Protein AF-A0A9E7KX05-F1 (afdb_monomer)

Solvent-accessible surface area (backbone atoms only — not comparable to full-atom values): 59685 Å² total; per-residue (Å²): 138,79,88,79,85,89,80,90,83,86,93,85,90,84,91,84,88,89,88,86,88,89,87,90,80,92,85,88,91,88,86,90,85,89,86,87,84,86,89,86,94,82,86,85,86,88,85,89,78,91,86,83,88,84,88,83,87,82,90,87,87,88,83,85,88,83,86,89,87,94,83,90,88,82,91,86,93,87,88,82,91,88,79,90,80,89,82,87,86,85,90,84,89,89,91,84,84,87,86,87,86,87,92,84,86,89,82,87,87,89,89,83,88,89,91,84,92,86,87,86,88,81,90,86,89,86,90,84,86,85,89,89,84,87,88,88,89,88,88,87,86,89,81,85,91,86,83,90,91,84,90,90,87,88,84,88,80,87,89,89,85,90,80,84,91,79,85,77,75,88,70,76,74,77,83,72,75,83,74,71,77,70,57,62,69,68,48,51,59,46,48,76,34,42,41,80,28,56,40,53,69,56,25,43,54,47,31,48,38,46,61,53,86,44,28,88,43,59,31,11,38,42,70,42,70,30,84,58,57,82,83,61,39,25,44,59,78,40,50,44,68,36,32,39,18,41,18,42,51,92,90,32,64,79,57,96,73,10,26,28,37,34,36,35,30,66,85,30,27,71,67,23,53,56,46,39,45,71,47,40,48,32,58,80,31,35,34,30,23,69,56,46,58,50,51,46,27,41,37,41,67,69,78,38,70,69,37,18,82,64,48,36,41,45,57,49,48,41,58,76,41,28,56,32,73,86,60,67,39,68,46,68,38,36,43,45,63,30,73,90,55,38,75,88,88,49,91,71,87,64,44,46,74,60,67,64,74,75,64,42,43,59,40,61,43,99,84,70,47,81,35,94,52,68,45,72,75,59,61,75,51,38,56,62,78,44,35,70,62,36,53,25,52,50,42,36,48,6,48,42,38,41,55,47,37,55,40,45,47,60,48,26,61,69,37,78,25,36,43,91,90,40,80,77,52,22,45,40,53,51,35,63,75,45,54,48,59,47,53,54,50,50,44,51,16,34,71,61,23,46,39,51,45,54,69,60,41,52,55,51,48,53,50,49,54,49,54,36,49,54,27,49,49,51,28,18,61,57,45,25,77,71,37,72,45,40,59,67,55,60,87,89,33,66,72,54,54,38,22,30,46,66,12,69,84,81,84,89,74,86,92,78,78,90,84,68,89,90,74,77,75,55,55,73,45,79,46,79,36,76,32,86,84,52,61,58,56,92,92,55,96,55,51,46,75,53,41,81,40,57,42,42,46,66,37,92,67,54,77,78,97,46,59,42,99,86,72,41,78,45,77,46,57,70,46,32,36,51,32,9,36,69,61,73,88,86,71,89,80,78,80,97,81,87,85,79,87,87,80,82,88,86,82,89,81,89,83,89,87,89,90,76,94,86,84,85,88,86,86,86,90,86,71,85,78,81,63,88,41,54,17,60,32,19,62,43,47,74,31,72,71,52,2,51,49,47,13,56,28,36,36,24,51,31,47,34,53,52,46,52,51,46,40,66,72,46,52,55,58,75,62,40,68,57,28,34,36,100,82,55,21,37,25,36,52,72,37,70,80,40,59,44,46,36,75,43,40,35,38,54,54,70,52,73,63,69,56,79,99,66,33,88,79,46,65,47,52,31,36,34,39,60,95,70,33,22,27,37,32,37,32,47,70,58,52,48,60,52,45,42,22,44,78,29,63,21,61,60,50,39,50,47,59,75,70,49,56,48,64,34,42,58,44,21,36,72,75,31,70,69,54,32,50,32,44,78,70,62,60,27,29,72,63,84,78,77,55,100,88,46,95,67,72,98,45,51,41,37,62,72,77,42,39,68,52,23,50,53,27,42,50,49,56,55,32,58,56,47,60,58,49,38,70,58,48,10,61,79,70,73,51,53,53,62,60,33,39,54,52,53,51,55,58,39,71,66,34,54,41,46,55,54,41,47,54,47,34,36,51,38,32,71,73,73,30,28,44,50,23,63,86,35,56,51,32,59,55,79,73,66,89,84,42,50,76,68,53,47,62,44,49,49,26,48,29,43,25,33,36,27,54,16,28,43,28,49,49,51,53,32,16,54,50,40,49,69,68,32,61,65,40,56,75,59,57,43,40,69,34,50,70,39,92,71,28,41,34,31,41,26,43,46,96,47,46,72,63,47,46,55,50,49,42,49,24,52,36,12,26,61,89,79,32,66,90,61,82,55,86,53,50,59,55,69,33,72,25,60,23,52,48,75,28,102

InterPro domains:
  IPR001098 DNA-directed DNA polymerase, family A, palm domain [PF00476] (648-778)
  IPR001098 DNA-directed DNA polymerase, family A, palm domain [PF00476] (804-981)
  IPR001098 DNA-directed DNA polymerase, family A, palm domain [SM00482] (714-944)
  IPR002298 DNA polymerase A [PR00868] (681-703)
  IPR002298 DNA polymerase A [PR00868] (704-719)
  IPR002298 DNA polymerase A [PR00868] (726-749)
  IPR002298 DNA polymerase A [PR00868] (756-769)
  IPR002298 DNA polymerase A [PR00868] (897-913)
  IPR002298 DNA polymerase A [PR00868] (927-940)
  IPR002298 DNA polymerase A [PTHR10133] (184-984)
  IPR002562 3'-5' exonuclease domain [PF01612] (205-413)
  IPR012337 Ribonuclease H-like superfamily [SSF53098] (192-413)
  IPR036397 Ribonuclease H superfamily [G3DSA:3.30.420.10] (198-446)
  IPR043502 DNA/RNA polymerase superfamily [SSF56672] (427-984)

Secondary structure (DSSP, 8-state):
---------------------------------------------------------------------------------------------------------------------------------------------------------------------------------------HHHHHHHHHTEEEE-SHHHHHHHHHHHHTTTTTSEEEEEEEEES--TTT--STT--EEEEEEEE--TT--SSTT--EEEEESTTT-HHHHHTTHHHHS-TTSEEEESSHHHHHHHHHTTT-----EEEEHHHHHHHH-TTGGGTTTTSHHHHHT-TTTS-S--SS------HHHHH-EEEEPTTSSEEEEEE---HHHHHHHTHHHHHHHHHHHHHHHHHHHHHHHHHHTTSEEEETTEEEEEHHHHIIIIIHHHHHHHHHHHHH-EEB-HHHHHHHHHHHHHHHHHHHHHHHHHHHHH-GGGGG--TT-HHHHHHHHH------SSS--SS-TT------EEEEEE-TT----TT-SS--SEEEEEE--S-SS---S-B-TTSPBP-SHHHHHHHHBS-------------S---------------SSSSSSSS-------GGGB-THHHHTTSHHHHHHHHHHHHHHHHHHHHHHHIIIIIHHHH-GGGB-TTSEE-PEEE--STT---EEESS-GGGPPPGGG-TT-GGGGBBPPTTEEEEEEEETTHHHHHHHHHTT-HHHHHHHHT-S-HHHHHHHHH-HHHHHHHHTTSSBS-----TT-SS-SS-BHHHHTHHHHHHHHHHHHHHHTT--HHHHHHHHTS-HHHHHHHHHHHHHT-HHHHHHHHHHHHHHHHTSEEE-TT--EEE---SSS--HHHHHHHHHHHHHHHHHHHHHHHHHHHHHHHHH-HHHHHTT-EEEEEETTEEEEEEEGGGHHHHHHHHHHHHHSTBTTB--SSS---EEEEEESBHHHH-

Radius of gyration: 39.86 Å; Cα contacts (8 Å, |Δi|>4): 1310; chains: 1; bounding box: 136×118×109 Å

Mean predicted aligned error: 16.14 Å

Structure (mmCIF, N/CA/C/O backbone):
data_AF-A0A9E7KX05-F1
#
_entry.id   AF-A0A9E7KX05-F1
#
loop_
_atom_site.group_PDB
_atom_site.id
_atom_site.type_symbol
_atom_site.label_atom_id
_atom_site.label_alt_id
_atom_site.label_comp_id
_atom_site.label_asym_id
_atom_site.label_entity_id
_atom_site.label_seq_id
_atom_site.pdbx_PDB_ins_code
_atom_site.Cartn_x
_atom_site.Cartn_y
_atom_site.Cartn_z
_atom_site.occupancy
_atom_site.B_iso_or_equiv
_atom_site.auth_seq_id
_atom_site.auth_comp_id
_atom_site.auth_asym_id
_atom_site.auth_atom_id
_atom_site.pdbx_PDB_model_num
ATOM 1 N N . MET A 1 1 ? -81.447 0.104 -17.550 1.00 29.28 1 MET A N 1
ATOM 2 C CA . MET 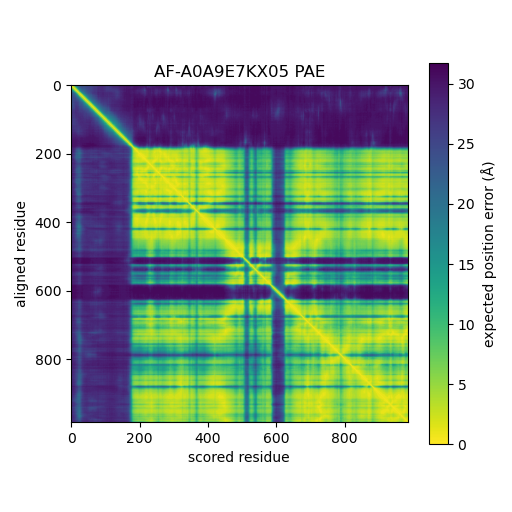A 1 1 ? -80.682 -1.154 -17.715 1.00 29.28 1 MET A CA 1
ATOM 3 C C . MET A 1 1 ? -79.249 -0.788 -18.092 1.00 29.28 1 MET A C 1
ATOM 5 O O . MET A 1 1 ? -79.108 0.150 -18.858 1.00 29.28 1 MET A O 1
ATOM 9 N N . ALA A 1 2 ? -78.186 -1.429 -17.602 1.00 26.98 2 ALA A N 1
ATOM 10 C CA . ALA A 1 2 ? -78.056 -2.218 -16.373 1.00 26.98 2 ALA A CA 1
ATOM 11 C C . ALA A 1 2 ? -76.567 -2.277 -15.945 1.00 26.98 2 ALA A C 1
ATOM 13 O O . ALA A 1 2 ? -75.737 -2.615 -16.772 1.00 26.98 2 ALA A O 1
ATOM 14 N N . MET A 1 3 ? -76.296 -1.950 -14.670 1.00 24.88 3 MET A N 1
ATOM 15 C CA . MET A 1 3 ? -75.289 -2.517 -13.734 1.00 24.88 3 MET A CA 1
ATOM 16 C C . MET A 1 3 ? -73.832 -2.781 -14.212 1.00 24.88 3 MET A C 1
ATOM 18 O O . MET A 1 3 ? -73.610 -3.465 -15.198 1.00 24.88 3 MET A O 1
ATOM 22 N N . GLY A 1 4 ? -72.778 -2.383 -13.483 1.00 23.91 4 GLY A N 1
ATOM 23 C CA . GLY A 1 4 ? -72.696 -1.632 -12.216 1.00 23.91 4 GLY A CA 1
ATOM 24 C C . GLY A 1 4 ? -71.236 -1.245 -11.867 1.00 23.91 4 GLY A C 1
ATOM 25 O O . GLY A 1 4 ? -70.311 -1.907 -12.312 1.00 23.91 4 GLY A O 1
ATOM 26 N N . VAL A 1 5 ? -70.992 -0.078 -11.247 1.00 25.27 5 VAL A N 1
ATOM 27 C CA . VAL A 1 5 ? -70.832 0.129 -9.776 1.00 25.27 5 VAL A CA 1
ATOM 28 C C . VAL A 1 5 ? -69.384 -0.186 -9.300 1.00 25.27 5 VAL A C 1
ATOM 30 O O . VAL A 1 5 ? -69.008 -1.344 -9.277 1.00 25.27 5 VAL A O 1
ATOM 33 N N . SER A 1 6 ? -68.486 0.804 -9.090 1.00 22.95 6 SER A N 1
ATOM 34 C CA . SER A 1 6 ? -68.297 1.694 -7.895 1.00 22.95 6 SER A CA 1
ATOM 35 C C . SER A 1 6 ? -67.345 1.103 -6.808 1.00 22.95 6 SER A C 1
ATOM 37 O O . SER A 1 6 ? -67.279 -0.111 -6.714 1.00 22.95 6 SER A O 1
ATOM 39 N N . VAL A 1 7 ? -66.591 1.825 -5.941 1.00 25.69 7 VAL A N 1
ATOM 40 C CA . VAL A 1 7 ? -66.332 3.281 -5.725 1.00 25.69 7 VAL A CA 1
ATOM 41 C C . VAL A 1 7 ? -65.124 3.534 -4.757 1.00 25.69 7 VAL A C 1
ATOM 43 O O . VAL A 1 7 ? -64.875 2.681 -3.916 1.00 25.69 7 VAL A O 1
ATOM 46 N N . ARG A 1 8 ? -64.503 4.745 -4.762 1.00 24.03 8 ARG A N 1
ATOM 47 C CA . ARG A 1 8 ? -63.605 5.372 -3.714 1.00 24.03 8 ARG A CA 1
ATOM 48 C C . ARG A 1 8 ? -62.278 4.639 -3.348 1.00 24.03 8 ARG A C 1
ATOM 50 O O . ARG A 1 8 ? -62.105 3.480 -3.678 1.00 24.03 8 ARG A O 1
ATOM 57 N N . GLY A 1 9 ? -61.284 5.251 -2.671 1.00 23.52 9 GLY A N 1
ATOM 58 C CA . GLY A 1 9 ? -61.013 6.686 -2.408 1.00 23.52 9 GLY A CA 1
ATOM 59 C C . GLY A 1 9 ? -60.148 7.014 -1.154 1.00 23.52 9 GLY A C 1
ATOM 60 O O . GLY A 1 9 ? -60.296 6.367 -0.128 1.00 23.52 9 GLY A O 1
ATOM 61 N N . SER A 1 10 ? -59.349 8.096 -1.236 1.00 22.39 10 SER A N 1
ATOM 62 C CA . SER A 1 10 ? -58.893 9.011 -0.144 1.00 22.39 10 SER A CA 1
ATOM 63 C C . SER A 1 10 ? -57.783 8.656 0.893 1.00 22.39 10 SER A C 1
ATOM 65 O O . SER A 1 10 ? -58.057 8.063 1.925 1.00 22.39 10 SER A O 1
ATOM 67 N N . VAL A 1 11 ? -56.572 9.210 0.666 1.00 24.62 11 VAL A N 1
ATOM 68 C CA . VAL A 1 11 ? -55.764 10.174 1.496 1.00 24.62 11 VAL A CA 1
ATOM 69 C C . VAL A 1 11 ? -55.617 10.036 3.041 1.00 24.62 11 VAL A C 1
ATOM 71 O O . VAL A 1 11 ? -56.620 9.959 3.734 1.00 24.62 11 VAL A O 1
ATOM 74 N N . VAL A 1 12 ? -54.365 10.220 3.547 1.00 24.02 12 VAL A N 1
ATOM 75 C CA . VAL A 1 12 ? -53.846 10.822 4.838 1.00 24.02 12 VAL A CA 1
ATOM 76 C C . VAL A 1 12 ? -52.526 10.090 5.231 1.00 24.02 12 VAL A C 1
ATOM 78 O O . VAL A 1 12 ? -52.554 8.880 5.389 1.00 24.02 12 VAL A O 1
ATOM 81 N N . ARG A 1 13 ? -51.302 10.667 5.129 1.00 24.47 13 ARG A N 1
ATOM 82 C CA . ARG A 1 13 ? -50.558 11.609 6.036 1.00 24.47 13 ARG A CA 1
ATOM 83 C C . ARG A 1 13 ? -50.281 11.028 7.447 1.00 24.47 13 ARG A C 1
ATOM 85 O O . ARG A 1 13 ? -51.185 10.429 8.000 1.00 24.47 13 ARG A O 1
ATOM 92 N N . HIS A 1 14 ? -49.146 11.195 8.150 1.00 28.02 14 HIS A N 1
ATOM 93 C CA . HIS A 1 14 ? -47.829 11.891 8.029 1.00 28.02 14 HIS A CA 1
ATOM 94 C C . HIS A 1 14 ? -46.934 11.394 9.229 1.00 28.02 14 HIS A C 1
ATOM 96 O O . HIS A 1 14 ? -47.404 10.474 9.901 1.00 28.02 14 HIS A O 1
ATOM 102 N N . PRO A 1 15 ? -45.750 11.953 9.625 1.00 40.38 15 PRO A N 1
ATOM 103 C CA . PRO A 1 15 ? -44.837 12.948 9.017 1.00 40.38 15 PRO A CA 1
ATOM 104 C C . PRO A 1 15 ? -43.336 12.519 8.948 1.00 40.38 15 PRO A C 1
ATOM 106 O O . PRO A 1 15 ? -42.913 11.582 9.613 1.00 40.38 15 PRO A O 1
ATOM 109 N N . PHE A 1 16 ? -42.503 13.320 8.269 1.00 25.69 16 PHE A N 1
ATOM 110 C CA . PHE A 1 16 ? -41.091 13.568 8.634 1.00 25.69 16 PHE A CA 1
ATOM 111 C C . PHE A 1 16 ? -40.749 15.050 8.327 1.00 25.69 16 PHE A C 1
ATOM 113 O O . PHE A 1 16 ? -41.169 15.533 7.272 1.00 25.69 16 PHE A O 1
ATOM 120 N N . PRO A 1 17 ? -40.061 15.795 9.220 1.00 39.72 17 PRO A N 1
ATOM 121 C CA . PRO A 1 17 ? -39.646 17.189 8.996 1.00 39.72 17 PRO A CA 1
ATOM 122 C C . PRO A 1 17 ? -38.216 17.316 8.399 1.00 39.72 17 PRO A C 1
ATOM 124 O O . PRO A 1 17 ? -37.504 16.313 8.348 1.00 39.72 17 PRO A O 1
ATOM 127 N N . PRO A 1 18 ? -37.789 18.509 7.915 1.00 46.53 18 PRO A N 1
ATOM 128 C CA . PRO A 1 18 ? -36.869 18.585 6.768 1.00 46.53 18 PRO A CA 1
ATOM 129 C C . PRO A 1 18 ? -35.602 19.453 6.947 1.00 46.53 18 PRO A C 1
ATOM 131 O O . PRO A 1 18 ? -35.503 20.260 7.870 1.00 46.53 18 PRO A O 1
ATOM 134 N N . SER A 1 19 ? -34.713 19.414 5.946 1.00 28.25 19 SER A N 1
ATOM 135 C CA . SER A 1 19 ? -33.946 20.584 5.476 1.00 28.25 19 SER A CA 1
ATOM 136 C C . SER A 1 19 ? -33.564 20.434 3.989 1.00 28.25 19 SER A C 1
ATOM 138 O O . SER A 1 19 ? -33.697 19.352 3.416 1.00 28.25 19 SER A O 1
ATOM 140 N N . THR A 1 20 ? -33.174 21.534 3.331 1.00 31.39 20 THR A N 1
ATOM 141 C CA . THR A 1 20 ? -32.990 21.625 1.866 1.00 31.39 20 THR A CA 1
ATOM 142 C C . THR A 1 20 ? -31.974 22.699 1.469 1.00 31.39 20 THR A C 1
ATOM 144 O O . THR A 1 20 ? -32.047 23.801 2.012 1.00 31.39 20 THR A O 1
ATOM 147 N N . SER A 1 21 ? -31.196 22.479 0.403 1.00 28.91 21 SER A N 1
ATOM 148 C CA . SER A 1 21 ? -30.941 23.512 -0.623 1.00 28.91 21 SER A CA 1
ATOM 149 C C . SER A 1 21 ? -30.487 22.880 -1.962 1.00 28.91 21 SER A C 1
ATOM 151 O O . SER A 1 21 ? -29.833 21.838 -1.941 1.00 28.91 21 SER A O 1
ATOM 153 N N . PRO A 1 22 ? -30.854 23.454 -3.130 1.00 37.50 22 PRO A N 1
ATOM 154 C CA . PRO A 1 22 ? -30.351 23.008 -4.436 1.00 37.50 22 PRO A CA 1
ATOM 155 C C . PRO A 1 22 ? -29.730 24.144 -5.276 1.00 37.50 22 PRO A C 1
ATOM 157 O O . PRO A 1 22 ? -30.343 25.198 -5.433 1.00 37.50 22 PRO A O 1
ATOM 160 N N . TRP A 1 23 ? -28.574 23.911 -5.910 1.00 25.67 23 TRP A N 1
ATOM 161 C CA . TRP A 1 23 ? -27.985 24.851 -6.881 1.00 25.67 23 TRP A CA 1
ATOM 162 C C . TRP A 1 23 ? -27.232 24.145 -8.015 1.00 25.67 23 TRP A C 1
ATOM 164 O O . TRP A 1 23 ? -26.120 23.676 -7.812 1.00 25.67 23 TRP A O 1
ATOM 174 N N . PHE A 1 24 ? -27.814 24.127 -9.221 1.00 28.33 24 PHE A N 1
ATOM 175 C CA . PHE A 1 24 ? -27.081 23.948 -10.486 1.00 28.33 24 PHE A CA 1
ATOM 176 C C . PHE A 1 24 ? -27.908 24.473 -11.678 1.00 28.33 24 PHE A C 1
ATOM 178 O O . PHE A 1 24 ? -28.626 23.729 -12.341 1.00 28.33 24 PHE A O 1
ATOM 185 N N . SER A 1 25 ? -27.844 25.785 -11.938 1.00 25.72 25 SER A N 1
ATOM 186 C CA . SER A 1 25 ? -28.306 26.407 -13.192 1.00 25.72 25 SER A CA 1
ATOM 187 C C . SER A 1 25 ? -27.783 27.846 -13.329 1.00 25.72 25 SER A C 1
ATOM 189 O O . SER A 1 25 ? -27.517 28.500 -12.327 1.00 25.72 25 SER A O 1
ATOM 191 N N . SER A 1 26 ? -27.724 28.348 -14.569 1.00 26.53 26 SER A N 1
ATOM 192 C CA . SER A 1 26 ? -27.497 29.755 -14.955 1.00 26.53 26 SER A CA 1
ATOM 193 C C . SER A 1 26 ? -26.118 30.394 -14.679 1.00 26.53 26 SER A C 1
ATOM 195 O O . SER A 1 26 ? -25.960 31.144 -13.721 1.00 26.53 26 SER A O 1
ATOM 197 N N . CYS A 1 27 ? -25.192 30.257 -15.641 1.00 26.36 27 CYS A N 1
ATOM 198 C CA . CYS A 1 27 ? -24.329 31.340 -16.167 1.00 26.36 27 CYS A CA 1
ATOM 199 C C . CYS A 1 27 ? -23.523 30.814 -17.382 1.00 26.36 27 CYS A C 1
ATOM 201 O O . CYS A 1 27 ? -23.097 29.667 -17.353 1.00 26.36 27 CYS A O 1
ATOM 203 N N . LEU A 1 28 ? -23.277 31.526 -18.493 1.00 24.98 28 LEU A N 1
ATOM 204 C CA . LEU A 1 28 ? -23.706 32.859 -18.954 1.00 24.98 28 LEU A CA 1
ATOM 205 C C . LEU A 1 28 ? -24.435 32.749 -20.313 1.00 24.98 28 LEU A C 1
ATOM 207 O O . LEU A 1 28 ? -24.081 31.897 -21.127 1.00 24.98 28 LEU A O 1
ATOM 211 N N . ARG A 1 29 ? -25.326 33.704 -20.643 1.00 26.27 29 ARG A N 1
ATOM 212 C CA . ARG A 1 29 ? -25.560 34.104 -22.052 1.00 26.27 29 ARG A CA 1
ATOM 213 C C . ARG A 1 29 ? -26.206 35.495 -22.215 1.00 26.27 29 ARG A C 1
ATOM 215 O O . ARG A 1 29 ? -27.423 35.571 -22.352 1.00 26.27 29 ARG A O 1
ATOM 222 N N . ARG A 1 30 ? -25.401 36.569 -22.312 1.00 28.44 30 ARG A N 1
ATOM 223 C CA . ARG A 1 30 ? -25.606 37.708 -23.253 1.00 28.44 30 ARG A CA 1
ATOM 224 C C . ARG A 1 30 ? -24.580 38.840 -23.084 1.00 28.44 30 ARG A C 1
ATOM 226 O O . ARG A 1 30 ? -24.508 39.464 -22.036 1.00 28.44 30 ARG A O 1
ATOM 233 N N . ALA A 1 31 ? -23.942 39.194 -24.195 1.00 26.09 31 ALA A N 1
ATOM 234 C CA . ALA A 1 31 ? -23.648 40.569 -24.596 1.00 26.09 31 ALA A CA 1
ATOM 235 C C . ALA A 1 31 ? -24.028 40.670 -26.088 1.00 26.09 31 ALA A C 1
ATOM 237 O O . ALA A 1 31 ? -23.932 39.662 -26.793 1.00 26.09 31 ALA A O 1
ATOM 238 N N . VAL A 1 32 ? -24.540 41.812 -26.564 1.00 29.09 32 VAL A N 1
ATOM 239 C CA . VAL A 1 32 ? -25.042 41.948 -27.948 1.00 29.09 32 VAL A CA 1
ATOM 240 C C . VAL A 1 32 ? -24.675 43.302 -28.555 1.00 29.09 32 VAL A C 1
ATOM 242 O O . VAL A 1 32 ? -25.281 44.319 -28.233 1.00 29.09 32 VAL A O 1
ATOM 245 N N . SER A 1 33 ? -23.746 43.263 -29.505 1.00 27.66 33 SER A N 1
ATOM 246 C CA . SER A 1 33 ? -23.554 44.220 -30.601 1.00 27.66 33 SER A CA 1
ATOM 247 C C . SER A 1 33 ? -22.640 43.550 -31.650 1.00 27.66 33 SER A C 1
ATOM 249 O O . SER A 1 33 ? -21.802 42.729 -31.293 1.00 27.66 33 SER A O 1
ATOM 251 N N . GLY A 1 34 ? -22.763 43.780 -32.959 1.00 26.27 34 GLY A N 1
ATOM 252 C CA . GLY A 1 34 ? -23.825 44.485 -33.683 1.00 26.27 34 GLY A CA 1
ATOM 253 C C . GLY A 1 34 ? -23.323 45.072 -35.008 1.00 26.27 34 GLY A C 1
ATOM 254 O O . GLY A 1 34 ? -22.783 46.167 -34.988 1.00 26.27 34 GLY A O 1
ATOM 255 N N . ILE A 1 35 ? -23.505 44.358 -36.129 1.00 25.83 35 ILE A N 1
ATOM 256 C CA . ILE A 1 35 ? -23.336 44.796 -37.539 1.00 25.83 35 ILE A CA 1
ATOM 257 C C . ILE A 1 35 ? -24.014 43.737 -38.449 1.00 25.83 35 ILE A C 1
ATOM 259 O O . ILE A 1 35 ? -24.310 42.640 -37.974 1.00 25.83 35 ILE A O 1
ATOM 263 N N . ALA A 1 36 ? -24.346 44.061 -39.707 1.00 26.94 36 ALA A N 1
ATOM 264 C CA . ALA A 1 36 ? -25.329 43.314 -40.514 1.00 26.94 36 ALA A CA 1
ATOM 265 C C . ALA A 1 36 ? -24.910 42.991 -41.973 1.00 26.94 36 ALA A C 1
ATOM 267 O O . ALA A 1 36 ? -23.946 43.555 -42.483 1.00 26.94 36 ALA A O 1
ATOM 268 N N . SER A 1 37 ? -25.769 42.199 -42.652 1.00 28.08 37 SER A N 1
ATOM 269 C CA . SER A 1 37 ? -26.122 42.203 -44.104 1.00 28.08 37 SER A CA 1
ATOM 270 C C . SER A 1 37 ? -25.641 41.071 -45.057 1.00 28.08 37 SER A C 1
ATOM 272 O O . SER A 1 37 ? -24.493 40.651 -45.023 1.00 28.08 37 SER A O 1
ATOM 274 N N . SER A 1 38 ? -26.551 40.668 -45.980 1.00 27.41 38 SER A N 1
ATOM 275 C CA . SER A 1 38 ? -26.419 39.779 -47.183 1.00 27.41 38 SER A CA 1
ATOM 276 C C . SER A 1 38 ? -26.047 38.285 -46.952 1.00 27.41 38 SER A C 1
ATOM 278 O O . SER A 1 38 ? -25.147 38.012 -46.176 1.00 27.41 38 SER A O 1
ATOM 280 N N . SER A 1 39 ? -26.730 37.219 -47.442 1.00 28.47 39 SER A N 1
ATOM 281 C CA . SER A 1 39 ? -27.391 36.812 -48.729 1.00 28.47 39 SER A CA 1
ATOM 282 C C . SER A 1 39 ? -26.405 36.248 -49.776 1.00 28.47 39 SER A C 1
ATOM 284 O O . SER A 1 39 ? -25.390 36.895 -49.993 1.00 28.47 39 SER A O 1
ATOM 286 N N . ARG A 1 40 ? -26.609 35.128 -50.504 1.00 26.55 40 ARG A N 1
ATOM 287 C CA . ARG A 1 40 ? -27.804 34.404 -51.060 1.00 26.55 40 ARG A CA 1
ATOM 288 C C . ARG A 1 40 ? -27.778 32.893 -50.667 1.00 26.55 40 ARG A C 1
ATOM 290 O O . ARG A 1 40 ? -26.828 32.511 -50.003 1.00 26.55 40 ARG A O 1
ATOM 297 N N . VAL A 1 41 ? -28.753 31.977 -50.851 1.00 28.92 41 VAL A N 1
ATOM 298 C CA . VAL A 1 41 ? -29.791 31.588 -51.862 1.00 28.92 41 VAL A CA 1
ATOM 299 C C . VAL A 1 41 ? -29.300 30.795 -53.099 1.00 28.92 41 VAL A C 1
ATOM 301 O O . VAL A 1 41 ? -28.806 31.380 -54.058 1.00 28.92 41 VAL A O 1
ATOM 304 N N . SER A 1 42 ? -29.531 29.470 -53.088 1.00 26.09 42 SER A N 1
ATOM 305 C CA . SER A 1 42 ? -29.809 28.508 -54.201 1.00 26.09 42 SER A CA 1
ATOM 306 C C . SER A 1 42 ? -30.144 27.156 -53.520 1.00 26.09 42 SER A C 1
ATOM 308 O O . SER A 1 42 ? -29.478 26.814 -52.550 1.00 26.09 42 SER A O 1
ATOM 310 N N . GLN A 1 43 ? -31.271 26.459 -53.726 1.00 28.80 43 GLN A N 1
ATOM 311 C CA . GLN A 1 43 ? -31.863 25.824 -54.924 1.00 28.80 43 GLN A CA 1
ATOM 312 C C . GLN A 1 43 ? -31.036 24.659 -55.508 1.00 28.80 43 GLN A C 1
ATOM 314 O O . GLN A 1 43 ? -29.856 24.821 -55.794 1.00 28.80 43 GLN A O 1
ATOM 319 N N . GLY A 1 44 ? -31.684 23.491 -55.651 1.00 27.64 44 GLY A N 1
ATOM 320 C CA . GLY A 1 44 ? -31.131 22.264 -56.250 1.00 27.64 44 GLY A CA 1
ATOM 321 C C . GLY A 1 44 ? -31.319 22.194 -57.773 1.00 27.64 44 GLY A C 1
ATOM 322 O O . GLY A 1 44 ? -31.598 23.217 -58.401 1.00 27.64 44 GLY A O 1
ATOM 323 N N . PRO A 1 45 ? -31.217 20.990 -58.366 1.00 41.53 45 PRO A N 1
ATOM 324 C CA . PRO A 1 45 ? -32.473 20.279 -58.651 1.00 41.53 45 PRO A CA 1
ATOM 325 C C . PRO A 1 45 ? -32.449 18.749 -58.422 1.00 41.53 45 PRO A C 1
ATOM 327 O O . PRO A 1 45 ? -31.418 18.147 -58.141 1.00 41.53 45 PRO A O 1
ATOM 330 N N . ASP A 1 46 ? -33.635 18.153 -58.557 1.00 30.09 46 ASP A N 1
ATOM 331 C CA . ASP A 1 46 ? -33.943 16.714 -58.663 1.00 30.09 46 ASP A CA 1
ATOM 332 C C . ASP A 1 46 ? -33.885 16.239 -60.141 1.00 30.09 46 ASP A C 1
ATOM 334 O O . ASP A 1 46 ? -33.890 17.099 -61.024 1.00 30.09 46 ASP A O 1
ATOM 338 N N . VAL A 1 47 ? -33.857 14.911 -60.395 1.00 31.28 47 VAL A N 1
ATOM 339 C CA . VAL A 1 47 ? -34.529 14.162 -61.502 1.00 31.28 47 VAL A CA 1
ATOM 340 C C . VAL A 1 47 ? -33.893 12.775 -61.789 1.00 31.28 47 VAL A C 1
ATOM 342 O O . VAL A 1 47 ? -32.798 12.710 -62.329 1.00 31.28 47 VAL A O 1
ATOM 345 N N . ARG A 1 48 ? -34.679 11.708 -61.516 1.00 27.30 48 ARG A N 1
ATOM 346 C CA . ARG A 1 48 ? -34.875 10.391 -62.217 1.00 27.30 48 ARG A CA 1
ATOM 347 C C . ARG A 1 48 ? -33.668 9.503 -62.632 1.00 27.30 48 ARG A C 1
ATOM 349 O O . ARG A 1 48 ? -32.625 9.991 -63.031 1.00 27.30 48 ARG A O 1
ATOM 356 N N . GLY A 1 49 ? -33.803 8.167 -62.660 1.00 25.89 49 GLY A N 1
ATOM 357 C CA . GLY A 1 49 ? -34.949 7.301 -62.305 1.00 25.89 49 GLY A CA 1
ATOM 358 C C . GLY A 1 49 ? -34.783 5.841 -62.787 1.00 25.89 49 GLY A C 1
ATOM 359 O O . GLY A 1 49 ? -33.735 5.524 -63.336 1.00 25.89 49 GLY A O 1
ATOM 360 N N . GLU A 1 50 ? -35.840 5.021 -62.614 1.00 27.97 50 GLU A N 1
ATOM 361 C CA . GLU A 1 50 ? -36.069 3.671 -63.212 1.00 27.97 50 GLU A CA 1
ATOM 362 C C . GLU A 1 50 ? -35.101 2.518 -62.810 1.00 27.97 50 GLU A C 1
ATOM 364 O O . GLU A 1 50 ? -33.924 2.737 -62.556 1.00 27.97 50 GLU A O 1
ATOM 369 N N . GLU A 1 51 ? -35.491 1.232 -62.736 1.00 28.88 51 GLU A N 1
ATOM 370 C CA . GLU A 1 51 ? -36.778 0.567 -62.415 1.00 28.88 51 GLU A CA 1
ATOM 371 C C . GLU A 1 51 ? -36.509 -0.934 -62.069 1.00 28.88 51 GLU A C 1
ATOM 373 O O . GLU A 1 51 ? -35.414 -1.422 -62.349 1.00 28.88 51 GLU A O 1
ATOM 378 N N . GLY A 1 52 ? -37.467 -1.693 -61.494 1.00 26.59 52 GLY A N 1
ATOM 379 C CA . GLY A 1 52 ? -37.365 -3.176 -61.425 1.00 26.59 52 GLY A CA 1
ATOM 380 C C . GLY A 1 52 ? -38.005 -3.920 -60.231 1.00 26.59 52 GLY A C 1
ATOM 381 O O . GLY A 1 52 ? -37.388 -4.030 -59.178 1.00 26.59 52 GLY A O 1
ATOM 382 N N . SER A 1 53 ? -39.205 -4.491 -60.444 1.00 27.86 53 SER A N 1
ATOM 383 C CA . SER A 1 53 ? -39.873 -5.634 -59.748 1.00 27.86 53 SER A CA 1
ATOM 384 C C . SER A 1 53 ? -39.575 -5.909 -58.250 1.00 27.86 53 SER A C 1
ATOM 386 O O . SER A 1 53 ? -38.485 -6.347 -57.898 1.00 27.86 53 SER A O 1
ATOM 388 N N . GLU A 1 54 ? -40.483 -5.687 -57.289 1.00 30.67 54 GLU A N 1
ATOM 389 C CA . GLU A 1 54 ? -41.787 -6.353 -57.014 1.00 30.67 54 GLU A CA 1
ATOM 390 C C . GLU A 1 54 ? -41.761 -7.667 -56.179 1.00 30.67 54 GLU A C 1
ATOM 392 O O . GLU A 1 54 ? -41.364 -8.716 -56.665 1.00 30.67 54 GLU A O 1
ATOM 397 N N . HIS A 1 55 ? -42.420 -7.606 -55.000 1.00 32.59 55 HIS A N 1
ATOM 398 C CA . HIS A 1 55 ? -43.398 -8.596 -54.466 1.00 32.59 55 HIS A CA 1
ATOM 399 C C . HIS A 1 55 ? -42.928 -9.997 -53.953 1.00 32.59 55 HIS A C 1
ATOM 401 O O . HIS A 1 55 ? -41.940 -10.541 -54.415 1.00 32.59 55 HIS A O 1
ATOM 407 N N . LYS A 1 56 ? -43.597 -10.686 -52.993 1.00 29.12 56 LYS A N 1
ATOM 408 C CA . LYS A 1 56 ? -44.720 -10.358 -52.062 1.00 29.12 56 LYS A CA 1
ATOM 409 C C . LYS A 1 56 ? -44.820 -11.356 -50.868 1.00 29.12 56 LYS A C 1
ATOM 411 O O . LYS A 1 56 ? -44.551 -12.534 -51.035 1.00 29.12 56 LYS A O 1
ATOM 416 N N . TRP A 1 57 ? -45.386 -10.875 -49.748 1.00 25.81 57 TRP A N 1
ATOM 417 C CA . TRP A 1 57 ? -46.289 -11.559 -48.779 1.00 25.81 57 TRP A CA 1
ATOM 418 C C . TRP A 1 57 ? -45.898 -12.754 -47.847 1.00 25.81 57 TRP A C 1
ATOM 420 O O . TRP A 1 57 ? -45.583 -13.850 -48.281 1.00 25.81 57 TRP A O 1
ATOM 430 N N . LEU A 1 58 ? -46.244 -12.541 -46.559 1.00 26.84 58 LEU A N 1
ATOM 431 C CA . LEU A 1 58 ? -47.019 -13.385 -45.604 1.00 26.84 58 LEU A CA 1
ATOM 432 C C . LEU A 1 58 ? -46.463 -14.650 -44.894 1.00 26.84 58 LEU A C 1
ATOM 434 O O . LEU A 1 58 ? -46.285 -15.715 -45.465 1.00 26.84 58 LEU A O 1
ATOM 438 N N . LEU A 1 59 ? -46.433 -14.522 -43.555 1.00 27.53 59 LEU A N 1
ATOM 439 C CA . LEU A 1 59 ? -46.984 -15.411 -42.506 1.00 27.53 59 LEU A CA 1
ATOM 440 C C . LEU A 1 59 ? -47.217 -16.915 -42.783 1.00 27.53 59 LEU A C 1
ATOM 442 O O . LEU A 1 59 ? -48.149 -17.283 -43.492 1.00 27.53 59 LEU A O 1
ATOM 446 N N . ALA A 1 60 ? -46.612 -17.757 -41.932 1.00 25.52 60 ALA A N 1
ATOM 447 C CA . ALA A 1 60 ? -47.314 -18.871 -41.274 1.00 25.52 60 ALA A CA 1
ATOM 448 C C . ALA A 1 60 ? -46.643 -19.265 -39.939 1.00 25.52 60 ALA A C 1
ATOM 450 O O . ALA A 1 60 ? -45.420 -19.277 -39.827 1.00 25.52 60 ALA A O 1
ATOM 451 N N . SER A 1 61 ? -47.443 -19.635 -38.935 1.00 28.69 61 SER A N 1
ATOM 452 C CA . SER A 1 61 ? -46.971 -20.170 -37.645 1.00 28.69 61 SER A CA 1
ATOM 453 C C . SER A 1 61 ? -47.044 -21.698 -37.618 1.00 28.69 61 SER A C 1
ATOM 455 O O . SER A 1 61 ? -47.992 -22.267 -38.161 1.00 28.69 61 SER A O 1
ATOM 457 N N . ARG A 1 62 ? -46.176 -22.373 -36.847 1.00 24.94 62 ARG A N 1
ATOM 458 C CA . ARG A 1 62 ? -46.538 -23.677 -36.257 1.00 24.94 62 ARG A CA 1
ATOM 459 C C . ARG A 1 62 ? -45.820 -23.983 -34.941 1.00 24.94 62 ARG A C 1
ATOM 461 O O . ARG A 1 62 ? -44.660 -23.643 -34.748 1.00 24.94 62 ARG A O 1
ATOM 468 N N . ARG A 1 63 ? -46.553 -24.645 -34.045 1.00 29.09 63 ARG A N 1
ATOM 469 C CA . ARG A 1 63 ? -46.105 -25.197 -32.759 1.00 29.09 63 ARG A CA 1
ATOM 470 C C . ARG A 1 63 ? -46.178 -26.733 -32.793 1.00 29.09 63 ARG A C 1
ATOM 472 O O . ARG A 1 63 ? -46.968 -27.291 -33.546 1.00 29.09 63 ARG A O 1
ATOM 479 N N . GLU A 1 64 ? -45.491 -27.324 -31.812 1.00 30.28 64 GLU A N 1
ATOM 480 C CA . GLU A 1 64 ? -45.908 -28.488 -31.002 1.00 30.28 64 GLU A CA 1
ATOM 481 C C . GLU A 1 64 ? -45.605 -29.951 -31.412 1.00 30.28 64 GLU A C 1
ATOM 483 O O . GLU A 1 64 ? -45.994 -30.422 -32.471 1.00 30.28 64 GLU A O 1
ATOM 488 N N . ARG A 1 65 ? -45.111 -30.685 -30.386 1.00 28.48 65 ARG A N 1
ATOM 489 C CA . ARG A 1 65 ? -45.234 -32.141 -30.094 1.00 28.48 65 ARG A CA 1
ATOM 490 C C . ARG A 1 65 ? -44.440 -33.147 -30.965 1.00 28.48 65 ARG A C 1
ATOM 492 O O . ARG A 1 65 ? -44.188 -32.890 -32.126 1.00 28.48 65 ARG A O 1
ATOM 499 N N . SER A 1 66 ? -44.097 -34.363 -30.490 1.00 25.97 66 SER A N 1
ATOM 500 C CA . SER A 1 66 ? -43.650 -34.830 -29.145 1.00 25.97 66 SER A CA 1
ATOM 501 C C . SER A 1 66 ? -43.293 -36.343 -29.128 1.00 25.97 66 SER A C 1
ATOM 503 O O . SER A 1 66 ? -44.076 -37.130 -29.644 1.00 25.97 66 SER A O 1
ATOM 505 N N . LYS A 1 67 ? -42.266 -36.736 -28.341 1.00 27.05 67 LYS A N 1
ATOM 506 C CA . LYS A 1 67 ? -42.051 -38.054 -27.658 1.00 27.05 67 LYS A CA 1
ATOM 507 C C . LYS A 1 67 ? -41.711 -39.352 -28.452 1.00 27.05 67 LYS A C 1
ATOM 509 O O . LYS A 1 67 ? -42.232 -39.586 -29.530 1.00 27.05 67 LYS A O 1
ATOM 514 N N . LYS A 1 68 ? -41.013 -40.267 -27.725 1.00 27.19 68 LYS A N 1
ATOM 515 C CA . LYS A 1 68 ? -40.766 -41.733 -27.942 1.00 27.19 68 LYS A CA 1
ATOM 516 C C . LYS A 1 68 ? -39.773 -42.097 -29.075 1.00 27.19 68 LYS A C 1
ATOM 518 O O . LYS A 1 68 ? -39.679 -41.337 -30.024 1.00 27.19 68 LYS A O 1
ATOM 523 N N . ILE A 1 69 ? -38.995 -43.199 -29.060 1.00 24.66 69 ILE A N 1
ATOM 524 C CA . ILE A 1 69 ? -38.735 -44.369 -28.153 1.00 24.66 69 ILE A CA 1
ATOM 525 C C . ILE A 1 69 ? -37.248 -44.807 -28.419 1.00 24.66 69 ILE A C 1
ATOM 527 O O . ILE A 1 69 ? -36.805 -44.591 -29.540 1.00 24.66 69 ILE A O 1
ATOM 531 N N . LEU A 1 70 ? -36.330 -45.228 -27.520 1.00 23.95 70 LEU A N 1
ATOM 532 C CA . LEU A 1 70 ? -36.236 -46.219 -26.409 1.00 23.95 70 LEU A CA 1
ATOM 533 C C . LEU A 1 70 ? -35.657 -47.606 -26.837 1.00 23.95 70 LEU A C 1
ATOM 535 O O . LEU A 1 70 ? -36.404 -48.395 -27.393 1.00 23.95 70 LEU A O 1
ATOM 539 N N . HIS A 1 71 ? -34.367 -47.886 -26.543 1.00 23.80 71 HIS A N 1
ATOM 540 C CA . HIS A 1 71 ? -33.642 -49.182 -26.296 1.00 23.80 71 HIS A CA 1
ATOM 541 C C . HIS A 1 71 ? -32.113 -48.851 -26.194 1.00 23.80 71 HIS A C 1
ATOM 543 O O . HIS A 1 71 ? -31.704 -47.905 -26.859 1.00 23.80 71 HIS A O 1
ATOM 549 N N . SER A 1 72 ? -31.198 -49.371 -25.342 1.00 24.56 72 SER A N 1
ATOM 550 C CA . SER A 1 72 ? -30.916 -50.675 -24.662 1.00 24.56 72 SER A CA 1
ATOM 551 C C . SER A 1 72 ? -30.285 -51.741 -25.595 1.00 24.56 72 SER A C 1
ATOM 553 O O . SER A 1 72 ? -30.719 -51.833 -26.734 1.00 24.56 72 SER A O 1
ATOM 555 N N . THR A 1 73 ? -29.271 -52.571 -25.256 1.00 26.73 73 THR A N 1
ATOM 556 C CA . THR A 1 73 ? -28.593 -53.012 -23.987 1.00 26.73 73 THR A CA 1
ATOM 557 C C . THR A 1 73 ? -27.206 -53.654 -24.326 1.00 26.73 73 THR A C 1
ATOM 559 O O . THR A 1 73 ? -27.004 -53.958 -25.496 1.00 26.73 73 THR A O 1
ATOM 562 N N . TRP A 1 74 ? -26.191 -53.791 -23.442 1.00 23.11 74 TRP A N 1
ATOM 563 C CA . TRP A 1 74 ? -25.737 -54.980 -22.631 1.00 23.11 74 TRP A CA 1
ATOM 564 C C . TRP A 1 74 ? -24.322 -54.633 -22.033 1.00 23.11 74 TRP A C 1
ATOM 566 O O . TRP A 1 74 ? -23.627 -53.847 -22.666 1.00 23.11 74 TRP A O 1
ATOM 576 N N . PHE A 1 75 ? -23.878 -54.940 -20.788 1.00 23.83 75 PHE A N 1
ATOM 577 C CA . PHE A 1 75 ? -23.462 -56.217 -20.118 1.00 23.83 75 PHE A CA 1
ATOM 578 C C . PHE A 1 75 ? -22.270 -56.963 -20.788 1.00 23.83 75 PHE A C 1
ATOM 580 O O . PHE A 1 75 ? -22.245 -57.011 -22.007 1.00 23.83 75 PHE A O 1
ATOM 587 N N . GLN A 1 76 ? -21.258 -57.582 -20.131 1.00 22.44 76 GLN A N 1
ATOM 588 C CA . GLN A 1 76 ? -20.920 -57.986 -18.725 1.00 22.44 76 GLN A CA 1
ATOM 589 C C . GLN A 1 76 ? -19.460 -57.545 -18.350 1.00 22.44 76 GLN A C 1
ATOM 591 O O . GLN A 1 76 ? -18.754 -57.113 -19.249 1.00 22.44 76 GLN A O 1
ATOM 596 N N . VAL A 1 77 ? -18.860 -57.557 -17.132 1.00 26.03 77 VAL A N 1
ATOM 597 C CA . VAL A 1 77 ? -19.099 -58.069 -15.741 1.00 26.03 77 VAL A CA 1
ATOM 598 C C . VAL A 1 77 ? -18.381 -59.394 -15.317 1.00 26.03 77 VAL A C 1
ATOM 600 O O . VAL A 1 77 ? -18.972 -60.463 -15.449 1.00 26.03 77 VAL A O 1
ATOM 603 N N . LYS A 1 78 ? -17.145 -59.303 -14.745 1.00 24.27 78 LYS A N 1
ATOM 604 C CA . LYS A 1 78 ? -16.379 -60.220 -13.811 1.00 24.27 78 LYS A CA 1
ATOM 605 C C . LYS A 1 78 ? -14.938 -59.656 -13.601 1.00 24.27 78 LYS A C 1
ATOM 607 O O . LYS A 1 78 ? -14.441 -59.057 -14.543 1.00 24.27 78 LYS A O 1
ATOM 612 N N . GLY A 1 79 ? -14.176 -59.767 -12.493 1.00 24.61 79 GLY A N 1
ATOM 613 C CA . GLY A 1 79 ? -14.318 -60.357 -11.135 1.00 24.61 79 GLY A CA 1
ATOM 614 C C . GLY A 1 79 ? -13.050 -61.171 -10.745 1.00 24.61 79 GLY A C 1
ATOM 615 O O . GLY A 1 79 ? -12.570 -61.897 -11.603 1.00 24.61 79 GLY A O 1
ATOM 616 N N . GLY A 1 80 ? -12.448 -61.165 -9.537 1.00 24.53 80 GLY A N 1
ATOM 617 C CA . GLY A 1 80 ? -12.658 -60.465 -8.245 1.00 24.53 80 GLY A CA 1
ATOM 618 C C . GLY A 1 80 ? -11.808 -61.116 -7.104 1.00 24.53 80 GLY A C 1
ATOM 619 O O . GLY A 1 80 ? -11.072 -62.050 -7.403 1.00 24.53 80 GLY A O 1
ATOM 620 N N . LYS A 1 81 ? -11.998 -60.718 -5.818 1.00 26.41 81 LYS A N 1
ATOM 621 C CA . LYS A 1 81 ? -11.401 -61.290 -4.554 1.00 26.41 81 LYS A CA 1
ATOM 622 C C . LYS A 1 81 ? -9.889 -61.001 -4.312 1.00 26.41 81 LYS A C 1
ATOM 624 O O . LYS A 1 81 ? -9.191 -60.792 -5.291 1.00 26.41 81 LYS A O 1
ATOM 629 N N . THR A 1 82 ? -9.261 -60.977 -3.112 1.00 27.42 82 THR A N 1
ATOM 630 C CA . THR A 1 82 ? -9.555 -60.958 -1.626 1.00 27.42 82 THR A CA 1
ATOM 631 C C . THR A 1 82 ? -8.194 -60.682 -0.886 1.00 27.42 82 THR A C 1
ATOM 633 O O . THR A 1 82 ? -7.188 -60.689 -1.583 1.00 27.42 82 THR A O 1
ATOM 636 N N . ASN A 1 83 ? -7.971 -60.473 0.435 1.00 26.48 83 ASN A N 1
ATOM 637 C CA . ASN A 1 83 ? -8.744 -60.486 1.705 1.00 26.48 83 ASN A CA 1
ATOM 638 C C . ASN A 1 83 ? -7.969 -59.755 2.855 1.00 26.48 83 ASN A C 1
ATOM 640 O O . ASN A 1 83 ? -6.752 -59.682 2.752 1.00 26.48 83 ASN A O 1
ATOM 644 N N . LEU A 1 84 ? -8.639 -59.446 3.993 1.00 27.36 84 LEU A N 1
ATOM 645 C CA . LEU A 1 84 ? -8.096 -59.311 5.390 1.00 27.36 84 LEU A CA 1
ATOM 646 C C . LEU A 1 84 ? -7.062 -58.177 5.699 1.00 27.36 84 LEU A C 1
ATOM 648 O O . LEU A 1 84 ? -6.355 -57.737 4.807 1.00 27.36 84 LEU A O 1
ATOM 652 N N . SER A 1 85 ? -6.905 -57.628 6.925 1.00 25.31 85 SER A N 1
ATOM 653 C CA . SER A 1 85 ? -7.578 -57.792 8.248 1.00 25.31 85 SER A CA 1
ATOM 654 C C . SER A 1 85 ? -7.329 -56.590 9.201 1.00 25.31 85 SER A C 1
ATOM 656 O O . SER A 1 85 ? -6.213 -56.094 9.177 1.00 25.31 85 SER A O 1
ATOM 658 N N . HIS A 1 86 ? -8.311 -56.254 10.070 1.00 28.95 86 HIS A N 1
ATOM 659 C CA . HIS A 1 86 ? -8.287 -55.638 11.442 1.00 28.95 86 HIS A CA 1
ATOM 660 C C . HIS A 1 86 ? -7.275 -54.505 11.833 1.00 28.95 86 HIS A C 1
ATOM 662 O O . HIS A 1 86 ? -6.215 -54.369 11.248 1.00 28.95 86 HIS A O 1
ATOM 668 N N . SER A 1 87 ? -7.515 -53.635 12.833 1.00 25.98 87 SER A N 1
ATOM 669 C CA . SER A 1 87 ? -8.434 -53.690 13.994 1.00 25.98 87 SER A CA 1
ATOM 670 C C . SER A 1 87 ? -9.005 -52.327 14.462 1.00 25.98 87 SER A C 1
ATOM 672 O O . SER A 1 87 ? -8.540 -51.264 14.070 1.00 25.98 87 SER A O 1
ATOM 674 N N . ASP A 1 88 ? -9.981 -52.445 15.365 1.00 29.81 88 ASP A N 1
ATOM 675 C CA . ASP A 1 88 ? -10.763 -51.511 16.210 1.00 29.81 88 ASP A CA 1
ATOM 676 C C . ASP A 1 88 ? -10.002 -50.323 16.886 1.00 29.81 88 ASP A C 1
ATOM 678 O O . ASP A 1 88 ? -8.777 -50.285 16.888 1.00 29.81 88 ASP A O 1
ATOM 682 N N . SER A 1 89 ? -10.638 -49.312 17.517 1.00 25.14 89 SER A N 1
ATOM 683 C CA . SER A 1 89 ? -11.916 -49.339 18.266 1.00 25.14 89 SER A CA 1
ATOM 684 C C . SER A 1 89 ? -12.652 -47.991 18.454 1.00 25.14 89 SER A C 1
ATOM 686 O O . SER A 1 89 ? -12.057 -46.917 18.455 1.00 25.14 89 SER A O 1
ATOM 688 N N . HIS A 1 90 ? -13.970 -48.082 18.684 1.00 29.44 90 HIS A N 1
ATOM 689 C CA . HIS A 1 90 ? -14.841 -47.036 19.256 1.00 29.44 90 HIS A CA 1
ATOM 690 C C . HIS A 1 90 ? -15.059 -47.267 20.770 1.00 29.44 90 HIS A C 1
ATOM 692 O O . HIS A 1 90 ? -14.778 -48.355 21.274 1.00 29.44 90 HIS A O 1
ATOM 698 N N . PRO A 1 91 ? -15.675 -46.303 21.485 1.00 39.22 91 PRO A N 1
ATOM 699 C CA . PRO A 1 91 ? -17.013 -46.619 22.019 1.00 39.22 91 PRO A CA 1
ATOM 700 C C . PRO A 1 91 ? -18.099 -45.551 21.735 1.00 39.22 91 PRO A C 1
ATOM 702 O O . PRO A 1 91 ? -17.837 -44.488 21.176 1.00 39.22 91 PRO A O 1
ATOM 705 N N . LYS A 1 92 ? -19.348 -45.880 22.099 1.00 30.52 92 LYS A N 1
ATOM 706 C CA . LYS A 1 92 ? -20.601 -45.100 21.950 1.00 30.52 92 LYS A CA 1
ATOM 707 C C . LYS A 1 92 ? -21.456 -45.230 23.234 1.00 30.52 92 LYS A C 1
ATOM 709 O O . LYS A 1 92 ? -21.050 -45.954 24.136 1.00 30.52 92 LYS A O 1
ATOM 714 N N . ILE A 1 93 ? -22.678 -44.664 23.200 1.00 31.30 93 ILE A N 1
ATOM 715 C CA . ILE A 1 93 ? -23.847 -44.822 24.115 1.00 31.30 93 ILE A CA 1
ATOM 716 C C . ILE A 1 93 ? -23.981 -43.638 25.107 1.00 31.30 93 ILE A C 1
ATOM 718 O O . ILE A 1 93 ? -22.975 -43.149 25.601 1.00 31.30 93 ILE A O 1
ATOM 722 N N . GLY A 1 94 ? -25.176 -43.087 25.394 1.00 24.52 94 GLY A N 1
ATOM 723 C CA . GLY A 1 94 ? -26.545 -43.552 25.078 1.00 24.52 94 GLY A CA 1
ATOM 724 C C . GLY A 1 94 ? -27.601 -42.447 24.869 1.00 24.52 94 GLY A C 1
ATOM 725 O O . GLY A 1 94 ? -27.260 -41.316 24.540 1.00 24.52 94 GLY A O 1
ATOM 726 N N . SER A 1 95 ? -28.890 -42.804 24.992 1.00 27.64 95 SER A N 1
ATOM 727 C CA . SER A 1 95 ? -30.026 -42.047 24.420 1.00 27.64 95 SER A CA 1
ATOM 728 C C . SER A 1 95 ? -31.366 -42.210 25.166 1.00 27.64 95 SER A C 1
ATOM 730 O O . SER A 1 95 ? -31.741 -43.332 25.496 1.00 27.64 95 SER A O 1
ATOM 732 N N . SER A 1 96 ? -32.125 -41.117 25.328 1.00 24.14 96 SER A N 1
ATOM 733 C CA . SER A 1 96 ? -33.582 -41.036 25.624 1.00 24.14 96 SER A CA 1
ATOM 734 C C . SER A 1 96 ? -34.028 -39.574 25.359 1.00 24.14 96 SER A C 1
ATOM 736 O O . SER A 1 96 ? -33.240 -38.683 25.657 1.00 24.14 96 SER A O 1
ATOM 738 N N . VAL A 1 97 ? -35.118 -39.174 24.678 1.00 29.19 97 VAL A N 1
ATOM 739 C CA . VAL A 1 97 ? -36.475 -39.699 24.359 1.00 29.19 97 VAL A CA 1
ATOM 740 C C . VAL A 1 97 ? -37.572 -39.256 25.352 1.00 29.19 97 VAL A C 1
ATOM 742 O O . VAL A 1 97 ? -37.863 -39.990 26.284 1.00 29.19 97 VAL A O 1
ATOM 745 N N . GLU A 1 98 ? -38.181 -38.090 25.045 1.00 30.80 98 GLU A N 1
ATOM 746 C CA . GLU A 1 98 ? -39.624 -37.715 25.151 1.00 30.80 98 GLU A CA 1
ATOM 747 C C . GLU A 1 98 ? -40.388 -37.815 26.513 1.00 30.80 98 GLU A C 1
ATOM 749 O O . GLU A 1 98 ? -39.826 -38.345 27.468 1.00 30.80 98 GLU A O 1
ATOM 754 N N . PRO A 1 99 ? -41.634 -37.271 26.685 1.00 42.84 99 PRO A N 1
ATOM 755 C CA . PRO A 1 99 ? -42.608 -36.805 25.678 1.00 42.84 99 PRO A CA 1
ATOM 756 C C . PRO A 1 99 ? -43.293 -35.424 25.898 1.00 42.84 99 PRO A C 1
ATOM 758 O O . PRO A 1 99 ? -42.988 -34.648 26.799 1.00 42.84 99 PRO A O 1
ATOM 761 N N . ILE A 1 100 ? -44.249 -35.169 24.998 1.00 27.83 100 ILE A N 1
ATOM 762 C CA . ILE A 1 100 ? -45.162 -34.025 24.804 1.00 27.83 100 ILE A CA 1
ATOM 763 C C . ILE A 1 100 ? -46.198 -33.834 25.935 1.00 27.83 100 ILE A C 1
ATOM 765 O O . ILE A 1 100 ? -46.723 -34.811 26.467 1.00 27.83 100 ILE A O 1
ATOM 769 N N . SER A 1 101 ? -46.650 -32.590 26.150 1.00 24.75 101 SER A N 1
ATOM 770 C CA . SER A 1 101 ? -48.053 -32.291 26.499 1.00 24.75 101 SER A CA 1
ATOM 771 C C . SER A 1 101 ? -48.523 -30.951 25.896 1.00 24.75 101 SER A C 1
ATOM 773 O O . SER A 1 101 ? -47.723 -30.050 25.643 1.00 24.75 101 SER A O 1
ATOM 775 N N . GLN A 1 102 ? -49.823 -30.841 25.605 1.00 27.05 102 GLN A N 1
ATOM 776 C CA . GLN A 1 102 ? -50.502 -29.627 25.120 1.00 27.05 102 GLN A CA 1
ATOM 777 C C . GLN A 1 102 ? -51.349 -29.033 26.258 1.00 27.05 102 GLN A C 1
ATOM 779 O O . GLN A 1 102 ? -51.801 -29.810 27.091 1.00 27.05 102 GLN A O 1
ATOM 784 N N . GLU A 1 103 ? -51.650 -27.723 26.243 1.00 25.03 103 GLU A N 1
ATOM 785 C CA . GLU A 1 103 ? -53.041 -27.215 26.327 1.00 25.03 103 GLU A CA 1
ATOM 786 C C . GLU A 1 103 ? -53.181 -25.676 26.254 1.00 25.03 103 GLU A C 1
ATOM 788 O O . GLU A 1 103 ? -52.223 -24.915 26.384 1.00 25.03 103 GLU A O 1
ATOM 793 N N . SER A 1 104 ? -54.417 -25.240 25.985 1.00 25.98 104 SER A N 1
ATOM 794 C CA . SER A 1 104 ? -54.985 -23.875 26.037 1.00 25.98 104 SER A CA 1
ATOM 795 C C . SER A 1 104 ? -56.530 -24.024 25.962 1.00 25.98 104 SER A C 1
ATOM 797 O O . SER A 1 104 ? -56.956 -25.141 25.654 1.00 25.98 104 SER A O 1
ATOM 799 N N . PRO A 1 105 ? -57.402 -22.997 26.142 1.00 51.03 105 PRO A N 1
ATOM 800 C CA . PRO A 1 105 ? -57.167 -21.555 26.318 1.00 51.03 105 PRO A CA 1
ATOM 801 C C . PRO A 1 105 ? -57.978 -20.953 27.516 1.00 51.03 105 PRO A C 1
ATOM 803 O O . PRO A 1 105 ? -58.058 -21.579 28.563 1.00 51.03 105 PRO A O 1
ATOM 806 N N . HIS A 1 106 ? -58.612 -19.775 27.326 1.00 26.77 106 HIS A N 1
ATOM 807 C CA . HIS A 1 106 ? -59.538 -19.010 28.207 1.00 26.77 106 HIS A CA 1
ATOM 808 C C . HIS A 1 106 ? -58.946 -17.986 29.205 1.00 26.77 106 HIS A C 1
ATOM 810 O O . HIS A 1 106 ? -57.827 -18.135 29.672 1.00 26.77 106 HIS A O 1
ATOM 816 N N . SER A 1 107 ? -59.683 -16.949 29.654 1.00 25.08 107 SER A N 1
ATOM 817 C CA . SER A 1 107 ? -60.381 -15.874 28.898 1.00 25.08 107 SER A CA 1
ATOM 818 C C . SER A 1 107 ? -60.943 -14.772 29.828 1.00 25.08 107 SER A C 1
ATOM 820 O O . SER A 1 107 ? -61.712 -15.069 30.731 1.00 25.08 107 SER A O 1
ATOM 822 N N . SER A 1 108 ? -60.706 -13.499 29.473 1.00 24.72 108 SER A N 1
ATOM 823 C CA . SER A 1 108 ? -61.606 -12.329 29.647 1.00 24.72 108 SER A CA 1
ATOM 824 C C . SER A 1 108 ? -61.997 -11.735 31.036 1.00 24.72 108 SER A C 1
ATOM 826 O O . SER A 1 108 ? -62.709 -12.362 31.807 1.00 24.72 108 SER A O 1
ATOM 828 N N . ARG A 1 109 ? -61.791 -10.399 31.138 1.00 25.81 109 ARG A N 1
ATOM 829 C CA . ARG A 1 109 ? -62.781 -9.314 31.454 1.00 25.81 109 ARG A CA 1
ATOM 830 C C . ARG A 1 109 ? -63.035 -8.766 32.896 1.00 25.81 109 ARG A C 1
ATOM 832 O O . ARG A 1 109 ? -63.518 -9.473 33.762 1.00 25.81 109 ARG A O 1
ATOM 839 N N . TYR A 1 110 ? -62.964 -7.413 32.983 1.00 24.39 110 TYR A N 1
ATOM 840 C CA . TYR A 1 110 ? -63.541 -6.456 33.981 1.00 24.39 110 TYR A CA 1
ATOM 841 C C . TYR A 1 110 ? -62.882 -6.494 35.396 1.00 24.39 110 TYR A C 1
ATOM 843 O O . TYR A 1 110 ? -62.157 -7.436 35.677 1.00 24.39 110 TYR A O 1
ATOM 851 N N . VAL A 1 111 ? -62.944 -5.496 36.310 1.00 25.25 111 VAL A N 1
ATOM 852 C CA . VAL A 1 111 ? -63.862 -4.348 36.602 1.00 25.25 111 VAL A CA 1
ATOM 853 C C . VAL A 1 111 ? -63.076 -3.052 37.011 1.00 25.25 111 VAL A C 1
ATOM 855 O O . VAL A 1 111 ? -61.866 -3.093 37.215 1.00 25.25 111 VAL A O 1
ATOM 858 N N . SER A 1 112 ? -63.736 -1.884 37.133 1.00 25.53 112 SER A N 1
ATOM 859 C CA . SER A 1 112 ? -63.261 -0.588 37.721 1.00 25.53 112 SER A CA 1
ATOM 860 C C . SER A 1 112 ? -64.480 0.232 38.242 1.00 25.53 112 SER A C 1
ATOM 862 O O . SER A 1 112 ? -65.592 -0.230 37.968 1.00 25.53 112 SER A O 1
ATOM 864 N N . PRO A 1 113 ? -64.397 1.448 38.866 1.00 51.44 113 PRO A N 1
ATOM 865 C CA . PRO A 1 113 ? -63.286 2.234 39.453 1.00 51.44 113 PRO A CA 1
ATOM 866 C C . PRO A 1 113 ? -63.372 2.181 41.018 1.00 51.44 113 PRO A C 1
ATOM 868 O O . PRO A 1 113 ? -63.383 1.025 41.441 1.00 51.44 113 PRO A O 1
ATOM 871 N N . PRO A 1 114 ? -63.452 3.225 41.919 1.00 46.28 114 PRO A N 1
ATOM 872 C CA . PRO A 1 114 ? -63.394 4.724 41.894 1.00 46.28 114 PRO A CA 1
ATOM 873 C C . PRO A 1 114 ? -62.030 5.296 42.398 1.00 46.28 114 PRO A C 1
ATOM 875 O O . PRO A 1 114 ? -61.129 4.510 42.655 1.00 46.28 114 PRO A O 1
ATOM 878 N N . ARG A 1 115 ? -61.693 6.603 42.527 1.00 27.84 115 ARG A N 1
ATOM 879 C CA . ARG A 1 115 ? -62.307 7.957 42.337 1.00 27.84 115 ARG A CA 1
ATOM 880 C C . ARG A 1 115 ? -62.763 8.767 43.588 1.00 27.84 115 ARG A C 1
ATOM 882 O O . ARG A 1 115 ? -63.921 8.677 43.969 1.00 27.84 115 ARG A O 1
ATOM 889 N N . GLN A 1 116 ? -61.894 9.667 44.080 1.00 27.69 116 GLN A N 1
ATOM 890 C CA . GLN A 1 116 ? -62.120 11.036 44.640 1.00 27.69 116 GLN A CA 1
ATOM 891 C C . GLN A 1 116 ? -60.715 11.693 44.755 1.00 27.69 116 GLN A C 1
ATOM 893 O O . GLN A 1 116 ? -59.774 10.975 45.073 1.00 27.69 116 GLN A O 1
ATOM 898 N N . GLU A 1 117 ? -60.372 12.919 44.332 1.00 30.28 117 GLU A N 1
ATOM 899 C CA . GLU A 1 117 ? -60.933 14.296 44.343 1.00 30.28 117 GLU A CA 1
ATOM 900 C C . GLU A 1 117 ? -60.504 15.185 45.534 1.00 30.28 117 GLU A C 1
ATOM 902 O O . GLU A 1 117 ? -60.774 14.888 46.691 1.00 30.28 117 GLU A O 1
ATOM 907 N N . GLY A 1 118 ? -59.873 16.324 45.205 1.00 26.05 118 GLY A N 1
ATOM 908 C CA . GLY A 1 118 ? -59.468 17.418 46.098 1.00 26.05 118 GLY A CA 1
ATOM 909 C C . GLY A 1 118 ? -59.021 18.637 45.268 1.00 26.05 118 GLY A C 1
ATOM 910 O O . GLY A 1 118 ? -58.342 18.469 44.257 1.00 26.05 118 GLY A O 1
ATOM 911 N N . ARG A 1 119 ? -59.459 19.853 45.631 1.00 29.22 119 ARG A N 1
ATOM 912 C CA . ARG A 1 119 ? -59.214 21.128 44.901 1.00 29.22 119 ARG A CA 1
ATOM 913 C C . ARG A 1 119 ? -58.197 21.997 45.680 1.00 29.22 119 ARG A C 1
ATOM 915 O O . ARG A 1 119 ? -57.936 21.680 46.833 1.00 29.22 119 ARG A O 1
ATOM 922 N N . THR A 1 120 ? -57.559 23.035 45.123 1.00 28.25 120 THR A N 1
ATOM 923 C CA . THR A 1 120 ? -58.125 24.391 44.873 1.00 28.25 120 THR A CA 1
ATOM 924 C C . THR A 1 120 ? -57.370 25.208 43.790 1.00 28.25 120 THR A C 1
ATOM 926 O O . THR A 1 120 ? -56.377 24.759 43.230 1.00 28.25 120 THR A O 1
ATOM 929 N N . ALA A 1 121 ? -57.891 26.403 43.457 1.00 29.05 121 ALA A N 1
ATOM 930 C CA . ALA A 1 121 ? -57.352 27.395 42.499 1.00 29.05 121 ALA A CA 1
ATOM 931 C C . ALA A 1 121 ? -56.449 28.457 43.219 1.00 29.05 121 ALA A C 1
ATOM 933 O O . ALA A 1 121 ? -56.218 28.294 44.412 1.00 29.05 121 ALA A O 1
ATOM 934 N N . SER A 1 122 ? -55.892 29.541 42.633 1.00 26.81 122 SER A N 1
ATOM 935 C CA . SER A 1 122 ? -56.341 30.387 41.498 1.00 26.81 122 SER A CA 1
ATOM 936 C C . SER A 1 122 ? -55.275 31.324 40.863 1.00 26.81 122 SER A C 1
ATOM 938 O O . SER A 1 122 ? -54.281 31.642 41.497 1.00 26.81 122 SER A O 1
ATOM 940 N N . HIS A 1 123 ? -55.577 31.782 39.630 1.00 29.39 123 HIS A N 1
ATOM 941 C CA . HIS A 1 123 ? -55.107 32.934 38.798 1.00 29.39 123 HIS A CA 1
ATOM 942 C C . HIS A 1 123 ? -53.980 33.894 39.287 1.00 29.39 123 HIS A C 1
ATOM 944 O O . HIS A 1 123 ? -53.964 34.287 40.445 1.00 29.39 123 HIS A O 1
ATOM 950 N N . CYS A 1 124 ? -53.085 34.411 38.412 1.00 24.31 124 CYS A N 1
ATOM 951 C CA . CYS A 1 124 ? -53.398 35.557 37.516 1.00 24.31 124 CYS 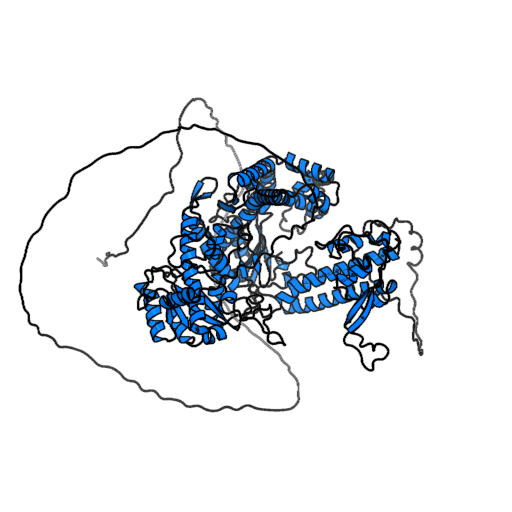A CA 1
ATOM 952 C C . CYS A 1 124 ? -52.392 35.886 36.359 1.00 24.31 124 CYS A C 1
ATOM 954 O O . CYS A 1 124 ? -51.183 35.819 36.537 1.00 24.31 124 CYS A O 1
ATOM 956 N N . THR A 1 125 ? -52.952 36.365 35.227 1.00 27.27 125 THR A N 1
ATOM 957 C CA . THR A 1 125 ? -52.489 37.420 34.259 1.00 27.27 125 THR A CA 1
ATOM 958 C C . THR A 1 125 ? -51.191 37.361 33.396 1.00 27.27 125 THR A C 1
ATOM 960 O O . THR A 1 125 ? -50.094 37.095 33.865 1.00 27.27 125 THR A O 1
ATOM 963 N N . LYS A 1 126 ? -51.357 37.772 32.117 1.00 31.98 126 LYS A N 1
ATOM 964 C CA . LYS A 1 126 ? -50.397 38.319 31.098 1.00 31.98 126 LYS A CA 1
ATOM 965 C C . LYS A 1 126 ? -50.707 39.841 30.879 1.00 31.98 126 LYS A C 1
ATOM 967 O O . LYS A 1 126 ? -51.692 40.240 31.508 1.00 31.98 126 LYS A O 1
ATOM 972 N N . PRO A 1 127 ? -50.061 40.686 30.008 1.00 43.22 127 PRO A N 1
ATOM 973 C CA . PRO A 1 127 ? -49.116 40.494 28.863 1.00 43.22 127 PRO A CA 1
ATOM 974 C C . PRO A 1 127 ? -47.854 41.438 28.949 1.00 43.22 127 PRO A C 1
ATOM 976 O O . PRO A 1 127 ? -47.429 41.654 30.075 1.00 43.22 127 PRO A O 1
ATOM 979 N N . ASP A 1 128 ? -47.138 41.999 27.939 1.00 27.70 128 ASP A N 1
ATOM 980 C CA . ASP A 1 128 ? -47.220 42.064 26.450 1.00 27.70 128 ASP A CA 1
ATOM 981 C C . ASP A 1 128 ? -45.858 42.409 25.735 1.00 27.70 128 ASP A C 1
ATOM 983 O O . ASP A 1 128 ? -44.819 42.552 26.372 1.00 27.70 128 ASP A O 1
ATOM 987 N N . LYS A 1 129 ? -45.910 42.528 24.395 1.00 30.42 129 LYS A N 1
ATOM 988 C CA . LYS A 1 129 ? -45.005 43.080 23.335 1.00 30.42 129 LYS A CA 1
ATOM 989 C C . LYS A 1 129 ? -43.787 44.008 23.633 1.00 30.42 129 LYS A C 1
ATOM 991 O O . LYS A 1 129 ? -43.949 45.139 24.067 1.00 30.42 129 LYS A O 1
ATOM 996 N N . SER A 1 130 ? -42.604 43.558 23.175 1.00 26.05 130 SER A N 1
ATOM 997 C CA . SER A 1 130 ? -41.725 44.053 22.060 1.00 26.05 130 SER A CA 1
ATOM 998 C C . SER A 1 130 ? -41.460 45.549 21.702 1.00 26.05 130 SER A C 1
ATOM 1000 O O . SER A 1 130 ? -42.408 46.321 21.610 1.00 26.05 130 SER A O 1
ATOM 1002 N N . LEU A 1 131 ? -40.231 45.802 21.169 1.00 28.28 131 LEU A N 1
ATOM 1003 C CA . LEU A 1 131 ? -39.735 46.931 20.306 1.00 28.28 131 LEU A CA 1
ATOM 1004 C C . LEU A 1 131 ? -39.444 48.288 21.008 1.00 28.28 131 LEU A C 1
ATOM 1006 O O . LEU A 1 131 ? -40.045 48.548 22.041 1.00 28.28 131 LEU A O 1
ATOM 1010 N N . THR A 1 132 ? -38.547 49.201 20.567 1.00 27.97 132 THR A N 1
ATOM 1011 C CA . THR A 1 132 ? -37.513 49.317 19.479 1.00 27.97 132 THR A CA 1
ATOM 1012 C C . THR A 1 132 ? -36.199 49.896 20.077 1.00 27.97 132 THR A C 1
ATOM 1014 O O . THR A 1 132 ? -36.259 50.556 21.109 1.00 27.97 132 THR A O 1
ATOM 1017 N N . HIS A 1 133 ? -34.982 49.629 19.568 1.00 26.44 133 HIS A N 1
ATOM 1018 C CA . HIS A 1 133 ? -34.218 50.337 18.494 1.00 26.44 133 HIS A CA 1
ATOM 1019 C C . HIS A 1 133 ? -32.808 49.660 18.354 1.00 26.44 133 HIS A C 1
ATOM 1021 O O . HIS A 1 133 ? -32.433 48.960 19.291 1.00 26.44 133 HIS A O 1
ATOM 1027 N N . VAL A 1 134 ? -31.974 49.682 17.287 1.00 27.22 134 VAL A N 1
ATOM 1028 C CA . VAL A 1 134 ? -31.770 50.486 16.039 1.00 27.22 134 VAL A CA 1
ATOM 1029 C C . VAL A 1 134 ? -30.906 51.760 16.230 1.00 27.22 134 VAL A C 1
ATOM 1031 O O . VAL A 1 134 ? -31.315 52.623 16.995 1.00 27.22 134 VAL A O 1
ATOM 1034 N N . GLN A 1 135 ? -29.755 52.005 15.568 1.00 26.47 135 GLN A N 1
ATOM 1035 C CA . GLN A 1 135 ? -29.004 51.289 14.497 1.00 26.47 135 GLN A CA 1
ATOM 1036 C C . GLN A 1 135 ? -27.542 50.966 14.968 1.00 26.47 135 GLN A C 1
ATOM 1038 O O . GLN A 1 135 ? -27.456 50.486 16.093 1.00 26.47 135 GLN A O 1
ATOM 1043 N N . GLU A 1 136 ? -26.359 51.090 14.323 1.00 26.88 136 GLU A N 1
ATOM 1044 C CA . GLU A 1 136 ? -25.813 51.609 13.035 1.00 26.88 136 GLU A CA 1
ATOM 1045 C C . GLU A 1 136 ? -24.453 50.882 12.705 1.00 26.88 136 GLU A C 1
ATOM 1047 O O . GLU A 1 136 ? -24.158 49.862 13.329 1.00 26.88 136 GLU A O 1
ATOM 1052 N N . THR A 1 137 ? -23.605 51.354 11.765 1.00 26.27 137 THR A N 1
ATOM 1053 C CA . THR A 1 137 ? -22.372 50.674 11.251 1.00 26.27 137 THR A CA 1
ATOM 1054 C C . THR A 1 137 ? -21.124 51.578 11.106 1.00 26.27 137 THR A C 1
ATOM 1056 O O . THR A 1 137 ? -21.310 52.778 10.931 1.00 26.27 137 THR A O 1
ATOM 1059 N N . CYS A 1 138 ? -19.889 51.016 11.061 1.00 25.39 138 CYS A N 1
ATOM 1060 C CA . CYS A 1 138 ? -18.840 51.237 10.013 1.00 25.39 138 CYS A CA 1
ATOM 1061 C C . CYS A 1 138 ? -17.377 50.854 10.396 1.00 25.39 138 CYS A C 1
ATOM 1063 O O . CYS A 1 138 ? -16.986 50.882 11.557 1.00 25.39 138 CYS A O 1
ATOM 1065 N N . ASP A 1 139 ? -16.590 50.553 9.354 1.00 25.50 139 ASP A N 1
ATOM 1066 C CA . ASP A 1 139 ? -15.119 50.342 9.243 1.00 25.50 139 ASP A CA 1
ATOM 1067 C C . ASP A 1 139 ? -14.439 51.646 8.693 1.00 25.50 139 ASP A C 1
ATOM 1069 O O . ASP A 1 139 ? -15.194 52.578 8.391 1.00 25.50 139 ASP A O 1
ATOM 1073 N N . PRO A 1 140 ? -13.116 51.766 8.367 1.00 49.75 140 PRO A N 1
ATOM 1074 C CA . PRO A 1 140 ? -11.875 51.059 8.782 1.00 49.75 140 PRO A CA 1
ATOM 1075 C C . PRO A 1 140 ? -10.629 52.018 8.984 1.00 49.75 140 PRO A C 1
ATOM 1077 O O . PRO A 1 140 ? -10.782 53.233 9.053 1.00 49.75 140 PRO A O 1
ATOM 1080 N N . LEU A 1 141 ? -9.389 51.466 8.930 1.00 25.78 141 LEU A N 1
ATOM 1081 C CA . LEU A 1 141 ? -8.104 52.036 8.392 1.00 25.78 141 LEU A CA 1
ATOM 1082 C C . LEU A 1 141 ? -7.058 52.839 9.244 1.00 25.78 141 LEU A C 1
ATOM 1084 O O . LEU A 1 141 ? -7.387 53.791 9.935 1.00 25.78 141 LEU A O 1
ATOM 1088 N N . LEU A 1 142 ? -5.761 52.533 8.961 1.00 26.50 142 LEU A N 1
ATOM 1089 C CA . LEU A 1 142 ? -4.505 53.352 9.056 1.00 26.50 142 LEU A CA 1
ATOM 1090 C C . LEU A 1 142 ? -3.977 53.792 10.462 1.00 26.50 142 LEU A C 1
ATOM 1092 O O . LEU A 1 142 ? -4.743 53.880 11.408 1.00 26.50 142 LEU A O 1
ATOM 1096 N N . SER A 1 143 ? -2.685 54.119 10.707 1.00 25.70 143 SER A N 1
ATOM 1097 C CA . SER A 1 143 ? -1.388 53.769 10.059 1.00 25.70 143 SER A CA 1
ATOM 1098 C C . SER A 1 143 ? -0.144 54.247 10.858 1.00 25.70 143 SER A C 1
ATOM 1100 O O . SER A 1 143 ? -0.187 55.319 11.442 1.00 25.70 143 SER A O 1
ATOM 1102 N N . GLU A 1 144 ? 0.983 53.527 10.728 1.00 28.03 144 GLU A N 1
ATOM 1103 C CA . GLU A 1 144 ? 2.403 53.986 10.767 1.00 28.03 144 GLU A CA 1
ATOM 1104 C C . GLU A 1 144 ? 3.050 54.766 11.961 1.00 28.03 144 GLU A C 1
ATOM 1106 O O . GLU A 1 144 ? 2.650 55.860 12.328 1.00 28.03 144 GLU A O 1
ATOM 1111 N N . ARG A 1 145 ? 4.233 54.250 12.370 1.00 27.66 145 ARG A N 1
ATOM 1112 C CA . ARG A 1 145 ? 5.504 54.926 12.779 1.00 27.66 145 ARG A CA 1
ATOM 1113 C C . ARG A 1 145 ? 5.588 55.882 13.992 1.00 27.66 145 ARG A C 1
ATOM 1115 O O . ARG A 1 145 ? 4.998 56.952 14.016 1.00 27.66 145 ARG A O 1
ATOM 1122 N N . ASN A 1 146 ? 6.594 55.621 14.843 1.00 26.94 146 ASN A N 1
ATOM 1123 C CA . ASN A 1 146 ? 7.714 56.553 15.117 1.00 26.94 146 ASN A CA 1
ATOM 1124 C C . ASN A 1 146 ? 8.938 55.814 15.728 1.00 26.94 146 ASN A C 1
ATOM 1126 O O . ASN A 1 146 ? 8.834 54.623 16.018 1.00 26.94 146 ASN A O 1
ATOM 1130 N N . ALA A 1 147 ? 10.111 56.465 15.839 1.00 25.94 147 ALA A N 1
ATOM 1131 C CA . ALA A 1 147 ? 11.414 55.825 16.143 1.00 25.94 147 ALA A CA 1
ATOM 1132 C C . ALA A 1 147 ? 12.419 56.746 16.904 1.00 25.94 147 ALA A C 1
ATOM 1134 O O . ALA A 1 147 ? 12.041 57.856 17.269 1.00 25.94 147 ALA A O 1
ATOM 1135 N N . VAL A 1 148 ? 13.706 56.321 17.005 1.00 28.67 148 VAL A N 1
ATOM 1136 C CA . VAL A 1 148 ? 14.937 57.080 17.431 1.00 28.67 148 VAL A CA 1
ATOM 1137 C C . VAL A 1 148 ? 15.153 57.196 18.970 1.00 28.67 148 VAL A C 1
ATOM 1139 O O . VAL A 1 148 ? 14.137 57.272 19.657 1.00 28.67 148 VAL A O 1
ATOM 1142 N N . PRO A 1 149 ? 16.383 57.279 19.579 1.00 40.03 149 PRO A N 1
ATOM 1143 C CA . PRO A 1 149 ? 17.799 56.942 19.220 1.00 40.03 149 PRO A CA 1
ATOM 1144 C C . PRO A 1 149 ? 18.337 55.721 20.059 1.00 40.03 149 PRO A C 1
ATOM 1146 O O . PRO A 1 149 ? 17.512 54.962 20.550 1.00 40.03 149 PRO A O 1
ATOM 1149 N N . GLY A 1 150 ? 19.631 55.398 20.321 1.00 25.56 150 GLY A N 1
ATOM 1150 C CA . GLY A 1 150 ? 20.975 55.746 19.776 1.00 25.56 150 GLY A CA 1
ATOM 1151 C C . GLY A 1 150 ? 22.133 55.819 20.830 1.00 25.56 150 GLY A C 1
ATOM 1152 O O . GLY A 1 150 ? 21.872 56.200 21.961 1.00 25.56 150 GLY A O 1
ATOM 1153 N N . GLN A 1 151 ? 23.398 55.537 20.421 1.00 25.38 151 GLN A N 1
ATOM 1154 C CA . GLN A 1 151 ? 24.717 55.711 21.134 1.00 25.38 151 GLN A CA 1
ATOM 1155 C C . GLN A 1 151 ? 25.044 54.745 22.324 1.00 25.38 151 GLN A C 1
ATOM 1157 O O . GLN A 1 151 ? 24.137 54.400 23.066 1.00 25.38 151 GLN A O 1
ATOM 1162 N N . SER A 1 152 ? 26.233 54.132 22.573 1.00 25.88 152 SER A N 1
ATOM 1163 C CA . SER A 1 152 ? 27.701 54.299 22.284 1.00 25.88 152 SER A CA 1
ATOM 1164 C C . SER A 1 152 ? 28.498 55.051 23.382 1.00 25.88 152 SER A C 1
ATOM 1166 O O . SER A 1 152 ? 28.007 56.083 23.814 1.00 25.88 152 SER A O 1
ATOM 1168 N N . ALA A 1 153 ? 29.725 54.710 23.836 1.00 26.97 153 ALA A N 1
ATOM 1169 C CA . ALA A 1 153 ? 30.686 53.598 23.604 1.00 26.97 153 ALA A CA 1
ATOM 1170 C C . ALA A 1 153 ? 31.783 53.571 24.726 1.00 26.97 153 ALA A C 1
ATOM 1172 O O . ALA A 1 153 ? 31.768 54.435 25.598 1.00 26.97 153 ALA A O 1
ATOM 1173 N N . GLY A 1 154 ? 32.761 52.642 24.700 1.00 23.38 154 GLY A N 1
ATOM 1174 C CA . GLY A 1 154 ? 33.959 52.662 25.577 1.00 23.38 154 GLY A CA 1
ATOM 1175 C C . GLY A 1 154 ? 34.956 51.505 25.333 1.00 23.38 154 GLY A C 1
ATOM 1176 O O . GLY A 1 154 ? 34.526 50.405 24.994 1.00 23.38 154 GLY A O 1
ATOM 1177 N N . SER A 1 155 ? 36.275 51.735 25.468 1.00 24.05 155 SER A N 1
ATOM 1178 C CA . SER A 1 155 ? 37.342 50.767 25.112 1.00 24.05 155 SER A CA 1
ATOM 1179 C C . SER A 1 155 ? 38.646 50.909 25.933 1.00 24.05 155 SER A C 1
ATOM 1181 O O . SER A 1 155 ? 38.780 51.849 26.713 1.00 24.05 155 SER A O 1
ATOM 1183 N N . ASN A 1 156 ? 39.623 50.021 25.653 1.00 24.88 156 ASN A N 1
ATOM 1184 C CA . ASN A 1 156 ? 41.025 49.939 26.144 1.00 24.88 156 ASN A CA 1
ATOM 1185 C C . ASN A 1 156 ? 41.223 49.077 27.423 1.00 24.88 156 ASN A C 1
ATOM 1187 O O . ASN A 1 156 ? 40.471 49.226 28.375 1.00 24.88 156 ASN A O 1
ATOM 1191 N N . GLY A 1 157 ? 42.229 48.189 27.540 1.00 23.33 157 GLY A N 1
ATOM 1192 C CA . GLY A 1 157 ? 43.122 47.622 26.509 1.00 23.33 157 GLY A CA 1
ATOM 1193 C C . GLY A 1 157 ? 44.384 46.902 27.049 1.00 23.33 157 GLY A C 1
ATOM 1194 O O . GLY A 1 157 ? 45.169 47.541 27.735 1.00 23.33 157 GLY A O 1
ATOM 1195 N N . MET A 1 158 ? 44.611 45.638 26.630 1.00 21.62 158 MET A N 1
ATOM 1196 C CA . MET A 1 158 ? 45.859 44.820 26.726 1.00 21.62 158 MET A CA 1
ATOM 1197 C C . MET A 1 158 ? 46.443 44.514 28.141 1.00 21.62 158 MET A C 1
ATOM 1199 O O . MET A 1 158 ? 46.100 45.220 29.084 1.00 21.62 158 MET A O 1
ATOM 1203 N N . PRO A 1 159 ? 47.238 43.425 28.358 1.00 25.36 159 PRO A N 1
ATOM 1204 C CA . PRO A 1 159 ? 48.370 42.952 27.536 1.00 25.36 159 PRO A CA 1
ATOM 1205 C C . PRO A 1 159 ? 48.340 41.451 27.142 1.00 25.36 159 PRO A C 1
ATOM 1207 O O . PRO A 1 159 ? 47.284 40.829 27.097 1.00 25.36 159 PRO A O 1
ATOM 1210 N N . ILE A 1 160 ? 49.506 40.904 26.766 1.00 27.11 160 ILE A N 1
ATOM 1211 C CA . ILE A 1 160 ? 49.704 39.653 26.012 1.00 27.11 160 ILE A CA 1
ATOM 1212 C C . ILE A 1 160 ? 50.454 38.609 26.861 1.00 27.11 160 ILE A C 1
ATOM 1214 O O . ILE A 1 160 ? 51.477 38.949 27.446 1.00 27.11 160 ILE A O 1
ATOM 1218 N N . ASN A 1 161 ? 49.957 37.365 26.884 1.00 24.03 161 ASN A N 1
ATOM 1219 C CA . ASN A 1 161 ? 50.645 36.067 27.079 1.00 24.03 161 ASN A CA 1
ATOM 1220 C C . ASN A 1 161 ? 49.544 34.972 27.149 1.00 24.03 161 ASN A C 1
ATOM 1222 O O . ASN A 1 161 ? 48.466 35.246 27.663 1.00 24.03 161 ASN A O 1
ATOM 1226 N N . GLY A 1 162 ? 49.693 33.729 26.681 1.00 22.73 162 GLY A N 1
ATOM 1227 C CA . GLY A 1 162 ? 50.811 33.134 25.950 1.00 22.73 162 GLY A CA 1
ATOM 1228 C C . GLY A 1 162 ? 51.143 31.708 26.404 1.00 22.73 162 GLY A C 1
ATOM 1229 O O . GLY A 1 162 ? 52.194 31.551 27.004 1.00 22.73 162 GLY A O 1
ATOM 1230 N N . HIS A 1 163 ? 50.285 30.704 26.142 1.00 24.42 163 HIS A N 1
ATOM 1231 C CA . HIS A 1 163 ? 50.672 29.285 25.957 1.00 24.42 163 HIS A CA 1
ATOM 1232 C C . HIS A 1 163 ? 49.499 28.384 25.488 1.00 24.42 163 HIS A C 1
ATOM 1234 O O . HIS A 1 163 ? 48.334 28.719 25.677 1.00 24.42 163 HIS A O 1
ATOM 1240 N N . ASP A 1 164 ? 49.869 27.250 24.883 1.00 23.67 164 ASP A N 1
ATOM 1241 C CA . ASP A 1 164 ? 49.161 25.967 24.692 1.00 23.67 164 ASP A CA 1
ATOM 1242 C C . ASP A 1 164 ? 47.756 25.917 24.048 1.00 23.67 164 ASP A C 1
ATOM 1244 O O . ASP A 1 164 ? 46.713 26.022 24.691 1.00 23.67 164 ASP A O 1
ATOM 1248 N N . ILE A 1 165 ? 47.740 25.569 22.753 1.00 25.36 165 ILE A N 1
ATOM 1249 C CA . ILE A 1 165 ? 46.542 25.152 22.007 1.00 25.36 165 ILE A CA 1
ATOM 1250 C C . ILE A 1 165 ? 46.305 23.646 22.219 1.00 25.36 165 ILE A C 1
ATOM 1252 O O . ILE A 1 165 ? 46.863 22.805 21.511 1.00 25.36 165 ILE A O 1
ATOM 1256 N N . GLY A 1 166 ? 45.446 23.301 23.179 1.00 24.05 166 GLY A N 1
ATOM 1257 C CA . GLY A 1 166 ? 44.910 21.945 23.325 1.00 24.05 166 GLY A CA 1
ATOM 1258 C C . GLY A 1 166 ? 43.835 21.653 22.272 1.00 24.05 166 GLY A C 1
ATOM 1259 O O . GLY A 1 166 ? 42.815 22.336 22.218 1.00 24.05 166 GLY A O 1
ATOM 1260 N N . THR A 1 167 ? 44.036 20.633 21.436 1.00 25.34 167 THR A N 1
ATOM 1261 C CA . THR A 1 167 ? 43.087 20.245 20.379 1.00 25.34 167 THR A CA 1
ATOM 1262 C C . THR A 1 167 ? 41.927 19.414 20.935 1.00 25.34 167 THR A C 1
ATOM 1264 O O . THR A 1 167 ? 41.972 18.185 20.972 1.00 25.34 167 THR A O 1
ATOM 1267 N N . SER A 1 168 ? 40.847 20.079 21.350 1.00 24.47 168 SER A N 1
ATOM 1268 C CA . SER A 1 168 ? 39.581 19.408 21.662 1.00 24.47 168 SER A CA 1
ATOM 1269 C C . SER A 1 168 ? 38.889 18.940 20.380 1.00 24.47 168 SER A C 1
ATOM 1271 O O . SER A 1 168 ? 38.517 19.754 19.537 1.00 24.47 168 SER A O 1
ATOM 1273 N N . SER A 1 169 ? 38.677 17.633 20.243 1.00 26.39 169 SER A N 1
ATOM 1274 C CA . SER A 1 169 ? 37.793 17.076 19.217 1.00 26.39 169 SER A CA 1
ATOM 1275 C C . SER A 1 169 ? 36.337 17.447 19.504 1.00 26.39 169 SER A C 1
ATOM 1277 O O . SER A 1 169 ? 35.869 17.176 20.612 1.00 26.39 169 SER A O 1
ATOM 1279 N N . ASP A 1 170 ? 35.607 17.955 18.508 1.00 25.64 170 ASP A N 1
ATOM 1280 C CA . ASP A 1 170 ? 34.153 18.157 18.585 1.00 25.64 170 ASP A CA 1
ATOM 1281 C C . ASP A 1 170 ? 33.412 16.812 18.665 1.00 25.64 170 ASP A C 1
ATOM 1283 O O . ASP A 1 170 ? 32.891 16.274 17.682 1.00 25.64 170 ASP A O 1
ATOM 1287 N N . THR A 1 171 ? 33.353 16.243 19.868 1.00 25.97 171 THR A N 1
ATOM 1288 C CA . THR A 1 171 ? 32.420 15.166 20.177 1.00 25.97 171 THR A CA 1
ATOM 1289 C C . THR A 1 171 ? 31.011 15.735 20.122 1.00 25.97 171 THR A C 1
ATOM 1291 O O . THR A 1 171 ? 30.583 16.421 21.052 1.00 25.97 171 THR A O 1
ATOM 1294 N N . ILE A 1 172 ? 30.286 15.415 19.045 1.00 30.20 172 ILE A N 1
ATOM 1295 C CA . ILE A 1 172 ? 28.829 15.564 18.979 1.00 30.20 172 ILE A CA 1
ATOM 1296 C C . ILE A 1 172 ? 28.265 15.015 20.301 1.00 30.20 172 ILE A C 1
ATOM 1298 O O . ILE A 1 172 ? 28.541 13.850 20.616 1.00 30.20 172 ILE A O 1
ATOM 1302 N N . PRO A 1 173 ? 27.534 15.818 21.098 1.00 25.14 173 PRO A N 1
ATOM 1303 C CA . PRO A 1 173 ? 27.041 15.355 22.384 1.00 25.14 173 PRO A CA 1
ATOM 1304 C C . PRO A 1 173 ? 26.148 14.129 22.160 1.00 25.14 173 PRO A C 1
ATOM 1306 O O . PRO A 1 173 ? 25.376 14.112 21.192 1.00 25.14 173 PRO A O 1
ATOM 1309 N N . PRO A 1 174 ? 26.230 13.094 23.017 1.00 26.08 174 PRO A N 1
ATOM 1310 C CA . PRO A 1 174 ? 25.313 11.972 22.931 1.00 26.08 174 PRO A CA 1
ATOM 1311 C C . PRO A 1 174 ? 23.878 12.492 22.929 1.00 26.08 174 PRO A C 1
ATOM 1313 O O . PRO A 1 174 ? 23.524 13.341 23.746 1.00 26.08 174 PRO A O 1
ATOM 1316 N N . VAL A 1 175 ? 23.040 11.969 22.033 1.00 29.59 175 VAL A N 1
ATOM 1317 C CA . VAL A 1 175 ? 21.594 12.180 22.136 1.00 29.59 175 VAL A CA 1
ATOM 1318 C C . VAL A 1 175 ? 21.130 11.388 23.353 1.00 29.59 175 VAL A C 1
ATOM 1320 O O . VAL A 1 175 ? 20.781 10.210 23.247 1.00 29.59 175 VAL A O 1
ATOM 1323 N N . GLU A 1 176 ? 21.201 12.018 24.526 1.00 28.00 176 GLU A N 1
ATOM 1324 C CA . GLU A 1 176 ? 20.663 11.465 25.758 1.00 28.00 176 GLU A CA 1
ATOM 1325 C C . GLU A 1 176 ? 19.177 11.205 25.536 1.00 28.00 176 GLU A C 1
ATOM 1327 O O . GLU A 1 176 ? 18.377 12.117 25.316 1.00 28.00 176 GLU A O 1
ATOM 1332 N N . GLY A 1 177 ? 18.821 9.920 25.510 1.00 29.67 177 GLY A N 1
ATOM 1333 C CA . GLY A 1 177 ? 17.453 9.501 25.270 1.00 29.67 177 GLY A CA 1
ATOM 1334 C C . GLY A 1 177 ? 16.569 10.083 26.358 1.00 29.67 177 GLY A C 1
ATOM 1335 O O . GLY A 1 177 ? 16.711 9.700 27.520 1.00 29.67 177 GLY A O 1
ATOM 1336 N N . LEU A 1 178 ? 15.667 10.989 25.971 1.00 32.00 178 LEU A N 1
ATOM 1337 C CA . LEU A 1 178 ? 14.742 11.667 26.871 1.00 32.00 178 LEU A CA 1
ATOM 1338 C C . LEU A 1 178 ? 13.710 10.663 27.410 1.00 32.00 178 LEU A C 1
ATOM 1340 O O . LEU A 1 178 ? 12.553 10.623 26.989 1.00 32.00 178 LEU A O 1
ATOM 1344 N N . HIS A 1 179 ? 14.149 9.823 28.348 1.00 36.59 179 HIS A N 1
ATOM 1345 C CA . HIS A 1 179 ? 13.293 9.003 29.184 1.00 36.59 179 HIS A CA 1
ATOM 1346 C C . HIS A 1 179 ? 12.426 9.955 30.007 1.00 36.59 179 HIS A C 1
ATOM 1348 O O . HIS A 1 179 ? 12.789 10.352 31.115 1.00 36.59 179 HIS A O 1
ATOM 1354 N N . LYS A 1 180 ? 11.260 10.316 29.457 1.00 42.88 180 LYS A N 1
ATOM 1355 C CA . LYS A 1 180 ? 10.147 10.826 30.253 1.00 42.88 180 LYS A CA 1
ATOM 1356 C C . LYS A 1 180 ? 9.939 9.829 31.387 1.00 42.88 180 LYS A C 1
ATOM 1358 O O . LYS A 1 180 ? 9.497 8.706 31.142 1.00 42.88 180 LYS A O 1
ATOM 1363 N N . VAL A 1 181 ? 10.272 10.233 32.609 1.00 46.19 181 VAL A N 1
ATOM 1364 C CA . VAL A 1 181 ? 9.816 9.531 33.805 1.00 46.19 181 VAL A CA 1
ATOM 1365 C C . VAL A 1 181 ? 8.296 9.560 33.725 1.00 46.19 181 VAL A C 1
ATOM 1367 O O . VAL A 1 181 ? 7.701 10.637 33.731 1.00 46.19 181 VAL A O 1
ATOM 1370 N N . VAL A 1 182 ? 7.677 8.393 33.541 1.00 58.88 182 VAL A N 1
ATOM 1371 C CA . VAL A 1 182 ? 6.219 8.293 33.471 1.00 58.88 182 VAL A CA 1
ATOM 1372 C C . VAL A 1 182 ? 5.688 8.713 34.832 1.00 58.88 182 VAL A C 1
ATOM 1374 O O . VAL A 1 182 ? 5.946 8.034 35.827 1.00 58.88 182 VAL A O 1
ATOM 1377 N N . ASP A 1 183 ? 4.962 9.831 34.891 1.00 65.56 183 ASP A N 1
ATOM 1378 C CA . ASP A 1 183 ? 4.259 10.203 36.112 1.00 65.56 183 ASP A CA 1
ATOM 1379 C C . ASP A 1 183 ? 3.107 9.215 36.320 1.00 65.56 183 ASP A C 1
ATOM 1381 O O . ASP A 1 183 ? 2.002 9.366 35.795 1.00 65.56 183 ASP A O 1
ATOM 1385 N N . GLN A 1 184 ? 3.388 8.175 37.103 1.00 70.69 184 GLN A N 1
ATOM 1386 C CA . GLN A 1 184 ? 2.421 7.150 37.478 1.00 70.69 184 GLN A CA 1
ATOM 1387 C C . GLN A 1 184 ? 1.196 7.753 38.186 1.00 70.69 184 GLN A C 1
ATOM 1389 O O . GLN A 1 184 ? 0.113 7.183 38.090 1.00 70.69 184 GLN A O 1
ATOM 1394 N N . LYS A 1 185 ? 1.313 8.931 38.824 1.00 71.94 185 LYS A N 1
ATOM 1395 C CA . LYS A 1 185 ? 0.167 9.647 39.411 1.00 71.94 185 LYS A CA 1
ATOM 1396 C C . LYS A 1 185 ? -0.690 10.311 38.332 1.00 71.94 185 LYS A C 1
ATOM 1398 O O . LYS A 1 185 ? -1.911 10.340 38.468 1.00 71.94 185 LYS A O 1
ATOM 1403 N N . GLN A 1 186 ? -0.085 10.812 37.253 1.00 75.38 186 GLN A N 1
ATOM 1404 C CA . GLN A 1 186 ? -0.823 11.339 36.101 1.00 75.38 186 GLN A CA 1
ATOM 1405 C C . GLN A 1 186 ? -1.505 10.217 35.302 1.00 75.38 186 GLN A C 1
ATOM 1407 O O . GLN A 1 186 ? -2.645 10.395 34.877 1.00 75.38 186 GLN A O 1
ATOM 1412 N N . LEU A 1 187 ? -0.861 9.050 35.166 1.00 81.19 187 LEU A N 1
ATOM 1413 C CA . LEU A 1 187 ? -1.477 7.867 34.555 1.00 81.19 187 LEU A CA 1
ATOM 1414 C C . LEU A 1 187 ? -2.615 7.299 35.422 1.00 81.19 187 LEU A C 1
ATOM 1416 O O . LEU A 1 187 ? -3.670 6.962 34.890 1.00 81.19 187 LEU A O 1
ATOM 1420 N N . ALA A 1 188 ? -2.457 7.252 36.750 1.00 81.75 188 ALA A N 1
ATOM 1421 C CA . ALA A 1 188 ? -3.503 6.784 37.667 1.00 81.75 188 ALA A CA 1
ATOM 1422 C C . ALA A 1 188 ? -4.805 7.602 37.558 1.00 81.75 188 ALA A C 1
ATOM 1424 O O . ALA A 1 188 ? -5.885 7.019 37.579 1.00 81.75 188 ALA A O 1
ATOM 1425 N N . ARG A 1 189 ? -4.719 8.922 37.326 1.00 86.38 189 ARG A N 1
ATOM 1426 C CA . ARG A 1 189 ? -5.889 9.805 37.105 1.00 86.38 189 ARG A CA 1
ATOM 1427 C C . ARG A 1 189 ? -6.744 9.446 35.883 1.00 86.38 189 ARG A C 1
ATOM 1429 O O . ARG A 1 189 ? -7.858 9.950 35.756 1.00 86.38 189 ARG A O 1
ATOM 1436 N N . VAL A 1 190 ? -6.255 8.602 34.969 1.00 90.06 190 VAL A N 1
ATOM 1437 C CA . VAL A 1 190 ? -7.085 8.061 33.878 1.00 90.06 190 VAL A CA 1
ATOM 1438 C C . VAL A 1 190 ? -8.138 7.100 34.446 1.00 90.06 190 VAL A C 1
ATOM 1440 O O . VAL A 1 190 ? -9.294 7.165 34.034 1.00 90.06 190 VAL A O 1
ATOM 1443 N N . TYR A 1 191 ? -7.785 6.286 35.449 1.00 92.69 191 TYR A N 1
ATOM 1444 C CA . TYR A 1 191 ? -8.672 5.301 36.085 1.00 92.69 191 TYR A CA 1
ATOM 1445 C C . TYR A 1 191 ? -9.925 5.941 36.698 1.00 92.69 191 TYR A C 1
ATOM 1447 O O . TYR A 1 191 ? -11.037 5.414 36.590 1.00 92.69 191 TYR A O 1
ATOM 1455 N N . ASP A 1 192 ? -9.770 7.132 37.279 1.00 90.50 192 ASP A N 1
ATOM 1456 C CA . ASP A 1 192 ? -10.871 7.900 37.865 1.00 90.50 192 ASP A CA 1
ATOM 1457 C C . ASP A 1 192 ? -11.977 8.184 36.834 1.00 90.50 192 ASP A C 1
ATOM 1459 O O . ASP A 1 192 ? -13.160 8.125 37.174 1.00 90.50 192 ASP A O 1
ATOM 1463 N N . LYS A 1 193 ? -11.619 8.355 35.551 1.00 91.25 193 LYS A N 1
ATOM 1464 C CA . LYS A 1 193 ? -12.548 8.627 34.438 1.00 91.25 193 LYS A CA 1
ATOM 1465 C C . LYS A 1 193 ? -13.113 7.376 33.744 1.00 91.25 193 LYS A C 1
ATOM 1467 O O . LYS A 1 193 ? -13.971 7.520 32.870 1.00 91.25 193 LYS A O 1
ATOM 1472 N N . VAL A 1 194 ? -12.663 6.174 34.122 1.00 96.25 194 VAL A N 1
ATOM 1473 C CA . VAL A 1 194 ? -13.007 4.895 33.468 1.00 96.25 194 VAL A CA 1
ATOM 1474 C C . VAL A 1 194 ? -14.041 4.097 34.264 1.00 96.25 194 VAL A C 1
ATOM 1476 O O . VAL A 1 194 ? -13.831 3.819 35.447 1.00 96.25 194 VAL A O 1
ATOM 1479 N N . ILE A 1 195 ? -15.140 3.678 33.629 1.00 96.69 195 ILE A N 1
ATOM 1480 C CA . ILE A 1 195 ? -15.992 2.591 34.132 1.00 96.69 195 ILE A CA 1
ATOM 1481 C C . ILE A 1 195 ? -15.445 1.247 33.635 1.00 96.69 195 ILE A C 1
ATOM 1483 O O . ILE A 1 195 ? -15.258 1.048 32.436 1.00 96.69 195 ILE A O 1
ATOM 1487 N N . VAL A 1 196 ? -15.169 0.338 34.571 1.00 97.00 196 VAL A N 1
ATOM 1488 C CA . VAL A 1 196 ? -14.729 -1.033 34.282 1.00 97.00 196 VAL A CA 1
ATOM 1489 C C . VAL A 1 196 ? -15.961 -1.911 34.077 1.00 97.00 196 VAL A C 1
ATOM 1491 O O . VAL A 1 196 ? -16.907 -1.856 34.865 1.00 97.00 196 VAL A O 1
ATOM 1494 N N . VAL A 1 197 ? -15.951 -2.704 33.009 1.00 97.50 197 VAL A N 1
ATOM 1495 C CA . VAL A 1 197 ? -17.045 -3.596 32.621 1.00 97.50 197 VAL A CA 1
ATOM 1496 C C . VAL A 1 197 ? -16.509 -5.021 32.521 1.00 97.50 197 VAL A C 1
ATOM 1498 O O . VAL A 1 197 ? -15.931 -5.410 31.513 1.00 97.50 197 VAL A O 1
ATOM 1501 N N . ASP A 1 198 ? -16.699 -5.790 33.586 1.00 95.31 198 ASP A N 1
ATOM 1502 C CA . ASP A 1 198 ? -16.211 -7.166 33.763 1.00 95.31 198 ASP A CA 1
ATOM 1503 C C . ASP A 1 198 ? -17.338 -8.217 33.781 1.00 95.31 198 ASP A C 1
ATOM 1505 O O . ASP A 1 198 ? -17.081 -9.418 33.801 1.00 95.31 198 ASP A O 1
ATOM 1509 N N . ASN A 1 199 ? -18.600 -7.778 33.766 1.00 96.56 199 ASN A N 1
ATOM 1510 C CA . ASN A 1 199 ? -19.768 -8.638 33.914 1.00 96.56 199 ASN A CA 1
ATOM 1511 C C . ASN A 1 199 ? -20.944 -8.190 33.027 1.00 96.56 199 ASN A C 1
ATOM 1513 O O . ASN A 1 199 ? -21.087 -7.017 32.668 1.00 96.56 199 ASN A O 1
ATOM 1517 N N . VAL A 1 200 ? -21.825 -9.143 32.711 1.00 97.12 200 VAL A N 1
ATOM 1518 C CA . VAL A 1 200 ? -22.950 -8.967 31.773 1.00 97.12 200 VAL A CA 1
ATOM 1519 C C . VAL A 1 200 ? -23.956 -7.903 32.239 1.00 97.12 200 VAL A C 1
ATOM 1521 O O . VAL A 1 200 ? -24.539 -7.215 31.403 1.00 97.12 200 VAL A O 1
ATOM 1524 N N . SER A 1 201 ? -24.147 -7.710 33.550 1.00 96.56 201 SER A N 1
ATOM 1525 C CA . SER A 1 201 ? -25.096 -6.711 34.068 1.00 96.56 201 SER A CA 1
ATOM 1526 C C . SER A 1 201 ? -24.607 -5.285 33.802 1.00 96.56 201 SER A C 1
ATOM 1528 O O . SER A 1 201 ? -25.352 -4.469 33.251 1.00 96.56 201 SER A O 1
ATOM 1530 N N . THR A 1 202 ? -23.341 -4.991 34.123 1.00 96.19 202 THR A N 1
ATOM 1531 C CA . THR A 1 202 ? -22.728 -3.692 33.801 1.00 96.19 202 THR A CA 1
ATOM 1532 C C . THR A 1 202 ? -22.642 -3.494 32.285 1.00 96.19 202 THR A C 1
ATOM 1534 O O . THR A 1 202 ? -22.984 -2.419 31.792 1.00 96.19 202 THR A O 1
ATOM 1537 N N . ALA A 1 203 ? -22.271 -4.535 31.527 1.00 97.69 203 ALA A N 1
ATOM 1538 C CA . ALA A 1 203 ? -22.185 -4.483 30.066 1.00 97.69 203 ALA A CA 1
ATOM 1539 C C . ALA A 1 203 ? -23.518 -4.074 29.427 1.00 97.69 203 ALA A C 1
ATOM 1541 O O . ALA A 1 203 ? -23.573 -3.110 28.664 1.00 97.69 203 ALA A O 1
ATOM 1542 N N . LYS A 1 204 ? -24.612 -4.730 29.826 1.00 97.69 204 LYS A N 1
ATOM 1543 C CA . LYS A 1 204 ? -25.973 -4.442 29.360 1.00 97.69 204 LYS A CA 1
ATOM 1544 C C . LYS A 1 204 ? -26.426 -3.015 29.687 1.00 97.69 204 LYS A C 1
ATOM 1546 O O . LYS A 1 204 ? -27.072 -2.369 28.861 1.00 97.69 204 LYS A O 1
ATOM 1551 N N . GLN A 1 205 ? -26.078 -2.494 30.868 1.00 97.06 205 GLN A N 1
ATOM 1552 C CA . GLN A 1 205 ? -26.366 -1.104 31.242 1.00 97.06 205 GLN A CA 1
ATOM 1553 C C . GLN A 1 205 ? -25.597 -0.107 30.361 1.00 97.06 205 GLN A C 1
ATOM 1555 O O . GLN A 1 205 ? -26.193 0.833 29.829 1.00 97.06 205 GLN A O 1
ATOM 1560 N N . VAL A 1 206 ? -24.291 -0.316 30.183 1.00 97.31 206 VAL A N 1
ATOM 1561 C CA . VAL A 1 206 ? -23.413 0.588 29.426 1.00 97.31 206 VAL A CA 1
ATOM 1562 C C . VAL A 1 206 ? -23.732 0.557 27.928 1.00 97.31 206 VAL A C 1
ATOM 1564 O O . VAL A 1 206 ? -23.924 1.614 27.323 1.00 97.31 206 VAL A O 1
ATOM 1567 N N . ALA A 1 207 ? -23.898 -0.628 27.336 1.00 97.56 207 ALA A N 1
ATOM 1568 C CA . ALA A 1 207 ? -24.286 -0.782 25.935 1.00 97.56 207 ALA A CA 1
ATOM 1569 C C . ALA A 1 207 ? -25.672 -0.180 25.642 1.00 97.56 207 ALA A C 1
ATOM 1571 O O . ALA A 1 207 ? -25.866 0.455 24.601 1.00 97.56 207 ALA A O 1
ATOM 1572 N N . ARG A 1 208 ? -26.625 -0.272 26.586 1.00 97.69 208 ARG A N 1
ATOM 1573 C CA . ARG A 1 208 ? -27.913 0.436 26.486 1.00 97.69 208 ARG A CA 1
ATOM 1574 C C . ARG A 1 208 ? -27.739 1.956 26.497 1.00 97.69 208 ARG A C 1
ATOM 1576 O O . ARG A 1 208 ? -28.438 2.638 25.750 1.00 97.69 208 ARG A O 1
ATOM 1583 N N . LEU A 1 209 ? -26.840 2.510 27.314 1.00 97.94 209 LEU A N 1
ATOM 1584 C CA . LEU A 1 209 ? -26.574 3.956 27.326 1.00 97.94 209 LEU A CA 1
ATOM 1585 C C . LEU A 1 209 ? -25.933 4.431 26.014 1.00 97.94 209 LEU A C 1
ATOM 1587 O O . LEU A 1 209 ? -26.383 5.441 25.469 1.00 97.94 209 LEU A O 1
ATOM 1591 N N . LEU A 1 210 ? -24.963 3.680 25.479 1.00 98.06 210 LEU A N 1
ATOM 1592 C CA . LEU A 1 210 ? -24.359 3.931 24.163 1.00 98.06 210 LEU A CA 1
ATOM 1593 C C . LEU A 1 210 ? -25.408 3.928 23.040 1.00 98.06 210 LEU A C 1
ATOM 1595 O O . LEU A 1 210 ? -25.462 4.857 22.245 1.00 98.06 210 LEU A O 1
ATOM 1599 N N . THR A 1 211 ? -26.287 2.924 23.005 1.00 97.69 211 THR A N 1
ATOM 1600 C CA . THR A 1 211 ? -27.295 2.752 21.938 1.00 97.69 211 THR A CA 1
ATOM 1601 C C . THR A 1 211 ? -28.552 3.616 22.091 1.00 97.69 211 THR A C 1
ATOM 1603 O O . THR A 1 211 ? -29.382 3.646 21.182 1.00 97.69 211 THR A O 1
ATOM 1606 N N . THR A 1 212 ? -28.713 4.346 23.206 1.00 96.75 212 THR A N 1
ATOM 1607 C CA . THR A 1 212 ? -29.882 5.217 23.447 1.00 96.75 212 THR A CA 1
ATOM 1608 C C . THR A 1 212 ? -29.487 6.651 23.808 1.00 96.75 212 THR A C 1
ATOM 1610 O O . THR A 1 212 ? -29.483 7.513 22.933 1.00 96.75 212 THR A O 1
ATOM 1613 N N . LYS A 1 213 ? -29.135 6.923 25.074 1.00 97.12 213 LYS A N 1
ATOM 1614 C CA . LYS A 1 213 ? -28.817 8.268 25.597 1.00 97.12 213 LYS A CA 1
ATOM 1615 C C . LYS A 1 213 ? -27.683 8.947 24.822 1.00 97.12 213 LYS A C 1
ATOM 1617 O O . LYS A 1 213 ? -27.748 10.151 24.590 1.00 97.12 213 LYS A O 1
ATOM 1622 N N . TYR A 1 214 ? -26.674 8.175 24.424 1.00 97.38 214 TYR A N 1
ATOM 1623 C CA . TYR A 1 214 ? -25.466 8.672 23.767 1.00 97.38 214 TYR A CA 1
ATOM 1624 C C . TYR A 1 214 ? -25.364 8.301 22.283 1.00 97.38 214 TYR A C 1
ATOM 1626 O O . TYR A 1 214 ? -24.351 8.601 21.671 1.00 97.38 214 TYR A O 1
ATOM 1634 N N . LYS A 1 215 ? -26.419 7.741 21.671 1.00 96.75 215 LYS A N 1
ATOM 1635 C CA . LYS A 1 215 ? -26.413 7.225 20.285 1.00 96.75 215 LYS A CA 1
ATOM 1636 C C . LYS A 1 215 ? -25.905 8.231 19.236 1.00 96.75 215 LYS A C 1
ATOM 1638 O O . LYS A 1 215 ? -25.299 7.844 18.243 1.00 96.75 215 LYS A O 1
ATOM 1643 N N . ASN A 1 216 ? -26.166 9.520 19.461 1.00 97.19 216 ASN A N 1
ATOM 1644 C CA . ASN A 1 216 ? -25.810 10.614 18.551 1.00 97.19 216 ASN A CA 1
ATOM 1645 C C . ASN A 1 216 ? -24.415 11.215 18.819 1.00 97.19 216 ASN A C 1
ATOM 1647 O O . ASN A 1 216 ? -24.042 12.189 18.163 1.00 97.19 216 ASN A O 1
ATOM 1651 N N . PHE A 1 217 ? -23.675 10.704 19.807 1.00 97.75 217 PHE A N 1
ATOM 1652 C CA . PHE A 1 217 ? -22.326 11.173 20.120 1.00 97.75 217 PHE A CA 1
ATOM 1653 C C . PHE A 1 217 ? -21.314 10.574 19.127 1.00 97.75 217 PHE A C 1
ATOM 1655 O O . PHE A 1 217 ? -21.631 9.724 18.292 1.00 97.75 217 PHE A O 1
ATOM 1662 N N . ILE A 1 218 ? -20.077 11.056 19.206 1.00 98.00 218 ILE A N 1
ATOM 1663 C CA . ILE A 1 218 ? -18.927 10.407 18.582 1.00 98.00 218 ILE A CA 1
ATOM 1664 C C . ILE A 1 218 ? -18.269 9.537 19.653 1.00 98.00 218 ILE A C 1
ATOM 1666 O O . ILE A 1 218 ? -18.105 9.969 20.794 1.00 98.00 218 ILE A O 1
ATOM 1670 N N . HIS A 1 219 ? -17.908 8.312 19.289 1.00 98.56 219 HIS A N 1
ATOM 1671 C CA . HIS A 1 219 ? -17.287 7.350 20.190 1.00 98.56 219 HIS A CA 1
ATOM 1672 C C . HIS A 1 219 ? -15.910 6.987 19.642 1.00 98.56 219 HIS A C 1
ATOM 1674 O O . HIS A 1 219 ? -15.810 6.360 18.590 1.00 98.56 219 HIS A O 1
ATOM 1680 N N . ALA A 1 220 ? -14.845 7.395 20.324 1.00 98.62 220 ALA A N 1
ATOM 1681 C CA . ALA A 1 220 ? -13.522 6.879 20.014 1.00 98.62 220 ALA A CA 1
ATOM 1682 C C . ALA A 1 220 ? -13.389 5.470 20.596 1.00 98.62 220 ALA A C 1
ATOM 1684 O O . ALA A 1 220 ? -13.743 5.250 21.757 1.00 98.62 220 ALA A O 1
ATOM 1685 N N . CYS A 1 221 ? -12.906 4.531 19.793 1.00 98.62 221 CYS A N 1
ATOM 1686 C CA . CYS A 1 221 ? -12.814 3.117 20.131 1.00 98.62 221 CYS A CA 1
ATOM 1687 C C . CYS A 1 221 ? -11.404 2.586 19.845 1.00 98.62 221 CYS A C 1
ATOM 1689 O O . CYS A 1 221 ? -10.692 3.139 19.007 1.00 98.62 221 CYS A O 1
ATOM 1691 N N . ASP A 1 222 ? -11.020 1.541 20.575 1.00 98.56 222 ASP A N 1
ATOM 1692 C CA . ASP A 1 222 ? -9.687 0.931 20.552 1.00 98.56 222 ASP A CA 1
ATOM 1693 C C . ASP A 1 222 ? -9.763 -0.521 21.067 1.00 98.56 222 ASP A C 1
ATOM 1695 O O . ASP A 1 222 ? -10.543 -0.799 21.990 1.00 98.56 222 ASP A O 1
ATOM 1699 N N . THR A 1 223 ? -8.993 -1.441 20.469 1.00 98.25 223 THR A N 1
ATOM 1700 C CA . THR A 1 223 ? -8.954 -2.871 20.831 1.00 98.25 223 THR A CA 1
ATOM 1701 C C . THR A 1 223 ? -7.555 -3.366 21.212 1.00 98.25 223 THR A C 1
ATOM 1703 O O . THR A 1 223 ? -6.573 -3.158 20.504 1.00 98.25 223 THR A O 1
ATOM 1706 N N . GLU A 1 224 ? -7.476 -4.116 22.314 1.00 97.56 224 GLU A N 1
ATOM 1707 C CA . GLU A 1 224 ? -6.246 -4.757 22.793 1.00 97.56 224 GLU A CA 1
ATOM 1708 C C . GLU A 1 224 ? -6.283 -6.257 22.478 1.00 97.56 224 GLU A C 1
ATOM 1710 O O . GLU A 1 224 ? -7.287 -6.939 22.731 1.00 97.56 224 GLU A O 1
ATOM 1715 N N . VAL A 1 225 ? -5.186 -6.786 21.926 1.00 97.00 225 VAL A N 1
ATOM 1716 C CA . VAL A 1 225 ? -5.185 -8.088 21.237 1.00 97.00 225 VAL A CA 1
ATOM 1717 C C . VAL A 1 225 ? -3.987 -8.945 21.639 1.00 97.00 225 VAL A C 1
ATOM 1719 O O . VAL A 1 225 ? -2.833 -8.556 21.457 1.00 97.00 225 VAL A O 1
ATOM 1722 N N . ALA A 1 226 ? -4.264 -10.141 22.155 1.00 96.06 226 ALA A N 1
ATOM 1723 C CA . ALA A 1 226 ? -3.264 -11.155 22.480 1.00 96.06 226 ALA A CA 1
ATOM 1724 C C . ALA A 1 226 ? -3.034 -12.133 21.315 1.00 96.06 226 ALA A C 1
ATOM 1726 O O . ALA A 1 226 ? -3.816 -12.192 20.369 1.00 96.06 226 ALA A O 1
ATOM 1727 N N . LYS A 1 227 ? -1.980 -12.957 21.425 1.00 93.69 227 LYS A N 1
ATOM 1728 C CA . LYS A 1 227 ? -1.694 -14.092 20.519 1.00 93.69 227 LYS A CA 1
ATOM 1729 C C . LYS A 1 227 ? -1.650 -13.717 19.024 1.00 93.69 227 LYS A C 1
ATOM 1731 O O . LYS A 1 227 ? -2.176 -14.442 18.186 1.00 93.69 227 LYS A O 1
ATOM 1736 N N . ILE A 1 228 ? -1.011 -12.592 18.710 1.00 92.25 228 ILE A N 1
ATOM 1737 C CA . ILE A 1 228 ? -0.680 -12.181 17.341 1.00 92.25 228 ILE A CA 1
ATOM 1738 C C . ILE A 1 228 ? 0.721 -11.553 17.307 1.00 92.25 228 ILE A C 1
ATOM 1740 O O . ILE A 1 228 ? 1.012 -10.630 18.073 1.00 92.25 228 ILE A O 1
ATOM 1744 N N . ASP A 1 229 ? 1.597 -12.024 16.418 1.00 90.56 229 ASP A N 1
ATOM 1745 C CA . ASP A 1 229 ? 2.811 -11.292 16.049 1.00 90.56 229 ASP A CA 1
ATOM 1746 C C . ASP A 1 229 ? 2.474 -10.256 14.977 1.00 90.56 229 ASP A C 1
ATOM 1748 O O . ASP A 1 229 ? 2.599 -10.495 13.777 1.00 90.56 229 ASP A O 1
ATOM 1752 N N . VAL A 1 230 ? 2.122 -9.048 15.416 1.00 86.88 230 VAL A N 1
ATOM 1753 C CA . VAL A 1 230 ? 1.816 -7.911 14.533 1.00 86.88 230 VAL A CA 1
ATOM 1754 C C . VAL A 1 230 ? 2.974 -7.482 13.610 1.00 86.88 230 VAL A C 1
ATOM 1756 O O . VAL A 1 230 ? 2.818 -6.520 12.854 1.00 86.88 230 VAL A O 1
ATOM 1759 N N . MET A 1 231 ? 4.144 -8.130 13.633 1.00 85.88 231 MET A N 1
ATOM 1760 C CA . MET A 1 231 ? 5.195 -7.929 12.628 1.00 85.88 231 MET A CA 1
ATOM 1761 C C . MET A 1 231 ? 5.068 -8.880 11.432 1.00 85.88 231 MET A C 1
ATOM 1763 O O . MET A 1 231 ? 5.226 -8.408 10.303 1.00 85.88 231 MET A O 1
ATOM 1767 N N . SER A 1 232 ? 4.746 -10.160 11.647 1.00 84.81 232 SER A N 1
ATOM 1768 C CA . SER A 1 232 ? 4.593 -11.160 10.576 1.00 84.81 232 SER A CA 1
ATOM 1769 C C . SER A 1 232 ? 3.138 -11.465 10.202 1.00 84.81 232 SER A C 1
ATOM 1771 O O . SER A 1 232 ? 2.856 -11.643 9.016 1.00 84.81 232 SER A O 1
ATOM 1773 N N . GLU A 1 233 ? 2.220 -11.461 11.167 1.00 89.06 233 GLU A N 1
ATOM 1774 C CA . GLU A 1 233 ? 0.826 -11.882 11.001 1.00 89.06 233 GLU A CA 1
ATOM 1775 C C . GLU A 1 233 ? -0.110 -10.766 10.518 1.00 89.06 233 GLU A C 1
ATOM 1777 O O . GLU A 1 233 ? 0.117 -9.568 10.724 1.00 89.06 233 GLU A O 1
ATOM 1782 N N . THR A 1 234 ? -1.193 -11.181 9.861 1.00 89.19 234 THR A N 1
ATOM 1783 C CA . THR A 1 234 ? -2.295 -10.312 9.429 1.00 89.19 234 THR A CA 1
ATOM 1784 C C . THR A 1 234 ? -3.469 -10.422 10.407 1.00 89.19 234 THR A C 1
ATOM 1786 O O . THR A 1 234 ? -3.796 -11.537 10.801 1.00 89.19 234 THR A O 1
ATOM 1789 N N . PRO A 1 235 ? -4.140 -9.325 10.815 1.00 92.25 235 PRO A N 1
ATOM 1790 C CA . PRO A 1 235 ? -5.239 -9.404 11.784 1.00 92.25 235 PRO A CA 1
ATOM 1791 C C . PRO A 1 235 ? -6.473 -10.144 11.244 1.00 92.25 235 PRO A C 1
ATOM 1793 O O . PRO A 1 235 ? -7.340 -10.528 12.023 1.00 92.25 235 PRO A O 1
ATOM 1796 N N . VAL A 1 236 ? -6.563 -10.386 9.931 1.00 92.56 236 VAL A N 1
ATOM 1797 C CA . VAL A 1 236 ? -7.617 -11.224 9.341 1.00 92.56 236 VAL A CA 1
ATOM 1798 C C . VAL A 1 236 ? -7.428 -12.672 9.806 1.00 92.56 236 VAL A C 1
ATOM 1800 O O . VAL A 1 236 ? -6.471 -13.342 9.413 1.00 92.56 236 VAL A O 1
ATOM 1803 N N . GLY A 1 237 ? -8.327 -13.161 10.661 1.00 90.19 237 GLY A N 1
ATOM 1804 C CA . GLY A 1 237 ? -8.305 -14.524 11.199 1.00 90.19 237 GLY A CA 1
ATOM 1805 C C . GLY A 1 237 ? -7.267 -14.806 12.295 1.00 90.19 237 GLY A C 1
ATOM 1806 O O . GLY A 1 237 ? -7.180 -15.954 12.726 1.00 90.19 237 GLY A O 1
ATOM 1807 N N . HIS A 1 238 ? -6.497 -13.809 12.754 1.00 91.25 238 HIS A N 1
ATOM 1808 C CA . HIS A 1 238 ? -5.451 -13.977 13.776 1.00 91.25 238 HIS A CA 1
ATOM 1809 C C . HIS A 1 238 ? -5.620 -12.992 14.945 1.00 91.25 238 HIS A C 1
ATOM 1811 O O . HIS A 1 238 ? -6.119 -11.879 14.777 1.00 91.25 238 HIS A O 1
ATOM 1817 N N . GLY A 1 239 ? -5.145 -13.390 16.128 1.00 93.38 239 GLY A N 1
ATOM 1818 C CA . GLY A 1 239 ? -5.251 -12.619 17.368 1.00 93.38 239 GLY A CA 1
ATOM 1819 C C . GLY A 1 239 ? -6.571 -12.812 18.124 1.00 93.38 239 GLY A C 1
ATOM 1820 O O . GLY A 1 239 ? -7.622 -13.081 17.544 1.00 93.38 239 GLY A O 1
ATOM 1821 N N . GLU A 1 240 ? -6.508 -12.668 19.448 1.00 95.00 240 GLU A N 1
ATOM 1822 C CA . GLU A 1 240 ? -7.652 -12.762 20.361 1.00 95.00 240 GLU A CA 1
ATOM 1823 C C . GLU A 1 240 ? -7.879 -11.427 21.087 1.00 95.00 240 GLU A C 1
ATOM 1825 O O . GLU A 1 240 ? -6.981 -10.921 21.761 1.00 95.00 240 GLU A O 1
ATOM 1830 N N . LEU A 1 241 ? -9.091 -10.875 20.983 1.00 97.19 241 LEU A N 1
ATOM 1831 C CA . LEU A 1 241 ? -9.520 -9.667 21.695 1.00 97.19 241 LEU A CA 1
ATOM 1832 C C . LEU A 1 241 ? -9.559 -9.912 23.217 1.00 97.19 241 LEU A C 1
ATOM 1834 O O . LEU A 1 241 ? -10.348 -10.737 23.683 1.00 97.19 241 LEU A O 1
ATOM 1838 N N . ILE A 1 242 ? -8.749 -9.177 23.989 1.00 97.62 242 ILE A N 1
ATOM 1839 C CA . ILE A 1 242 ? -8.657 -9.326 25.459 1.00 97.62 242 ILE A CA 1
ATOM 1840 C C . ILE A 1 242 ? -9.362 -8.208 26.235 1.00 97.62 242 ILE A C 1
ATOM 1842 O O . ILE A 1 242 ? -9.955 -8.458 27.290 1.00 97.62 242 ILE A O 1
ATOM 1846 N N . CYS A 1 243 ? -9.377 -6.995 25.690 1.00 98.25 243 CYS A N 1
ATOM 1847 C CA . CYS A 1 243 ? -10.232 -5.904 26.141 1.00 98.25 243 CYS A CA 1
ATOM 1848 C C . CYS A 1 243 ? -10.427 -4.873 25.027 1.00 98.25 243 CYS A C 1
ATOM 1850 O O . CYS A 1 243 ? -9.720 -4.880 24.021 1.00 98.25 243 CYS A O 1
ATOM 1852 N N . PHE A 1 244 ? -11.376 -3.964 25.220 1.00 98.56 244 PHE A N 1
ATOM 1853 C CA . PHE A 1 244 ? -11.534 -2.784 24.372 1.00 98.56 244 PHE A CA 1
ATOM 1854 C C . PHE A 1 244 ? -11.931 -1.571 25.211 1.00 98.56 244 PHE A C 1
ATOM 1856 O O . PHE A 1 244 ? -12.516 -1.715 26.293 1.00 98.56 244 PHE A O 1
ATOM 1863 N N . SER A 1 245 ? -11.629 -0.374 24.710 1.00 98.62 245 SER A N 1
ATOM 1864 C CA . SER A 1 245 ? -12.023 0.882 25.349 1.00 98.62 245 SER A CA 1
ATOM 1865 C C . SER A 1 245 ? -12.907 1.738 24.439 1.00 98.62 245 SER A C 1
ATOM 1867 O O . SER A 1 245 ? -12.793 1.708 23.213 1.00 98.62 245 SER A O 1
ATOM 1869 N N . ILE A 1 246 ? -13.843 2.476 25.044 1.00 98.69 246 ILE A N 1
ATOM 1870 C CA . ILE A 1 246 ? -14.763 3.384 24.349 1.00 98.69 246 ILE A CA 1
ATOM 1871 C C . ILE A 1 246 ? -14.826 4.704 25.118 1.00 98.69 246 ILE A C 1
ATOM 1873 O O . ILE A 1 246 ? -15.364 4.761 26.226 1.00 98.69 246 ILE A O 1
ATOM 1877 N N . TYR A 1 247 ? -14.351 5.788 24.509 1.00 98.12 247 TYR A N 1
ATOM 1878 C CA . TYR A 1 247 ? -14.465 7.139 25.053 1.00 98.12 247 TYR A CA 1
ATOM 1879 C C . TYR A 1 247 ? -15.474 7.963 24.253 1.00 98.12 247 TYR A C 1
ATOM 1881 O O . TYR A 1 247 ? -15.377 8.078 23.033 1.00 98.12 247 TYR A O 1
ATOM 1889 N N . SER A 1 248 ? -16.454 8.546 24.948 1.00 96.31 248 SER A N 1
ATOM 1890 C CA . SER A 1 248 ? -17.602 9.229 24.324 1.00 96.31 248 SER A CA 1
ATOM 1891 C C . SER A 1 248 ? -17.586 10.750 24.542 1.00 96.31 248 SER A C 1
ATOM 1893 O O . SER A 1 248 ? -18.634 11.390 24.583 1.00 96.31 248 SER A O 1
ATOM 1895 N N . GLY A 1 249 ? -16.398 11.332 24.734 1.00 93.25 249 GLY A N 1
ATOM 1896 C CA . GLY A 1 249 ? -16.227 12.752 25.046 1.00 93.25 249 GLY A CA 1
ATOM 1897 C C . GLY A 1 249 ? -16.596 13.129 26.494 1.00 93.25 249 GLY A C 1
ATOM 1898 O O . GLY A 1 249 ? -17.174 12.331 27.237 1.00 93.25 249 GLY A O 1
ATOM 1899 N N . PRO A 1 250 ? -16.278 14.362 26.930 1.00 91.44 250 PRO A N 1
ATOM 1900 C CA . PRO A 1 250 ? -16.402 14.784 28.331 1.00 91.44 250 PRO A CA 1
ATOM 1901 C C . PRO A 1 250 ? -17.847 14.988 28.818 1.00 91.44 250 PRO A C 1
ATOM 1903 O O . PRO A 1 250 ? -18.062 15.133 30.015 1.00 91.44 250 PRO A O 1
ATOM 1906 N N . LEU A 1 251 ? -18.836 14.999 27.914 1.00 93.19 251 LEU A N 1
ATOM 1907 C CA . LEU A 1 251 ? -20.263 15.148 28.243 1.00 93.19 251 LEU A CA 1
ATOM 1908 C C . LEU A 1 251 ? -20.983 13.801 28.464 1.00 93.19 251 LEU A C 1
ATOM 1910 O O . LEU A 1 251 ? -22.182 13.773 28.757 1.00 93.19 251 LEU A O 1
ATOM 1914 N N . ALA A 1 252 ? -20.280 12.679 28.295 1.00 94.88 252 ALA A N 1
ATOM 1915 C CA . ALA A 1 252 ? -20.812 11.354 28.579 1.00 94.88 252 ALA A CA 1
ATOM 1916 C C . ALA A 1 252 ? -20.628 10.976 30.057 1.00 94.88 252 ALA A C 1
ATOM 1918 O O . ALA A 1 252 ? -19.603 11.261 30.666 1.00 94.88 252 ALA A O 1
ATOM 1919 N N . ASP A 1 253 ? -21.619 10.292 30.621 1.00 95.38 253 ASP A N 1
ATOM 1920 C CA . ASP A 1 253 ? -21.592 9.739 31.972 1.00 95.38 253 ASP A CA 1
ATOM 1921 C C . ASP A 1 253 ? -22.280 8.371 31.955 1.00 95.38 253 ASP A C 1
ATOM 1923 O O . ASP A 1 253 ? -23.499 8.258 31.763 1.00 95.38 253 ASP A O 1
ATOM 1927 N N . PHE A 1 254 ? -21.469 7.332 32.133 1.00 94.25 254 PHE A N 1
ATOM 1928 C CA . PHE A 1 254 ? -21.896 5.939 32.246 1.00 94.25 254 PHE A CA 1
ATOM 1929 C C . PHE A 1 254 ? -22.078 5.499 33.711 1.00 94.25 254 PHE A C 1
ATOM 1931 O O . PHE A 1 254 ? -22.529 4.381 33.965 1.00 94.25 254 PHE A O 1
ATOM 1938 N N . GLY A 1 255 ? -21.771 6.385 34.665 1.00 88.50 255 GLY A N 1
ATOM 1939 C CA . GLY A 1 255 ? -21.896 6.190 36.104 1.00 88.50 255 GLY A CA 1
ATOM 1940 C C . GLY A 1 255 ? -20.830 6.988 36.860 1.00 88.50 255 GLY A C 1
ATOM 1941 O O . GLY A 1 255 ? -19.642 6.882 36.561 1.00 88.50 255 GLY A O 1
ATOM 1942 N N . ASN A 1 256 ? -21.238 7.746 37.881 1.00 86.75 256 ASN A N 1
ATOM 1943 C CA . ASN A 1 256 ? -20.351 8.522 38.762 1.00 86.75 256 ASN A CA 1
ATOM 1944 C C . ASN A 1 256 ? -19.437 9.537 38.031 1.00 86.75 256 ASN A C 1
ATOM 1946 O O . ASN A 1 256 ? -18.326 9.800 38.488 1.00 86.75 256 ASN A O 1
ATOM 1950 N N . GLY A 1 257 ? -19.881 10.099 36.900 1.00 87.06 257 GLY A N 1
ATOM 1951 C CA . GLY A 1 257 ? -19.113 11.065 36.101 1.00 87.06 257 GLY A CA 1
ATOM 1952 C C . GLY A 1 257 ? -18.069 10.434 35.169 1.00 87.06 257 GLY A C 1
ATOM 1953 O O . GLY A 1 257 ? -17.201 11.139 34.648 1.00 87.06 257 GLY A O 1
ATOM 1954 N N . LYS A 1 258 ? -18.113 9.111 34.962 1.00 92.31 258 LYS A N 1
ATOM 1955 C CA . LYS A 1 258 ? -17.141 8.379 34.135 1.00 92.31 258 LYS A CA 1
ATOM 1956 C C . LYS A 1 258 ? -17.557 8.400 32.662 1.00 92.31 258 LYS A C 1
ATOM 1958 O O . LYS A 1 258 ? -18.615 7.893 32.292 1.00 92.31 258 LYS A O 1
ATOM 1963 N N . SER A 1 259 ? -16.695 8.984 31.829 1.00 92.56 259 SER A N 1
ATOM 1964 C CA . SER A 1 259 ? -16.899 9.233 30.388 1.00 92.56 259 SER A CA 1
ATOM 1965 C C . SER A 1 259 ? -16.173 8.235 29.476 1.00 92.56 259 SER A C 1
ATOM 1967 O O . SER A 1 259 ? -16.477 8.159 28.282 1.00 92.56 259 SER A O 1
ATOM 1969 N N . CYS A 1 260 ? -15.225 7.466 30.022 1.00 97.06 260 CYS A N 1
ATOM 1970 C CA . CYS A 1 260 ? -14.552 6.368 29.331 1.00 97.06 260 CYS A CA 1
ATOM 1971 C C . CYS A 1 260 ? -15.055 5.019 29.855 1.00 97.06 260 CYS A C 1
ATOM 1973 O O . CYS A 1 260 ? -15.281 4.859 31.053 1.00 97.06 260 CYS A O 1
ATOM 1975 N N . ILE A 1 261 ? -15.210 4.053 28.959 1.00 98.38 261 ILE A N 1
ATOM 1976 C CA . ILE A 1 261 ? -15.563 2.663 29.243 1.00 98.38 261 ILE A CA 1
ATOM 1977 C C . ILE A 1 261 ? -14.337 1.811 28.929 1.00 98.38 261 ILE A C 1
ATOM 1979 O O . ILE A 1 261 ? -13.722 1.994 27.880 1.00 98.38 261 ILE A O 1
ATOM 1983 N N . TRP A 1 262 ? -14.020 0.850 29.790 1.00 98.50 262 TRP A N 1
ATOM 1984 C CA . TRP A 1 262 ? -13.061 -0.212 29.495 1.00 98.50 262 TRP A CA 1
ATOM 1985 C C . TRP A 1 262 ? -13.705 -1.567 29.805 1.00 98.50 262 TRP A C 1
ATOM 1987 O O . TRP A 1 262 ? -14.298 -1.743 30.874 1.00 98.50 262 TRP A O 1
ATOM 1997 N N . VAL A 1 263 ? -13.640 -2.502 28.856 1.00 98.50 263 VAL A N 1
ATOM 1998 C CA . VAL A 1 263 ? -14.408 -3.755 28.877 1.00 98.50 263 VAL A CA 1
ATOM 1999 C C . VAL A 1 263 ? -13.482 -4.962 28.876 1.00 98.50 263 VAL A C 1
ATOM 2001 O O . VAL A 1 263 ? -12.686 -5.124 27.954 1.00 98.50 263 VAL A O 1
ATOM 2004 N N . ASP A 1 264 ? -13.623 -5.833 29.874 1.00 98.00 264 ASP A N 1
ATOM 2005 C CA . ASP A 1 264 ? -12.863 -7.077 29.961 1.00 98.00 264 ASP A CA 1
ATOM 2006 C C . ASP A 1 264 ? -13.531 -8.194 29.144 1.00 98.00 264 ASP A C 1
ATOM 2008 O O . ASP A 1 264 ? -14.660 -8.605 29.425 1.00 98.00 264 ASP A O 1
ATOM 2012 N N . VAL A 1 265 ? -12.818 -8.700 28.137 1.00 96.94 265 VAL A N 1
ATOM 2013 C CA . VAL A 1 265 ? -13.232 -9.855 27.322 1.00 96.94 265 VAL A CA 1
ATOM 2014 C C . VAL A 1 265 ? -12.465 -11.122 27.729 1.00 96.94 265 VAL A C 1
ATOM 2016 O O . VAL A 1 265 ? -12.996 -12.226 27.604 1.00 96.94 265 VAL A O 1
ATOM 2019 N N . LEU A 1 266 ? -11.251 -10.963 28.262 1.00 95.56 266 LEU A N 1
ATOM 2020 C CA . LEU A 1 266 ? -10.322 -12.014 28.683 1.00 95.56 266 LEU A CA 1
ATOM 2021 C C . LEU A 1 266 ? -10.823 -12.816 29.893 1.00 95.56 266 LEU A C 1
ATOM 2023 O O . LEU A 1 266 ? -10.816 -14.046 29.857 1.00 95.56 266 LEU A O 1
ATOM 2027 N N . ASP A 1 267 ? -11.261 -12.118 30.941 1.00 92.88 267 ASP A N 1
ATOM 2028 C CA . ASP A 1 267 ? -11.775 -12.691 32.190 1.00 92.88 267 ASP A CA 1
ATOM 2029 C C . ASP A 1 267 ? -13.303 -12.505 32.317 1.00 92.88 267 ASP A C 1
ATOM 2031 O O . ASP A 1 267 ? -13.978 -13.350 32.904 1.00 92.88 267 ASP A O 1
ATOM 2035 N N . GLY A 1 268 ? -13.878 -11.460 31.697 1.00 86.06 268 GLY A N 1
ATOM 2036 C CA . GLY A 1 268 ? -15.339 -11.276 31.587 1.00 86.06 268 GLY A CA 1
ATOM 2037 C C . GLY A 1 268 ? -16.013 -12.186 30.541 1.00 86.06 268 GLY A C 1
ATOM 2038 O O . GLY A 1 268 ? -17.210 -12.484 30.621 1.00 86.06 268 GLY A O 1
ATOM 2039 N N . GLY A 1 269 ? -15.238 -12.680 29.570 1.00 89.12 269 GLY A N 1
ATOM 2040 C CA . GLY A 1 269 ? -15.650 -13.665 28.570 1.00 89.12 269 GLY A CA 1
ATOM 2041 C C . GLY A 1 269 ? -16.557 -13.136 27.449 1.00 89.12 269 GLY A C 1
ATOM 2042 O O . GLY A 1 269 ? -17.139 -12.051 27.507 1.00 89.12 269 GLY A O 1
ATOM 2043 N N . ARG A 1 270 ? -16.759 -13.961 26.406 1.00 90.31 270 ARG A N 1
ATOM 2044 C CA . ARG A 1 270 ? -17.546 -13.598 25.201 1.00 90.31 270 ARG A CA 1
ATOM 2045 C C . ARG A 1 270 ? -18.990 -13.140 25.483 1.00 90.31 270 ARG A C 1
ATOM 2047 O O . ARG A 1 270 ? -19.592 -12.507 24.622 1.00 90.31 270 ARG A O 1
ATOM 2054 N N . ASN A 1 271 ? -19.571 -13.438 26.648 1.00 94.31 271 ASN A N 1
ATOM 2055 C CA . ASN A 1 271 ? -20.920 -12.969 26.991 1.00 94.31 271 ASN A CA 1
ATOM 2056 C C . ASN A 1 271 ? -20.959 -11.480 27.380 1.00 94.31 271 ASN A C 1
ATOM 2058 O O . ASN A 1 271 ? -21.970 -10.836 27.121 1.00 94.31 271 ASN A O 1
ATOM 2062 N N . VAL A 1 272 ? -19.869 -10.919 27.919 1.00 96.50 272 VAL A N 1
ATOM 2063 C CA . VAL A 1 272 ? -19.725 -9.465 28.112 1.00 96.50 272 VAL A CA 1
ATOM 2064 C C . VAL A 1 272 ? -19.647 -8.762 26.756 1.00 96.50 272 VAL A C 1
ATOM 2066 O O . VAL A 1 272 ? -20.395 -7.819 26.509 1.00 96.50 272 VAL A O 1
ATOM 2069 N N . LEU A 1 273 ? -18.821 -9.283 25.840 1.00 96.44 273 LEU A N 1
ATOM 2070 C CA . LEU A 1 273 ? -18.667 -8.759 24.477 1.00 96.44 273 LEU A CA 1
ATOM 2071 C C . LEU A 1 273 ? -19.994 -8.736 23.689 1.00 96.44 273 LEU A C 1
ATOM 2073 O O . LEU A 1 273 ? -20.290 -7.751 23.015 1.00 96.44 273 LEU A O 1
ATOM 2077 N N . LYS A 1 274 ? -20.826 -9.783 23.808 1.00 96.88 274 LYS A N 1
ATOM 2078 C CA . LYS A 1 274 ? -22.114 -9.892 23.093 1.00 96.88 274 LYS A CA 1
ATOM 2079 C C . LYS A 1 274 ? -23.088 -8.743 23.364 1.00 96.88 274 LYS A C 1
ATOM 2081 O O . LYS A 1 274 ? -23.797 -8.338 22.447 1.00 96.88 274 LYS A O 1
ATOM 2086 N N . GLU A 1 275 ? -23.124 -8.193 24.580 1.00 98.19 275 GLU A N 1
ATOM 2087 C CA . GLU A 1 275 ? -24.021 -7.068 24.898 1.00 98.19 275 GLU A CA 1
ATOM 2088 C C . GLU A 1 275 ? -23.644 -5.785 24.120 1.00 98.19 275 GLU A C 1
ATOM 2090 O O . GLU A 1 275 ? -24.492 -4.911 23.955 1.00 98.19 275 GLU A O 1
ATOM 2095 N N . PHE A 1 276 ? -22.420 -5.686 23.578 1.00 98.25 276 PHE A N 1
ATOM 2096 C CA . PHE A 1 276 ? -21.958 -4.561 22.753 1.00 98.25 276 PHE A CA 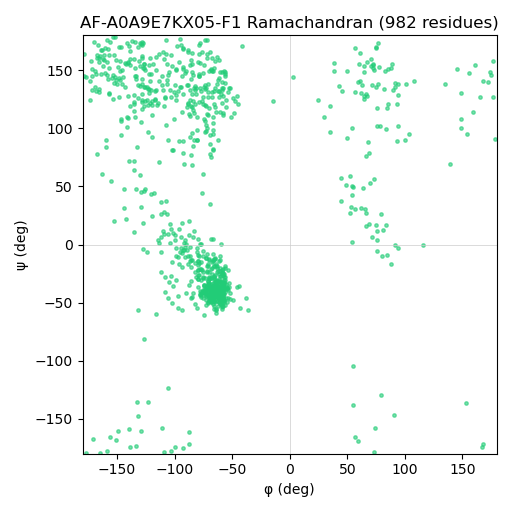1
ATOM 2097 C C . PHE A 1 276 ? -22.163 -4.750 21.238 1.00 98.25 276 PHE A C 1
ATOM 2099 O O . PHE A 1 276 ? -21.946 -3.797 20.486 1.00 98.25 276 PHE A O 1
ATOM 2106 N N . ILE A 1 277 ? -22.638 -5.910 20.762 1.00 97.81 277 ILE A N 1
ATOM 2107 C CA . ILE A 1 277 ? -22.950 -6.124 19.331 1.00 97.81 277 ILE A CA 1
ATOM 2108 C C . ILE A 1 277 ? -23.909 -5.038 18.790 1.00 97.81 277 ILE A C 1
ATOM 2110 O O . ILE A 1 277 ? -23.572 -4.414 17.782 1.00 97.81 277 ILE A O 1
ATOM 2114 N N . PRO A 1 278 ? -25.017 -4.672 19.478 1.00 98.12 278 PRO A N 1
ATOM 2115 C CA . PRO A 1 278 ? -25.906 -3.598 19.022 1.00 98.12 278 PRO A CA 1
ATOM 2116 C C . PRO A 1 278 ? -25.266 -2.201 18.990 1.00 98.12 278 PRO A C 1
ATOM 2118 O O . PRO A 1 278 ? -25.814 -1.304 18.359 1.00 98.12 278 PRO A O 1
ATOM 2121 N N . PHE A 1 279 ? -24.129 -1.988 19.663 1.00 98.50 279 PHE A N 1
ATOM 2122 C CA . PHE A 1 279 ? -23.344 -0.761 19.517 1.00 98.50 279 PHE A CA 1
ATOM 2123 C C . PHE A 1 279 ? -22.450 -0.831 18.277 1.00 98.50 279 PHE A C 1
ATOM 2125 O O . PHE A 1 279 ? -22.482 0.086 17.456 1.00 98.50 279 PHE A O 1
ATOM 2132 N N . PHE A 1 280 ? -21.670 -1.904 18.110 1.00 98.44 280 PHE A N 1
ATOM 2133 C CA . PHE A 1 280 ? -20.714 -2.023 17.005 1.00 98.44 280 PHE A CA 1
ATOM 2134 C C . PHE A 1 280 ?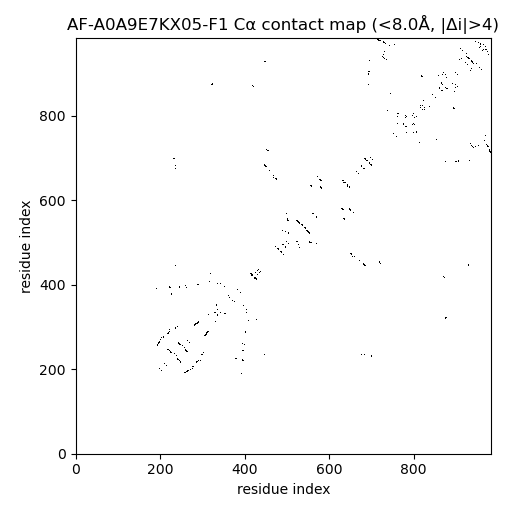 -21.395 -2.120 15.632 1.00 98.44 280 PHE A C 1
ATOM 2136 O O . PHE A 1 280 ? -20.940 -1.460 14.695 1.00 98.44 280 PHE A O 1
ATOM 2143 N N . GLU A 1 281 ? -22.502 -2.854 15.514 1.00 98.12 281 GLU A N 1
ATOM 2144 C CA . GLU A 1 281 ? -23.189 -3.089 14.231 1.00 98.12 281 GLU A CA 1
ATOM 2145 C C . GLU A 1 281 ? -24.173 -1.972 13.827 1.00 98.12 281 GLU A C 1
ATOM 2147 O O . GLU A 1 281 ? -24.576 -1.889 12.668 1.00 98.12 281 GLU A O 1
ATOM 2152 N N . ASP A 1 282 ? -24.533 -1.057 14.735 1.00 98.06 282 ASP A N 1
ATOM 2153 C CA . ASP A 1 282 ? -25.400 0.077 14.399 1.00 98.06 282 ASP A CA 1
ATOM 2154 C C . ASP A 1 282 ? -24.645 1.125 13.561 1.00 98.06 282 ASP A C 1
ATOM 2156 O O . ASP A 1 282 ? -23.812 1.889 14.062 1.00 98.06 282 ASP A O 1
ATOM 2160 N N . SER A 1 283 ? -24.967 1.183 12.267 1.00 97.50 283 SER A N 1
ATOM 2161 C CA . SER A 1 283 ? -24.350 2.093 11.298 1.00 97.50 283 SER A CA 1
ATOM 2162 C C . SER A 1 283 ? -24.641 3.579 11.537 1.00 97.50 283 SER A C 1
ATOM 2164 O O . SER A 1 283 ? -23.970 4.419 10.942 1.00 97.50 283 SER A O 1
ATOM 2166 N N . SER A 1 284 ? -25.624 3.919 12.379 1.00 97.75 284 SER A N 1
ATOM 2167 C CA . SER A 1 284 ? -25.955 5.310 12.726 1.00 97.75 284 SER A CA 1
ATOM 2168 C C . SER A 1 284 ? -25.159 5.851 13.921 1.00 97.75 284 SER A C 1
ATOM 2170 O O . SER A 1 284 ? -25.076 7.068 14.088 1.00 97.75 284 SER A O 1
ATOM 2172 N N . ILE A 1 285 ? -24.534 4.974 14.716 1.00 98.38 285 ILE A N 1
ATOM 2173 C CA . ILE A 1 285 ? -23.630 5.359 15.808 1.00 98.38 285 ILE A CA 1
ATOM 2174 C C . ILE A 1 285 ? -22.230 5.594 15.234 1.00 98.38 285 ILE A C 1
ATOM 2176 O O . ILE A 1 285 ? -21.650 4.690 14.631 1.00 98.38 285 ILE A O 1
ATOM 2180 N N . LYS A 1 286 ? -21.675 6.793 15.445 1.00 98.50 286 LYS A N 1
ATOM 2181 C CA . LYS A 1 286 ? -20.391 7.233 14.874 1.00 98.50 286 LYS A CA 1
ATOM 2182 C C . LYS A 1 286 ? -19.199 6.739 15.699 1.00 98.50 286 LYS A C 1
ATOM 2184 O O . LYS A 1 286 ? -18.993 7.227 16.811 1.00 98.50 286 LYS A O 1
ATOM 2189 N N . LYS A 1 287 ? -18.374 5.845 15.141 1.00 98.62 287 LYS A N 1
ATOM 2190 C CA . LYS A 1 287 ? -17.120 5.385 15.773 1.00 98.62 287 LYS A CA 1
ATOM 2191 C C . LYS A 1 287 ? -15.873 5.955 15.100 1.00 98.62 287 LYS A C 1
ATOM 2193 O O . LYS A 1 287 ? -15.792 6.003 13.870 1.00 98.62 287 LYS A O 1
ATOM 2198 N N . VAL A 1 288 ? -14.901 6.365 15.905 1.00 98.75 288 VAL A N 1
ATOM 2199 C CA . VAL A 1 288 ? -13.617 6.936 15.478 1.00 98.75 288 VAL A CA 1
ATOM 2200 C C . VAL A 1 288 ? -12.473 6.092 16.030 1.00 98.75 288 VAL A C 1
ATOM 2202 O O . VAL A 1 288 ? -12.540 5.624 17.161 1.00 98.75 288 VAL A O 1
ATOM 2205 N N . TRP A 1 289 ? -11.432 5.903 15.226 1.00 98.62 289 TRP A N 1
ATOM 2206 C CA . TRP A 1 289 ? -10.372 4.929 15.486 1.00 98.62 289 TRP A CA 1
ATOM 2207 C C . TRP A 1 289 ? -8.985 5.513 15.190 1.00 98.62 289 TRP A C 1
ATOM 2209 O O . TRP A 1 289 ? -8.844 6.625 14.661 1.00 98.62 289 TRP A O 1
ATOM 2219 N N . HIS A 1 290 ? -7.947 4.741 15.493 1.00 98.00 290 HIS A N 1
ATOM 2220 C CA . HIS A 1 290 ? -6.583 4.991 15.047 1.00 98.00 290 HIS A CA 1
ATOM 2221 C C . HIS A 1 290 ? -6.037 3.707 14.414 1.00 98.00 290 HIS A C 1
ATOM 2223 O O . HIS A 1 290 ? -5.708 2.780 15.140 1.00 98.00 290 HIS A O 1
ATOM 2229 N N . ASN A 1 291 ? -5.932 3.658 13.078 1.00 95.88 291 ASN A N 1
ATOM 2230 C CA . ASN A 1 291 ? -5.674 2.432 12.301 1.00 95.88 291 ASN A CA 1
ATOM 2231 C C . ASN A 1 291 ? -6.857 1.425 12.298 1.00 95.88 291 ASN A C 1
ATOM 2233 O O . ASN A 1 291 ? -6.679 0.230 12.524 1.00 95.88 291 ASN A O 1
ATOM 2237 N N . TYR A 1 292 ? -8.047 1.925 11.932 1.00 97.19 292 TYR A N 1
ATOM 2238 C CA . TYR A 1 292 ? -9.358 1.242 11.901 1.00 97.19 292 TYR A CA 1
ATOM 2239 C C . TYR A 1 292 ? -9.359 -0.179 11.315 1.00 97.19 292 TYR A C 1
ATOM 2241 O O . TYR A 1 292 ? -10.113 -1.035 11.771 1.00 97.19 292 TYR A O 1
ATOM 2249 N N . SER A 1 293 ? -8.526 -0.427 10.298 1.00 95.94 293 SER A N 1
ATOM 2250 C CA . SER A 1 293 ? -8.350 -1.749 9.680 1.00 95.94 293 SER A CA 1
ATOM 2251 C C . SER A 1 293 ? -8.121 -2.843 10.726 1.00 95.94 293 SER A C 1
ATOM 2253 O O . SER A 1 293 ? -8.805 -3.865 10.709 1.00 95.94 293 SER A O 1
ATOM 2255 N N . PHE A 1 294 ? -7.217 -2.606 11.679 1.00 96.25 294 PHE A N 1
ATOM 2256 C CA . PHE A 1 294 ? -6.823 -3.617 12.653 1.00 96.25 294 PHE A CA 1
ATOM 2257 C C . PHE A 1 294 ? -7.987 -3.993 13.577 1.00 96.25 294 PHE A C 1
ATOM 2259 O O . PHE A 1 294 ? -8.353 -5.166 13.634 1.00 96.25 294 PHE A O 1
ATOM 2266 N N . ASP A 1 295 ? -8.630 -3.006 14.207 1.00 97.75 295 ASP A N 1
ATOM 2267 C CA . ASP A 1 295 ? -9.788 -3.225 15.082 1.00 97.75 295 ASP A CA 1
ATOM 2268 C C . ASP A 1 295 ? -10.969 -3.873 14.345 1.00 97.75 295 ASP A C 1
ATOM 2270 O O . ASP A 1 295 ? -11.659 -4.733 14.894 1.00 97.75 295 ASP A O 1
ATOM 2274 N N . SER A 1 296 ? -11.197 -3.487 13.083 1.00 97.44 296 SER A N 1
ATOM 2275 C CA . SER A 1 296 ? -12.278 -4.027 12.254 1.00 97.44 296 SER A CA 1
ATOM 2276 C C . SER A 1 296 ? -12.100 -5.522 11.976 1.00 97.44 296 SER A C 1
ATOM 2278 O O . SER A 1 296 ? -13.057 -6.288 12.098 1.00 97.44 296 SER A O 1
ATOM 2280 N N . HIS A 1 297 ? -10.874 -5.960 11.671 1.00 96.50 297 HIS A N 1
ATOM 2281 C CA . HIS A 1 297 ? -10.562 -7.382 11.477 1.00 96.50 297 HIS A CA 1
ATOM 2282 C C . HIS A 1 297 ? -10.604 -8.168 12.794 1.00 96.50 297 HIS A C 1
ATOM 2284 O O . HIS A 1 297 ? -11.171 -9.256 12.842 1.00 96.50 297 HIS A O 1
ATOM 2290 N N . VAL A 1 298 ? -10.096 -7.589 13.886 1.00 96.31 298 VAL A N 1
ATOM 2291 C CA . VAL A 1 298 ? -10.111 -8.183 15.239 1.00 96.31 298 VAL A CA 1
ATOM 2292 C C . VAL A 1 298 ? -11.539 -8.408 15.755 1.00 96.31 298 VAL A C 1
ATOM 2294 O O . VAL A 1 298 ? -11.840 -9.462 16.320 1.00 96.31 298 VAL A O 1
ATOM 2297 N N . LEU A 1 299 ? -12.442 -7.450 15.529 1.00 97.00 299 LEU A N 1
ATOM 2298 C CA . LEU A 1 299 ? -13.868 -7.597 15.839 1.00 97.00 299 LEU A CA 1
ATOM 2299 C C . LEU A 1 299 ? -14.557 -8.582 14.877 1.00 97.00 299 LEU A C 1
ATOM 2301 O O . LEU A 1 299 ? -15.398 -9.369 15.316 1.00 97.00 299 LEU A O 1
ATOM 2305 N N . GLY A 1 300 ? -14.132 -8.633 13.609 1.00 95.62 300 GLY A N 1
ATOM 2306 C CA . GLY A 1 300 ? -14.540 -9.666 12.651 1.00 95.62 300 GLY A CA 1
ATOM 2307 C C . GLY A 1 300 ? -14.210 -11.091 13.118 1.00 95.62 300 GLY A C 1
ATOM 2308 O O . GLY A 1 300 ? -15.070 -11.968 13.049 1.00 95.62 300 GLY A O 1
ATOM 2309 N N . ASN A 1 301 ? -13.029 -11.309 13.710 1.00 93.94 301 ASN A N 1
ATOM 2310 C CA . ASN A 1 301 ? -12.624 -12.591 14.318 1.00 93.94 301 ASN A CA 1
ATOM 2311 C C . ASN A 1 301 ? -13.483 -12.990 15.542 1.00 93.94 301 ASN A C 1
ATOM 2313 O O . ASN A 1 301 ? -13.404 -14.122 16.028 1.00 93.94 301 ASN A O 1
ATOM 2317 N N . CYS A 1 302 ? -14.297 -12.062 16.055 1.00 94.56 302 CYS A N 1
ATOM 2318 C CA . CYS A 1 302 ? -15.247 -12.272 17.147 1.00 94.56 302 CYS A CA 1
ATOM 2319 C C . CYS A 1 302 ? -16.707 -12.407 16.668 1.00 94.56 302 CYS A C 1
ATOM 2321 O O . CYS A 1 302 ? -17.613 -12.340 17.501 1.00 94.56 302 CYS A O 1
ATOM 2323 N N . ASP A 1 303 ? -16.925 -12.587 15.359 1.00 93.50 303 ASP A N 1
ATOM 2324 C CA . ASP A 1 303 ? -18.235 -12.654 14.695 1.00 93.50 303 ASP A CA 1
ATOM 2325 C C . ASP A 1 303 ? -19.038 -11.328 14.739 1.00 93.50 303 ASP A C 1
ATOM 2327 O O . ASP A 1 303 ? -20.268 -11.345 14.695 1.00 93.50 303 ASP A O 1
ATOM 2331 N N . ILE A 1 304 ? -18.362 -10.168 14.824 1.00 95.94 304 ILE A N 1
ATOM 2332 C CA . ILE A 1 304 ? -18.996 -8.834 14.912 1.00 95.94 304 ILE A CA 1
ATOM 2333 C C . ILE A 1 304 ? -18.797 -8.048 13.610 1.00 95.94 304 ILE A C 1
ATOM 2335 O O . ILE A 1 304 ? -17.670 -7.700 13.247 1.00 95.94 304 ILE A O 1
ATOM 2339 N N . LYS A 1 305 ? -19.889 -7.678 12.926 1.00 94.94 305 LYS A N 1
ATOM 2340 C CA . LYS A 1 305 ? -19.832 -6.898 11.680 1.00 94.94 305 LYS A CA 1
ATOM 2341 C C . LYS A 1 305 ? -19.772 -5.390 11.951 1.00 94.94 305 LYS A C 1
ATOM 2343 O O . LYS A 1 305 ? -20.755 -4.655 11.798 1.00 94.94 305 LYS A O 1
ATOM 2348 N N . LEU A 1 306 ? -18.585 -4.925 12.340 1.00 97.19 306 LEU A N 1
ATOM 2349 C CA . LEU A 1 306 ? -18.328 -3.526 12.682 1.00 97.19 306 LEU A CA 1
ATOM 2350 C C . LEU A 1 306 ? -18.856 -2.548 11.614 1.00 97.19 306 LEU A C 1
ATOM 2352 O O . LEU A 1 306 ? -18.526 -2.637 10.434 1.00 97.19 306 LEU A O 1
ATOM 2356 N N . SER A 1 307 ? -19.675 -1.595 12.057 1.00 97.00 307 SER A N 1
ATOM 2357 C CA . SER A 1 307 ? -20.374 -0.618 11.217 1.00 97.00 307 SER A CA 1
ATOM 2358 C C . SER A 1 307 ? -20.350 0.774 11.863 1.00 97.00 307 SER A C 1
ATOM 2360 O O . SER A 1 307 ? -20.031 0.920 13.041 1.00 97.00 307 SER A O 1
ATOM 2362 N N . GLY A 1 308 ? -20.693 1.825 11.111 1.00 97.19 308 GLY A N 1
ATOM 2363 C CA . GLY A 1 308 ? -20.726 3.202 11.639 1.00 97.19 308 GLY A CA 1
ATOM 2364 C C . GLY A 1 308 ? -19.349 3.873 11.746 1.00 97.19 308 GLY A C 1
ATOM 2365 O O . GLY A 1 308 ? -19.146 4.764 12.572 1.00 97.19 308 GLY A O 1
ATOM 2366 N N . PHE A 1 309 ? -18.391 3.445 10.918 1.00 98.25 309 PHE A N 1
ATOM 2367 C CA . PHE A 1 309 ? -17.090 4.096 10.772 1.00 98.25 309 PHE A CA 1
ATOM 2368 C C . PHE A 1 309 ? -17.248 5.582 10.402 1.00 98.25 309 PHE A C 1
ATOM 2370 O O . PHE A 1 309 ? -17.803 5.923 9.357 1.00 98.25 309 PHE A O 1
ATOM 2377 N N . HIS A 1 310 ? -16.753 6.468 11.268 1.00 98.25 310 HIS A N 1
ATOM 2378 C CA . HIS A 1 310 ? -16.836 7.917 11.100 1.00 98.25 310 HIS A CA 1
ATOM 2379 C C . HIS A 1 310 ? -15.480 8.547 10.757 1.00 98.25 310 HIS A C 1
ATOM 2381 O O . HIS A 1 310 ? -15.430 9.420 9.888 1.00 98.25 310 HIS A O 1
ATOM 2387 N N . ALA A 1 311 ? -14.382 8.109 11.380 1.00 98.38 311 ALA A N 1
ATOM 2388 C CA . ALA A 1 311 ? -13.037 8.517 10.974 1.00 98.38 311 ALA A CA 1
ATOM 2389 C C . ALA A 1 311 ? -11.931 7.583 11.482 1.00 98.38 311 ALA A C 1
ATOM 2391 O O . ALA A 1 311 ? -12.074 6.908 12.500 1.00 98.38 311 ALA A O 1
ATOM 2392 N N . ASP A 1 312 ? -10.790 7.644 10.799 1.00 98.38 312 ASP A N 1
ATOM 2393 C CA . ASP A 1 312 ? -9.500 7.147 11.269 1.00 98.38 312 ASP A CA 1
ATOM 2394 C C . ASP A 1 312 ? -8.545 8.337 11.436 1.00 98.38 312 ASP A C 1
ATOM 2396 O O . ASP A 1 312 ? -8.244 9.059 10.477 1.00 98.38 312 ASP A O 1
ATOM 2400 N N . THR A 1 313 ? -8.062 8.546 12.658 1.00 98.31 313 THR A N 1
ATOM 2401 C CA . THR A 1 313 ? -7.137 9.637 12.994 1.00 98.31 313 THR A CA 1
ATOM 2402 C C . THR A 1 313 ? -5.773 9.510 12.322 1.00 98.31 313 THR A C 1
ATOM 2404 O O . THR A 1 313 ? -5.152 10.534 12.032 1.00 98.31 313 THR A O 1
ATOM 2407 N N . MET A 1 314 ? -5.315 8.294 11.998 1.00 96.75 314 MET A N 1
ATOM 2408 C CA . MET A 1 314 ? -4.110 8.108 11.191 1.00 96.75 314 MET A CA 1
ATOM 2409 C C . MET A 1 314 ? -4.330 8.638 9.767 1.00 96.75 314 MET A C 1
ATOM 2411 O O . MET A 1 314 ? -3.424 9.254 9.205 1.00 96.75 314 MET A O 1
ATOM 2415 N N . HIS A 1 315 ? -5.516 8.446 9.181 1.00 96.81 315 HIS A N 1
ATOM 2416 C CA . HIS A 1 315 ? -5.825 8.988 7.855 1.00 96.81 315 HIS A CA 1
ATOM 2417 C C . HIS A 1 315 ? -6.006 10.512 7.883 1.00 96.81 315 HIS A C 1
ATOM 2419 O O . HIS A 1 315 ? -5.412 11.191 7.048 1.00 96.81 315 HIS A O 1
ATOM 2425 N N . LEU A 1 316 ? -6.696 11.074 8.882 1.00 97.56 316 LEU A N 1
ATOM 2426 C CA . LEU A 1 316 ? -6.773 12.534 9.061 1.00 97.56 316 LEU A CA 1
ATOM 2427 C C . LEU A 1 316 ? -5.373 13.170 9.212 1.00 97.56 316 LEU A C 1
ATOM 2429 O O . LEU A 1 316 ? -5.068 14.170 8.564 1.00 97.56 316 LEU A O 1
ATOM 2433 N N . ALA A 1 317 ? -4.475 12.552 9.990 1.00 96.25 317 ALA A N 1
ATOM 2434 C CA . ALA A 1 317 ? -3.109 13.049 10.182 1.00 96.25 317 ALA A CA 1
ATOM 2435 C C . ALA A 1 317 ? -2.261 13.009 8.900 1.00 96.25 317 ALA A C 1
ATOM 2437 O O . ALA A 1 317 ? -1.400 13.866 8.705 1.00 96.25 317 ALA A O 1
ATOM 2438 N N . ARG A 1 318 ? -2.497 12.020 8.028 1.00 95.38 318 ARG A N 1
ATOM 2439 C CA . ARG A 1 318 ? -1.832 11.875 6.721 1.00 95.38 318 ARG A CA 1
ATOM 2440 C C . ARG A 1 318 ? -2.337 12.855 5.672 1.00 95.38 318 ARG A C 1
ATOM 2442 O O . ARG A 1 318 ? -1.575 13.182 4.768 1.00 95.38 318 ARG A O 1
ATOM 2449 N N . LEU A 1 319 ? -3.594 13.282 5.783 1.00 95.81 319 LEU A N 1
ATOM 2450 C CA . LEU A 1 319 ? -4.172 14.290 4.903 1.00 95.81 319 LEU A CA 1
ATOM 2451 C C . LEU A 1 319 ? -3.632 15.684 5.242 1.00 95.81 319 LEU A C 1
ATOM 2453 O O . LEU A 1 319 ? -3.259 16.419 4.339 1.00 95.81 319 LEU A O 1
ATOM 2457 N N . PHE A 1 320 ? -3.523 15.989 6.540 1.00 94.62 320 PHE A N 1
ATOM 2458 C CA . PHE A 1 320 ? -2.966 17.241 7.060 1.00 94.62 320 PHE A CA 1
ATOM 2459 C C . PHE A 1 320 ? -1.448 17.380 6.811 1.00 94.62 320 PHE A C 1
ATOM 2461 O O . PHE A 1 320 ? -0.964 18.435 6.408 1.00 94.62 320 PHE A O 1
ATOM 2468 N N . ASP A 1 321 ? -0.666 16.317 7.036 1.00 93.12 321 ASP A N 1
ATOM 2469 C CA . ASP A 1 321 ? 0.762 16.298 6.701 1.00 93.12 321 ASP A CA 1
ATOM 2470 C C . ASP A 1 321 ? 1.208 14.890 6.277 1.00 93.12 321 ASP A C 1
ATOM 2472 O O . ASP A 1 321 ? 1.358 13.969 7.088 1.00 93.12 321 ASP A O 1
ATOM 2476 N N . SER A 1 322 ? 1.463 14.724 4.981 1.00 92.12 322 SER A N 1
ATOM 2477 C CA . SER A 1 322 ? 1.953 13.488 4.360 1.00 92.12 322 SER A CA 1
ATOM 2478 C C . SER A 1 322 ? 3.469 13.262 4.520 1.00 92.12 322 SER A C 1
ATOM 2480 O O . SER A 1 322 ? 3.946 12.157 4.256 1.00 92.12 322 SER A O 1
ATOM 2482 N N . SER A 1 323 ? 4.224 14.251 5.020 1.00 90.62 323 SER A N 1
ATOM 2483 C CA . SER A 1 323 ? 5.696 14.246 5.121 1.00 90.62 323 SER A CA 1
ATOM 2484 C C . SER A 1 323 ? 6.239 13.925 6.529 1.00 90.62 323 SER A C 1
ATOM 2486 O O . SER A 1 323 ? 7.443 14.038 6.777 1.00 90.62 323 SER A O 1
ATOM 2488 N N . ARG A 1 324 ? 5.403 13.484 7.484 1.00 90.19 324 ARG A N 1
ATOM 2489 C CA . ARG A 1 324 ? 5.763 13.381 8.921 1.00 90.19 324 ARG A CA 1
ATOM 2490 C C . ARG A 1 324 ? 6.833 12.351 9.308 1.00 90.19 324 ARG A C 1
ATOM 2492 O O . ARG A 1 324 ? 7.092 12.192 10.500 1.00 90.19 324 ARG A O 1
ATOM 2499 N N . ARG A 1 325 ? 7.490 11.643 8.381 1.00 80.94 325 ARG A N 1
ATOM 2500 C CA . ARG A 1 325 ? 8.484 10.597 8.727 1.00 80.94 325 ARG A CA 1
ATOM 2501 C C . ARG A 1 325 ? 9.642 11.111 9.595 1.00 80.94 325 ARG A C 1
ATOM 2503 O O . ARG A 1 325 ? 10.103 10.375 10.460 1.00 80.94 325 ARG A O 1
ATOM 2510 N N . ALA A 1 326 ? 10.062 12.365 9.417 1.00 77.56 326 ALA A N 1
ATOM 2511 C CA . ALA A 1 326 ? 11.064 13.016 10.270 1.00 77.56 326 ALA A CA 1
ATOM 2512 C C . ALA A 1 326 ? 10.503 13.516 11.624 1.00 77.56 326 ALA A C 1
ATOM 2514 O O . ALA A 1 326 ? 11.265 13.781 12.549 1.00 77.56 326 ALA A O 1
ATOM 2515 N N . ASN A 1 327 ? 9.176 13.610 11.760 1.00 81.12 327 ASN A N 1
ATOM 2516 C CA . ASN A 1 327 ? 8.460 14.227 12.883 1.00 81.12 327 ASN A CA 1
ATOM 2517 C C . ASN A 1 327 ? 7.796 13.156 13.778 1.00 81.12 327 ASN A C 1
ATOM 2519 O O . ASN A 1 327 ? 6.652 13.308 14.207 1.00 81.12 327 ASN A O 1
ATOM 2523 N N . GLY A 1 328 ? 8.469 12.017 13.983 1.00 82.62 328 GLY A N 1
ATOM 2524 C CA . GLY A 1 328 ? 7.937 10.856 14.717 1.00 82.62 328 GLY A CA 1
ATOM 2525 C C . GLY A 1 328 ? 6.904 10.011 13.951 1.00 82.62 328 GLY A C 1
ATOM 2526 O O . GLY A 1 328 ? 6.514 8.944 14.419 1.00 82.62 328 GLY A O 1
ATOM 2527 N N . GLY A 1 329 ? 6.482 10.433 12.756 1.00 91.56 329 GLY A N 1
ATOM 2528 C CA . GLY A 1 329 ? 5.522 9.706 11.930 1.00 91.56 329 GLY A CA 1
ATOM 2529 C C . GLY A 1 329 ? 4.071 9.886 12.379 1.00 91.56 329 GLY A C 1
ATOM 2530 O O . GLY A 1 329 ? 3.584 11.011 12.510 1.00 91.56 329 GLY A O 1
ATOM 2531 N N . TYR A 1 330 ? 3.374 8.755 12.528 1.00 94.81 330 TYR A N 1
ATOM 2532 C CA . TYR A 1 330 ? 1.908 8.672 12.583 1.00 94.81 330 TYR A CA 1
ATOM 2533 C C . TYR A 1 330 ? 1.361 7.765 13.692 1.00 94.81 330 TYR A C 1
ATOM 2535 O O . TYR A 1 330 ? 0.178 7.453 13.663 1.00 94.81 330 TYR A O 1
ATOM 2543 N N . SER A 1 331 ? 2.186 7.312 14.642 1.00 94.69 331 SER A N 1
ATOM 2544 C CA . SER A 1 331 ? 1.661 6.596 15.811 1.00 94.69 331 SER A CA 1
ATOM 2545 C C . SER A 1 331 ? 0.858 7.546 16.700 1.00 94.69 331 SER A C 1
ATOM 2547 O O . SER A 1 331 ? 1.160 8.741 16.769 1.00 94.69 331 SER A O 1
ATOM 2549 N N . LEU A 1 332 ? -0.128 7.016 17.425 1.00 95.19 332 LEU A N 1
ATOM 2550 C CA . LEU A 1 332 ? -0.945 7.800 18.352 1.00 95.19 332 LEU A CA 1
ATOM 2551 C C . LEU A 1 332 ? -0.090 8.561 19.382 1.00 95.19 332 LEU A C 1
ATOM 2553 O O . LEU A 1 332 ? -0.363 9.727 19.658 1.00 95.19 332 LEU A O 1
ATOM 2557 N N . GLU A 1 333 ? 1.009 7.963 19.864 1.00 93.06 333 GLU A N 1
ATOM 2558 C CA . GLU A 1 333 ? 2.032 8.651 20.670 1.00 93.06 333 GLU A CA 1
ATOM 2559 C C . GLU A 1 333 ? 2.654 9.843 19.926 1.00 93.06 333 GLU A C 1
ATOM 2561 O O . GLU A 1 333 ? 2.616 10.962 20.438 1.00 93.06 333 GLU A O 1
ATOM 2566 N N . ALA A 1 334 ? 3.209 9.642 18.726 1.00 93.31 334 ALA A N 1
ATOM 2567 C CA . ALA A 1 334 ? 3.908 10.701 17.995 1.00 93.31 334 ALA A CA 1
ATOM 2568 C C . ALA A 1 334 ? 2.986 11.872 17.623 1.00 93.31 334 ALA A C 1
ATOM 2570 O O . ALA A 1 334 ? 3.416 13.024 17.640 1.00 93.31 334 ALA A O 1
ATOM 2571 N N . LEU A 1 335 ? 1.719 11.586 17.311 1.00 94.81 335 LEU A N 1
ATOM 2572 C CA . LEU A 1 335 ? 0.723 12.599 16.967 1.00 94.81 335 LEU A CA 1
ATOM 2573 C C . LEU A 1 335 ? 0.228 13.357 18.209 1.00 94.81 335 LEU A C 1
ATOM 2575 O O . LEU A 1 335 ? 0.206 14.585 18.197 1.00 94.81 335 LEU A O 1
ATOM 2579 N N . THR A 1 336 ? -0.096 12.659 19.305 1.00 93.38 336 THR A N 1
ATOM 2580 C CA . THR A 1 336 ? -0.600 13.308 20.537 1.00 93.38 336 THR A CA 1
ATOM 2581 C C . THR A 1 336 ? 0.478 13.954 21.408 1.00 93.38 336 THR A C 1
ATOM 2583 O O . THR A 1 336 ? 0.157 14.705 22.327 1.00 93.38 336 THR A O 1
ATOM 2586 N N . ASN A 1 337 ? 1.759 13.720 21.116 1.00 90.38 337 ASN A N 1
ATOM 2587 C CA . ASN A 1 337 ? 2.868 14.464 21.717 1.00 90.38 337 ASN A CA 1
ATOM 2588 C C . ASN A 1 337 ? 3.347 15.649 20.843 1.00 90.38 337 ASN A C 1
ATOM 2590 O O . ASN A 1 337 ? 4.176 16.435 21.311 1.00 90.38 337 ASN A O 1
ATOM 2594 N N . ASP A 1 338 ? 2.837 15.822 19.615 1.00 90.56 338 ASP A N 1
ATOM 2595 C CA . ASP A 1 338 ? 3.192 16.949 18.740 1.00 90.56 338 ASP A CA 1
ATOM 2596 C C . ASP A 1 338 ? 2.294 18.174 18.991 1.00 90.56 338 ASP A C 1
ATOM 2598 O O . ASP A 1 338 ? 1.112 18.197 18.647 1.00 90.56 338 ASP A O 1
ATOM 2602 N N . ARG A 1 339 ? 2.896 19.244 19.525 1.00 87.94 339 ARG A N 1
ATOM 2603 C CA . ARG A 1 339 ? 2.246 20.543 19.796 1.00 87.94 339 ARG A CA 1
ATOM 2604 C C . ARG A 1 339 ? 1.807 21.312 18.541 1.00 87.94 339 ARG A C 1
ATOM 2606 O O . ARG A 1 339 ? 1.151 22.340 18.663 1.00 87.94 339 ARG A O 1
ATOM 2613 N N . LYS A 1 340 ? 2.180 20.869 17.334 1.00 86.50 340 LYS A N 1
ATOM 2614 C CA . LYS A 1 340 ? 1.615 21.393 16.075 1.00 86.50 340 LYS A CA 1
ATOM 2615 C C . LYS A 1 340 ? 0.236 20.799 15.784 1.00 86.50 340 LYS A C 1
ATOM 2617 O O . LYS A 1 340 ? -0.577 21.431 15.105 1.00 86.50 340 LYS A O 1
ATOM 2622 N N . ILE A 1 341 ? -0.024 19.595 16.295 1.00 89.38 341 ILE A N 1
ATOM 2623 C CA . ILE A 1 341 ? -1.297 18.889 16.154 1.00 89.38 341 ILE A CA 1
ATOM 2624 C C . ILE A 1 341 ? -2.181 19.182 17.370 1.00 89.38 341 ILE A C 1
ATOM 2626 O O . ILE A 1 341 ? -3.267 19.723 17.198 1.00 89.38 341 ILE A O 1
ATOM 2630 N N . MET A 1 342 ? -1.711 18.907 18.584 1.00 89.62 342 MET A N 1
ATOM 2631 C CA . MET A 1 342 ? -2.505 19.105 19.802 1.00 89.62 342 MET A CA 1
ATOM 2632 C C . MET A 1 342 ? -2.486 20.565 20.274 1.00 89.62 342 MET A C 1
ATOM 2634 O O . MET A 1 342 ? -1.421 21.183 20.337 1.00 89.62 342 MET A O 1
ATOM 2638 N N . SER A 1 343 ? -3.654 21.102 20.634 1.00 76.19 343 SER A N 1
ATOM 2639 C CA . SER A 1 343 ? -3.813 22.425 21.251 1.00 76.19 343 SER A CA 1
ATOM 2640 C C . SER A 1 343 ? -3.267 22.497 22.692 1.00 76.19 343 SER A C 1
ATOM 2642 O O . SER A 1 343 ? -2.951 21.487 23.322 1.00 76.19 343 SER A O 1
ATOM 2644 N N . SER A 1 344 ? -3.101 23.718 23.217 1.00 58.34 344 SER A N 1
ATOM 2645 C CA . SER A 1 344 ? -2.459 23.991 24.517 1.00 58.34 344 SER A CA 1
ATOM 2646 C C . SER A 1 344 ? -3.359 23.819 25.742 1.00 58.34 344 SER A C 1
ATOM 2648 O O . SER A 1 344 ? -2.851 23.601 26.848 1.00 58.34 344 SER A O 1
ATOM 2650 N N . ASP A 1 345 ? -4.672 23.934 25.554 1.00 57.84 345 ASP A N 1
ATOM 2651 C CA . ASP A 1 345 ? -5.642 24.178 26.634 1.00 57.84 345 ASP A CA 1
ATOM 2652 C C . ASP A 1 345 ? -6.239 22.875 27.187 1.00 57.84 345 ASP A C 1
ATOM 2654 O O . ASP A 1 345 ? -7.285 22.852 27.832 1.00 57.84 345 ASP A O 1
ATOM 2658 N N . ASP A 1 346 ? -5.555 21.765 26.923 1.00 59.00 346 ASP A N 1
ATOM 2659 C CA . ASP A 1 346 ? -6.023 20.424 27.223 1.00 59.00 346 ASP A CA 1
ATOM 2660 C C . ASP A 1 346 ? -5.838 20.078 28.714 1.00 59.00 346 ASP A C 1
ATOM 2662 O O . ASP A 1 346 ? -4.728 20.119 29.254 1.00 59.00 346 ASP A O 1
ATOM 2666 N N . GLU A 1 347 ? -6.934 19.722 29.392 1.00 55.34 347 GLU A N 1
ATOM 2667 C CA . GLU A 1 347 ? -6.968 19.377 30.822 1.00 55.34 347 GLU A CA 1
ATOM 2668 C C . GLU A 1 347 ? -6.031 18.196 31.142 1.00 55.34 347 GLU A C 1
ATOM 2670 O O . GLU A 1 347 ? -5.307 18.202 32.143 1.00 55.34 347 GLU A O 1
ATOM 2675 N N . LEU A 1 348 ? -5.979 17.205 30.243 1.00 59.31 348 LEU A N 1
ATOM 2676 C CA . LEU A 1 348 ? -4.986 16.134 30.291 1.00 59.31 348 LEU A CA 1
ATOM 2677 C C . LEU A 1 348 ? -3.818 16.497 29.365 1.00 59.31 348 LEU A C 1
ATOM 2679 O O . LEU A 1 348 ? -3.798 16.099 28.201 1.00 59.31 348 LEU A O 1
ATOM 2683 N N . LYS A 1 349 ? -2.812 17.202 29.904 1.00 66.69 349 LYS A N 1
ATOM 2684 C CA . LYS A 1 349 ? -1.550 17.586 29.221 1.00 66.69 349 LYS A CA 1
ATOM 2685 C C . LYS A 1 349 ? -0.603 16.403 28.934 1.00 66.69 349 LYS A C 1
ATOM 2687 O O . LYS A 1 349 ? 0.617 16.529 29.035 1.00 66.69 349 LYS A O 1
ATOM 2692 N N . MET A 1 350 ? -1.166 15.238 28.630 1.00 74.69 350 MET A N 1
ATOM 2693 C CA . MET A 1 350 ? -0.492 13.957 28.454 1.00 74.69 350 MET A CA 1
ATOM 2694 C C . MET A 1 350 ? -1.038 13.295 27.188 1.00 74.69 350 MET A C 1
ATOM 2696 O O . MET A 1 350 ? -2.188 12.862 27.163 1.00 74.69 350 MET A O 1
ATOM 2700 N N . GLY A 1 351 ? -0.209 13.232 26.143 1.00 81.88 351 GLY A N 1
ATOM 2701 C CA . GLY A 1 351 ? -0.454 12.358 24.997 1.00 81.88 351 GLY A CA 1
ATOM 2702 C C . GLY A 1 351 ? -0.225 10.888 25.360 1.00 81.88 351 GLY A C 1
ATOM 2703 O O . GLY A 1 351 ? 0.231 10.574 26.464 1.00 81.88 351 GLY A O 1
ATOM 2704 N N . LYS A 1 352 ? -0.498 9.982 24.418 1.00 89.06 352 LYS A N 1
ATOM 2705 C CA . LYS A 1 352 ? -0.259 8.544 24.592 1.00 89.06 352 LYS A CA 1
ATOM 2706 C C . LYS A 1 352 ? 1.215 8.262 24.931 1.00 89.06 352 LYS A C 1
ATOM 2708 O O . LYS A 1 352 ? 2.116 8.997 24.524 1.00 89.06 352 LYS A O 1
ATOM 2713 N N . ILE A 1 353 ? 1.435 7.193 25.695 1.00 87.69 353 ILE A N 1
ATOM 2714 C CA . ILE A 1 353 ? 2.726 6.713 26.208 1.00 87.69 353 ILE A CA 1
ATOM 2715 C C . ILE A 1 353 ? 2.904 5.260 25.747 1.00 87.69 353 ILE A C 1
ATOM 2717 O O . ILE A 1 353 ? 1.955 4.486 25.871 1.00 87.69 353 ILE A O 1
ATOM 2721 N N . THR A 1 354 ? 4.082 4.851 25.249 1.00 88.81 354 THR A N 1
ATOM 2722 C CA . THR A 1 354 ? 4.273 3.435 24.854 1.00 88.81 354 THR A CA 1
ATOM 2723 C C . THR A 1 354 ? 4.092 2.436 26.005 1.00 88.81 354 THR A C 1
ATOM 2725 O O . THR A 1 354 ? 4.517 2.672 27.139 1.00 88.81 354 THR A O 1
ATOM 2728 N N . MET A 1 355 ? 3.608 1.237 25.663 1.00 89.69 355 MET A N 1
ATOM 2729 C CA . MET A 1 355 ? 3.606 0.055 26.536 1.00 89.69 355 MET A CA 1
ATOM 2730 C C . MET A 1 355 ? 5.011 -0.242 27.105 1.00 89.69 355 MET A C 1
ATOM 2732 O O . MET A 1 355 ? 5.167 -0.574 28.277 1.00 89.69 355 MET A O 1
ATOM 2736 N N . LYS A 1 356 ? 6.070 -0.022 26.312 1.00 89.69 356 LYS A N 1
ATOM 2737 C CA . LYS A 1 356 ? 7.472 -0.192 26.734 1.00 89.69 356 LYS A CA 1
ATOM 2738 C C . LYS A 1 356 ? 7.909 0.801 27.821 1.00 89.69 356 LYS A C 1
ATOM 2740 O O . LYS A 1 356 ? 8.778 0.460 28.617 1.00 89.69 356 LYS A O 1
ATOM 2745 N N . SER A 1 357 ? 7.329 1.999 27.866 1.00 87.94 357 SER A N 1
ATOM 2746 C CA . SER A 1 357 ? 7.632 3.016 28.883 1.00 87.94 357 SER A CA 1
ATOM 2747 C C . SER A 1 357 ? 6.921 2.762 30.216 1.00 87.94 357 SER A C 1
ATOM 2749 O O . SER A 1 357 ? 7.375 3.273 31.234 1.00 87.94 357 SER A O 1
ATOM 2751 N N . ILE A 1 358 ? 5.821 1.997 30.213 1.00 88.19 358 ILE A N 1
ATOM 2752 C CA . ILE A 1 358 ? 5.012 1.700 31.408 1.00 88.19 358 ILE A CA 1
ATOM 2753 C C . ILE A 1 358 ? 5.406 0.344 32.008 1.00 88.19 358 ILE A C 1
ATOM 2755 O O . ILE A 1 358 ? 5.794 0.284 33.169 1.00 88.19 358 ILE A O 1
ATOM 2759 N N . PHE A 1 359 ? 5.369 -0.726 31.207 1.00 91.06 359 PHE A N 1
ATOM 2760 C CA . PHE A 1 359 ? 5.518 -2.118 31.667 1.00 91.06 359 PHE A CA 1
ATOM 2761 C C . PHE A 1 359 ? 6.905 -2.724 31.356 1.00 91.06 359 PHE A C 1
ATOM 2763 O O . PHE A 1 359 ? 7.158 -3.908 31.590 1.00 91.06 359 PHE A O 1
ATOM 2770 N N . GLY A 1 360 ? 7.812 -1.944 30.753 1.00 88.31 360 GLY A N 1
ATOM 2771 C CA . GLY A 1 360 ? 9.095 -2.425 30.235 1.00 88.31 360 GLY A CA 1
ATOM 2772 C C . GLY A 1 360 ? 10.124 -2.740 31.321 1.00 88.31 360 GLY A C 1
ATOM 2773 O O . GLY A 1 360 ? 10.885 -1.868 31.741 1.00 88.31 360 GLY A O 1
ATOM 2774 N N . LYS A 1 361 ? 10.227 -4.013 31.707 1.00 86.12 361 LYS A N 1
ATOM 2775 C CA . LYS A 1 361 ? 11.176 -4.501 32.722 1.00 86.12 361 LYS A CA 1
ATOM 2776 C C . LYS A 1 361 ? 12.555 -4.753 32.095 1.00 86.12 361 LYS A C 1
ATOM 2778 O O . LYS A 1 361 ? 12.663 -5.349 31.021 1.00 86.12 361 LYS A O 1
ATOM 2783 N N . ARG A 1 362 ? 13.637 -4.304 32.743 1.00 84.31 362 ARG A N 1
ATOM 2784 C CA . ARG A 1 362 ? 15.017 -4.554 32.281 1.00 84.31 362 ARG A CA 1
ATOM 2785 C C . ARG A 1 362 ? 15.418 -5.998 32.577 1.00 84.31 362 ARG A C 1
ATOM 2787 O O . ARG A 1 362 ? 15.330 -6.454 33.713 1.00 84.31 362 ARG A O 1
ATOM 2794 N N . LYS A 1 363 ? 15.889 -6.722 31.560 1.00 80.00 363 LYS A N 1
ATOM 2795 C CA . LYS A 1 363 ? 16.333 -8.111 31.714 1.00 80.00 363 LYS A CA 1
ATOM 2796 C C . LYS A 1 363 ? 17.632 -8.153 32.516 1.00 80.00 363 LYS A C 1
ATOM 2798 O O . LYS A 1 363 ? 18.653 -7.640 32.056 1.00 80.00 363 LYS A O 1
ATOM 2803 N N . LEU A 1 364 ? 17.601 -8.788 33.686 1.00 81.00 364 LEU A N 1
ATOM 2804 C CA . LEU A 1 364 ? 18.791 -9.000 34.512 1.00 81.00 364 LEU A CA 1
ATOM 2805 C C . LEU A 1 364 ? 19.832 -9.857 33.771 1.00 81.00 364 LEU A C 1
ATOM 2807 O O . LEU A 1 364 ? 19.495 -10.782 33.022 1.00 81.00 364 LEU A O 1
ATOM 2811 N N . LYS A 1 365 ? 21.111 -9.539 33.976 1.00 78.00 365 LYS A N 1
ATOM 2812 C CA . LYS A 1 365 ? 22.249 -10.350 33.524 1.00 78.00 365 LYS A CA 1
ATOM 2813 C C . LYS A 1 365 ? 22.452 -11.551 34.459 1.00 78.00 365 LYS A C 1
ATOM 2815 O O . LYS A 1 365 ? 21.859 -11.636 35.530 1.00 78.00 365 LYS A O 1
ATOM 2820 N N . LYS A 1 366 ? 23.368 -12.455 34.088 1.00 80.25 366 LYS A N 1
ATOM 2821 C CA . LYS A 1 366 ? 23.790 -13.590 34.938 1.00 80.25 366 LYS A CA 1
ATOM 2822 C C . LYS A 1 366 ? 24.424 -13.172 36.275 1.00 80.25 366 LYS A C 1
ATOM 2824 O O . LYS A 1 366 ? 24.482 -13.989 37.180 1.00 80.25 366 LYS A O 1
ATOM 2829 N N . ASP A 1 367 ? 24.898 -11.933 36.377 1.00 80.44 367 ASP A N 1
ATOM 2830 C CA . ASP A 1 367 ? 25.474 -11.327 37.587 1.00 80.44 367 ASP A CA 1
ATOM 2831 C C . ASP A 1 367 ? 24.431 -10.588 38.461 1.00 80.44 367 ASP A C 1
ATOM 2833 O O . ASP A 1 367 ? 24.790 -9.966 39.456 1.00 80.44 367 ASP A O 1
ATOM 2837 N N . GLY A 1 368 ? 23.143 -10.631 38.093 1.00 73.81 368 GLY A N 1
ATOM 2838 C CA . GLY A 1 368 ? 22.054 -9.952 38.805 1.00 73.81 368 GLY A CA 1
ATOM 2839 C C . GLY A 1 368 ? 21.907 -8.455 38.504 1.00 73.81 368 GLY A C 1
ATOM 2840 O O . GLY A 1 368 ? 20.890 -7.870 38.867 1.00 73.81 368 GLY A O 1
ATOM 2841 N N . SER A 1 369 ? 22.855 -7.823 37.805 1.00 78.50 369 SER A N 1
ATOM 2842 C CA . SER A 1 369 ? 22.746 -6.409 37.421 1.00 78.50 369 SER A CA 1
ATOM 2843 C C . SER A 1 369 ? 21.847 -6.205 36.194 1.00 78.50 369 SER A C 1
ATOM 2845 O O . SER A 1 369 ? 21.661 -7.102 35.367 1.00 78.50 369 SER A O 1
ATOM 2847 N N . GLU A 1 370 ? 21.304 -4.997 36.032 1.00 78.56 370 GLU A N 1
ATOM 2848 C CA . GLU A 1 370 ? 20.433 -4.679 34.898 1.00 78.56 370 GLU A CA 1
ATOM 2849 C C . GLU A 1 370 ? 21.151 -4.794 33.542 1.00 78.56 370 GLU A C 1
ATOM 2851 O O . GLU A 1 370 ? 22.242 -4.251 33.320 1.00 78.56 370 GLU A O 1
ATOM 2856 N N . GLY A 1 371 ? 20.512 -5.480 32.595 1.00 76.56 371 GLY A N 1
ATOM 2857 C CA . GLY A 1 371 ? 20.880 -5.474 31.184 1.00 76.56 371 GLY A CA 1
ATOM 2858 C C . GLY A 1 371 ? 20.250 -4.309 30.417 1.00 76.56 371 GLY A C 1
ATOM 2859 O O . GLY A 1 371 ? 19.210 -3.773 30.789 1.00 76.56 371 GLY A O 1
ATOM 2860 N N . LYS A 1 372 ? 20.855 -3.955 29.274 1.00 77.81 372 LYS A N 1
ATOM 2861 C CA . LYS A 1 372 ? 20.313 -2.944 28.343 1.00 77.81 372 LYS A CA 1
ATOM 2862 C C . LYS A 1 372 ? 19.052 -3.408 27.593 1.00 77.81 372 LYS A C 1
ATOM 2864 O O . LYS A 1 372 ? 18.396 -2.596 26.948 1.00 77.81 372 LYS A O 1
ATOM 2869 N N . LEU A 1 373 ? 18.731 -4.705 27.632 1.00 79.81 373 LEU A N 1
ATOM 2870 C CA . LEU A 1 373 ? 17.551 -5.262 26.974 1.00 79.81 373 LEU A CA 1
ATOM 2871 C C . LEU A 1 373 ? 16.318 -5.054 27.861 1.00 79.81 373 LEU A C 1
ATOM 2873 O O . LEU A 1 373 ? 16.267 -5.562 28.978 1.00 79.81 373 LEU A O 1
ATOM 2877 N N . ILE A 1 374 ? 15.318 -4.346 27.342 1.00 82.94 374 ILE A N 1
ATOM 2878 C CA . ILE A 1 374 ? 13.998 -4.221 27.969 1.00 82.94 374 ILE A CA 1
ATOM 2879 C C . ILE A 1 374 ? 13.092 -5.311 27.395 1.00 82.94 374 ILE A C 1
ATOM 2881 O O . ILE A 1 374 ? 12.996 -5.453 26.176 1.00 82.94 374 ILE A O 1
ATOM 2885 N N . THR A 1 375 ? 12.432 -6.054 28.276 1.00 86.06 375 THR A N 1
ATOM 2886 C CA . THR A 1 375 ? 11.454 -7.101 27.963 1.00 86.06 375 THR A CA 1
ATOM 2887 C C . THR A 1 375 ? 10.065 -6.684 28.434 1.00 86.06 375 THR A C 1
ATOM 2889 O O . THR A 1 375 ? 9.922 -6.114 29.515 1.00 86.06 375 THR A O 1
ATOM 2892 N N . LEU A 1 376 ? 9.049 -7.000 27.633 1.00 89.50 376 LEU A N 1
ATOM 2893 C CA . LEU A 1 376 ? 7.638 -6.921 28.007 1.00 89.50 376 LEU A CA 1
ATOM 2894 C C . LEU A 1 376 ? 7.109 -8.339 28.254 1.00 89.50 376 LEU A C 1
ATOM 2896 O O . LEU A 1 376 ? 7.584 -9.289 27.629 1.00 89.50 376 LEU A O 1
ATOM 2900 N N . ALA A 1 377 ? 6.149 -8.474 29.167 1.00 91.31 377 ALA A N 1
ATOM 2901 C CA . ALA A 1 377 ? 5.345 -9.688 29.294 1.00 91.31 377 ALA A CA 1
ATOM 2902 C C . ALA A 1 377 ? 4.238 -9.710 28.214 1.00 91.31 377 ALA A C 1
ATOM 2904 O O . ALA A 1 377 ? 3.960 -8.663 27.622 1.00 91.31 377 ALA A O 1
ATOM 2905 N N . PRO A 1 378 ? 3.607 -10.868 27.943 1.00 93.94 378 PRO A N 1
ATOM 2906 C CA . PRO A 1 378 ? 2.419 -10.940 27.095 1.00 93.94 378 PRO A CA 1
ATOM 2907 C C . PRO A 1 378 ? 1.294 -10.026 27.601 1.00 93.94 378 PRO A C 1
ATOM 2909 O O . PRO A 1 378 ? 1.133 -9.828 28.805 1.00 93.94 378 PRO A O 1
ATOM 2912 N N . VAL A 1 379 ? 0.505 -9.467 26.685 1.00 94.44 379 VAL A N 1
ATOM 2913 C CA . VAL A 1 379 ? -0.525 -8.464 27.009 1.00 94.44 379 VAL A CA 1
ATOM 2914 C C . VAL A 1 379 ? -1.655 -9.017 27.890 1.00 94.44 379 VAL A C 1
ATOM 2916 O O . VAL A 1 379 ? -2.130 -8.330 28.787 1.00 94.44 379 VAL A O 1
ATOM 2919 N N . ASP A 1 380 ? -1.994 -10.297 27.739 1.00 94.06 380 ASP A N 1
ATOM 2920 C CA . ASP A 1 380 ? -2.948 -11.039 28.575 1.00 94.06 380 ASP A CA 1
ATOM 2921 C C . ASP A 1 380 ? -2.422 -11.352 29.991 1.00 94.06 380 ASP A C 1
ATOM 2923 O O . ASP A 1 380 ? -3.205 -11.629 30.905 1.00 94.06 380 ASP A O 1
ATOM 2927 N N . VAL A 1 381 ? -1.101 -11.274 30.188 1.00 95.12 381 VAL A N 1
ATOM 2928 C CA . VAL A 1 381 ? -0.457 -11.304 31.509 1.00 95.12 381 VAL A CA 1
ATOM 2929 C C . VAL A 1 381 ? -0.446 -9.897 32.110 1.00 95.12 381 VAL A C 1
ATOM 2931 O O . VAL A 1 381 ? -0.843 -9.726 33.260 1.00 95.12 381 VAL A O 1
ATOM 2934 N N . LEU A 1 382 ? -0.092 -8.868 31.328 1.00 94.75 382 LEU A N 1
ATOM 2935 C CA . LEU A 1 382 ? -0.110 -7.467 31.777 1.00 94.75 382 LEU A CA 1
ATOM 2936 C C . LEU A 1 382 ? -1.517 -6.996 32.195 1.00 94.75 382 LEU A C 1
ATOM 2938 O O . LEU A 1 382 ? -1.646 -6.328 33.223 1.00 94.75 382 LEU A O 1
ATOM 2942 N N . GLN A 1 383 ? -2.569 -7.413 31.477 1.00 95.88 383 GLN A N 1
ATOM 2943 C CA . GLN A 1 383 ? -3.977 -7.143 31.815 1.00 95.88 383 GLN A CA 1
ATOM 2944 C C . GLN A 1 383 ? -4.407 -7.706 33.179 1.00 95.88 383 GLN A C 1
ATOM 2946 O O . GLN A 1 383 ? -5.375 -7.208 33.764 1.00 95.88 383 GLN A O 1
ATOM 2951 N N . ARG A 1 384 ? -3.702 -8.718 33.699 1.00 94.81 384 ARG A N 1
ATOM 2952 C CA . ARG A 1 384 ? -3.987 -9.350 34.996 1.00 94.81 384 ARG A CA 1
ATOM 2953 C C . ARG A 1 384 ? -3.027 -8.889 36.093 1.00 94.81 384 ARG A C 1
ATOM 2955 O O . ARG A 1 384 ? -3.484 -8.454 37.145 1.00 94.81 384 ARG A O 1
ATOM 2962 N N . GLU A 1 385 ? -1.717 -8.939 35.848 1.00 93.69 385 GLU A N 1
ATOM 2963 C CA . GLU A 1 385 ? -0.685 -8.605 36.843 1.00 93.69 385 GLU A CA 1
ATOM 2964 C C . GLU A 1 385 ? -0.565 -7.095 37.103 1.00 93.69 385 GLU A C 1
ATOM 2966 O O . GLU A 1 385 ? -0.428 -6.674 38.249 1.00 93.69 385 GLU A O 1
ATOM 2971 N N . GLU A 1 386 ? -0.647 -6.262 36.061 1.00 92.69 386 GLU A N 1
ATOM 2972 C CA . GLU A 1 386 ? -0.486 -4.800 36.154 1.00 92.69 386 GLU A CA 1
ATOM 2973 C C . GLU A 1 386 ? -1.809 -4.070 35.862 1.00 92.69 386 GLU A C 1
ATOM 2975 O O . GLU A 1 386 ? -1.854 -2.985 35.278 1.00 92.69 386 GLU A O 1
ATOM 2980 N N . ARG A 1 387 ? -2.903 -4.692 36.322 1.00 93.44 387 ARG A N 1
ATOM 2981 C CA . ARG A 1 387 ? -4.315 -4.394 36.041 1.00 93.44 387 ARG A CA 1
ATOM 2982 C C . ARG A 1 387 ? -4.675 -2.914 35.889 1.00 93.44 387 ARG A C 1
ATOM 2984 O O . ARG A 1 387 ? -5.246 -2.525 34.875 1.00 93.44 387 ARG A O 1
ATOM 2991 N N . ILE A 1 388 ? -4.383 -2.087 36.895 1.00 94.00 388 ILE A N 1
ATOM 2992 C CA . ILE A 1 388 ? -4.775 -0.665 36.896 1.00 94.00 388 ILE A CA 1
ATOM 2993 C C . ILE A 1 388 ? -3.988 0.106 35.828 1.00 94.00 388 ILE A C 1
ATOM 2995 O O . ILE A 1 388 ? -4.576 0.873 35.069 1.00 94.00 388 ILE A O 1
ATOM 2999 N N . SER A 1 389 ? -2.681 -0.146 35.714 1.00 93.62 389 SER A N 1
ATOM 3000 C CA . SER A 1 389 ? -1.832 0.436 34.668 1.00 93.62 389 SER A CA 1
ATOM 3001 C C . SER A 1 389 ? -2.285 0.010 33.268 1.00 93.62 389 SER A C 1
ATOM 3003 O O . SER A 1 389 ? -2.249 0.831 32.356 1.00 93.62 389 SER A O 1
ATOM 3005 N N . TRP A 1 390 ? -2.751 -1.235 33.101 1.00 95.62 390 TRP A N 1
ATOM 3006 C CA . TRP A 1 390 ? -3.313 -1.742 31.843 1.00 95.62 390 TRP A CA 1
ATOM 3007 C C . TRP A 1 390 ? -4.611 -1.034 31.448 1.00 95.62 390 TRP A C 1
ATOM 3009 O O . TRP A 1 390 ? -4.722 -0.509 30.341 1.00 95.62 390 TRP A O 1
ATOM 3019 N N . ILE A 1 391 ? -5.559 -0.925 32.384 1.00 96.62 391 ILE A N 1
ATOM 3020 C CA . ILE A 1 391 ? -6.818 -0.194 32.175 1.00 96.62 391 ILE A CA 1
ATOM 3021 C C . ILE A 1 391 ? -6.530 1.269 31.808 1.00 96.62 391 ILE A C 1
ATOM 3023 O O . ILE A 1 391 ? -7.110 1.785 30.854 1.00 96.62 391 ILE A O 1
ATOM 3027 N N . CYS A 1 392 ? -5.593 1.930 32.499 1.00 95.44 392 CYS A N 1
ATOM 3028 C CA . CYS A 1 392 ? -5.168 3.287 32.148 1.00 95.44 392 CYS A CA 1
ATOM 3029 C C . CYS A 1 392 ? -4.460 3.376 30.789 1.00 95.44 392 CYS A C 1
ATOM 3031 O O . CYS A 1 392 ? -4.607 4.390 30.112 1.00 95.44 392 CYS A O 1
ATOM 3033 N N . TYR A 1 393 ? -3.686 2.360 30.391 1.00 94.69 393 TYR A N 1
ATOM 3034 C CA . TYR A 1 393 ? -3.000 2.317 29.100 1.00 94.69 393 TYR A CA 1
ATOM 3035 C C . TYR A 1 393 ? -4.005 2.253 27.943 1.00 94.69 393 TYR A C 1
ATOM 3037 O O . TYR A 1 393 ? -3.980 3.155 27.106 1.00 94.69 393 TYR A O 1
ATOM 3045 N N . SER A 1 394 ? -4.910 1.269 27.942 1.00 96.12 394 SER A N 1
ATOM 3046 C CA . SER A 1 394 ? -5.913 1.081 26.881 1.00 96.12 394 SER A CA 1
ATOM 3047 C C . SER A 1 394 ? -6.943 2.218 26.859 1.00 96.12 394 SER A C 1
ATOM 3049 O O . SER A 1 394 ? -7.206 2.815 25.818 1.00 96.12 394 SER A O 1
ATOM 3051 N N . ALA A 1 395 ? -7.465 2.637 28.021 1.00 96.25 395 ALA A N 1
ATOM 3052 C CA . ALA A 1 395 ? -8.382 3.781 28.082 1.00 96.25 395 ALA A CA 1
ATOM 3053 C C . ALA A 1 395 ? -7.743 5.094 27.592 1.00 96.25 395 ALA A C 1
ATOM 3055 O O . ALA A 1 395 ? -8.453 5.992 27.133 1.00 96.25 395 ALA A O 1
ATOM 3056 N N . LEU A 1 396 ? -6.412 5.224 27.666 1.00 94.75 396 LEU A N 1
ATOM 3057 C CA . LEU A 1 396 ? -5.701 6.367 27.103 1.00 94.75 396 LEU A CA 1
ATOM 3058 C C . LEU A 1 396 ? -5.661 6.337 25.567 1.00 94.75 396 LEU A C 1
ATOM 3060 O O . LEU A 1 396 ? -5.539 7.419 24.998 1.00 94.75 396 LEU A O 1
ATOM 3064 N N . ASP A 1 397 ? -5.801 5.194 24.883 1.00 96.12 397 ASP A N 1
ATOM 3065 C CA . ASP A 1 397 ? -5.866 5.156 23.409 1.00 96.12 397 ASP A CA 1
ATOM 3066 C C . ASP A 1 397 ? -7.179 5.730 22.879 1.00 96.12 397 ASP A C 1
ATOM 3068 O O . ASP A 1 397 ? -7.145 6.644 22.054 1.00 96.12 397 ASP A O 1
ATOM 3072 N N . SER A 1 398 ? -8.336 5.301 23.395 1.00 97.19 398 SER A N 1
ATOM 3073 C CA . SER A 1 398 ? -9.625 5.888 22.989 1.00 97.19 398 SER A CA 1
ATOM 3074 C C . SER A 1 398 ? -9.733 7.371 23.380 1.00 97.19 398 SER A C 1
ATOM 3076 O O . SER A 1 398 ? -10.138 8.195 22.556 1.00 97.19 398 SER A O 1
ATOM 3078 N N . ILE A 1 399 ? -9.279 7.764 24.579 1.00 95.69 399 ILE A N 1
ATOM 3079 C CA . ILE A 1 399 ? -9.213 9.183 24.985 1.00 95.69 399 ILE A CA 1
ATOM 3080 C C . ILE A 1 399 ? -8.279 9.990 24.062 1.00 95.69 399 ILE A C 1
ATOM 3082 O O . ILE A 1 399 ? -8.642 11.082 23.617 1.00 95.69 399 ILE A O 1
ATOM 3086 N N . SER A 1 400 ? -7.091 9.464 23.745 1.00 95.50 400 SER A N 1
ATOM 3087 C CA . SER A 1 400 ? -6.126 10.112 22.840 1.00 95.50 400 SER A CA 1
ATOM 3088 C C . SER A 1 400 ? -6.672 10.233 21.420 1.00 95.50 400 SER A C 1
ATOM 3090 O O . SER A 1 400 ? -6.528 11.283 20.797 1.00 95.50 400 SER A O 1
ATOM 3092 N N . THR A 1 401 ? -7.334 9.187 20.928 1.00 97.81 401 THR A N 1
ATOM 3093 C CA . THR A 1 401 ? -7.942 9.115 19.595 1.00 97.81 401 THR A CA 1
ATOM 3094 C C . THR A 1 401 ? -9.061 10.142 19.436 1.00 97.81 401 THR A C 1
ATOM 3096 O O . THR A 1 401 ? -9.089 10.850 18.433 1.00 97.81 401 THR A O 1
ATOM 3099 N N . PHE A 1 402 ? -9.929 10.312 20.439 1.00 96.69 402 PHE A N 1
ATOM 3100 C CA . PHE A 1 402 ? -10.974 11.345 20.419 1.00 96.69 402 PHE A CA 1
ATOM 3101 C C . PHE A 1 402 ? -10.383 12.757 20.323 1.00 96.69 402 PHE A C 1
ATOM 3103 O O . PHE A 1 402 ? -10.721 13.527 19.427 1.00 96.69 402 PHE A O 1
ATOM 3110 N N . LYS A 1 403 ? -9.433 13.080 21.208 1.00 94.50 403 LYS A N 1
ATOM 3111 C CA . LYS A 1 403 ? -8.769 14.392 21.225 1.00 94.50 403 LYS A CA 1
ATOM 3112 C C . LYS A 1 403 ? -8.017 14.676 19.926 1.00 94.50 403 LYS A C 1
ATOM 3114 O O . LYS A 1 403 ? -8.029 15.805 19.434 1.00 94.50 403 LYS A O 1
ATOM 3119 N N . LEU A 1 404 ? -7.340 13.661 19.387 1.00 96.44 404 LEU A N 1
ATOM 3120 C CA . LEU A 1 404 ? -6.607 13.749 18.130 1.00 96.44 404 LEU A CA 1
ATOM 3121 C C . LEU A 1 404 ? -7.561 13.965 16.947 1.00 96.44 404 LEU A C 1
ATOM 3123 O O . LEU A 1 404 ? -7.258 14.772 16.072 1.00 96.44 404 LEU A O 1
ATOM 3127 N N . PHE A 1 405 ? -8.718 13.297 16.943 1.00 97.69 405 PHE A N 1
ATOM 3128 C CA . PHE A 1 405 ? -9.782 13.523 15.966 1.00 97.69 405 PHE A CA 1
ATOM 3129 C C . PHE A 1 405 ? -10.276 14.969 15.993 1.00 97.69 405 PHE A C 1
ATOM 3131 O O . PHE A 1 405 ? -10.225 15.612 14.948 1.00 97.69 405 PHE A O 1
ATOM 3138 N N . ASP A 1 406 ? -10.660 15.503 17.156 1.00 95.31 406 ASP A N 1
ATOM 3139 C CA . ASP A 1 406 ? -11.148 16.886 17.273 1.00 95.31 406 ASP A CA 1
ATOM 3140 C C . ASP A 1 406 ? -10.104 17.899 16.770 1.00 95.31 406 ASP A C 1
ATOM 3142 O O . ASP A 1 406 ? -10.413 18.782 15.969 1.00 95.31 406 ASP A O 1
ATOM 3146 N N . ASN A 1 407 ? -8.839 17.734 17.181 1.00 95.50 407 ASN A N 1
ATOM 3147 C CA . ASN A 1 407 ? -7.743 18.626 16.791 1.00 95.50 407 ASN A CA 1
ATOM 3148 C C . ASN A 1 407 ? -7.399 18.545 15.292 1.00 95.50 407 ASN A C 1
ATOM 3150 O O . ASN A 1 407 ? -7.074 19.568 14.688 1.00 95.50 407 ASN A O 1
ATOM 3154 N N . LEU A 1 408 ? -7.445 17.355 14.682 1.00 97.38 408 LEU A N 1
ATOM 3155 C CA . LEU A 1 408 ? -7.186 17.187 13.246 1.00 97.38 408 LEU A CA 1
ATOM 3156 C C . LEU A 1 408 ? -8.373 17.641 12.396 1.00 97.38 408 LEU A C 1
ATOM 3158 O O . LEU A 1 408 ? -8.165 18.320 11.392 1.00 97.38 408 LEU A O 1
ATOM 3162 N N . LYS A 1 409 ? -9.603 17.318 12.811 1.00 97.50 409 LYS A N 1
ATOM 3163 C CA . LYS A 1 409 ? -10.837 17.771 12.164 1.00 97.50 409 LYS A CA 1
ATOM 3164 C C . LYS A 1 409 ? -10.873 19.298 12.103 1.00 97.50 409 LYS A C 1
ATOM 3166 O O . LYS A 1 409 ? -10.951 19.843 11.008 1.00 97.50 409 LYS A O 1
ATOM 3171 N N . ALA A 1 410 ? -10.675 19.976 13.235 1.00 96.38 410 ALA A N 1
ATOM 3172 C CA . ALA A 1 410 ? -10.672 21.438 13.293 1.00 96.38 410 ALA A CA 1
ATOM 3173 C C . ALA A 1 410 ? -9.580 22.093 12.419 1.00 96.38 410 ALA A C 1
ATOM 3175 O O . ALA A 1 410 ? -9.759 23.216 11.962 1.00 96.38 410 ALA A O 1
ATOM 3176 N N . LYS A 1 411 ? -8.452 21.413 12.157 1.00 95.69 411 LYS A N 1
ATOM 3177 C CA . LYS A 1 411 ? -7.417 21.904 11.223 1.00 95.69 411 LYS A CA 1
ATOM 3178 C C . LYS A 1 411 ? -7.801 21.682 9.765 1.00 95.69 411 LYS A C 1
ATOM 3180 O O . LYS A 1 411 ? -7.615 22.581 8.955 1.00 95.69 411 LYS A O 1
ATOM 3185 N N . LEU A 1 412 ? -8.348 20.513 9.441 1.00 97.12 412 LEU A N 1
ATOM 3186 C CA . LEU A 1 412 ? -8.780 20.167 8.085 1.00 97.12 412 LEU A CA 1
ATOM 3187 C C . LEU A 1 412 ? -10.018 20.967 7.647 1.00 97.12 412 LEU A C 1
ATOM 3189 O O . LEU A 1 412 ? -10.145 21.260 6.465 1.00 97.12 412 LEU A O 1
ATOM 3193 N N . GLU A 1 413 ? -10.872 21.386 8.586 1.00 97.31 413 GLU A N 1
ATOM 3194 C CA . GLU A 1 413 ? -11.963 22.354 8.367 1.00 97.31 413 GLU A CA 1
ATOM 3195 C C . GLU A 1 413 ? -11.465 23.797 8.137 1.00 97.31 413 GLU A C 1
ATOM 3197 O O . GLU A 1 413 ? -12.207 24.630 7.623 1.00 97.31 413 GLU A O 1
ATOM 3202 N N . LEU A 1 414 ? -10.210 24.104 8.489 1.00 95.62 414 LEU A N 1
ATOM 3203 C CA . LEU A 1 414 ? -9.565 25.398 8.229 1.00 95.62 414 LEU A CA 1
ATOM 3204 C C . LEU A 1 414 ? -8.658 25.386 6.983 1.00 95.62 414 LEU A C 1
ATOM 3206 O O . LEU A 1 414 ? -8.208 26.450 6.560 1.00 95.62 414 LEU A O 1
ATOM 3210 N N . GLU A 1 415 ? -8.382 24.221 6.387 1.00 93.81 415 GLU A N 1
ATOM 3211 C CA . GLU A 1 415 ? -7.589 24.088 5.158 1.00 93.81 415 GLU A CA 1
ATOM 3212 C C . GLU A 1 415 ? -8.525 24.069 3.929 1.00 93.81 415 GLU A C 1
ATOM 3214 O O . GLU A 1 415 ? -9.301 23.122 3.778 1.00 93.81 415 GLU A O 1
ATOM 3219 N N . PRO A 1 416 ? -8.497 25.082 3.035 1.00 94.31 416 PRO A N 1
ATOM 3220 C CA . PRO A 1 416 ? -9.414 25.137 1.897 1.00 94.31 416 PRO A CA 1
ATOM 3221 C C . PRO A 1 416 ? -9.094 24.077 0.839 1.00 94.31 416 PRO A C 1
ATOM 3223 O O . PRO A 1 416 ? -7.976 24.030 0.311 1.00 94.31 416 PRO A O 1
ATOM 3226 N N . TRP A 1 417 ? -10.105 23.290 0.471 1.00 95.25 417 TRP A N 1
ATOM 3227 C CA . TRP A 1 417 ? -10.036 22.333 -0.628 1.00 95.25 417 TRP A CA 1
ATOM 3228 C C . TRP A 1 417 ? -10.434 23.011 -1.944 1.00 95.25 417 TRP A C 1
ATOM 3230 O O . TRP A 1 417 ? -11.539 23.544 -2.093 1.00 95.25 417 TRP A O 1
ATOM 3240 N N . THR A 1 418 ? -9.513 22.995 -2.906 1.00 88.19 418 THR A N 1
ATOM 3241 C CA . THR A 1 418 ? -9.651 23.625 -4.226 1.00 88.19 418 THR A CA 1
ATOM 3242 C C . THR A 1 418 ? -9.281 22.641 -5.331 1.00 88.19 418 THR A C 1
ATOM 3244 O O . THR A 1 418 ? -8.245 21.982 -5.227 1.00 88.19 418 THR A O 1
ATOM 3247 N N . LEU A 1 419 ? -10.075 22.612 -6.399 1.00 83.50 419 LEU A N 1
ATOM 3248 C CA . LEU A 1 419 ? -9.842 21.857 -7.634 1.00 83.50 419 LEU A CA 1
ATOM 3249 C C . LEU A 1 419 ? -9.808 22.865 -8.790 1.00 83.50 419 LEU A C 1
ATOM 3251 O O . LEU A 1 419 ? -10.774 23.605 -8.944 1.00 83.50 419 LEU A O 1
ATOM 3255 N N . ASP A 1 420 ? -8.712 22.930 -9.551 1.00 73.44 420 ASP A N 1
ATOM 3256 C CA . ASP A 1 420 ? -8.490 23.914 -10.630 1.00 73.44 420 ASP A CA 1
ATOM 3257 C C . ASP A 1 420 ? -8.897 25.349 -10.224 1.00 73.44 420 ASP A C 1
ATOM 3259 O O . ASP A 1 420 ? -9.805 25.958 -10.792 1.00 73.44 420 ASP A O 1
ATOM 3263 N N . ASP A 1 421 ? -8.281 25.834 -9.136 1.00 73.44 421 ASP A N 1
ATOM 3264 C CA . ASP A 1 421 ? -8.553 27.102 -8.427 1.00 73.44 421 ASP A CA 1
ATOM 3265 C C . ASP A 1 421 ? -10.013 27.341 -7.976 1.00 73.44 421 ASP A C 1
ATOM 3267 O O . ASP A 1 421 ? -10.322 28.351 -7.340 1.00 73.44 421 ASP A O 1
ATOM 3271 N N . THR A 1 422 ? -10.914 26.385 -8.208 1.00 82.75 422 THR A N 1
ATOM 3272 C CA . THR A 1 422 ? -12.322 26.439 -7.807 1.00 82.75 422 THR A CA 1
ATOM 3273 C C . THR A 1 422 ? -12.489 25.866 -6.395 1.00 82.75 422 THR A C 1
ATOM 3275 O O . THR A 1 422 ? -12.150 24.698 -6.167 1.00 82.75 422 THR A O 1
ATOM 3278 N N . PRO A 1 423 ? -13.025 26.629 -5.421 1.00 89.50 423 PRO A N 1
ATOM 3279 C CA . PRO A 1 423 ? -13.320 26.106 -4.089 1.00 89.50 423 PRO A CA 1
ATOM 3280 C C . PRO A 1 423 ? -14.351 24.973 -4.136 1.00 89.50 423 PRO A C 1
ATOM 3282 O O . PRO A 1 423 ? -15.404 25.098 -4.762 1.00 89.50 423 PRO A O 1
ATOM 3285 N N . ARG A 1 424 ? -14.049 23.873 -3.444 1.00 92.12 424 ARG A N 1
ATOM 3286 C CA . ARG A 1 424 ? -14.925 22.699 -3.293 1.00 92.12 424 ARG A CA 1
ATOM 3287 C C . ARG A 1 424 ? -15.439 22.527 -1.863 1.00 92.12 424 ARG A C 1
ATOM 3289 O O . ARG A 1 424 ? -16.492 21.933 -1.674 1.00 92.12 424 ARG A O 1
ATOM 3296 N N . GLY A 1 425 ? -14.715 23.070 -0.885 1.00 95.62 425 GLY A N 1
ATOM 3297 C CA . GLY A 1 425 ? -15.024 22.988 0.538 1.00 95.62 425 GLY A CA 1
ATOM 3298 C C . GLY A 1 425 ? -13.743 23.109 1.357 1.00 95.62 425 GLY A C 1
ATOM 3299 O O . GLY A 1 425 ? -12.862 23.914 1.047 1.00 95.62 425 GLY A O 1
ATOM 3300 N N . THR A 1 426 ? -13.624 22.266 2.370 1.00 97.50 426 THR A N 1
ATOM 3301 C CA . THR A 1 426 ? -12.457 22.104 3.240 1.00 97.50 426 THR A CA 1
ATOM 3302 C C . THR A 1 426 ? -11.769 20.760 2.975 1.00 97.50 426 THR A C 1
ATOM 3304 O O . THR A 1 426 ? -12.345 19.858 2.359 1.00 97.50 426 THR A O 1
ATOM 3307 N N . MET A 1 427 ? -10.544 20.571 3.468 1.00 97.44 427 MET A N 1
ATOM 3308 C CA . MET A 1 427 ? -9.893 19.258 3.411 1.00 97.44 427 MET A CA 1
ATOM 3309 C C . MET A 1 427 ? -10.589 18.217 4.307 1.00 97.44 427 MET A C 1
ATOM 3311 O O . MET A 1 427 ? -10.386 17.018 4.108 1.00 97.44 427 MET A O 1
ATOM 3315 N N . TYR A 1 428 ? -11.455 18.627 5.244 1.00 98.12 428 TYR A N 1
ATOM 3316 C CA . TYR A 1 428 ? -12.343 17.689 5.935 1.00 98.12 428 TYR A CA 1
ATOM 3317 C C . TYR A 1 428 ? -13.470 17.193 5.016 1.00 98.12 428 TYR A C 1
ATOM 3319 O O . TYR A 1 428 ? -13.750 15.997 5.014 1.00 98.12 428 TYR A O 1
ATOM 3327 N N . ASP A 1 429 ? -14.037 18.046 4.157 1.00 97.94 429 ASP A N 1
ATOM 3328 C CA . ASP A 1 429 ? -15.029 17.619 3.155 1.00 97.94 429 ASP A CA 1
ATOM 3329 C C . ASP A 1 429 ? -14.414 16.630 2.149 1.00 97.94 429 ASP A C 1
ATOM 3331 O O . ASP A 1 429 ? -15.004 15.587 1.870 1.00 97.94 429 ASP A O 1
ATOM 3335 N N . PHE A 1 430 ? -13.172 16.870 1.699 1.00 97.38 430 PHE A N 1
ATOM 3336 C CA . PHE A 1 430 ? -12.414 15.887 0.907 1.00 97.38 430 PHE A CA 1
ATOM 3337 C C . PHE A 1 430 ? -12.242 14.548 1.654 1.00 97.38 430 PHE A C 1
ATOM 3339 O O . PHE A 1 430 ? -12.339 13.471 1.053 1.00 97.38 430 PHE A O 1
ATOM 3346 N N . TYR A 1 431 ? -12.002 14.590 2.972 1.00 98.06 431 TYR A N 1
ATOM 3347 C CA . TYR A 1 431 ? -11.936 13.377 3.786 1.00 98.06 431 TYR A CA 1
ATOM 3348 C C . TYR A 1 431 ? -13.280 12.637 3.823 1.00 98.06 431 TYR A C 1
ATOM 3350 O O . TYR A 1 431 ? -13.295 11.412 3.686 1.00 98.06 431 TYR A O 1
ATOM 3358 N N . GLU A 1 432 ? -14.401 13.346 3.980 1.00 97.75 432 GLU A N 1
ATOM 3359 C CA . GLU A 1 432 ? -15.734 12.734 3.991 1.00 97.75 432 GLU A CA 1
ATOM 3360 C C . GLU A 1 432 ? -16.144 12.175 2.611 1.00 97.75 432 GLU A C 1
ATOM 3362 O O . GLU A 1 432 ? -16.717 11.084 2.561 1.00 97.75 432 GLU A O 1
ATOM 3367 N N . GLU A 1 433 ? -15.814 12.868 1.511 1.00 96.25 433 GLU A N 1
ATOM 3368 C CA . GLU A 1 433 ? -16.170 12.500 0.125 1.00 96.25 433 GLU A CA 1
ATOM 3369 C C . GLU A 1 433 ? -15.336 11.320 -0.421 1.00 96.25 433 GLU A C 1
ATOM 3371 O O . GLU A 1 433 ? -15.890 10.422 -1.067 1.00 96.25 433 GLU A O 1
ATOM 3376 N N . TYR A 1 434 ? -14.025 11.286 -0.134 1.00 96.69 434 TYR A N 1
ATOM 3377 C CA . TYR A 1 434 ? -13.092 10.294 -0.695 1.00 96.69 434 TYR A CA 1
ATOM 3378 C C . TYR A 1 434 ? -12.474 9.363 0.351 1.00 96.69 434 TYR A C 1
ATOM 3380 O O . TYR A 1 434 ? -12.626 8.145 0.261 1.00 96.69 434 TYR A O 1
ATOM 3388 N N . TRP A 1 435 ? -11.749 9.896 1.340 1.00 97.38 435 TRP A N 1
ATOM 3389 C CA . TRP A 1 435 ? -10.896 9.056 2.199 1.00 97.38 435 TRP A CA 1
ATOM 3390 C C . TRP A 1 435 ? -11.676 8.212 3.215 1.00 97.38 435 TRP A C 1
ATOM 3392 O O . TRP A 1 435 ? -11.234 7.109 3.537 1.00 97.38 435 TRP A O 1
ATOM 3402 N N . ARG A 1 436 ? -12.855 8.655 3.670 1.00 97.50 436 ARG A N 1
ATOM 3403 C CA . ARG A 1 436 ? -13.758 7.844 4.499 1.00 97.50 436 ARG A CA 1
ATOM 3404 C C . ARG A 1 436 ? -14.276 6.606 3.748 1.00 97.50 436 ARG A C 1
ATOM 3406 O O . ARG A 1 436 ? -14.012 5.508 4.241 1.00 97.50 436 ARG A O 1
ATOM 3413 N N . PRO A 1 437 ? -14.979 6.710 2.598 1.00 97.62 437 PRO A N 1
ATOM 3414 C CA . PRO A 1 437 ? -15.439 5.520 1.880 1.00 97.62 437 PRO A CA 1
ATOM 3415 C C . PRO A 1 437 ? -14.272 4.673 1.357 1.00 97.62 437 PRO A C 1
ATOM 3417 O O . PRO A 1 437 ? -14.348 3.448 1.406 1.00 97.62 437 PRO A O 1
ATOM 3420 N N . PHE A 1 438 ? -13.155 5.291 0.954 1.00 97.94 438 PHE A N 1
ATOM 3421 C CA . PHE A 1 438 ? -11.966 4.551 0.526 1.00 97.94 438 PHE A CA 1
ATOM 3422 C C . PHE A 1 438 ? -11.360 3.724 1.667 1.00 97.94 438 PHE A C 1
ATOM 3424 O O . PHE A 1 438 ? -10.987 2.577 1.451 1.00 97.94 438 PHE A O 1
ATOM 3431 N N . CYS A 1 439 ? -11.337 4.241 2.900 1.00 96.38 439 CYS A N 1
ATOM 3432 C CA . CYS A 1 439 ? -10.901 3.479 4.073 1.00 96.38 439 CYS A CA 1
ATOM 3433 C C . CYS A 1 439 ? -11.763 2.225 4.312 1.00 96.38 439 CYS A C 1
ATOM 3435 O O . CYS A 1 439 ? -11.221 1.181 4.664 1.00 96.38 439 CYS A O 1
ATOM 3437 N N . VAL A 1 440 ? -13.082 2.299 4.091 1.00 96.50 440 VAL A N 1
ATOM 3438 C CA . VAL A 1 440 ? -13.978 1.129 4.193 1.00 96.50 440 VAL A CA 1
ATOM 3439 C C . VAL A 1 440 ? -13.687 0.120 3.076 1.00 96.50 440 VAL A C 1
ATOM 3441 O O . VAL A 1 440 ? -13.582 -1.076 3.345 1.00 96.50 440 VAL A O 1
ATOM 3444 N N . LEU A 1 441 ? -13.480 0.596 1.844 1.00 97.62 441 LEU A N 1
ATOM 3445 C CA . LEU A 1 441 ? -13.128 -0.250 0.700 1.00 97.62 441 LEU A CA 1
ATOM 3446 C C . LEU A 1 441 ? -11.781 -0.966 0.892 1.00 97.62 441 LEU A C 1
ATOM 3448 O O . LEU A 1 441 ? -11.677 -2.149 0.578 1.00 97.62 441 LEU A O 1
ATOM 3452 N N . LEU A 1 442 ? -10.770 -0.295 1.456 1.00 97.25 442 LEU A N 1
ATOM 3453 C CA . LEU A 1 442 ? -9.487 -0.929 1.779 1.00 97.25 442 LEU A CA 1
ATOM 3454 C C . LEU A 1 442 ? -9.665 -2.077 2.780 1.00 97.25 442 LEU A C 1
ATOM 3456 O O . LEU A 1 442 ? -9.152 -3.162 2.531 1.00 97.25 442 LEU A O 1
ATOM 3460 N N . VAL A 1 443 ? -10.441 -1.882 3.852 1.00 96.75 443 VAL A N 1
ATOM 3461 C CA . VAL A 1 443 ? -10.733 -2.954 4.824 1.00 96.75 443 VAL A CA 1
ATOM 3462 C C . VAL A 1 443 ? -11.486 -4.112 4.166 1.00 96.75 443 VAL A C 1
ATOM 3464 O O . VAL A 1 443 ? -11.170 -5.266 4.432 1.00 96.75 443 VAL A O 1
ATOM 3467 N N . GLN A 1 444 ? -12.417 -3.840 3.246 1.00 96.06 444 GLN A N 1
ATOM 3468 C CA . GLN A 1 444 ? -13.076 -4.896 2.472 1.00 96.06 444 GLN A CA 1
ATOM 3469 C C . GLN A 1 444 ? -12.080 -5.681 1.598 1.00 96.06 444 GLN A C 1
ATOM 3471 O O . GLN A 1 444 ? -12.112 -6.909 1.607 1.00 96.06 444 GLN A O 1
ATOM 3476 N N . MET A 1 445 ? -11.174 -5.006 0.884 1.00 96.81 445 MET A N 1
ATOM 3477 C CA . MET A 1 445 ? -10.133 -5.661 0.075 1.00 96.81 445 MET A CA 1
ATOM 3478 C C . MET A 1 445 ? -9.201 -6.535 0.927 1.00 96.81 445 MET A C 1
ATOM 3480 O O . MET A 1 445 ? -8.871 -7.653 0.531 1.00 96.81 445 MET A O 1
ATOM 3484 N N . GLU A 1 446 ? -8.813 -6.058 2.115 1.00 95.44 446 GLU A N 1
ATOM 3485 C CA . GLU A 1 446 ? -8.045 -6.843 3.090 1.00 95.44 446 GLU A CA 1
ATOM 3486 C C . GLU A 1 446 ? -8.810 -8.102 3.530 1.00 95.44 446 GLU A C 1
ATOM 3488 O O . GLU A 1 446 ? -8.231 -9.189 3.530 1.00 95.44 446 GLU A O 1
ATOM 3493 N N . SER A 1 447 ? -10.108 -7.983 3.841 1.00 93.19 447 SER A N 1
ATOM 3494 C CA . SER A 1 447 ? -10.964 -9.113 4.238 1.00 93.19 447 SER A CA 1
ATOM 3495 C C . SER A 1 447 ? -11.125 -10.161 3.136 1.00 93.19 447 SER A C 1
ATOM 3497 O O . SER A 1 447 ? -11.115 -11.356 3.422 1.00 93.19 447 SER A O 1
ATOM 3499 N N . GLU A 1 448 ? -11.275 -9.738 1.879 1.00 94.12 448 GLU A N 1
ATOM 3500 C CA . GLU A 1 448 ? -11.413 -10.657 0.743 1.00 94.12 448 GLU A CA 1
ATOM 3501 C C . GLU A 1 448 ? -10.078 -11.342 0.408 1.00 94.12 448 GLU A C 1
ATOM 3503 O O . GLU A 1 448 ? -10.035 -12.559 0.209 1.00 94.12 448 GLU A O 1
ATOM 3508 N N . GLY A 1 449 ? -8.975 -10.587 0.376 1.00 93.75 449 GLY A N 1
ATOM 3509 C CA . GLY A 1 449 ? -7.643 -11.102 0.056 1.00 93.75 449 GLY A CA 1
ATOM 3510 C C . GLY A 1 449 ? -7.538 -11.745 -1.336 1.00 93.75 449 GLY A C 1
ATOM 3511 O O . GLY A 1 449 ? -8.444 -11.662 -2.167 1.00 93.75 449 GLY A O 1
ATOM 3512 N N . MET A 1 450 ? -6.423 -12.430 -1.598 1.00 93.00 450 MET A N 1
ATOM 3513 C CA . MET A 1 450 ? -6.135 -13.070 -2.891 1.00 93.00 450 MET A CA 1
ATOM 3514 C C . MET A 1 450 ? -5.884 -14.573 -2.721 1.00 93.00 450 MET A C 1
ATOM 3516 O O . MET A 1 450 ? -5.082 -14.961 -1.871 1.00 93.00 450 MET A O 1
ATOM 3520 N N . LEU A 1 451 ? -6.538 -15.431 -3.510 1.00 94.75 451 LEU A N 1
ATOM 3521 C CA . LEU A 1 451 ? -6.291 -16.878 -3.464 1.00 94.75 451 LEU A CA 1
ATOM 3522 C C . LEU A 1 451 ? -4.942 -17.222 -4.114 1.00 94.75 451 LEU A C 1
ATOM 3524 O O . LEU A 1 451 ? -4.597 -16.682 -5.168 1.00 94.75 451 LEU A O 1
ATOM 3528 N N . VAL A 1 452 ? -4.181 -18.120 -3.480 1.00 93.06 452 VAL A N 1
ATOM 3529 C CA . VAL A 1 452 ? -2.845 -18.517 -3.939 1.00 93.06 452 VAL A CA 1
ATOM 3530 C C . VAL A 1 452 ? -2.677 -20.035 -3.965 1.00 93.06 452 VAL A C 1
ATOM 3532 O O . VAL A 1 452 ? -2.862 -20.715 -2.956 1.00 93.06 452 VAL A O 1
ATOM 3535 N N . ASP A 1 453 ? -2.263 -20.555 -5.120 1.00 93.56 453 ASP A N 1
ATOM 3536 C CA . ASP A 1 453 ? -1.876 -21.950 -5.311 1.00 93.56 453 ASP A CA 1
ATOM 3537 C C . ASP A 1 453 ? -0.519 -22.230 -4.640 1.00 93.56 453 ASP A C 1
ATOM 3539 O O . ASP A 1 453 ? 0.566 -21.972 -5.173 1.00 93.56 453 ASP A O 1
ATOM 3543 N N . ARG A 1 454 ? -0.600 -22.783 -3.428 1.00 91.44 454 ARG A N 1
ATOM 3544 C CA . ARG A 1 454 ? 0.559 -23.229 -2.646 1.00 91.44 454 ARG A CA 1
ATOM 3545 C C . ARG A 1 454 ? 1.209 -24.498 -3.194 1.00 91.44 454 ARG A C 1
ATOM 3547 O O . ARG A 1 454 ? 2.392 -24.703 -2.941 1.00 91.44 454 ARG A O 1
ATOM 3554 N N . SER A 1 455 ? 0.485 -25.330 -3.943 1.00 92.50 455 SER A N 1
ATOM 3555 C CA . SER A 1 455 ? 1.066 -26.511 -4.589 1.00 92.50 455 SER A CA 1
ATOM 3556 C C . SER A 1 455 ? 2.007 -26.078 -5.711 1.00 92.50 455 SER A C 1
ATOM 3558 O O . SER A 1 455 ? 3.161 -26.504 -5.734 1.00 92.50 455 SER A O 1
ATOM 3560 N N . TYR A 1 456 ? 1.569 -25.139 -6.557 1.00 94.00 456 TYR A N 1
ATOM 3561 C CA . TYR A 1 456 ? 2.424 -24.495 -7.556 1.00 94.00 456 TYR A CA 1
ATOM 3562 C C . TYR A 1 456 ? 3.651 -23.823 -6.917 1.00 94.00 456 TYR A C 1
ATOM 3564 O O . TYR A 1 456 ? 4.775 -24.060 -7.361 1.00 94.00 456 TYR A O 1
ATOM 3572 N N . LEU A 1 457 ? 3.469 -23.036 -5.845 1.00 93.56 457 LEU A N 1
ATOM 3573 C CA . LEU A 1 457 ? 4.599 -22.397 -5.155 1.00 93.56 457 LEU A CA 1
ATOM 3574 C C . LEU A 1 457 ? 5.596 -23.404 -4.565 1.00 93.56 457 LEU A C 1
ATOM 3576 O O . LEU A 1 457 ? 6.795 -23.152 -4.644 1.00 93.56 457 LEU A O 1
ATOM 3580 N N . SER A 1 458 ? 5.135 -24.537 -4.030 1.00 94.12 458 SER A N 1
ATOM 3581 C CA . SER A 1 458 ? 6.024 -25.553 -3.452 1.00 94.12 458 SER A CA 1
ATOM 3582 C C . SER A 1 458 ? 6.867 -26.269 -4.515 1.00 94.12 458 SER A C 1
ATOM 3584 O O . SER A 1 458 ? 8.058 -26.500 -4.298 1.00 94.12 458 SER A O 1
ATOM 3586 N N . GLU A 1 459 ? 6.313 -26.570 -5.697 1.00 95.25 459 GLU A N 1
ATOM 3587 C CA . GLU A 1 459 ? 7.119 -27.112 -6.806 1.00 95.25 459 GLU A CA 1
ATOM 3588 C C . GLU A 1 459 ? 8.103 -26.070 -7.365 1.00 95.25 459 GLU A C 1
ATOM 3590 O O . GLU A 1 459 ? 9.261 -26.391 -7.648 1.00 95.25 459 GLU A O 1
ATOM 3595 N N . ILE A 1 460 ? 7.683 -24.803 -7.449 1.00 94.50 460 ILE A N 1
ATOM 3596 C CA . ILE A 1 460 ? 8.555 -23.683 -7.825 1.00 94.50 460 ILE A CA 1
ATOM 3597 C C . ILE A 1 460 ? 9.684 -23.463 -6.804 1.00 94.50 460 ILE A C 1
ATOM 3599 O O . ILE A 1 460 ? 10.813 -23.181 -7.207 1.00 94.50 460 ILE A O 1
ATOM 3603 N N . GLU A 1 461 ? 9.435 -23.635 -5.504 1.00 95.50 461 GLU A N 1
ATOM 3604 C CA . GLU A 1 461 ? 10.473 -23.549 -4.471 1.00 95.50 461 GLU A CA 1
ATOM 3605 C C . GLU A 1 461 ? 11.542 -24.635 -4.660 1.00 95.50 461 GLU A C 1
ATOM 3607 O O . GLU A 1 461 ? 12.737 -24.327 -4.668 1.00 95.50 461 GLU A O 1
ATOM 3612 N N . LYS A 1 462 ? 11.131 -25.890 -4.889 1.00 95.75 462 LYS A N 1
ATOM 3613 C CA . LYS A 1 462 ? 12.054 -27.012 -5.149 1.00 95.75 462 LYS A CA 1
ATOM 3614 C C . LYS A 1 462 ? 12.914 -26.759 -6.387 1.00 95.75 462 LYS A C 1
ATOM 3616 O O . LYS A 1 462 ? 14.133 -26.955 -6.336 1.00 95.75 462 LYS A O 1
ATOM 3621 N N . LEU A 1 463 ? 12.298 -26.294 -7.479 1.00 94.62 463 LEU A N 1
ATOM 3622 C CA . LEU A 1 463 ? 13.006 -25.911 -8.703 1.00 94.62 463 LEU A CA 1
ATOM 3623 C C . LEU A 1 463 ? 14.015 -24.791 -8.422 1.00 94.62 463 LEU A C 1
ATOM 3625 O O . LEU A 1 463 ? 15.187 -24.920 -8.772 1.00 94.62 463 LEU A O 1
ATOM 3629 N N . ALA A 1 464 ? 13.596 -23.734 -7.723 1.00 94.12 464 ALA A N 1
ATOM 3630 C CA . ALA A 1 464 ? 14.448 -22.593 -7.416 1.00 94.12 464 ALA A CA 1
ATOM 3631 C C . ALA A 1 464 ? 15.640 -22.960 -6.512 1.00 94.12 464 ALA A C 1
ATOM 3633 O O . ALA A 1 464 ? 16.758 -22.497 -6.744 1.00 94.12 464 ALA A O 1
ATOM 3634 N N . ILE A 1 465 ? 15.436 -23.832 -5.519 1.00 94.19 465 ILE A N 1
ATOM 3635 C CA . ILE A 1 465 ? 16.513 -24.372 -4.675 1.00 94.19 465 ILE A CA 1
ATOM 3636 C C . ILE A 1 465 ? 17.481 -25.227 -5.510 1.00 94.19 465 ILE A C 1
ATOM 3638 O O . ILE A 1 465 ? 18.697 -25.105 -5.348 1.00 94.19 465 ILE A O 1
ATOM 3642 N N . THR A 1 466 ? 16.966 -26.037 -6.439 1.00 95.12 466 THR A N 1
ATOM 3643 C CA . THR A 1 466 ? 17.783 -26.873 -7.336 1.00 95.12 466 THR A CA 1
ATOM 3644 C C . THR A 1 466 ? 18.622 -26.023 -8.295 1.00 95.12 466 THR A C 1
ATOM 3646 O O . THR A 1 466 ? 19.838 -26.205 -8.367 1.00 95.12 466 THR A O 1
ATOM 3649 N N . GLU A 1 467 ? 18.024 -25.036 -8.971 1.00 94.12 467 GLU A N 1
ATOM 3650 C CA . GLU A 1 467 ? 18.748 -24.106 -9.850 1.00 94.12 467 GLU A CA 1
ATOM 3651 C C . GLU A 1 467 ? 19.802 -23.294 -9.083 1.00 94.12 467 GLU A C 1
ATOM 3653 O O . GLU A 1 467 ? 20.936 -23.148 -9.550 1.00 94.12 467 GLU A O 1
ATOM 3658 N N . LYS A 1 468 ? 19.473 -22.828 -7.868 1.00 94.00 468 LYS A N 1
ATOM 3659 C CA . LYS A 1 468 ? 20.436 -22.166 -6.979 1.00 94.00 468 LYS A CA 1
ATOM 3660 C C . LYS A 1 468 ? 21.615 -23.081 -6.645 1.00 94.00 468 LYS A C 1
ATOM 3662 O O . LYS A 1 468 ? 22.757 -22.615 -6.662 1.00 94.00 468 LYS A O 1
ATOM 3667 N N . GLN A 1 469 ? 21.371 -24.352 -6.323 1.00 93.12 469 GLN A N 1
ATOM 3668 C CA . GLN A 1 469 ? 22.435 -25.302 -5.988 1.00 93.12 469 GLN A CA 1
ATOM 3669 C C . GLN A 1 469 ? 23.332 -25.579 -7.206 1.00 93.12 469 GLN A C 1
ATOM 3671 O O . GLN A 1 469 ? 24.552 -25.493 -7.082 1.00 93.12 469 GLN A O 1
ATOM 3676 N N . ILE A 1 470 ? 22.753 -25.786 -8.395 1.00 93.62 470 ILE A N 1
ATOM 3677 C CA . ILE A 1 470 ? 23.503 -25.959 -9.653 1.00 93.62 470 ILE A CA 1
ATOM 3678 C C . ILE A 1 470 ? 24.391 -24.736 -9.938 1.00 93.62 470 ILE A C 1
ATOM 3680 O O . ILE A 1 470 ? 25.580 -24.885 -10.225 1.00 93.62 470 ILE A O 1
ATOM 3684 N N . ALA A 1 471 ? 23.855 -23.518 -9.803 1.00 93.62 471 ALA A N 1
ATOM 3685 C CA . ALA A 1 471 ? 24.632 -22.289 -9.971 1.00 93.62 471 ALA A CA 1
ATOM 3686 C C . ALA A 1 471 ? 25.735 -22.143 -8.899 1.00 93.62 471 ALA A C 1
ATOM 3688 O O . ALA A 1 471 ? 26.862 -21.747 -9.212 1.00 93.62 471 ALA A O 1
ATOM 3689 N N . SER A 1 472 ? 25.438 -22.524 -7.650 1.00 93.94 472 SER A N 1
ATOM 3690 C CA . SER A 1 472 ? 26.397 -22.531 -6.533 1.00 93.94 472 SER A CA 1
ATOM 3691 C C . SER A 1 472 ? 27.573 -23.461 -6.806 1.00 93.94 472 SER A C 1
ATOM 3693 O O . SER A 1 472 ? 28.725 -23.080 -6.595 1.00 93.94 472 SER A O 1
ATOM 3695 N N . ASP A 1 473 ? 27.295 -24.661 -7.310 1.00 93.88 473 ASP A N 1
ATOM 3696 C CA . ASP A 1 473 ? 28.310 -25.680 -7.552 1.00 93.88 473 ASP A CA 1
ATOM 3697 C C . ASP A 1 473 ? 29.085 -25.424 -8.852 1.00 93.88 473 ASP A C 1
ATOM 3699 O O . ASP A 1 473 ? 30.293 -25.664 -8.891 1.00 93.88 473 ASP A O 1
ATOM 3703 N N . LYS A 1 474 ? 28.460 -24.799 -9.864 1.00 93.94 474 LYS A N 1
ATOM 3704 C CA . LYS A 1 474 ? 29.161 -24.229 -11.030 1.00 93.94 474 LYS A CA 1
ATOM 3705 C C . LYS A 1 474 ? 30.199 -23.187 -10.598 1.00 93.94 474 LYS A C 1
ATOM 3707 O O . LYS A 1 474 ? 31.355 -23.274 -11.019 1.00 93.94 474 LYS A O 1
ATOM 3712 N N . PHE A 1 475 ? 29.826 -22.246 -9.723 1.00 95.50 475 PHE A N 1
ATOM 3713 C CA . PHE A 1 475 ? 30.778 -21.260 -9.200 1.00 95.50 475 PHE A CA 1
ATOM 3714 C C . PHE A 1 475 ? 31.869 -21.907 -8.337 1.00 95.50 475 PHE A C 1
ATOM 3716 O O . PHE A 1 475 ? 33.048 -21.621 -8.539 1.00 95.50 475 PHE A O 1
ATOM 3723 N N . ARG A 1 476 ? 31.508 -22.816 -7.421 1.00 95.19 476 ARG A N 1
ATOM 3724 C CA . ARG A 1 476 ? 32.466 -23.558 -6.579 1.00 95.19 476 ARG A CA 1
ATOM 3725 C C . ARG A 1 476 ? 33.470 -24.361 -7.406 1.00 95.19 476 ARG A C 1
ATOM 3727 O O . ARG A 1 476 ? 34.662 -24.276 -7.117 1.00 95.19 476 ARG A O 1
ATOM 3734 N N . LYS A 1 477 ? 33.027 -25.102 -8.435 1.00 95.06 477 LYS A N 1
ATOM 3735 C CA . LYS A 1 477 ? 33.914 -25.894 -9.310 1.00 95.06 477 LYS A CA 1
ATOM 3736 C C . LYS A 1 477 ? 34.927 -24.985 -10.009 1.00 95.06 477 LYS A C 1
ATOM 3738 O O . LYS A 1 477 ? 36.114 -25.295 -9.977 1.00 95.06 477 LYS A O 1
ATOM 3743 N N . TRP A 1 478 ? 34.502 -23.831 -10.535 1.00 95.44 478 TRP A N 1
ATOM 3744 C CA . TRP A 1 478 ? 35.421 -22.828 -11.088 1.00 95.44 478 TRP A CA 1
ATOM 3745 C C . TRP A 1 478 ? 36.369 -22.239 -10.027 1.00 95.44 478 TRP A C 1
ATOM 3747 O O . TRP A 1 478 ? 37.583 -22.373 -10.156 1.00 95.44 478 TRP A O 1
ATOM 3757 N N . ALA A 1 479 ? 35.839 -21.666 -8.942 1.00 94.38 479 ALA A N 1
ATOM 3758 C CA . ALA A 1 479 ? 36.634 -21.003 -7.906 1.00 94.38 479 ALA A CA 1
ATOM 3759 C C . ALA A 1 479 ? 37.660 -21.948 -7.252 1.00 94.38 479 ALA A C 1
ATOM 3761 O O . ALA A 1 479 ? 38.769 -21.524 -6.921 1.00 94.38 479 ALA A O 1
ATOM 3762 N N . SER A 1 480 ? 37.326 -23.239 -7.127 1.00 94.81 480 SER A N 1
ATOM 3763 C CA . SER A 1 480 ? 38.213 -24.268 -6.572 1.00 94.81 480 SER A CA 1
ATOM 3764 C C . SER A 1 480 ? 39.495 -24.502 -7.380 1.00 94.81 480 SER A C 1
ATOM 3766 O O . SER A 1 480 ? 40.494 -24.912 -6.790 1.00 94.81 480 SER A O 1
ATOM 3768 N N . LYS A 1 481 ? 39.512 -24.172 -8.683 1.00 93.50 481 LYS A N 1
ATOM 3769 C CA . LYS A 1 481 ? 40.733 -24.192 -9.511 1.00 93.50 481 LYS A CA 1
ATOM 3770 C C . LYS A 1 481 ? 41.777 -23.173 -9.041 1.00 93.50 481 LYS A C 1
ATOM 3772 O O . LYS A 1 481 ? 42.970 -23.431 -9.147 1.00 93.50 481 LYS A O 1
ATOM 3777 N N . HIS A 1 482 ? 41.326 -22.023 -8.536 1.00 90.88 482 HIS A N 1
ATOM 3778 C CA . HIS A 1 482 ? 42.183 -20.906 -8.121 1.00 90.88 482 HIS A CA 1
ATOM 3779 C C . HIS A 1 482 ? 42.424 -20.887 -6.601 1.00 90.88 482 HIS A C 1
ATOM 3781 O O . HIS A 1 482 ? 43.476 -20.458 -6.135 1.00 90.88 482 HIS A O 1
ATOM 3787 N N . CYS A 1 483 ? 41.458 -21.363 -5.812 1.00 91.31 483 CYS A N 1
ATOM 3788 C CA . CYS A 1 483 ? 41.542 -21.466 -4.358 1.00 91.31 483 CYS A CA 1
ATOM 3789 C C . CYS A 1 483 ? 40.866 -22.776 -3.905 1.00 91.31 483 CYS A C 1
ATOM 3791 O O . CYS A 1 483 ? 39.638 -22.813 -3.825 1.00 91.31 483 CYS A O 1
ATOM 3793 N N . PRO A 1 484 ? 41.615 -23.855 -3.595 1.00 92.19 484 PRO A N 1
ATOM 3794 C CA . PRO A 1 484 ? 41.044 -25.191 -3.368 1.00 92.19 484 PRO A CA 1
ATOM 3795 C C . PRO A 1 484 ? 39.963 -25.286 -2.282 1.00 92.19 484 PRO A C 1
ATOM 3797 O O . PRO A 1 484 ? 39.076 -26.131 -2.382 1.00 92.19 484 PRO A O 1
ATOM 3800 N N . ASP A 1 485 ? 39.997 -24.409 -1.276 1.00 91.62 485 ASP A N 1
ATOM 3801 C CA . ASP A 1 485 ? 38.996 -24.327 -0.204 1.00 91.62 485 ASP A CA 1
ATOM 3802 C C . ASP A 1 485 ? 37.687 -23.636 -0.630 1.00 91.62 485 ASP A C 1
ATOM 3804 O O . ASP A 1 485 ? 36.656 -23.797 0.029 1.00 91.62 485 ASP A O 1
ATOM 3808 N N . ALA A 1 486 ? 37.671 -22.925 -1.764 1.00 91.88 486 ALA A N 1
ATOM 3809 C CA . ALA A 1 486 ? 36.475 -22.264 -2.288 1.00 91.88 486 ALA A CA 1
ATOM 3810 C C . ALA A 1 486 ? 35.352 -23.251 -2.656 1.00 91.88 486 ALA A C 1
ATOM 3812 O O . ALA A 1 486 ? 34.183 -22.867 -2.642 1.00 91.88 486 ALA A O 1
ATOM 3813 N N . LYS A 1 487 ? 35.654 -24.544 -2.869 1.00 92.19 487 LYS A N 1
ATOM 3814 C CA . LYS A 1 487 ? 34.619 -25.592 -3.003 1.00 92.19 487 LYS A CA 1
ATOM 3815 C C . LYS A 1 487 ? 33.679 -25.674 -1.791 1.00 92.19 487 LYS A C 1
ATOM 3817 O O . LYS A 1 487 ? 32.531 -26.080 -1.931 1.00 92.19 487 LYS A O 1
ATOM 3822 N N . TYR A 1 488 ? 34.144 -25.241 -0.618 1.00 91.06 488 TYR A N 1
ATOM 3823 C CA . TYR A 1 488 ? 33.396 -25.239 0.641 1.00 91.06 488 TYR A CA 1
ATOM 3824 C C . TYR A 1 488 ? 32.799 -23.877 1.009 1.00 91.06 488 TYR A C 1
ATOM 3826 O O . TYR A 1 488 ? 32.213 -23.733 2.085 1.00 91.06 488 TYR A O 1
ATOM 3834 N N . MET A 1 489 ? 32.940 -22.861 0.153 1.00 91.56 489 MET A N 1
ATOM 3835 C CA . MET A 1 489 ? 32.480 -21.518 0.488 1.00 91.56 489 MET A CA 1
ATOM 3836 C C . MET A 1 489 ? 30.948 -21.414 0.525 1.00 91.56 489 MET A C 1
ATOM 3838 O O . MET A 1 489 ? 30.209 -22.069 -0.227 1.00 91.56 489 MET A O 1
ATOM 3842 N N . ASN A 1 490 ? 30.469 -20.515 1.383 1.00 91.06 490 ASN A N 1
ATOM 3843 C CA . ASN A 1 490 ? 29.113 -20.007 1.311 1.00 91.06 490 ASN A CA 1
ATOM 3844 C C . ASN A 1 490 ? 29.059 -18.911 0.237 1.00 91.06 490 ASN A C 1
ATOM 3846 O O . ASN A 1 490 ? 29.394 -17.755 0.491 1.00 91.06 490 ASN A O 1
ATOM 3850 N N . VAL A 1 491 ? 28.605 -19.283 -0.956 1.00 89.62 491 VAL A N 1
ATOM 3851 C CA . VAL A 1 491 ? 28.386 -18.370 -2.090 1.00 89.62 491 VAL A CA 1
ATOM 3852 C C . VAL A 1 491 ? 27.283 -17.330 -1.842 1.00 89.62 491 VAL A C 1
ATOM 3854 O O . VAL A 1 491 ? 27.210 -16.352 -2.567 1.00 89.62 491 VAL A O 1
ATOM 3857 N N . GLY A 1 492 ? 26.466 -17.480 -0.793 1.00 87.69 492 GLY A N 1
ATOM 3858 C CA . GLY A 1 492 ? 25.556 -16.434 -0.307 1.00 87.69 492 GLY A CA 1
ATOM 3859 C C . GLY A 1 492 ? 26.194 -15.471 0.706 1.00 87.69 492 GLY A C 1
ATOM 3860 O O . GLY A 1 492 ? 25.482 -14.701 1.344 1.00 87.69 492 GLY A O 1
ATOM 3861 N N . SER A 1 493 ? 27.513 -15.536 0.928 1.00 90.19 493 SER A N 1
ATOM 3862 C CA . SER A 1 493 ? 28.216 -14.701 1.908 1.00 90.19 493 SER A CA 1
ATOM 3863 C C . SER A 1 493 ? 29.063 -13.624 1.236 1.00 90.19 493 SER A C 1
ATOM 3865 O O . SER A 1 493 ? 30.208 -13.868 0.848 1.00 90.19 493 SER A O 1
ATOM 3867 N N . ASP A 1 494 ? 28.547 -12.394 1.248 1.00 89.44 494 ASP A N 1
ATOM 3868 C CA . ASP A 1 494 ? 29.230 -11.146 0.881 1.00 89.44 494 ASP A CA 1
ATOM 3869 C C . ASP A 1 494 ? 30.701 -11.089 1.324 1.00 89.44 494 ASP A C 1
ATOM 3871 O O . ASP A 1 494 ? 31.588 -10.718 0.561 1.00 89.44 494 ASP A O 1
ATOM 3875 N N . ALA A 1 495 ? 30.978 -11.474 2.575 1.00 88.81 495 ALA A N 1
ATOM 3876 C CA . ALA A 1 495 ? 32.322 -11.443 3.148 1.00 88.81 495 ALA A CA 1
ATOM 3877 C C . ALA A 1 495 ? 33.284 -12.474 2.527 1.00 88.81 495 ALA A C 1
ATOM 3879 O O . ALA A 1 495 ? 34.486 -12.226 2.482 1.00 88.81 495 ALA A O 1
ATOM 3880 N N . GLN A 1 496 ? 32.768 -13.610 2.044 1.00 92.56 496 GLN A N 1
ATOM 3881 C CA . GLN A 1 496 ? 33.570 -14.663 1.413 1.00 92.56 496 GLN A CA 1
ATOM 3882 C C . GLN A 1 496 ? 33.811 -14.349 -0.065 1.00 92.56 496 GLN A C 1
ATOM 3884 O O . GLN A 1 496 ? 34.946 -14.459 -0.515 1.00 92.56 496 GLN A O 1
ATOM 3889 N N . ILE A 1 497 ? 32.795 -13.861 -0.792 1.00 92.19 497 ILE A N 1
ATOM 3890 C CA . ILE A 1 497 ? 32.965 -13.377 -2.175 1.00 92.19 497 ILE A CA 1
ATOM 3891 C C . ILE A 1 497 ? 33.935 -12.183 -2.208 1.00 92.19 497 ILE A C 1
ATOM 3893 O O . ILE A 1 497 ? 34.862 -12.164 -3.014 1.00 92.19 497 ILE A O 1
ATOM 3897 N N . ARG A 1 498 ? 33.777 -11.212 -1.295 1.00 91.56 498 ARG A N 1
ATOM 3898 C CA . ARG A 1 498 ? 34.656 -10.033 -1.210 1.00 91.56 498 ARG A CA 1
ATOM 3899 C C . ARG A 1 498 ? 36.110 -10.411 -0.924 1.00 91.56 498 ARG A C 1
ATOM 3901 O O . ARG A 1 498 ? 36.992 -9.869 -1.578 1.00 91.56 498 ARG A O 1
ATOM 3908 N N . GLN A 1 499 ? 36.357 -11.364 -0.021 1.00 91.25 499 GLN A N 1
ATOM 3909 C CA . GLN A 1 499 ? 37.705 -11.900 0.201 1.00 91.25 499 GLN A CA 1
ATOM 3910 C C . GLN A 1 499 ? 38.258 -12.584 -1.059 1.00 91.25 499 GLN A C 1
ATOM 3912 O O . GLN A 1 499 ? 39.418 -12.373 -1.399 1.00 91.25 499 GLN A O 1
ATOM 3917 N N . LEU A 1 500 ? 37.440 -13.390 -1.745 1.00 91.75 500 LEU A N 1
ATOM 3918 C CA . LEU A 1 500 ? 37.861 -14.149 -2.923 1.00 91.75 500 LEU A CA 1
ATOM 3919 C C . LEU A 1 500 ? 38.250 -13.232 -4.098 1.00 91.75 500 LEU A C 1
ATOM 3921 O O . LEU A 1 500 ? 39.250 -13.479 -4.762 1.00 91.75 500 LEU A O 1
ATOM 3925 N N . PHE A 1 501 ? 37.493 -12.159 -4.346 1.00 91.38 501 PHE A N 1
ATOM 3926 C CA . PHE A 1 501 ? 37.761 -11.230 -5.453 1.00 91.38 501 PHE A CA 1
ATOM 3927 C C . PHE A 1 501 ? 38.729 -10.091 -5.101 1.00 91.38 501 PHE A C 1
ATOM 3929 O O . PHE A 1 501 ? 39.514 -9.688 -5.953 1.00 91.38 501 PHE A O 1
ATOM 3936 N N . PHE A 1 502 ? 38.709 -9.577 -3.866 1.00 88.62 502 PHE A N 1
ATOM 3937 C CA . PHE A 1 502 ? 39.421 -8.340 -3.503 1.00 88.62 502 PHE A CA 1
ATOM 3938 C C . PHE A 1 502 ? 40.414 -8.486 -2.339 1.00 88.62 502 PHE A C 1
ATOM 3940 O O . PHE A 1 502 ? 41.162 -7.549 -2.066 1.00 88.62 502 PHE A O 1
ATOM 3947 N N . GLY A 1 503 ? 40.470 -9.642 -1.670 1.00 83.69 503 GLY A N 1
ATOM 3948 C CA . GLY A 1 503 ? 41.312 -9.856 -0.489 1.00 83.69 503 GLY A CA 1
ATOM 3949 C C . GLY A 1 503 ? 40.783 -9.166 0.776 1.00 83.69 503 GLY A C 1
ATOM 3950 O O . GLY A 1 503 ? 39.591 -8.876 0.904 1.00 83.69 503 GLY A O 1
ATOM 3951 N N . ASP A 1 504 ? 41.673 -8.915 1.740 1.00 68.62 504 ASP A N 1
ATOM 3952 C CA . ASP A 1 504 ? 41.303 -8.334 3.035 1.00 68.62 504 ASP A CA 1
ATOM 3953 C C . ASP A 1 504 ? 41.145 -6.807 2.950 1.00 68.62 504 ASP A C 1
ATOM 3955 O O . ASP A 1 504 ? 42.088 -6.042 3.150 1.00 68.62 504 ASP A O 1
ATOM 3959 N N . THR A 1 505 ? 39.928 -6.353 2.641 1.00 58.66 505 THR A N 1
ATOM 3960 C CA . THR A 1 505 ? 39.587 -4.938 2.414 1.00 58.66 505 THR A CA 1
ATOM 3961 C C . THR A 1 505 ? 39.507 -4.123 3.720 1.00 58.66 505 THR A C 1
ATOM 3963 O O . THR A 1 505 ? 38.449 -3.592 4.069 1.00 58.66 505 THR A O 1
ATOM 3966 N N . LEU A 1 506 ? 40.612 -4.033 4.466 1.00 46.69 506 LEU A N 1
ATOM 3967 C CA . LEU A 1 506 ? 40.748 -3.235 5.691 1.00 46.69 506 LEU A CA 1
ATOM 3968 C C . LEU A 1 506 ? 41.513 -1.926 5.441 1.00 46.69 506 LEU A C 1
ATOM 3970 O O . LEU A 1 506 ? 42.689 -1.801 5.780 1.00 46.69 506 LEU A O 1
ATOM 3974 N N . ARG A 1 507 ? 40.822 -0.898 4.929 1.00 42.72 507 ARG A N 1
ATOM 3975 C CA . ARG A 1 507 ? 41.312 0.485 5.049 1.00 42.72 507 ARG A CA 1
ATOM 3976 C C . ARG A 1 507 ? 40.183 1.507 5.177 1.00 42.72 507 ARG A C 1
ATOM 3978 O O . ARG A 1 507 ? 39.666 1.989 4.182 1.00 42.72 507 ARG A O 1
ATOM 3985 N N . ASN A 1 508 ? 39.840 1.842 6.423 1.00 36.06 508 ASN A N 1
ATOM 3986 C CA . ASN A 1 508 ? 39.356 3.170 6.822 1.00 36.06 508 ASN A CA 1
ATOM 3987 C C . ASN A 1 508 ? 39.359 3.310 8.354 1.00 36.06 508 ASN A C 1
ATOM 3989 O O . ASN A 1 508 ? 38.335 3.235 9.025 1.00 36.06 508 ASN A O 1
ATOM 3993 N N . ASN A 1 509 ? 40.550 3.538 8.903 1.00 30.89 509 ASN A N 1
ATOM 3994 C CA . ASN A 1 509 ? 40.707 4.398 10.070 1.00 30.89 509 ASN A CA 1
ATOM 3995 C C . ASN A 1 509 ? 41.801 5.405 9.693 1.00 30.89 509 ASN A C 1
ATOM 3997 O O . ASN A 1 509 ? 42.858 4.999 9.201 1.00 30.89 509 ASN A O 1
ATOM 4001 N N . THR A 1 510 ? 41.509 6.698 9.786 1.00 39.00 510 THR A N 1
ATOM 4002 C CA . THR A 1 510 ? 42.394 7.754 9.280 1.00 39.00 510 THR A CA 1
ATOM 4003 C C . THR A 1 510 ? 43.651 7.901 10.145 1.00 39.00 510 THR A C 1
ATOM 4005 O O . THR A 1 510 ? 43.691 7.476 11.297 1.00 39.00 510 THR A O 1
ATOM 4008 N N . ASN A 1 511 ? 44.691 8.516 9.572 1.00 34.81 511 ASN A N 1
ATOM 4009 C CA . ASN A 1 511 ? 45.975 8.833 10.213 1.00 34.81 511 ASN A CA 1
ATOM 4010 C C . ASN A 1 511 ? 46.941 7.652 10.468 1.00 34.81 511 ASN A C 1
ATOM 4012 O O . ASN A 1 511 ? 47.446 7.497 11.582 1.00 34.81 511 ASN A O 1
ATOM 4016 N N . LYS A 1 512 ? 47.307 6.902 9.408 1.00 35.31 512 LYS A N 1
ATOM 4017 C CA . LYS A 1 512 ? 48.717 6.500 9.154 1.00 35.31 512 LYS A CA 1
ATOM 4018 C C . LYS A 1 512 ? 48.980 5.912 7.751 1.00 35.31 512 LYS A C 1
ATOM 4020 O O . LYS A 1 512 ? 48.066 5.463 7.056 1.00 35.31 512 LYS A O 1
ATOM 4025 N N . CYS A 1 513 ? 50.272 5.894 7.400 1.00 30.66 513 CYS A N 1
ATOM 4026 C CA . CYS A 1 513 ? 50.894 5.286 6.212 1.00 30.66 513 CYS A CA 1
ATOM 4027 C C . CYS A 1 513 ? 50.577 5.942 4.852 1.00 30.66 513 CYS A C 1
ATOM 4029 O O . CYS A 1 513 ? 49.815 5.396 4.055 1.00 30.66 513 CYS A O 1
ATOM 4031 N N . GLU A 1 514 ? 51.246 7.058 4.547 1.00 34.22 514 GLU A N 1
ATOM 4032 C CA . GLU A 1 514 ? 51.513 7.465 3.151 1.00 34.22 514 GLU A CA 1
ATOM 4033 C C . GLU A 1 514 ? 52.739 6.733 2.563 1.00 34.22 514 GLU A C 1
ATOM 4035 O O . GLU A 1 514 ? 52.764 6.441 1.373 1.00 34.22 514 GLU A O 1
ATOM 4040 N N . ASN A 1 515 ? 53.703 6.334 3.406 1.00 34.38 515 ASN A N 1
ATOM 4041 C CA . ASN A 1 515 ? 54.936 5.652 2.996 1.00 34.38 515 ASN A CA 1
ATOM 4042 C C . ASN A 1 515 ? 54.907 4.148 3.337 1.00 34.38 515 ASN A C 1
ATOM 4044 O O . ASN A 1 515 ? 55.302 3.772 4.438 1.00 34.38 515 ASN A O 1
ATOM 4048 N N . ASP A 1 516 ? 54.408 3.320 2.412 1.00 32.75 516 ASP A N 1
ATOM 4049 C CA . ASP A 1 516 ? 54.786 1.903 2.180 1.00 32.75 516 ASP A CA 1
ATOM 4050 C C . ASP A 1 516 ? 53.902 1.359 1.029 1.00 32.75 516 ASP A C 1
ATOM 4052 O O . ASP A 1 516 ? 52.790 0.880 1.262 1.00 32.75 516 ASP A O 1
ATOM 4056 N N . GLN A 1 517 ? 54.345 1.469 -0.232 1.00 36.59 517 GLN A N 1
ATOM 4057 C CA . GLN A 1 517 ? 53.550 1.000 -1.387 1.00 36.59 517 GLN A CA 1
ATOM 4058 C C . GLN A 1 517 ? 53.631 -0.527 -1.611 1.00 36.59 517 GLN A C 1
ATOM 4060 O O . GLN A 1 517 ? 52.683 -1.106 -2.134 1.00 36.59 517 GLN A O 1
ATOM 4065 N N . ASP A 1 518 ? 54.675 -1.202 -1.114 1.00 36.19 518 ASP A N 1
ATOM 4066 C CA . ASP A 1 518 ? 54.942 -2.634 -1.368 1.00 36.19 518 ASP A CA 1
ATOM 4067 C C . ASP A 1 518 ? 54.431 -3.612 -0.281 1.00 36.19 518 ASP A C 1
ATOM 4069 O O . ASP A 1 518 ? 54.821 -4.781 -0.250 1.00 36.19 518 ASP A O 1
ATOM 4073 N N . LYS A 1 519 ? 53.569 -3.177 0.654 1.00 38.22 519 LYS A N 1
ATOM 4074 C CA . LYS A 1 519 ? 53.102 -4.021 1.784 1.00 38.22 519 LYS A CA 1
ATOM 4075 C C . LYS A 1 519 ? 51.585 -4.080 1.980 1.00 38.22 519 LYS A C 1
ATOM 4077 O O . LYS A 1 519 ? 51.091 -4.081 3.108 1.00 38.22 519 LYS A O 1
ATOM 4082 N N . CYS A 1 520 ? 50.842 -4.251 0.887 1.00 40.19 520 CYS A N 1
ATOM 4083 C CA . CYS A 1 520 ? 49.422 -4.631 0.932 1.00 40.19 520 CYS A CA 1
ATOM 4084 C C . CYS A 1 520 ? 49.138 -5.987 0.254 1.00 40.19 520 CYS A C 1
ATOM 4086 O O . CYS A 1 520 ? 48.181 -6.133 -0.499 1.00 40.19 520 CYS A O 1
ATOM 4088 N N . LEU A 1 521 ? 49.975 -6.999 0.527 1.00 44.22 521 LEU A N 1
ATOM 4089 C CA . LEU A 1 521 ? 49.724 -8.375 0.081 1.00 44.22 521 LEU A CA 1
ATOM 4090 C C . LEU A 1 521 ? 48.389 -8.906 0.631 1.00 44.22 521 LEU A C 1
ATOM 4092 O O . LEU A 1 521 ? 48.087 -8.773 1.822 1.00 44.22 521 LEU A O 1
ATOM 4096 N N . SER A 1 522 ? 47.620 -9.543 -0.250 1.00 56.91 522 SER A N 1
ATOM 4097 C CA . SER A 1 522 ? 46.250 -10.029 -0.065 1.00 56.91 522 SER A CA 1
ATOM 4098 C C . SER A 1 522 ? 46.170 -11.215 0.917 1.00 56.91 522 SER A C 1
ATOM 4100 O O . SER A 1 522 ? 46.049 -12.378 0.534 1.00 56.91 522 SER A O 1
ATOM 4102 N N . LYS A 1 523 ? 46.252 -10.922 2.226 1.00 70.19 523 LYS A N 1
ATOM 4103 C CA . LYS A 1 523 ? 46.362 -11.941 3.286 1.00 70.19 523 LYS A CA 1
ATOM 4104 C C . LYS A 1 523 ? 45.242 -13.003 3.228 1.00 70.19 523 LYS A C 1
ATOM 4106 O O . LYS A 1 523 ? 44.062 -12.634 3.216 1.00 70.19 523 LYS A O 1
ATOM 4111 N N . PRO A 1 524 ? 45.595 -14.306 3.284 1.00 80.69 524 PRO A N 1
ATOM 4112 C CA . PRO A 1 524 ? 44.650 -15.405 3.478 1.00 80.69 524 PRO A CA 1
ATOM 4113 C C . PRO A 1 524 ? 43.743 -15.183 4.690 1.00 80.69 524 PRO A C 1
ATOM 4115 O O . PRO A 1 524 ? 44.225 -14.819 5.767 1.00 80.69 5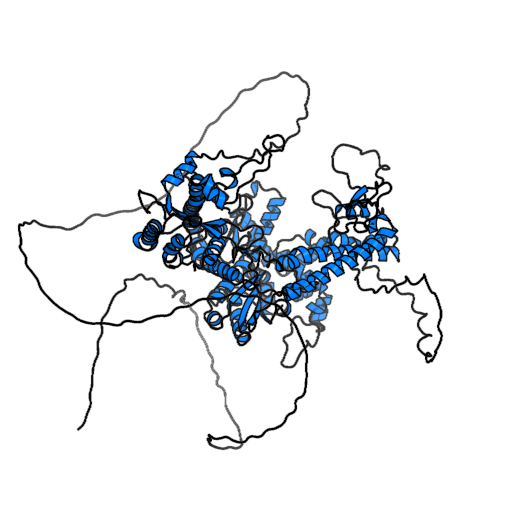24 PRO A O 1
ATOM 4118 N N . LYS A 1 525 ? 42.436 -15.428 4.538 1.00 86.94 525 LYS A N 1
ATOM 4119 C CA . LYS A 1 525 ? 41.448 -15.173 5.597 1.00 86.94 525 LYS A CA 1
ATOM 4120 C C . LYS A 1 525 ? 40.622 -16.414 5.899 1.00 86.94 525 LYS A C 1
ATOM 4122 O O . LYS A 1 525 ? 39.982 -16.986 5.017 1.00 86.94 525 LYS A O 1
ATOM 4127 N N . SER A 1 526 ? 40.649 -16.827 7.164 1.00 89.50 526 SER A N 1
ATOM 4128 C CA . SER A 1 526 ? 39.973 -18.035 7.631 1.00 89.50 526 SER A CA 1
ATOM 4129 C C . SER A 1 526 ? 38.506 -17.769 7.974 1.00 89.50 526 SER A C 1
ATOM 4131 O O . SER A 1 526 ? 38.200 -16.888 8.778 1.00 89.50 526 SER A O 1
ATOM 4133 N N . PHE A 1 527 ? 37.602 -18.583 7.435 1.00 89.19 527 PHE A N 1
ATOM 4134 C CA . PHE A 1 527 ? 36.178 -18.595 7.772 1.00 89.19 527 PHE A CA 1
ATOM 4135 C C . PHE A 1 527 ? 35.793 -19.934 8.405 1.00 89.19 527 PHE A C 1
ATOM 4137 O O . PHE A 1 527 ? 36.363 -20.974 8.080 1.00 89.19 527 PHE A O 1
ATOM 4144 N N . LYS A 1 528 ? 34.790 -19.928 9.289 1.00 89.50 528 LYS A N 1
ATOM 4145 C CA . LYS A 1 528 ? 34.147 -21.157 9.778 1.00 89.50 528 LYS A CA 1
ATOM 4146 C C . LYS A 1 528 ? 32.860 -21.383 8.996 1.00 89.50 528 LYS A C 1
ATOM 4148 O O . LYS A 1 528 ? 32.007 -20.498 8.966 1.00 89.50 528 LYS A O 1
ATOM 4153 N N . VAL A 1 529 ? 32.724 -22.553 8.381 1.00 85.69 529 VAL A N 1
ATOM 4154 C CA . VAL A 1 529 ? 31.553 -22.948 7.578 1.00 85.69 529 VAL A CA 1
ATOM 4155 C C . VAL A 1 529 ? 30.998 -24.294 8.064 1.00 85.69 529 VAL A C 1
ATOM 4157 O O . VAL A 1 529 ? 31.740 -25.056 8.690 1.00 85.69 529 VAL A O 1
ATOM 4160 N N . PRO A 1 530 ? 29.706 -24.605 7.841 1.00 83.31 530 PRO A N 1
ATOM 4161 C CA . PRO A 1 530 ? 29.134 -25.900 8.208 1.00 83.31 530 PRO A CA 1
ATOM 4162 C C . PRO A 1 530 ? 29.897 -27.069 7.572 1.00 83.31 530 PRO A C 1
ATOM 4164 O O . PRO A 1 530 ? 30.287 -27.010 6.409 1.00 83.31 530 PRO A O 1
ATOM 4167 N N . ASN A 1 531 ? 30.102 -28.142 8.332 1.00 80.31 531 ASN A N 1
ATOM 4168 C CA . ASN A 1 531 ? 30.827 -29.325 7.868 1.00 80.31 531 ASN A CA 1
ATOM 4169 C C . ASN A 1 531 ? 29.870 -30.364 7.256 1.00 80.31 531 ASN A C 1
ATOM 4171 O O . ASN A 1 531 ? 29.626 -31.418 7.839 1.00 80.31 531 ASN A O 1
ATOM 4175 N N . THR A 1 532 ? 29.291 -30.046 6.098 1.00 71.12 532 THR A N 1
ATOM 4176 C CA . THR A 1 532 ? 28.282 -30.888 5.422 1.00 71.12 532 THR A CA 1
ATOM 4177 C C . THR A 1 532 ? 28.798 -32.274 5.023 1.00 71.12 532 THR A C 1
ATOM 4179 O O . THR A 1 532 ? 28.033 -33.229 5.021 1.00 71.12 532 THR A O 1
ATOM 4182 N N . GLU A 1 533 ? 30.096 -32.398 4.741 1.00 66.50 533 GLU A N 1
ATOM 4183 C CA . GLU A 1 533 ? 30.766 -33.663 4.397 1.00 66.50 533 GLU A CA 1
ATOM 4184 C C . GLU A 1 533 ? 31.129 -34.531 5.620 1.00 66.50 533 GLU A C 1
ATOM 4186 O O . GLU A 1 533 ? 31.678 -35.615 5.450 1.00 66.50 533 GLU A O 1
ATOM 4191 N N . ASN A 1 534 ? 30.881 -34.069 6.854 1.00 66.94 534 ASN A N 1
ATOM 4192 C CA . ASN A 1 534 ? 31.315 -34.739 8.090 1.00 66.94 534 ASN A CA 1
ATOM 4193 C C . ASN A 1 534 ? 32.828 -35.069 8.140 1.00 66.94 534 ASN A C 1
ATOM 4195 O O . ASN A 1 534 ? 33.241 -36.037 8.778 1.00 66.94 534 ASN A O 1
ATOM 4199 N N . VAL A 1 535 ? 33.684 -34.248 7.521 1.00 64.44 535 VAL A N 1
ATOM 4200 C CA . VAL A 1 535 ? 35.141 -34.466 7.541 1.00 64.44 535 VAL A CA 1
ATOM 4201 C C . VAL A 1 535 ? 35.678 -34.305 8.966 1.00 64.44 535 VAL A C 1
ATOM 4203 O O . VAL A 1 535 ? 35.365 -33.335 9.663 1.00 64.44 535 VAL A O 1
ATOM 4206 N N . ILE A 1 536 ? 36.502 -35.254 9.409 1.00 66.31 536 ILE A N 1
ATOM 4207 C CA . ILE A 1 536 ? 37.167 -35.203 10.713 1.00 66.31 536 ILE A CA 1
ATOM 4208 C C . ILE A 1 536 ? 38.444 -34.364 10.572 1.00 66.31 536 ILE A C 1
ATOM 4210 O O . ILE A 1 536 ? 39.357 -34.735 9.843 1.00 66.31 536 ILE A O 1
ATOM 4214 N N . GLU A 1 537 ? 38.514 -33.222 11.263 1.00 61.81 537 GLU A N 1
ATOM 4215 C CA . GLU A 1 537 ? 39.740 -32.411 11.324 1.00 61.81 537 GLU A CA 1
ATOM 4216 C C . GLU A 1 537 ? 40.855 -33.197 12.047 1.00 61.81 537 GLU A C 1
ATOM 4218 O O . GLU A 1 537 ? 40.611 -33.787 13.106 1.00 61.81 537 GLU A O 1
ATOM 4223 N N . ASN A 1 538 ? 42.072 -33.195 11.484 1.00 53.59 538 ASN A N 1
ATOM 4224 C CA . ASN A 1 538 ? 43.219 -33.970 11.976 1.00 53.59 538 ASN A CA 1
ATOM 4225 C C . ASN A 1 538 ? 43.414 -33.826 13.497 1.00 53.59 538 ASN A C 1
ATOM 4227 O O . ASN A 1 538 ? 43.563 -32.722 14.019 1.00 53.59 538 ASN A O 1
ATOM 4231 N N . GLY A 1 539 ? 43.422 -34.960 14.206 1.00 60.75 539 GLY A N 1
ATOM 4232 C CA . GLY A 1 539 ? 43.551 -35.022 15.667 1.00 60.75 539 GLY A CA 1
ATOM 4233 C C . GLY A 1 539 ? 42.231 -35.083 16.451 1.00 60.75 539 GLY A C 1
ATOM 4234 O O . GLY A 1 539 ? 42.272 -35.236 17.673 1.00 60.75 539 GLY A O 1
ATOM 4235 N N . ARG A 1 540 ? 41.058 -35.014 15.803 1.00 63.94 540 ARG A N 1
ATOM 4236 C CA . ARG A 1 540 ? 39.759 -35.289 16.453 1.00 63.94 540 ARG A CA 1
ATOM 4237 C C . ARG A 1 540 ? 39.287 -36.728 16.234 1.00 63.94 540 ARG A C 1
ATOM 4239 O O . ARG A 1 540 ? 39.671 -37.386 15.277 1.00 63.94 540 ARG A O 1
ATOM 4246 N N . LYS A 1 541 ? 38.420 -37.206 17.137 1.00 65.94 541 LYS A N 1
ATOM 4247 C CA . LYS A 1 541 ? 37.764 -38.529 17.059 1.00 65.94 541 LYS A CA 1
ATOM 4248 C C . LYS A 1 541 ? 36.384 -38.502 16.388 1.00 65.94 541 LYS A C 1
ATOM 4250 O O . LYS A 1 541 ? 35.791 -39.553 16.185 1.00 65.94 541 LYS A O 1
ATOM 4255 N N . SER A 1 542 ? 35.852 -37.320 16.087 1.00 64.56 542 SER A N 1
ATOM 4256 C CA . SER A 1 542 ? 34.532 -37.135 15.482 1.00 64.56 542 SER A CA 1
ATOM 4257 C C . SER A 1 542 ? 34.484 -35.852 14.639 1.00 64.56 542 SER A C 1
ATOM 4259 O O . SER A 1 542 ? 35.307 -34.950 14.853 1.00 64.56 542 SER A O 1
ATOM 4261 N N . PRO A 1 543 ? 33.537 -35.741 13.689 1.00 71.31 543 PRO A N 1
ATOM 4262 C CA . PRO A 1 543 ? 33.366 -34.534 12.890 1.00 71.31 543 PRO A CA 1
ATOM 4263 C C . PRO A 1 543 ? 32.972 -33.340 13.764 1.00 71.31 543 PRO A C 1
ATOM 4265 O O . PRO A 1 543 ? 32.116 -33.437 14.643 1.00 71.31 543 PRO A O 1
ATOM 4268 N N . SER A 1 544 ? 33.566 -32.179 13.496 1.00 78.25 544 SER A N 1
ATOM 4269 C CA . SER A 1 544 ? 33.076 -30.913 14.049 1.00 78.25 544 SER A CA 1
ATOM 4270 C C . SER A 1 544 ? 31.869 -30.431 13.250 1.00 78.25 544 SER A C 1
ATOM 4272 O O . SER A 1 544 ? 31.871 -30.557 12.029 1.00 78.25 544 SER A O 1
ATOM 4274 N N . LYS A 1 545 ? 30.883 -29.792 13.900 1.00 81.44 545 LYS A N 1
ATOM 4275 C CA . LYS A 1 545 ? 29.742 -29.137 13.222 1.00 81.44 545 LYS A CA 1
ATOM 4276 C C . LYS A 1 545 ? 30.180 -28.054 12.221 1.00 81.44 545 LYS A C 1
ATOM 4278 O O . LYS A 1 545 ? 29.464 -27.772 11.261 1.00 81.44 545 LYS A O 1
ATOM 4283 N N . TYR A 1 546 ? 31.356 -27.465 12.436 1.00 82.94 546 TYR A N 1
ATOM 4284 C CA . TYR A 1 546 ? 31.963 -26.476 11.548 1.00 82.94 546 TYR A CA 1
ATOM 4285 C C . TYR A 1 546 ? 33.396 -26.872 11.203 1.00 82.94 546 TYR A C 1
ATOM 4287 O O . TYR A 1 546 ? 34.147 -27.265 12.100 1.00 82.94 546 TYR A O 1
ATOM 4295 N N . ARG A 1 547 ? 33.777 -26.702 9.938 1.00 86.12 547 ARG A N 1
ATOM 4296 C CA . ARG A 1 547 ? 35.167 -26.784 9.473 1.00 86.12 547 ARG A CA 1
ATOM 4297 C C . ARG A 1 547 ? 35.724 -25.380 9.255 1.00 86.12 547 ARG A C 1
ATOM 4299 O O . ARG A 1 547 ? 34.961 -24.444 8.991 1.00 86.12 547 ARG A O 1
ATOM 4306 N N . THR A 1 548 ? 37.037 -25.228 9.363 1.00 89.00 548 THR A N 1
ATOM 4307 C CA . THR A 1 548 ? 37.713 -23.987 8.949 1.00 89.00 548 THR A CA 1
ATOM 4308 C C . THR A 1 548 ? 38.097 -24.074 7.472 1.00 89.00 548 THR A C 1
ATOM 4310 O O . THR A 1 548 ? 38.564 -25.121 7.034 1.00 89.00 548 THR A O 1
ATOM 4313 N N . ILE A 1 549 ? 37.891 -22.991 6.720 1.00 90.62 549 ILE A N 1
ATOM 4314 C CA . ILE A 1 549 ? 38.329 -22.829 5.324 1.00 90.62 549 ILE A CA 1
ATOM 4315 C C . ILE A 1 549 ? 39.143 -21.542 5.189 1.00 90.62 549 ILE A C 1
ATOM 4317 O O . ILE A 1 549 ? 38.906 -20.594 5.942 1.00 90.62 549 ILE A O 1
ATOM 4321 N N . VAL A 1 550 ? 40.074 -21.480 4.242 1.00 90.94 550 VAL A N 1
ATOM 4322 C CA . VAL A 1 550 ? 40.941 -20.319 3.998 1.00 90.94 550 VAL A CA 1
ATOM 4323 C C . VAL A 1 550 ? 40.714 -19.788 2.585 1.00 90.94 550 VAL A C 1
ATOM 4325 O O . VAL A 1 550 ? 40.921 -20.504 1.611 1.00 90.94 550 VAL A O 1
ATOM 4328 N N . LEU A 1 551 ? 40.290 -18.524 2.471 1.00 91.00 551 LEU A N 1
ATOM 4329 C CA . LEU A 1 551 ? 40.037 -17.875 1.18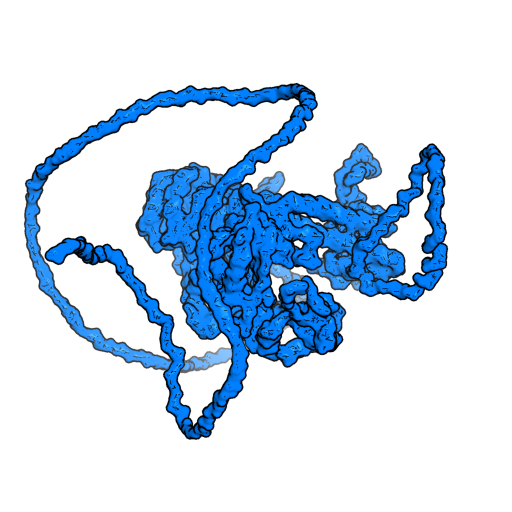2 1.00 91.00 551 LEU A CA 1
ATOM 4330 C C . LEU A 1 551 ? 41.081 -16.788 0.889 1.00 91.00 551 LEU A C 1
ATOM 4332 O O . LEU A 1 551 ? 41.365 -15.926 1.730 1.00 91.00 551 LEU A O 1
ATOM 4336 N N . ASN A 1 552 ? 41.605 -16.824 -0.334 1.00 89.62 552 ASN A N 1
ATOM 4337 C CA . ASN A 1 552 ? 42.633 -15.926 -0.866 1.00 89.62 552 ASN A CA 1
ATOM 4338 C C . ASN A 1 552 ? 42.055 -15.111 -2.034 1.00 89.62 552 ASN A C 1
ATOM 4340 O O . ASN A 1 552 ? 41.061 -15.529 -2.630 1.00 89.62 552 ASN A O 1
ATOM 4344 N N . LYS A 1 553 ? 42.696 -13.992 -2.394 1.00 89.94 553 LYS A N 1
ATOM 4345 C CA . LYS A 1 553 ? 42.363 -13.251 -3.620 1.00 89.94 553 LYS A CA 1
ATOM 4346 C C . LYS A 1 553 ? 42.753 -14.102 -4.843 1.00 89.94 553 LYS A C 1
ATOM 4348 O O . LYS A 1 553 ? 43.882 -14.582 -4.896 1.00 89.94 553 LYS A O 1
ATOM 4353 N N . ILE A 1 554 ? 41.834 -14.331 -5.788 1.00 89.06 554 ILE A N 1
ATOM 4354 C CA . ILE A 1 554 ? 42.051 -15.263 -6.926 1.00 89.06 554 ILE A CA 1
ATOM 4355 C C . ILE A 1 554 ? 42.508 -14.601 -8.234 1.00 89.06 554 ILE A C 1
ATOM 4357 O O . ILE A 1 554 ? 42.888 -15.295 -9.171 1.00 89.06 554 ILE A O 1
ATOM 4361 N N . CYS A 1 555 ? 42.452 -13.274 -8.309 1.00 84.88 555 CYS A N 1
ATOM 4362 C CA . CYS A 1 555 ? 42.878 -12.469 -9.450 1.00 84.88 555 CYS A CA 1
ATOM 4363 C C . CYS A 1 555 ? 43.270 -11.094 -8.911 1.00 84.88 555 CYS A C 1
ATOM 4365 O O . CYS A 1 555 ? 42.463 -10.471 -8.226 1.00 84.88 555 CYS A O 1
ATOM 4367 N N . GLU A 1 556 ? 44.485 -10.613 -9.185 1.00 79.56 556 GLU A N 1
ATOM 4368 C CA . GLU A 1 556 ? 44.929 -9.314 -8.663 1.00 79.56 556 GLU A CA 1
ATOM 4369 C C . GLU A 1 556 ? 44.324 -8.119 -9.429 1.00 79.56 556 GLU A C 1
ATOM 4371 O O . GLU A 1 556 ? 44.050 -7.085 -8.815 1.00 79.56 556 GLU A O 1
ATOM 4376 N N . GLU A 1 557 ? 44.034 -8.291 -10.724 1.00 81.94 557 GLU A N 1
ATOM 4377 C CA . GLU A 1 557 ? 43.560 -7.253 -11.656 1.00 81.94 557 GLU A CA 1
ATOM 4378 C C . GLU A 1 557 ? 42.059 -6.921 -11.556 1.00 81.94 557 GLU A C 1
ATOM 4380 O O . GLU A 1 557 ? 41.615 -5.905 -12.093 1.00 81.94 557 GLU A O 1
ATOM 4385 N N . LEU A 1 558 ? 41.252 -7.745 -10.877 1.00 83.69 558 LEU A N 1
ATOM 4386 C CA . LEU A 1 558 ? 39.805 -7.536 -10.781 1.00 83.69 558 LEU A CA 1
ATOM 4387 C C . LEU A 1 558 ? 39.476 -6.354 -9.850 1.00 83.69 558 LEU A C 1
ATOM 4389 O O . LEU A 1 558 ? 39.500 -6.470 -8.624 1.00 83.69 558 LEU A O 1
ATOM 4393 N N . GLN A 1 559 ? 39.139 -5.210 -10.446 1.00 80.94 559 GLN A N 1
ATOM 4394 C CA . GLN A 1 559 ? 38.766 -3.975 -9.747 1.00 80.94 559 GLN A CA 1
ATOM 4395 C C . GLN A 1 559 ? 37.246 -3.733 -9.756 1.00 80.94 559 GLN A C 1
ATOM 4397 O O . GLN A 1 559 ? 36.508 -4.324 -10.545 1.00 80.94 559 GLN A O 1
ATOM 4402 N N . THR A 1 560 ? 36.769 -2.846 -8.873 1.00 82.00 560 THR A N 1
ATOM 4403 C CA . THR A 1 560 ? 35.363 -2.414 -8.822 1.00 82.00 560 THR A CA 1
ATOM 4404 C C . THR A 1 560 ? 35.228 -0.895 -8.743 1.00 82.00 560 THR A C 1
ATOM 4406 O O . THR A 1 560 ? 35.908 -0.240 -7.952 1.00 82.00 560 THR A O 1
ATOM 4409 N N . ASP A 1 561 ? 34.277 -0.359 -9.509 1.00 76.50 561 ASP A N 1
ATOM 4410 C CA . ASP A 1 561 ? 33.789 1.024 -9.406 1.00 76.50 561 ASP A CA 1
ATOM 4411 C C . ASP A 1 561 ? 32.653 1.168 -8.373 1.00 76.50 561 ASP A C 1
ATOM 4413 O O . ASP A 1 561 ? 32.218 2.274 -8.049 1.00 76.50 561 ASP A O 1
ATOM 4417 N N . MET A 1 562 ? 32.126 0.044 -7.872 1.00 81.25 562 MET A N 1
ATOM 4418 C CA . MET A 1 562 ? 30.974 -0.007 -6.972 1.00 81.25 562 MET A CA 1
ATOM 4419 C C . MET A 1 562 ? 31.396 -0.387 -5.553 1.00 81.25 562 MET A C 1
ATOM 4421 O O . MET A 1 562 ? 31.989 -1.445 -5.330 1.00 81.25 562 MET A O 1
ATOM 4425 N N . TYR A 1 563 ? 30.998 0.445 -4.590 1.00 82.94 563 TYR A N 1
ATOM 4426 C CA . TYR A 1 563 ? 31.274 0.299 -3.160 1.00 82.94 563 TYR A CA 1
ATOM 4427 C C . TYR A 1 563 ? 29.967 0.363 -2.356 1.00 82.94 563 TYR A C 1
ATOM 4429 O O . TYR A 1 563 ? 28.967 0.911 -2.823 1.00 82.94 563 TYR A O 1
ATOM 4437 N N . THR A 1 564 ? 29.959 -0.227 -1.164 1.00 78.94 564 THR A N 1
ATOM 4438 C CA . THR A 1 564 ? 28.871 -0.109 -0.183 1.00 78.94 564 THR A CA 1
ATOM 4439 C C . THR A 1 564 ? 28.912 1.250 0.522 1.00 78.94 564 THR A C 1
ATOM 4441 O O . THR A 1 564 ? 29.947 1.914 0.532 1.00 78.94 564 THR A O 1
ATOM 4444 N N . ASP A 1 565 ? 27.832 1.628 1.215 1.00 71.19 565 ASP A N 1
ATOM 4445 C CA . ASP A 1 565 ? 27.808 2.833 2.068 1.00 71.19 565 ASP A CA 1
ATOM 4446 C C . ASP A 1 565 ? 28.874 2.796 3.187 1.00 71.19 565 ASP A C 1
ATOM 4448 O O . ASP A 1 565 ? 29.302 3.829 3.693 1.00 71.19 565 ASP A O 1
ATOM 4452 N N . SER A 1 566 ? 29.343 1.596 3.552 1.00 73.25 566 SER A N 1
ATOM 4453 C CA . SER A 1 566 ? 30.464 1.356 4.472 1.00 73.25 566 SER A CA 1
ATOM 4454 C C . SER A 1 566 ? 31.856 1.407 3.816 1.00 73.25 566 SER A C 1
ATOM 4456 O O . SER A 1 566 ? 32.847 1.081 4.468 1.00 73.25 566 SER A O 1
ATOM 4458 N N . GLY A 1 567 ? 31.953 1.790 2.538 1.00 77.19 567 GLY A N 1
ATOM 4459 C CA . GLY A 1 567 ? 33.213 1.941 1.802 1.00 77.19 567 GLY A CA 1
ATOM 4460 C C . GLY A 1 567 ? 33.886 0.634 1.366 1.00 77.19 567 GLY A C 1
ATOM 4461 O O . GLY A 1 567 ? 35.038 0.660 0.943 1.00 77.19 567 GLY A O 1
ATOM 4462 N N . LEU A 1 568 ? 33.204 -0.513 1.459 1.00 80.69 568 LEU A N 1
ATOM 4463 C CA . LEU A 1 568 ? 33.749 -1.808 1.038 1.00 80.69 568 LEU A CA 1
ATOM 4464 C C . LEU A 1 568 ? 33.411 -2.091 -0.435 1.00 80.69 568 LEU A C 1
ATOM 4466 O O . LEU A 1 568 ? 32.315 -1.736 -0.867 1.00 80.69 568 LEU A O 1
ATOM 4470 N N . PRO A 1 569 ? 34.268 -2.798 -1.196 1.00 85.88 569 PRO A N 1
ATOM 4471 C CA . PRO A 1 569 ? 33.928 -3.313 -2.522 1.00 85.88 569 PRO A CA 1
ATOM 4472 C C . PRO A 1 569 ? 32.555 -3.996 -2.560 1.00 85.88 569 PRO A C 1
ATOM 4474 O O . PRO A 1 569 ? 32.249 -4.870 -1.739 1.00 85.88 569 PRO A O 1
ATOM 4477 N N . SER A 1 570 ? 31.703 -3.583 -3.493 1.00 86.25 570 SER A N 1
ATOM 4478 C CA . SER A 1 570 ? 30.373 -4.163 -3.658 1.00 86.25 570 SER A CA 1
ATOM 4479 C C . SER A 1 570 ? 30.456 -5.505 -4.378 1.00 86.25 570 SER A C 1
ATOM 4481 O O . SER A 1 570 ? 31.135 -5.638 -5.392 1.00 86.25 570 SER A O 1
ATOM 4483 N N . VAL A 1 571 ? 29.726 -6.490 -3.858 1.00 88.31 571 VAL A N 1
ATOM 4484 C CA . VAL A 1 571 ? 29.490 -7.794 -4.501 1.00 88.31 571 VAL A CA 1
ATOM 4485 C C . VAL A 1 571 ? 27.993 -8.010 -4.744 1.00 88.31 571 VAL A C 1
ATOM 4487 O O . VAL A 1 571 ? 27.520 -9.137 -4.841 1.00 88.31 571 VAL A O 1
ATOM 4490 N N . SER A 1 572 ? 27.231 -6.914 -4.837 1.00 86.31 572 SER A N 1
ATOM 4491 C CA . SER A 1 572 ? 25.810 -6.956 -5.177 1.00 86.31 572 SER A CA 1
ATOM 4492 C C . SER A 1 572 ? 25.598 -7.482 -6.597 1.00 86.31 572 SER A C 1
ATOM 4494 O O . SER A 1 572 ? 26.472 -7.364 -7.458 1.00 86.31 572 SER A O 1
ATOM 4496 N N . GLY A 1 573 ? 24.399 -7.998 -6.881 1.00 83.56 573 GLY A N 1
ATOM 4497 C CA . GLY A 1 573 ? 24.063 -8.534 -8.202 1.00 83.56 573 GLY A CA 1
ATOM 4498 C C . GLY A 1 573 ? 24.253 -7.551 -9.366 1.00 83.56 573 GLY A C 1
ATOM 4499 O O . GLY A 1 573 ? 24.396 -7.999 -10.495 1.00 83.56 573 GLY A O 1
ATOM 4500 N N . ASP A 1 574 ? 24.291 -6.235 -9.132 1.00 82.25 574 ASP A N 1
ATOM 4501 C CA . ASP A 1 574 ? 24.594 -5.251 -10.181 1.00 82.25 574 ASP A CA 1
ATOM 4502 C C . ASP A 1 574 ? 26.101 -5.014 -10.369 1.00 82.25 574 ASP A C 1
ATOM 4504 O O . ASP A 1 574 ? 26.533 -4.830 -11.505 1.00 82.25 574 ASP A O 1
ATOM 4508 N N . ALA A 1 575 ? 26.915 -5.121 -9.311 1.00 86.12 575 ALA A N 1
ATOM 4509 C CA . ALA A 1 575 ? 28.376 -5.133 -9.433 1.00 86.12 575 ALA A CA 1
ATOM 4510 C C . ALA A 1 575 ? 28.859 -6.418 -10.132 1.00 86.12 575 ALA A C 1
ATOM 4512 O O . ALA A 1 575 ? 29.632 -6.362 -11.087 1.00 86.12 575 ALA A O 1
ATOM 4513 N N . LEU A 1 576 ? 28.315 -7.576 -9.739 1.00 90.25 576 LEU A N 1
ATOM 4514 C CA . LEU A 1 576 ? 28.637 -8.867 -10.356 1.00 90.25 576 LEU A CA 1
ATOM 4515 C C . LEU A 1 576 ? 28.286 -8.904 -11.859 1.00 90.25 576 LEU A C 1
ATOM 4517 O O . LEU A 1 576 ? 29.047 -9.467 -12.643 1.00 90.25 576 LEU A O 1
ATOM 4521 N N . LYS A 1 577 ? 27.207 -8.232 -12.298 1.00 88.56 577 LYS A N 1
ATOM 4522 C CA . LYS A 1 577 ? 26.871 -8.072 -13.731 1.00 88.56 577 LYS A CA 1
ATOM 4523 C C . LYS A 1 577 ? 27.900 -7.254 -14.515 1.00 88.56 577 LYS A C 1
ATOM 4525 O O . LYS A 1 577 ? 28.051 -7.487 -15.710 1.00 88.56 577 LYS A O 1
ATOM 4530 N N . VAL A 1 578 ? 28.607 -6.306 -13.890 1.00 87.75 578 VAL A N 1
ATOM 4531 C CA . VAL A 1 578 ? 29.701 -5.568 -14.557 1.00 87.75 578 VAL A CA 1
ATOM 4532 C C . VAL A 1 578 ? 30.896 -6.492 -14.808 1.00 87.75 578 VAL A C 1
ATOM 4534 O O . VAL A 1 578 ? 31.511 -6.424 -15.872 1.00 87.75 578 VAL A O 1
ATOM 4537 N N . PHE A 1 579 ? 31.178 -7.406 -13.877 1.00 90.50 579 PHE A N 1
ATOM 4538 C CA . PHE A 1 579 ? 32.254 -8.389 -14.016 1.00 90.50 579 PHE A CA 1
ATOM 4539 C C . PHE A 1 579 ? 31.890 -9.512 -15.003 1.00 90.50 579 PHE A C 1
ATOM 4541 O O . PHE A 1 579 ? 32.728 -9.919 -15.806 1.00 90.50 579 PHE A O 1
ATOM 4548 N N . ALA A 1 580 ? 30.640 -9.990 -14.979 1.00 89.88 580 ALA A N 1
ATOM 4549 C CA . ALA A 1 580 ? 30.154 -11.068 -15.841 1.00 89.88 580 ALA A CA 1
ATOM 4550 C C . ALA A 1 580 ? 29.856 -10.622 -17.284 1.00 89.88 580 ALA A C 1
ATOM 4552 O O . ALA A 1 580 ? 30.226 -11.321 -18.224 1.00 89.88 580 ALA A O 1
ATOM 4553 N N . GLY A 1 581 ? 29.211 -9.467 -17.476 1.00 86.25 581 GLY A N 1
ATOM 4554 C CA . GLY A 1 581 ? 28.674 -9.033 -18.770 1.00 86.25 581 GLY A CA 1
ATOM 4555 C C . GLY A 1 581 ? 27.222 -9.479 -18.987 1.00 86.25 581 GLY A C 1
ATOM 4556 O O . GLY A 1 581 ? 26.430 -9.535 -18.045 1.00 86.25 581 GLY A O 1
ATOM 4557 N N . LYS A 1 582 ? 26.858 -9.776 -20.239 1.00 80.31 582 LYS A N 1
ATOM 4558 C CA . LYS A 1 582 ? 25.530 -10.275 -20.655 1.00 80.31 582 LYS A CA 1
ATOM 4559 C C . LYS A 1 582 ? 25.498 -11.801 -20.865 1.00 80.31 582 LYS A C 1
ATOM 4561 O O . LYS A 1 582 ? 24.519 -12.316 -21.400 1.00 80.31 582 LYS A O 1
ATOM 4566 N N . VAL A 1 583 ? 26.572 -12.508 -20.505 1.00 75.31 583 VAL A N 1
ATOM 4567 C CA . VAL A 1 583 ? 26.794 -13.929 -20.818 1.00 75.31 583 VAL A CA 1
ATOM 4568 C C . VAL A 1 583 ? 25.572 -14.788 -20.479 1.00 75.31 583 VAL A C 1
ATOM 4570 O O . VAL A 1 583 ? 25.219 -14.966 -19.314 1.00 75.31 583 VAL A O 1
ATOM 4573 N N . SER A 1 584 ? 24.939 -15.341 -21.514 1.00 55.06 584 SER A N 1
ATOM 4574 C CA . SER A 1 584 ? 23.782 -16.227 -21.368 1.00 55.06 584 SER A CA 1
ATOM 4575 C C . SER A 1 584 ? 24.215 -17.597 -20.845 1.00 55.06 584 SER A C 1
ATOM 4577 O O . SER A 1 584 ? 25.171 -18.187 -21.344 1.00 55.06 584 SER A O 1
ATOM 4579 N N . ASN A 1 585 ? 23.506 -18.130 -19.846 1.00 49.94 585 ASN A N 1
ATOM 4580 C CA . ASN A 1 585 ? 23.949 -19.318 -19.102 1.00 49.94 585 ASN A CA 1
ATOM 4581 C C . ASN A 1 585 ? 23.677 -20.665 -19.829 1.00 49.94 585 ASN A C 1
ATOM 4583 O O . ASN A 1 585 ? 23.958 -21.730 -19.282 1.00 49.94 585 ASN A O 1
ATOM 4587 N N . ASN A 1 586 ? 23.164 -20.624 -21.067 1.00 34.53 586 ASN A N 1
ATOM 4588 C CA . ASN A 1 586 ? 22.739 -21.787 -21.854 1.00 34.53 586 ASN A CA 1
ATOM 4589 C C . ASN A 1 586 ? 23.851 -22.333 -22.771 1.00 34.53 586 ASN A C 1
ATOM 4591 O O . ASN A 1 586 ? 23.817 -22.137 -23.985 1.00 34.53 586 ASN A O 1
ATOM 4595 N N . GLN A 1 587 ? 24.793 -23.087 -22.203 1.00 30.50 587 GLN A N 1
ATOM 4596 C CA . GLN A 1 587 ? 25.555 -24.101 -22.946 1.00 30.50 587 GLN A CA 1
ATOM 4597 C C . GLN A 1 587 ? 25.644 -25.384 -22.112 1.00 30.50 587 GLN A C 1
ATOM 4599 O O . GLN A 1 587 ? 26.158 -25.373 -20.992 1.00 30.50 587 GLN A O 1
ATOM 4604 N N . ASN A 1 588 ? 25.132 -26.488 -22.663 1.00 29.47 588 ASN A N 1
ATOM 4605 C CA . ASN A 1 588 ? 25.189 -27.805 -22.034 1.00 29.47 588 ASN A CA 1
ATOM 4606 C C . ASN A 1 588 ? 26.621 -28.348 -22.083 1.00 29.47 588 ASN A C 1
ATOM 4608 O O . ASN A 1 588 ? 27.099 -28.725 -23.149 1.00 29.47 588 ASN A O 1
ATOM 4612 N N . PHE A 1 589 ? 27.272 -28.461 -20.927 1.00 26.53 589 PHE A N 1
ATOM 4613 C CA . PHE A 1 589 ? 28.478 -29.274 -20.777 1.00 26.53 589 PHE A CA 1
ATOM 4614 C C . PHE A 1 589 ? 28.089 -30.675 -20.305 1.00 26.53 589 PHE A C 1
ATOM 4616 O O . PHE A 1 589 ? 28.012 -30.943 -19.105 1.00 26.53 589 PHE A O 1
ATOM 4623 N N . LEU A 1 590 ? 27.827 -31.566 -21.263 1.00 24.70 590 LEU A N 1
ATOM 4624 C CA . LEU A 1 590 ? 27.757 -32.998 -20.990 1.00 24.70 590 LEU A CA 1
ATOM 4625 C C . LEU A 1 590 ? 29.176 -33.540 -20.791 1.00 24.70 590 LEU A C 1
ATOM 4627 O O . LEU A 1 590 ? 29.938 -33.635 -21.742 1.00 24.70 590 LEU A O 1
ATOM 4631 N N . ILE A 1 591 ? 29.475 -33.855 -19.530 1.00 26.31 591 ILE A N 1
ATOM 4632 C CA . ILE A 1 591 ? 30.348 -34.938 -19.048 1.00 26.31 591 ILE A CA 1
ATOM 4633 C C . ILE A 1 591 ? 31.568 -35.248 -19.932 1.00 26.31 591 ILE A C 1
ATOM 4635 O O . ILE A 1 591 ? 31.506 -36.083 -20.828 1.00 26.31 591 ILE A O 1
ATOM 4639 N N . ASP A 1 592 ? 32.707 -34.676 -19.549 1.00 23.80 592 ASP A N 1
ATOM 4640 C CA . ASP A 1 592 ? 34.039 -35.178 -19.898 1.00 23.80 592 ASP A CA 1
ATOM 4641 C C . ASP A 1 592 ? 34.699 -35.655 -18.586 1.00 23.80 592 ASP A C 1
ATOM 4643 O O . ASP A 1 592 ? 35.505 -34.961 -17.971 1.00 23.80 592 ASP A O 1
ATOM 4647 N N . ASP A 1 593 ? 34.187 -36.774 -18.059 1.00 26.95 593 ASP A N 1
ATOM 4648 C CA . ASP A 1 593 ? 34.546 -37.377 -16.758 1.00 26.95 593 ASP A CA 1
ATOM 4649 C C . ASP A 1 593 ? 34.233 -38.899 -16.805 1.00 26.95 593 ASP A C 1
ATOM 4651 O O . ASP A 1 593 ? 33.458 -39.443 -16.020 1.00 26.95 593 ASP A O 1
ATOM 4655 N N . ALA A 1 594 ? 34.787 -39.590 -17.811 1.00 25.55 594 ALA A N 1
ATOM 4656 C CA . ALA A 1 594 ? 34.546 -41.013 -18.097 1.00 25.55 594 ALA A CA 1
ATOM 4657 C C . ALA A 1 594 ? 35.853 -41.831 -18.191 1.00 25.55 594 ALA A C 1
ATOM 4659 O O . ALA A 1 594 ? 36.051 -42.623 -19.111 1.00 25.55 594 ALA A O 1
ATOM 4660 N N . SER A 1 595 ? 36.767 -41.631 -17.237 1.00 23.84 595 SER A N 1
ATOM 4661 C CA . SER A 1 595 ? 38.048 -42.347 -17.177 1.00 23.84 595 SER A CA 1
ATOM 4662 C C . SER A 1 595 ? 38.393 -42.847 -15.770 1.00 23.84 595 SER A C 1
ATOM 4664 O O . SER A 1 595 ? 39.316 -42.349 -15.145 1.00 23.84 595 SER A O 1
ATOM 4666 N N . TYR A 1 596 ? 37.685 -43.874 -15.284 1.00 25.11 596 TYR A N 1
ATOM 4667 C CA . TYR A 1 596 ? 38.235 -44.934 -14.415 1.00 25.11 596 TYR A CA 1
ATOM 4668 C C . TYR A 1 596 ? 37.224 -46.090 -14.272 1.00 25.11 596 TYR A C 1
ATOM 4670 O O . TYR A 1 596 ? 36.021 -45.860 -14.287 1.00 25.11 596 TYR A O 1
ATOM 4678 N N . GLN A 1 597 ? 37.731 -47.316 -14.088 1.00 23.89 597 GLN A N 1
ATOM 4679 C CA . GLN A 1 597 ? 36.974 -48.571 -13.895 1.00 23.89 597 GLN A CA 1
ATOM 4680 C C . GLN A 1 597 ? 36.140 -49.061 -15.097 1.00 23.89 597 GLN A C 1
ATOM 4682 O O . GLN A 1 597 ? 34.913 -49.050 -15.080 1.00 23.89 597 GLN A O 1
ATOM 4687 N N . SER A 1 598 ? 36.826 -49.624 -16.094 1.00 23.77 598 SER A N 1
ATOM 4688 C CA . SER A 1 598 ? 36.284 -50.727 -16.898 1.00 23.77 598 SER A CA 1
ATOM 4689 C C . SER A 1 598 ? 36.652 -52.078 -16.265 1.00 23.77 598 SER A C 1
ATOM 4691 O O . SER A 1 598 ? 37.704 -52.211 -15.634 1.00 23.77 598 SER A O 1
ATOM 4693 N N . GLY A 1 599 ? 35.796 -53.086 -16.437 1.00 21.05 599 GLY A N 1
ATOM 4694 C CA . GLY A 1 599 ? 36.053 -54.466 -16.028 1.00 21.05 599 GLY A CA 1
ATOM 4695 C C . GLY A 1 599 ? 35.043 -55.419 -16.667 1.00 21.05 599 GLY A C 1
ATOM 4696 O O . GLY A 1 599 ? 33.851 -55.131 -16.619 1.00 21.05 599 GLY A O 1
ATOM 4697 N N . SER A 1 600 ? 35.546 -56.509 -17.260 1.00 22.94 600 SER A N 1
ATOM 4698 C CA . SER A 1 600 ? 34.811 -57.594 -17.942 1.00 22.94 600 SER A CA 1
ATOM 4699 C C . SER A 1 600 ? 33.765 -57.170 -18.987 1.00 22.94 600 SER A C 1
ATOM 4701 O O . SER A 1 600 ? 32.598 -56.957 -18.671 1.00 22.94 600 SER A O 1
ATOM 4703 N N . ASP A 1 601 ? 34.219 -57.084 -20.237 1.00 22.33 601 ASP A N 1
ATOM 4704 C CA . ASP A 1 601 ? 33.811 -57.965 -21.345 1.00 22.33 601 ASP A CA 1
ATOM 4705 C C . ASP A 1 601 ? 32.350 -58.471 -21.400 1.00 22.33 601 ASP A C 1
ATOM 4707 O O . ASP A 1 601 ? 31.939 -59.291 -20.585 1.00 22.33 601 ASP A O 1
ATOM 4711 N N . GLU A 1 602 ? 31.636 -58.123 -22.478 1.00 24.33 602 GLU A N 1
ATOM 4712 C CA . GLU A 1 602 ? 31.114 -59.114 -23.440 1.00 24.33 602 GLU A CA 1
ATOM 4713 C C . GLU A 1 602 ? 30.855 -58.447 -24.815 1.00 24.33 602 GLU A C 1
ATOM 4715 O O . GLU A 1 602 ? 30.887 -57.219 -24.935 1.00 24.33 602 GLU A O 1
ATOM 4720 N N . GLU A 1 603 ? 30.711 -59.244 -25.879 1.00 22.84 603 GLU A N 1
ATOM 4721 C CA . GLU A 1 603 ? 30.857 -58.807 -27.283 1.00 22.84 603 GLU A CA 1
ATOM 4722 C C . GLU A 1 603 ? 29.531 -58.714 -28.085 1.00 22.84 603 GLU A C 1
ATOM 4724 O O . GLU A 1 603 ? 28.490 -59.196 -27.650 1.00 22.84 603 GLU A O 1
ATOM 4729 N N . VAL A 1 604 ? 29.632 -58.228 -29.341 1.00 24.44 604 VAL A N 1
ATOM 4730 C CA . VAL A 1 604 ? 28.661 -58.394 -30.458 1.00 24.44 604 VAL A CA 1
ATOM 4731 C C . VAL A 1 604 ? 27.373 -57.525 -30.346 1.00 24.44 604 VAL A C 1
ATOM 4733 O O . VAL A 1 604 ? 26.769 -57.407 -29.292 1.00 24.44 604 VAL A O 1
ATOM 4736 N N . ASN A 1 605 ? 26.861 -56.844 -31.388 1.00 25.28 605 ASN A N 1
ATOM 4737 C CA . ASN A 1 605 ? 27.125 -56.915 -32.834 1.00 25.28 605 ASN A CA 1
ATOM 4738 C C . ASN A 1 605 ? 27.190 -55.535 -33.526 1.00 25.28 605 ASN A C 1
ATOM 4740 O O . ASN A 1 605 ? 26.586 -54.568 -33.066 1.00 25.28 605 ASN A O 1
ATOM 4744 N N . ASN A 1 606 ? 27.824 -55.485 -34.701 1.00 23.83 606 ASN A N 1
ATOM 4745 C CA . ASN A 1 606 ? 27.789 -54.334 -35.610 1.00 23.83 606 ASN A CA 1
ATOM 4746 C C . ASN A 1 606 ? 26.560 -54.361 -36.536 1.00 23.83 606 ASN A C 1
ATOM 4748 O O . ASN A 1 606 ? 26.082 -55.430 -36.911 1.00 23.83 606 ASN A O 1
ATOM 4752 N N . ASN A 1 607 ? 26.146 -53.184 -37.018 1.00 25.27 607 ASN A N 1
ATOM 4753 C CA . ASN A 1 607 ? 25.681 -53.004 -38.399 1.00 25.27 607 ASN A CA 1
ATOM 4754 C C . ASN A 1 607 ? 25.825 -51.531 -38.826 1.00 25.27 607 ASN A C 1
ATOM 4756 O O . ASN A 1 607 ? 25.395 -50.629 -38.112 1.00 25.27 607 ASN A O 1
ATOM 4760 N N . HIS A 1 608 ? 26.439 -51.298 -39.988 1.00 27.52 608 HIS A N 1
ATOM 4761 C CA . HIS A 1 608 ? 26.625 -49.969 -40.581 1.00 27.52 608 HIS A CA 1
ATOM 4762 C C . HIS A 1 608 ? 25.387 -49.520 -41.378 1.00 27.52 608 HIS A C 1
ATOM 4764 O O . HIS A 1 608 ? 24.819 -50.315 -42.120 1.00 27.52 608 HIS A O 1
ATOM 4770 N N . ASP A 1 609 ? 25.095 -48.218 -41.370 1.00 25.11 609 ASP A N 1
ATOM 4771 C CA . ASP A 1 609 ? 25.425 -47.381 -42.537 1.00 25.11 609 ASP A CA 1
ATOM 4772 C C . ASP A 1 609 ? 25.814 -45.969 -42.063 1.00 25.11 609 ASP A C 1
ATOM 4774 O O . ASP A 1 609 ? 25.240 -45.439 -41.111 1.00 25.11 609 ASP A O 1
ATOM 4778 N N . SER A 1 610 ? 26.853 -45.395 -42.668 1.00 24.45 610 SER A N 1
ATOM 4779 C CA . SER A 1 610 ? 27.507 -44.167 -42.203 1.00 24.45 610 SER A CA 1
ATOM 4780 C C . SER A 1 610 ? 28.383 -43.531 -43.295 1.00 24.45 610 SER A C 1
ATOM 4782 O O . SER A 1 610 ? 29.598 -43.410 -43.127 1.00 24.45 610 SER A O 1
ATOM 4784 N N . THR A 1 611 ? 27.796 -43.148 -44.439 1.00 27.36 611 THR A N 1
ATOM 4785 C CA . THR A 1 611 ? 28.529 -42.494 -45.551 1.00 27.36 611 THR A CA 1
ATOM 4786 C C . THR A 1 611 ? 27.823 -41.272 -46.167 1.00 27.36 611 THR A C 1
ATOM 4788 O O . THR A 1 611 ? 27.491 -41.240 -47.353 1.00 27.36 611 THR A O 1
ATOM 4791 N N . LYS A 1 612 ? 27.649 -40.212 -45.363 1.00 28.42 612 LYS A N 1
ATOM 4792 C CA . LYS A 1 612 ? 27.515 -38.800 -45.796 1.00 28.42 612 LYS A CA 1
ATOM 4793 C C . LYS A 1 612 ? 27.790 -37.858 -44.613 1.00 28.42 612 LYS A C 1
ATOM 4795 O O . LYS A 1 612 ? 27.808 -38.305 -43.475 1.00 28.42 612 LYS A O 1
ATOM 4800 N N . GLU A 1 613 ? 28.047 -36.581 -44.905 1.00 27.55 613 GLU A N 1
ATOM 4801 C CA . GLU A 1 613 ? 28.248 -35.496 -43.917 1.00 27.55 613 GLU A CA 1
ATOM 4802 C C . GLU A 1 613 ? 29.493 -35.600 -42.999 1.00 27.55 613 GLU A C 1
ATOM 4804 O O . GLU A 1 613 ? 29.527 -35.040 -41.908 1.00 27.55 613 GLU A O 1
ATOM 4809 N N . MET A 1 614 ? 30.588 -36.209 -43.476 1.00 27.05 614 MET A N 1
ATOM 4810 C CA . MET A 1 614 ? 31.924 -36.100 -42.849 1.00 27.05 614 MET A CA 1
ATOM 4811 C C . MET A 1 614 ? 33.011 -35.629 -43.833 1.00 27.05 614 MET A C 1
ATOM 4813 O O . MET A 1 614 ? 34.083 -36.225 -43.935 1.00 27.05 614 MET A O 1
ATOM 4817 N N . THR A 1 615 ? 32.750 -34.569 -44.608 1.00 26.05 615 THR A N 1
ATOM 4818 C CA . THR A 1 615 ? 33.782 -33.980 -45.497 1.00 26.05 615 THR A CA 1
ATOM 4819 C C . THR A 1 615 ? 33.612 -32.482 -45.804 1.00 26.05 615 THR A C 1
ATOM 4821 O O . THR A 1 615 ? 34.184 -31.998 -46.772 1.00 26.05 615 THR A O 1
ATOM 4824 N N . GLU A 1 616 ? 32.863 -31.721 -44.992 1.00 27.52 616 GLU A N 1
ATOM 4825 C CA . GLU A 1 616 ? 32.596 -30.293 -45.280 1.00 27.52 616 GLU A CA 1
ATOM 4826 C C . GLU A 1 616 ? 32.533 -29.393 -44.021 1.00 27.52 616 GLU A C 1
ATOM 4828 O O . GLU A 1 616 ? 31.818 -28.399 -43.978 1.00 27.52 616 GLU A O 1
ATOM 4833 N N . MET A 1 617 ? 33.298 -29.732 -42.972 1.00 27.95 617 MET A N 1
ATOM 4834 C CA . MET A 1 617 ? 33.293 -29.019 -41.675 1.00 27.95 617 MET A CA 1
ATOM 4835 C C . MET A 1 617 ? 34.703 -28.624 -41.185 1.00 27.95 617 MET A C 1
ATOM 4837 O O . MET A 1 617 ? 34.985 -28.609 -39.990 1.00 27.95 617 MET A O 1
ATOM 4841 N N . SER A 1 618 ? 35.625 -28.330 -42.108 1.00 26.84 618 SER A N 1
ATOM 4842 C CA . SER A 1 618 ? 37.037 -28.044 -41.792 1.00 26.84 618 SER A CA 1
ATOM 4843 C C . SER A 1 618 ? 37.570 -26.733 -42.384 1.00 26.84 618 SER A C 1
ATOM 4845 O O . SER A 1 618 ? 38.783 -26.587 -42.514 1.00 26.84 618 SER A O 1
ATOM 4847 N N . HIS A 1 619 ? 36.698 -25.796 -42.788 1.00 27.39 619 HIS A N 1
ATOM 4848 C CA . HIS A 1 619 ? 37.139 -24.608 -43.538 1.00 27.39 619 HIS A CA 1
ATOM 4849 C C . HIS A 1 619 ? 36.440 -23.266 -43.223 1.00 27.39 619 HIS A C 1
ATOM 4851 O O . HIS A 1 619 ? 36.519 -22.334 -44.025 1.00 27.39 619 HIS A O 1
ATOM 4857 N N . VAL A 1 620 ? 35.826 -23.117 -42.040 1.00 29.94 620 VAL A N 1
ATOM 4858 C CA . VAL A 1 620 ? 35.380 -21.808 -41.510 1.00 29.94 620 VAL A CA 1
ATOM 4859 C C . VAL A 1 620 ? 35.820 -21.644 -40.049 1.00 29.94 620 VAL A C 1
ATOM 4861 O O . VAL A 1 620 ? 35.062 -21.911 -39.123 1.00 29.94 620 VAL A O 1
ATOM 4864 N N . LEU A 1 621 ? 37.065 -21.200 -39.839 1.00 33.06 621 LEU A N 1
ATOM 4865 C CA . LEU A 1 621 ? 37.601 -20.805 -38.523 1.00 33.06 621 LEU A CA 1
ATOM 4866 C C . LEU A 1 621 ? 38.362 -19.467 -38.593 1.00 33.06 621 LEU A C 1
ATOM 4868 O O . LEU A 1 621 ? 39.461 -19.320 -38.069 1.00 33.06 621 LEU A O 1
ATOM 4872 N N . THR A 1 622 ? 37.743 -18.475 -39.238 1.00 30.42 622 THR A N 1
ATOM 4873 C CA . THR A 1 62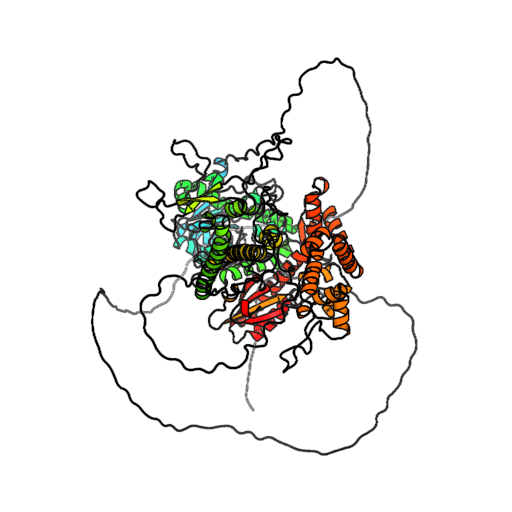2 ? 38.135 -17.055 -39.167 1.00 30.42 622 THR A CA 1
ATOM 4874 C C . THR A 1 622 ? 36.886 -16.170 -39.094 1.00 30.42 622 THR A C 1
ATOM 4876 O O . THR A 1 622 ? 36.505 -15.498 -40.056 1.00 30.42 622 THR A O 1
ATOM 4879 N N . HIS A 1 623 ? 36.223 -16.195 -37.942 1.00 32.25 623 HIS A N 1
ATOM 4880 C CA . HIS A 1 623 ? 35.300 -15.144 -37.518 1.00 32.25 623 HIS A CA 1
ATOM 4881 C C . HIS A 1 623 ? 35.818 -14.579 -36.200 1.00 32.25 623 HIS A C 1
ATOM 4883 O O . HIS A 1 623 ? 36.184 -15.349 -35.311 1.00 32.25 623 HIS A O 1
ATOM 4889 N N . ASP A 1 624 ? 35.862 -13.252 -36.090 1.00 36.19 624 ASP A N 1
ATOM 4890 C CA . ASP A 1 624 ? 36.163 -12.578 -34.831 1.00 36.19 624 ASP A CA 1
ATOM 4891 C C . ASP A 1 624 ? 35.128 -12.997 -33.778 1.00 36.19 624 ASP A C 1
ATOM 4893 O O . ASP A 1 624 ? 33.922 -12.828 -33.975 1.00 36.19 624 ASP A O 1
ATOM 4897 N N . GLU A 1 625 ? 35.583 -13.576 -32.664 1.00 49.03 625 GLU A N 1
ATOM 4898 C CA . GLU A 1 625 ? 34.692 -13.918 -31.553 1.00 49.03 625 GLU A CA 1
ATOM 4899 C C . GLU A 1 625 ? 34.128 -12.619 -30.952 1.00 49.03 625 GLU A C 1
ATOM 4901 O O . GLU A 1 625 ? 34.891 -11.767 -30.490 1.00 49.03 625 GLU A O 1
ATOM 4906 N N . ASP A 1 626 ? 32.798 -12.455 -30.938 1.00 56.62 626 ASP A N 1
ATOM 4907 C CA . ASP A 1 626 ? 32.159 -11.252 -30.390 1.00 56.62 626 ASP A CA 1
ATOM 4908 C C . ASP A 1 626 ? 32.371 -11.170 -28.869 1.00 56.62 626 ASP A C 1
ATOM 4910 O O . ASP A 1 626 ? 31.648 -11.748 -28.053 1.00 56.62 626 ASP A O 1
ATOM 4914 N N . THR A 1 627 ? 33.405 -10.427 -28.482 1.00 67.44 627 THR A N 1
ATOM 4915 C CA . THR A 1 627 ? 33.777 -10.204 -27.083 1.00 67.44 627 THR A CA 1
ATOM 4916 C C . THR A 1 627 ? 32.859 -9.208 -26.363 1.00 67.44 627 THR A C 1
ATOM 4918 O O . THR A 1 627 ? 32.983 -9.053 -25.146 1.00 67.44 627 THR A O 1
ATOM 4921 N N . SER A 1 628 ? 31.909 -8.557 -27.054 1.00 71.81 628 SER A N 1
ATOM 4922 C CA . SER A 1 628 ? 31.082 -7.467 -26.499 1.00 71.81 628 SER A CA 1
ATOM 4923 C C . SER A 1 628 ? 30.025 -7.906 -25.472 1.00 71.81 628 SER A C 1
ATOM 4925 O O . SER A 1 628 ? 29.397 -7.063 -24.815 1.00 71.81 628 SER A O 1
ATOM 4927 N N . ASP A 1 629 ? 29.831 -9.217 -25.309 1.00 80.88 629 ASP A N 1
ATOM 4928 C CA . ASP A 1 629 ? 28.952 -9.801 -24.295 1.00 80.88 629 ASP A CA 1
ATOM 4929 C C . ASP A 1 629 ? 29.653 -10.114 -22.961 1.00 80.88 629 ASP A C 1
ATOM 4931 O O . ASP A 1 629 ? 28.965 -10.354 -21.964 1.00 80.88 629 ASP A O 1
ATOM 4935 N N . TYR A 1 630 ? 30.985 -10.050 -22.891 1.00 87.19 630 TYR A N 1
ATOM 4936 C CA . TYR A 1 630 ? 31.741 -10.348 -21.671 1.00 87.19 630 TYR A CA 1
ATOM 4937 C C . TYR A 1 630 ? 32.048 -9.097 -20.827 1.00 87.19 630 TYR A C 1
ATOM 4939 O O . TYR A 1 630 ? 32.252 -7.997 -21.340 1.00 87.19 630 TYR A O 1
ATOM 4947 N N . GLY A 1 631 ? 32.043 -9.261 -19.501 1.00 87.56 631 GLY A N 1
ATOM 4948 C CA . GLY A 1 631 ? 32.320 -8.191 -18.536 1.00 87.56 631 GLY A CA 1
ATOM 4949 C C . GLY A 1 631 ? 33.806 -8.016 -18.208 1.00 87.56 631 GLY A C 1
ATOM 4950 O O . GLY A 1 631 ? 34.678 -8.640 -18.813 1.00 87.56 631 GLY A O 1
ATOM 4951 N N . THR A 1 632 ? 34.116 -7.177 -17.214 1.00 89.19 632 THR A N 1
ATOM 4952 C CA . THR A 1 632 ? 35.514 -6.829 -16.876 1.00 89.19 632 THR A CA 1
ATOM 4953 C C . THR A 1 632 ? 36.361 -8.022 -16.418 1.00 89.19 632 THR A C 1
ATOM 4955 O O . THR A 1 632 ? 37.583 -7.990 -16.579 1.00 89.19 632 THR A O 1
ATOM 4958 N N . ALA A 1 633 ? 35.743 -9.102 -15.923 1.00 90.06 633 ALA A N 1
ATOM 4959 C CA . ALA A 1 633 ? 36.464 -10.316 -15.545 1.00 90.06 633 ALA A CA 1
ATOM 4960 C C . ALA A 1 633 ? 37.084 -11.052 -16.746 1.00 90.06 633 ALA A C 1
ATOM 4962 O O . ALA A 1 633 ? 38.042 -11.792 -16.555 1.00 90.06 633 ALA A O 1
ATOM 4963 N N . TYR A 1 634 ? 36.615 -10.819 -17.978 1.00 91.56 634 TYR A N 1
ATOM 4964 C CA . TYR A 1 634 ? 37.217 -11.427 -19.167 1.00 91.56 634 TYR A CA 1
ATOM 4965 C C . TYR A 1 634 ? 38.692 -11.047 -19.298 1.00 91.56 634 TYR A C 1
ATOM 4967 O O . TYR A 1 634 ? 39.539 -11.919 -19.465 1.00 91.56 634 TYR A O 1
ATOM 4975 N N . LYS A 1 635 ? 39.002 -9.755 -19.139 1.00 89.62 635 LYS A N 1
ATOM 4976 C CA . LYS A 1 635 ? 40.375 -9.243 -19.220 1.00 89.62 635 LYS A CA 1
ATOM 4977 C C . LYS A 1 635 ? 41.194 -9.635 -17.994 1.00 89.62 635 LYS A C 1
ATOM 4979 O O . LYS A 1 635 ? 42.265 -10.208 -18.141 1.00 89.62 635 LYS A O 1
ATOM 4984 N N . ALA A 1 636 ? 40.634 -9.432 -16.799 1.00 89.06 636 ALA A N 1
ATOM 4985 C CA . ALA A 1 636 ? 41.314 -9.698 -15.529 1.00 89.06 636 ALA A CA 1
ATOM 4986 C C . ALA A 1 636 ? 41.691 -11.184 -15.304 1.00 89.06 636 ALA A C 1
ATOM 4988 O O . ALA A 1 636 ? 42.546 -11.485 -14.475 1.00 89.06 636 ALA A O 1
ATOM 4989 N N . PHE A 1 637 ? 41.070 -12.124 -16.029 1.00 91.06 637 PHE A N 1
ATOM 4990 C CA . PHE A 1 637 ? 41.417 -13.554 -16.016 1.00 91.06 637 PHE A CA 1
ATOM 4991 C C . PHE A 1 637 ? 42.137 -14.019 -17.302 1.00 91.06 637 PHE A C 1
ATOM 4993 O O . PHE A 1 637 ? 42.094 -15.200 -17.643 1.00 91.06 637 PHE A O 1
ATOM 5000 N N . GLY A 1 638 ? 42.827 -13.108 -18.002 1.00 84.38 638 GLY A N 1
ATOM 5001 C CA . GLY A 1 638 ? 43.742 -13.440 -19.105 1.00 84.38 638 GLY A CA 1
ATOM 5002 C C . GLY A 1 638 ? 43.092 -13.632 -20.480 1.00 84.38 638 GLY A C 1
ATOM 5003 O O . GLY A 1 638 ? 43.727 -14.189 -21.373 1.00 84.38 638 GLY A O 1
ATOM 5004 N N . GLU A 1 639 ? 41.851 -13.170 -20.660 1.00 86.12 639 GLU A N 1
ATOM 5005 C CA . GLU A 1 639 ? 41.059 -13.306 -21.891 1.00 86.12 639 GLU A CA 1
ATOM 5006 C C . GLU A 1 639 ? 40.887 -14.780 -22.342 1.00 86.12 639 GLU A C 1
ATOM 5008 O O . GLU A 1 639 ? 41.033 -15.723 -21.556 1.00 86.12 639 GLU A O 1
ATOM 5013 N N . GLY A 1 640 ? 40.454 -15.008 -23.587 1.00 87.19 640 GLY A N 1
ATOM 5014 C CA . GLY A 1 640 ? 40.295 -16.348 -24.159 1.00 87.19 640 GLY A CA 1
ATOM 5015 C C . GLY A 1 640 ? 39.399 -17.278 -23.328 1.00 87.19 640 GLY A C 1
ATOM 5016 O O . GLY A 1 640 ? 38.345 -16.880 -22.829 1.00 87.19 640 GLY A O 1
ATOM 5017 N N . LYS A 1 641 ? 39.802 -18.549 -23.186 1.00 86.94 641 LYS A N 1
ATOM 5018 C CA . LYS A 1 641 ? 39.002 -19.578 -22.493 1.00 86.94 641 LYS A CA 1
ATOM 5019 C C . LYS A 1 641 ? 38.826 -19.306 -20.993 1.00 86.94 641 LYS A C 1
ATOM 5021 O O . LYS A 1 641 ? 37.723 -19.500 -20.487 1.00 86.94 641 LYS A O 1
ATOM 5026 N N . GLU A 1 642 ? 39.863 -18.839 -20.298 1.00 88.19 642 GLU A N 1
ATOM 5027 C CA . GLU A 1 642 ? 39.795 -18.591 -18.848 1.00 88.19 642 GLU A CA 1
ATOM 5028 C C . GLU A 1 642 ? 39.006 -17.312 -18.530 1.00 88.19 642 GLU A C 1
ATOM 5030 O O . GLU A 1 642 ? 38.134 -17.341 -17.659 1.00 88.19 642 GLU A O 1
ATOM 5035 N N . GLY A 1 643 ? 39.177 -16.242 -19.317 1.00 88.56 643 GLY A N 1
ATOM 5036 C CA . GLY A 1 643 ? 38.322 -15.053 -19.247 1.00 88.56 643 GLY A CA 1
ATOM 5037 C C . GLY A 1 643 ? 36.838 -15.374 -19.476 1.00 88.56 643 GLY A C 1
ATOM 5038 O O . GLY A 1 643 ? 35.973 -14.914 -18.723 1.00 88.56 643 GLY A O 1
ATOM 5039 N N . ARG A 1 644 ? 36.520 -16.228 -20.466 1.00 89.81 644 ARG A N 1
ATOM 5040 C CA . ARG A 1 644 ? 35.142 -16.714 -20.688 1.00 89.81 644 ARG A CA 1
ATOM 5041 C C . ARG A 1 644 ? 34.616 -17.519 -19.497 1.00 89.81 644 ARG A C 1
ATOM 5043 O O . ARG A 1 644 ? 33.483 -17.284 -19.068 1.00 89.81 644 ARG A O 1
ATOM 5050 N N . ALA A 1 645 ? 35.423 -18.426 -18.944 1.00 90.69 645 ALA A N 1
ATOM 5051 C CA . ALA A 1 645 ? 35.049 -19.238 -17.786 1.00 90.69 645 ALA A CA 1
ATOM 5052 C C . ALA A 1 645 ? 34.796 -18.382 -16.530 1.00 90.69 645 ALA A C 1
ATOM 5054 O O . ALA A 1 645 ? 33.809 -18.610 -15.827 1.00 90.69 645 ALA A O 1
ATOM 5055 N N . ALA A 1 646 ? 35.620 -17.357 -16.288 1.00 91.94 646 ALA A N 1
ATOM 5056 C CA . ALA A 1 646 ? 35.447 -16.415 -15.184 1.00 91.94 646 ALA A CA 1
ATOM 5057 C C . ALA A 1 646 ? 34.128 -15.636 -15.293 1.00 91.94 646 ALA A C 1
ATOM 5059 O O . ALA A 1 646 ? 33.335 -15.621 -14.347 1.00 91.94 646 ALA A O 1
ATOM 5060 N N . CYS A 1 647 ? 33.825 -15.060 -16.461 1.00 92.06 647 CYS A N 1
ATOM 5061 C CA . CYS A 1 647 ? 32.545 -14.384 -16.684 1.00 92.06 647 CYS A CA 1
ATOM 5062 C C . CYS A 1 647 ? 31.340 -15.332 -16.537 1.00 92.06 647 CYS A C 1
ATOM 5064 O O . CYS A 1 647 ? 30.353 -14.955 -15.906 1.00 92.06 647 CYS A O 1
ATOM 5066 N N . GLN A 1 648 ? 31.419 -16.571 -17.044 1.00 92.50 648 GLN A N 1
ATOM 5067 C CA . GLN A 1 648 ? 30.367 -17.587 -16.869 1.00 92.50 648 GLN A CA 1
ATOM 5068 C C . GLN A 1 648 ? 30.169 -18.009 -15.403 1.00 92.50 648 GLN A C 1
ATOM 5070 O O . GLN A 1 648 ? 29.041 -18.285 -14.986 1.00 92.50 648 GLN A O 1
ATOM 5075 N N . ALA A 1 649 ? 31.238 -18.067 -14.607 1.00 93.50 649 ALA A N 1
ATOM 5076 C CA . ALA A 1 649 ? 31.151 -18.370 -13.183 1.00 93.50 649 ALA A CA 1
ATOM 5077 C C . ALA A 1 649 ? 30.532 -17.199 -12.401 1.00 93.50 649 ALA A C 1
ATOM 5079 O O . ALA A 1 649 ? 29.633 -17.404 -11.585 1.00 93.50 649 ALA A O 1
ATOM 5080 N N . ILE A 1 650 ? 30.937 -15.959 -12.684 1.00 93.75 650 ILE A N 1
ATOM 5081 C CA . ILE A 1 650 ? 30.375 -14.776 -12.013 1.00 93.75 650 ILE A CA 1
ATOM 5082 C C . ILE A 1 650 ? 28.915 -14.527 -12.447 1.00 93.75 650 ILE A C 1
ATOM 5084 O O . ILE A 1 650 ? 28.100 -14.089 -11.631 1.00 93.75 650 ILE A O 1
ATOM 5088 N N . ALA A 1 651 ? 28.530 -14.904 -13.672 1.00 92.19 651 ALA A N 1
ATOM 5089 C CA . ALA A 1 651 ? 27.125 -14.964 -14.084 1.00 92.19 651 ALA A CA 1
ATOM 5090 C C . ALA A 1 651 ? 26.310 -15.942 -13.211 1.00 92.19 651 ALA A C 1
ATOM 5092 O O . ALA A 1 651 ? 25.192 -15.619 -12.812 1.00 92.19 651 ALA A O 1
ATOM 5093 N N . ALA A 1 652 ? 26.887 -17.083 -12.812 1.00 93.19 652 ALA A N 1
ATOM 5094 C CA . ALA A 1 652 ? 26.237 -18.002 -11.876 1.00 93.19 652 ALA A CA 1
ATOM 5095 C C . ALA A 1 652 ? 26.070 -17.397 -10.462 1.00 93.19 652 ALA A C 1
ATOM 5097 O O . ALA A 1 652 ? 25.045 -17.640 -9.828 1.00 93.19 652 ALA A O 1
ATOM 5098 N N . LEU A 1 653 ? 26.987 -16.539 -9.982 1.00 91.94 653 LEU A N 1
ATOM 5099 C CA . LEU A 1 653 ? 26.734 -15.747 -8.762 1.00 91.94 653 LEU A CA 1
ATOM 5100 C C . LEU A 1 653 ? 25.571 -14.756 -8.943 1.00 91.94 653 LEU A C 1
ATOM 5102 O O . LEU A 1 653 ? 24.749 -14.612 -8.038 1.00 91.94 653 LEU A O 1
ATOM 5106 N N . CYS A 1 654 ? 25.472 -14.096 -10.103 1.00 89.94 654 CYS A N 1
ATOM 5107 C CA . CYS A 1 654 ? 24.347 -13.203 -10.408 1.00 89.94 654 CYS A CA 1
ATOM 5108 C C . CYS A 1 654 ? 23.004 -13.950 -10.346 1.00 89.94 654 CYS A C 1
ATOM 5110 O O . CYS A 1 654 ? 22.044 -13.428 -9.770 1.00 89.94 654 CYS A O 1
ATOM 5112 N N . ASP A 1 655 ? 22.958 -15.169 -10.896 1.00 89.50 655 ASP A N 1
ATOM 5113 C CA . ASP A 1 655 ? 21.803 -16.063 -10.801 1.00 89.50 655 ASP A CA 1
ATOM 5114 C C . ASP A 1 655 ? 21.470 -16.385 -9.339 1.00 89.50 655 ASP A C 1
ATOM 5116 O O . ASP A 1 655 ? 20.338 -16.147 -8.927 1.00 89.50 655 ASP A O 1
ATOM 5120 N N . ILE A 1 656 ? 22.435 -16.829 -8.521 1.00 90.56 656 ILE A N 1
ATOM 5121 C CA . ILE A 1 656 ? 22.212 -17.140 -7.093 1.00 90.56 656 ILE A CA 1
ATOM 5122 C C . ILE A 1 656 ? 21.591 -15.950 -6.355 1.00 90.56 656 ILE A C 1
ATOM 5124 O O . ILE A 1 656 ? 20.560 -16.112 -5.703 1.00 90.56 656 ILE A O 1
ATOM 5128 N N . CYS A 1 657 ? 22.160 -14.747 -6.498 1.00 87.81 657 CYS A N 1
ATOM 5129 C CA . CYS A 1 657 ? 21.622 -13.539 -5.866 1.00 87.81 657 CYS A CA 1
ATOM 5130 C C . CYS A 1 657 ? 20.198 -13.205 -6.347 1.00 87.81 657 CYS A C 1
ATOM 5132 O O . CYS A 1 657 ? 19.370 -12.740 -5.560 1.00 87.81 657 CYS A O 1
ATOM 5134 N N . SER A 1 658 ? 19.897 -13.436 -7.629 1.00 88.19 658 SER A N 1
ATOM 5135 C CA . SER A 1 658 ? 18.555 -13.220 -8.178 1.00 88.19 658 SER A CA 1
ATOM 5136 C C . SER A 1 658 ? 17.556 -14.265 -7.674 1.00 88.19 658 SER A C 1
ATOM 5138 O O . SER A 1 658 ? 16.426 -13.915 -7.342 1.00 88.19 658 SER A O 1
ATOM 5140 N N . ILE A 1 659 ? 17.962 -15.532 -7.592 1.00 91.44 659 ILE A N 1
ATOM 5141 C CA . ILE A 1 659 ? 17.120 -16.645 -7.149 1.00 91.44 659 ILE A CA 1
ATOM 5142 C C . ILE A 1 659 ? 16.828 -16.533 -5.649 1.00 91.44 659 ILE A C 1
ATOM 5144 O O . ILE A 1 659 ? 15.666 -16.618 -5.262 1.00 91.44 659 ILE A O 1
ATOM 5148 N N . ASP A 1 660 ? 17.833 -16.246 -4.813 1.00 90.56 660 ASP A N 1
ATOM 5149 C CA . ASP A 1 660 ? 17.628 -16.015 -3.375 1.00 90.56 660 ASP A CA 1
ATOM 5150 C C . ASP A 1 660 ? 16.694 -14.832 -3.108 1.00 90.56 660 ASP A C 1
ATOM 5152 O O . ASP A 1 660 ? 15.854 -14.897 -2.208 1.00 90.56 660 ASP A O 1
ATOM 5156 N N . SER A 1 661 ? 16.781 -13.773 -3.919 1.00 89.25 661 SER A N 1
ATOM 5157 C CA . SER A 1 661 ? 15.846 -12.650 -3.847 1.00 89.25 661 SER A CA 1
ATOM 5158 C C . SER A 1 661 ? 14.406 -13.078 -4.164 1.00 89.25 661 SER A C 1
ATOM 5160 O O . SER A 1 661 ? 13.485 -12.675 -3.453 1.00 89.25 661 SER A O 1
ATOM 5162 N N . LEU A 1 662 ? 14.195 -13.943 -5.166 1.00 91.38 662 LEU A N 1
ATOM 5163 C CA . LEU A 1 662 ? 12.862 -14.460 -5.501 1.00 91.38 662 LEU A CA 1
ATOM 5164 C C . LEU A 1 662 ? 12.307 -15.421 -4.433 1.00 91.38 662 LEU A C 1
ATOM 5166 O O . LEU A 1 662 ? 11.135 -15.314 -4.064 1.00 91.38 662 LEU A O 1
ATOM 5170 N N . ILE A 1 663 ? 13.148 -16.315 -3.900 1.00 91.69 663 ILE A N 1
ATOM 5171 C CA . ILE A 1 663 ? 12.773 -17.259 -2.837 1.00 91.69 663 ILE A CA 1
ATOM 5172 C C . ILE A 1 663 ? 12.371 -16.498 -1.566 1.00 91.69 663 ILE A C 1
ATOM 5174 O O . ILE A 1 663 ? 11.274 -16.699 -1.045 1.00 91.69 663 ILE A O 1
ATOM 5178 N N . SER A 1 664 ? 13.234 -15.598 -1.086 1.00 89.62 664 SER A N 1
ATOM 5179 C CA . SER A 1 664 ? 13.057 -14.926 0.209 1.00 89.62 664 SER A CA 1
ATOM 5180 C C . SER A 1 664 ? 11.975 -13.843 0.225 1.00 89.62 664 SER A C 1
ATOM 5182 O O . SER A 1 664 ? 11.292 -13.702 1.237 1.00 89.62 664 SER A O 1
ATOM 5184 N N . ASN A 1 665 ? 11.787 -13.089 -0.866 1.00 88.12 665 ASN A N 1
ATOM 5185 C CA . ASN A 1 665 ? 10.832 -11.972 -0.891 1.00 88.12 665 ASN A CA 1
ATOM 5186 C C . ASN A 1 665 ? 9.438 -12.354 -1.407 1.00 88.12 665 ASN A C 1
ATOM 5188 O O . ASN A 1 665 ? 8.485 -11.620 -1.136 1.00 88.12 665 ASN A O 1
ATOM 5192 N N . PHE A 1 666 ? 9.300 -13.470 -2.137 1.00 89.62 666 PHE A N 1
ATOM 5193 C CA . PHE A 1 666 ? 8.036 -13.834 -2.786 1.00 89.62 666 PHE A CA 1
ATOM 5194 C C . PHE A 1 666 ? 7.607 -15.287 -2.539 1.00 89.62 666 PHE A C 1
ATOM 5196 O O . PHE A 1 666 ? 6.520 -15.493 -2.005 1.00 89.62 666 PHE A O 1
ATOM 5203 N N . ILE A 1 667 ? 8.434 -16.292 -2.858 1.00 91.62 667 ILE A N 1
ATOM 5204 C CA . ILE A 1 667 ? 8.001 -17.707 -2.812 1.00 91.62 667 ILE A CA 1
ATOM 5205 C C . ILE A 1 667 ? 7.753 -18.191 -1.372 1.00 91.62 667 ILE A C 1
ATOM 5207 O O . ILE A 1 667 ? 6.694 -18.751 -1.087 1.00 91.62 667 ILE A O 1
ATOM 5211 N N . LEU A 1 668 ? 8.693 -17.956 -0.448 1.00 90.19 668 LEU A N 1
ATOM 5212 C CA . LEU A 1 668 ? 8.539 -18.366 0.954 1.00 90.19 668 LEU A CA 1
ATOM 5213 C C . LEU A 1 668 ? 7.446 -17.576 1.697 1.00 90.19 668 LEU A C 1
ATOM 5215 O O . LEU A 1 668 ? 6.620 -18.219 2.347 1.00 90.19 668 LEU A O 1
ATOM 5219 N N . PRO A 1 669 ? 7.360 -16.228 1.599 1.00 88.62 669 PRO A N 1
ATOM 5220 C CA . PRO A 1 669 ? 6.301 -15.479 2.271 1.00 88.62 669 PRO A CA 1
ATOM 5221 C C . PRO A 1 669 ? 4.896 -15.957 1.899 1.00 88.62 669 PRO A C 1
ATOM 5223 O O . PRO A 1 669 ? 4.094 -16.194 2.795 1.00 88.62 669 PRO A O 1
ATOM 5226 N N . LEU A 1 670 ? 4.609 -16.168 0.607 1.00 90.25 670 LEU A N 1
ATOM 5227 C CA . LEU A 1 670 ? 3.269 -16.534 0.120 1.00 90.25 670 LEU A CA 1
ATOM 5228 C C . LEU A 1 670 ? 2.781 -17.924 0.592 1.00 90.25 670 LEU A C 1
ATOM 5230 O O . LEU A 1 670 ? 1.579 -18.195 0.591 1.00 90.25 670 LEU A O 1
ATOM 5234 N N . GLN A 1 671 ? 3.679 -18.804 1.040 1.00 88.44 671 GLN A N 1
ATOM 5235 C CA . GLN A 1 671 ? 3.317 -20.127 1.565 1.00 88.44 671 GLN A CA 1
ATOM 5236 C C . GLN A 1 671 ? 3.012 -20.132 3.076 1.00 88.44 671 GLN A C 1
ATOM 5238 O O . GLN A 1 671 ? 2.493 -21.123 3.591 1.00 88.44 671 GLN A O 1
ATOM 5243 N N . GLY A 1 672 ? 3.294 -19.043 3.799 1.00 80.69 672 GLY A N 1
ATOM 5244 C CA . GLY A 1 672 ? 3.147 -18.977 5.254 1.00 80.69 672 GLY A CA 1
ATOM 5245 C C . GLY A 1 672 ? 1.694 -18.958 5.744 1.00 80.69 672 GLY A C 1
ATOM 5246 O O . GLY A 1 672 ? 0.895 -18.133 5.306 1.00 80.69 672 GLY A O 1
ATOM 5247 N N . ASN A 1 673 ? 1.354 -19.810 6.720 1.00 78.75 673 ASN A N 1
ATOM 5248 C CA . ASN A 1 673 ? 0.023 -19.796 7.352 1.00 78.75 673 ASN A CA 1
ATOM 5249 C C . ASN A 1 673 ? -0.300 -18.461 8.050 1.00 78.75 673 ASN A C 1
ATOM 5251 O O . ASN A 1 673 ? -1.443 -18.029 8.015 1.00 78.75 673 ASN A O 1
ATOM 5255 N N . HIS A 1 674 ? 0.718 -17.780 8.586 1.00 73.19 674 HIS A N 1
ATOM 5256 C CA . HIS A 1 674 ? 0.629 -16.507 9.314 1.00 73.19 674 HIS A CA 1
ATOM 5257 C C . HIS A 1 674 ? 0.058 -15.320 8.500 1.00 73.19 674 HIS A C 1
ATOM 5259 O O . HIS A 1 674 ? -0.298 -14.291 9.065 1.00 73.19 674 HIS A O 1
ATOM 5265 N N . ILE A 1 675 ? -0.046 -15.439 7.171 1.00 74.56 675 ILE A N 1
ATOM 5266 C CA . ILE A 1 675 ? -0.660 -14.422 6.292 1.00 74.56 675 ILE A CA 1
ATOM 5267 C C . ILE A 1 675 ? -1.947 -14.902 5.603 1.00 74.56 675 ILE A C 1
ATOM 5269 O O . ILE A 1 675 ? -2.484 -14.185 4.753 1.00 74.56 675 ILE A O 1
ATOM 5273 N N . SER A 1 676 ? -2.423 -16.115 5.906 1.00 78.25 676 SER A N 1
ATOM 5274 C CA . SER A 1 676 ? -3.556 -16.730 5.206 1.00 78.25 676 SER A CA 1
ATOM 5275 C C . SER A 1 676 ? -4.756 -16.980 6.103 1.00 78.25 676 SER A C 1
ATOM 5277 O O . SER A 1 676 ? -4.620 -17.602 7.154 1.00 78.25 676 SER A O 1
ATOM 5279 N N . GLY A 1 677 ? -5.936 -16.580 5.636 1.00 72.12 677 GLY A N 1
ATOM 5280 C CA . GLY A 1 677 ? -7.198 -16.894 6.292 1.00 72.12 677 GLY A CA 1
ATOM 5281 C C . GLY A 1 677 ? -7.610 -18.357 6.102 1.00 72.12 677 GLY A C 1
ATOM 5282 O O . GLY A 1 677 ? -7.003 -19.117 5.341 1.00 72.12 677 GLY A O 1
ATOM 5283 N N . VAL A 1 678 ? -8.716 -18.731 6.751 1.00 64.06 678 VAL A N 1
ATOM 5284 C CA . VAL A 1 678 ? -9.273 -20.102 6.824 1.00 64.06 678 VAL A CA 1
ATOM 5285 C C . VAL A 1 678 ? -9.495 -20.763 5.448 1.00 64.06 678 VAL A C 1
ATOM 5287 O O . VAL A 1 678 ? -9.526 -21.986 5.342 1.00 64.06 678 VAL A O 1
ATOM 5290 N N . HIS A 1 679 ? -9.609 -19.973 4.377 1.00 74.56 679 HIS A N 1
ATOM 5291 C CA . HIS A 1 679 ? -9.852 -20.439 3.007 1.00 74.56 679 HIS A CA 1
ATOM 5292 C C . HIS A 1 679 ? -8.613 -20.401 2.091 1.00 74.56 679 HIS A C 1
ATOM 5294 O O . HIS A 1 679 ? -8.754 -20.420 0.870 1.00 74.56 679 HIS A O 1
ATOM 5300 N N . GLY A 1 680 ? -7.399 -20.307 2.648 1.00 81.75 680 GLY A N 1
ATOM 5301 C CA . GLY A 1 680 ? -6.146 -20.306 1.874 1.00 81.75 680 GLY A CA 1
ATOM 5302 C C . GLY A 1 680 ? -5.887 -19.024 1.067 1.00 81.75 680 GLY A C 1
ATOM 5303 O O . GLY A 1 680 ? -4.927 -18.961 0.300 1.00 81.75 680 GLY A O 1
ATOM 5304 N N . ARG A 1 681 ? -6.724 -17.996 1.244 1.00 91.50 681 ARG A N 1
ATOM 5305 C CA . ARG A 1 681 ? -6.521 -16.651 0.691 1.00 91.50 681 ARG A CA 1
ATOM 5306 C C . ARG A 1 681 ? -5.512 -15.887 1.544 1.00 91.50 681 ARG A C 1
ATOM 5308 O O . ARG A 1 681 ? -5.437 -16.101 2.751 1.00 91.50 681 ARG A O 1
ATOM 5315 N N . ILE A 1 682 ? -4.727 -15.025 0.909 1.00 92.38 682 ILE A N 1
ATOM 5316 C CA . ILE A 1 682 ? -3.691 -14.198 1.532 1.00 92.38 682 ILE A CA 1
ATOM 5317 C C . ILE A 1 682 ? -4.215 -12.778 1.731 1.00 92.38 682 ILE A C 1
ATOM 5319 O O . ILE A 1 682 ? -4.717 -12.166 0.786 1.00 92.38 682 ILE A O 1
ATOM 5323 N N . HIS A 1 683 ? -4.034 -12.244 2.939 1.00 92.38 683 HIS A N 1
ATOM 5324 C CA . HIS A 1 683 ? -4.593 -10.958 3.360 1.00 92.38 683 HIS A CA 1
ATOM 5325 C C . HIS A 1 683 ? -3.471 -9.985 3.745 1.00 92.38 683 HIS A C 1
ATOM 5327 O O . HIS A 1 683 ? -3.013 -9.973 4.886 1.00 92.38 683 HIS A O 1
ATOM 5333 N N . CYS A 1 684 ? -3.000 -9.168 2.797 1.00 91.31 684 CYS A N 1
ATOM 5334 C CA . CYS A 1 684 ? -2.004 -8.132 3.089 1.00 91.31 684 CYS A CA 1
ATOM 5335 C C . CYS A 1 684 ? -2.644 -6.896 3.736 1.00 91.31 684 CYS A C 1
ATOM 5337 O O . CYS A 1 684 ? -3.721 -6.485 3.321 1.00 91.31 684 CYS A O 1
ATOM 5339 N N . SER A 1 685 ? -1.943 -6.232 4.657 1.00 91.75 685 SER A N 1
ATOM 5340 C CA . SER A 1 685 ? -2.363 -4.928 5.188 1.00 91.75 685 SER A CA 1
ATOM 5341 C C . SER A 1 685 ? -2.137 -3.818 4.148 1.00 91.75 685 SER A C 1
ATOM 5343 O O . SER A 1 685 ? -0.991 -3.575 3.743 1.00 91.75 685 SER A O 1
ATOM 5345 N N . LEU A 1 686 ? -3.202 -3.126 3.741 1.00 94.00 686 LEU A N 1
ATOM 5346 C CA . LEU A 1 686 ? -3.212 -2.022 2.779 1.00 94.00 686 LEU A CA 1
ATOM 5347 C C . LEU A 1 686 ? -3.134 -0.677 3.504 1.00 94.00 686 LEU A C 1
ATOM 5349 O O . LEU A 1 686 ? -3.753 -0.460 4.539 1.00 94.00 686 LEU A O 1
ATOM 5353 N N . ASN A 1 687 ? -2.303 0.240 3.012 1.00 89.62 687 ASN A N 1
ATOM 5354 C CA . ASN A 1 687 ? -1.932 1.439 3.764 1.00 89.62 687 ASN A CA 1
ATOM 5355 C C . ASN A 1 687 ? -1.665 2.643 2.845 1.00 89.62 687 ASN A C 1
ATOM 5357 O O . ASN A 1 687 ? -0.743 2.593 2.023 1.00 89.62 687 ASN A O 1
ATOM 5361 N N . ILE A 1 688 ? -2.334 3.773 3.100 1.00 89.31 688 ILE A N 1
ATOM 5362 C CA . ILE A 1 688 ? -2.090 5.086 2.461 1.00 89.31 688 ILE A CA 1
ATOM 5363 C C . ILE A 1 688 ? -0.820 5.764 3.049 1.00 89.31 688 ILE A C 1
ATOM 5365 O O . ILE A 1 688 ? -0.828 6.931 3.430 1.00 89.31 688 ILE A O 1
ATOM 5369 N N . ASN A 1 689 ? 0.285 5.023 3.239 1.00 83.94 689 ASN A N 1
ATOM 5370 C CA . ASN A 1 689 ? 1.433 5.472 4.058 1.00 83.94 689 ASN A CA 1
ATOM 5371 C C . ASN A 1 689 ? 2.587 6.164 3.300 1.00 83.94 689 ASN A C 1
ATOM 5373 O O . ASN A 1 689 ? 3.634 6.447 3.902 1.00 83.94 689 ASN A O 1
ATOM 5377 N N . THR A 1 690 ? 2.419 6.421 2.001 1.00 88.56 690 THR A N 1
ATOM 5378 C CA . THR A 1 690 ? 3.425 7.105 1.176 1.00 88.56 690 THR A CA 1
ATOM 5379 C C . THR A 1 690 ? 3.191 8.615 1.125 1.00 88.56 690 THR A C 1
ATOM 5381 O O . THR A 1 690 ? 2.060 9.084 1.197 1.00 88.56 690 THR A O 1
ATOM 5384 N N . GLU A 1 691 ? 4.267 9.383 0.957 1.00 90.75 691 GLU A N 1
ATOM 5385 C CA . GLU A 1 691 ? 4.239 10.858 0.967 1.00 90.75 691 GLU A CA 1
ATOM 5386 C C . GLU A 1 691 ? 3.536 11.454 -0.272 1.00 90.75 691 GLU A C 1
ATOM 5388 O O . GLU A 1 691 ? 3.215 12.636 -0.303 1.00 90.75 691 GLU A O 1
ATOM 5393 N N . THR A 1 692 ? 3.273 10.636 -1.298 1.00 90.69 692 THR A N 1
ATOM 5394 C CA . THR A 1 692 ? 2.453 10.987 -2.472 1.00 90.69 692 THR A CA 1
ATOM 5395 C C . THR A 1 692 ? 0.994 10.528 -2.334 1.00 90.69 692 THR A C 1
ATOM 5397 O O . THR A 1 692 ? 0.119 11.032 -3.036 1.00 90.69 692 THR A O 1
ATOM 5400 N N . GLY A 1 693 ? 0.690 9.617 -1.405 1.00 89.19 693 GLY A N 1
ATOM 5401 C CA . GLY A 1 693 ? -0.642 9.033 -1.211 1.00 89.19 693 GLY A CA 1
ATOM 5402 C C . GLY A 1 693 ? -0.906 7.740 -1.992 1.00 89.19 693 GLY A C 1
ATOM 5403 O O . GLY A 1 693 ? -1.977 7.164 -1.829 1.00 89.19 693 GLY A O 1
ATOM 5404 N N . ARG A 1 694 ? 0.055 7.227 -2.783 1.00 91.69 694 ARG A N 1
ATOM 5405 C CA . ARG A 1 694 ? -0.037 5.858 -3.332 1.00 91.69 694 ARG A CA 1
ATOM 5406 C C . ARG A 1 694 ? -0.208 4.841 -2.197 1.00 91.69 694 ARG A C 1
ATOM 5408 O O . ARG A 1 694 ? 0.398 4.987 -1.127 1.00 91.69 694 ARG A O 1
ATOM 5415 N N . LEU A 1 695 ? -0.984 3.791 -2.462 1.00 93.12 695 LEU A N 1
ATOM 5416 C CA . LEU A 1 695 ? -1.116 2.646 -1.566 1.00 93.12 695 LEU A CA 1
ATOM 5417 C C . LEU A 1 695 ? 0.216 1.906 -1.384 1.00 93.12 695 LEU A C 1
ATOM 5419 O O . LEU A 1 695 ? 1.158 2.017 -2.168 1.00 93.12 695 LEU A O 1
ATOM 5423 N N .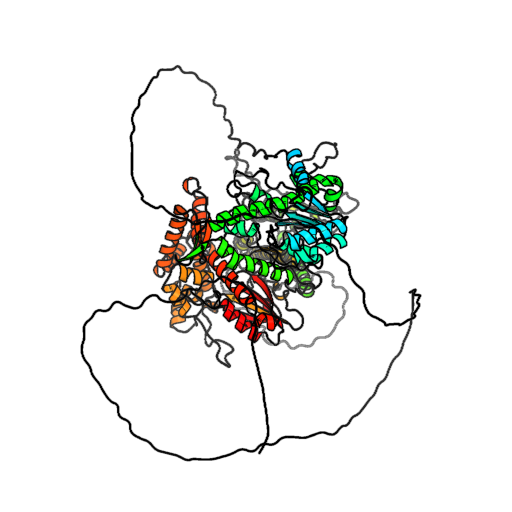 SER A 1 696 ? 0.276 1.125 -0.312 1.00 91.81 696 SER A N 1
ATOM 5424 C CA . SER A 1 696 ? 1.359 0.194 -0.013 1.00 91.81 696 SER A CA 1
ATOM 5425 C C . SER A 1 696 ? 0.779 -1.045 0.663 1.00 91.81 696 SER A C 1
ATOM 5427 O O . SER A 1 696 ? -0.160 -0.921 1.449 1.00 91.81 696 SER A O 1
ATOM 5429 N N . ALA A 1 697 ? 1.343 -2.216 0.370 1.00 91.50 697 ALA A N 1
ATOM 5430 C CA . ALA A 1 697 ? 0.947 -3.493 0.957 1.00 91.50 697 ALA A CA 1
ATOM 5431 C C . ALA A 1 697 ? 2.050 -4.020 1.888 1.00 91.50 697 ALA A C 1
ATOM 5433 O O . ALA A 1 697 ? 3.242 -3.842 1.612 1.00 91.50 697 ALA A O 1
ATOM 5434 N N . ARG A 1 698 ? 1.672 -4.680 2.986 1.00 89.44 698 ARG A N 1
ATOM 5435 C CA . ARG A 1 698 ? 2.593 -5.359 3.917 1.00 89.44 698 ARG A CA 1
ATOM 5436 C C . ARG A 1 698 ? 1.989 -6.681 4.392 1.00 89.44 698 ARG A C 1
ATOM 5438 O O . ARG A 1 698 ? 0.775 -6.812 4.418 1.00 89.44 698 ARG A O 1
ATOM 5445 N N . ARG A 1 699 ? 2.841 -7.622 4.817 1.00 83.94 699 ARG A N 1
ATOM 5446 C CA . ARG A 1 699 ? 2.445 -8.941 5.358 1.00 83.94 699 ARG A CA 1
ATOM 5447 C C . ARG A 1 699 ? 1.478 -9.731 4.443 1.00 83.94 699 ARG A C 1
ATOM 5449 O O . ARG A 1 699 ? 0.375 -10.049 4.869 1.00 83.94 699 ARG A O 1
ATOM 5456 N N . PRO A 1 700 ? 1.853 -10.054 3.188 1.00 86.62 700 PRO A N 1
ATOM 5457 C CA . PRO A 1 700 ? 3.117 -9.774 2.500 1.00 86.62 700 PRO A CA 1
ATOM 5458 C C . PRO A 1 700 ? 3.042 -8.496 1.637 1.00 86.62 700 PRO A C 1
ATOM 5460 O O . PRO A 1 700 ? 2.003 -7.851 1.522 1.00 86.62 700 PRO A O 1
ATOM 5463 N N . ASN A 1 701 ? 4.153 -8.093 1.012 1.00 88.00 701 ASN A N 1
ATOM 5464 C CA . ASN A 1 701 ? 4.169 -6.929 0.118 1.00 88.00 701 ASN A CA 1
ATOM 5465 C C . ASN A 1 701 ? 3.705 -7.297 -1.306 1.00 88.00 701 ASN A C 1
ATOM 5467 O O . ASN A 1 701 ? 4.513 -7.555 -2.202 1.00 88.00 701 ASN A O 1
ATOM 5471 N N . LEU A 1 702 ? 2.388 -7.298 -1.523 1.00 88.19 702 LEU A N 1
ATOM 5472 C CA . LEU A 1 702 ? 1.788 -7.574 -2.836 1.00 88.19 702 LEU A CA 1
ATOM 5473 C C . LEU A 1 702 ? 1.950 -6.430 -3.861 1.00 88.19 702 LEU A C 1
ATOM 5475 O O . LEU A 1 702 ? 1.749 -6.653 -5.048 1.00 88.19 702 LEU A O 1
ATOM 5479 N N . GLN A 1 703 ? 2.384 -5.234 -3.446 1.00 86.00 703 GLN A N 1
ATOM 5480 C CA . GLN A 1 703 ? 2.641 -4.107 -4.357 1.00 86.00 703 GLN A CA 1
ATOM 5481 C C . GLN A 1 703 ? 3.976 -4.228 -5.116 1.00 86.00 703 GLN A C 1
ATOM 5483 O O . GLN A 1 703 ? 4.124 -3.618 -6.167 1.00 86.00 703 GLN A O 1
ATOM 5488 N N . ASN A 1 704 ? 4.942 -5.017 -4.626 1.00 85.50 704 ASN A N 1
ATOM 5489 C CA . ASN A 1 704 ? 6.301 -5.097 -5.193 1.00 85.50 704 ASN A CA 1
ATOM 5490 C C . ASN A 1 704 ? 6.604 -6.424 -5.925 1.00 85.50 704 ASN A C 1
ATOM 5492 O O . ASN A 1 704 ? 7.758 -6.852 -5.969 1.00 85.50 704 ASN A O 1
ATOM 5496 N N . GLN A 1 705 ? 5.594 -7.098 -6.483 1.00 88.25 705 GLN A N 1
ATOM 5497 C CA . GLN A 1 705 ? 5.783 -8.376 -7.189 1.00 88.25 705 GLN A CA 1
ATOM 5498 C C . GLN A 1 705 ? 6.690 -8.220 -8.430 1.00 88.25 705 GLN A C 1
ATOM 5500 O O . GLN A 1 705 ? 6.582 -7.218 -9.146 1.00 88.25 705 GLN A O 1
ATOM 5505 N N . PRO A 1 706 ? 7.581 -9.188 -8.725 1.00 85.19 706 PRO A N 1
ATOM 5506 C CA . PRO A 1 706 ? 8.625 -9.033 -9.742 1.00 85.19 706 PRO A CA 1
ATOM 5507 C C . PRO A 1 706 ? 8.014 -8.734 -11.115 1.00 85.19 706 PRO A C 1
ATOM 5509 O O . PRO A 1 706 ? 7.055 -9.380 -11.515 1.00 85.19 706 PRO A O 1
ATOM 5512 N N . ALA A 1 707 ? 8.519 -7.742 -11.853 1.00 82.69 707 ALA A N 1
ATOM 5513 C CA . ALA A 1 707 ? 8.016 -7.432 -13.201 1.00 82.69 707 ALA A CA 1
ATOM 5514 C C . ALA A 1 707 ? 8.161 -8.646 -14.142 1.00 82.69 707 ALA A C 1
ATOM 5516 O O . ALA A 1 707 ? 9.124 -9.391 -13.996 1.00 82.69 707 ALA A O 1
ATOM 5517 N N . LEU A 1 708 ? 7.260 -8.828 -15.120 1.00 83.12 708 LEU A N 1
ATOM 5518 C CA . LEU A 1 708 ? 7.242 -10.016 -16.000 1.00 83.12 708 LEU A CA 1
ATOM 5519 C C . LEU A 1 708 ? 8.605 -10.318 -16.658 1.00 83.12 708 LEU A C 1
ATOM 5521 O O . LEU A 1 708 ? 9.038 -11.463 -16.647 1.00 83.12 708 LEU A O 1
ATOM 5525 N N . GLU A 1 709 ? 9.329 -9.292 -17.128 1.00 78.94 709 GLU A N 1
ATOM 5526 C CA . GLU A 1 709 ? 10.698 -9.399 -17.687 1.00 78.94 709 GLU A CA 1
ATOM 5527 C C . GLU A 1 709 ? 11.755 -9.956 -16.699 1.00 78.94 709 GLU A C 1
ATOM 5529 O O . GLU A 1 709 ? 12.894 -10.205 -17.088 1.00 78.94 709 GLU A O 1
ATOM 5534 N N . LYS A 1 710 ? 11.416 -10.098 -15.412 1.00 81.69 710 LYS A N 1
ATOM 5535 C CA . LYS A 1 710 ? 12.284 -10.550 -14.309 1.00 81.69 710 LYS A CA 1
ATOM 5536 C C . LYS A 1 710 ? 11.683 -11.707 -13.498 1.00 81.69 710 LYS A C 1
ATOM 5538 O O . LYS A 1 710 ? 12.330 -12.201 -12.576 1.00 81.69 710 LYS A O 1
ATOM 5543 N N . ASP A 1 711 ? 10.455 -12.124 -13.799 1.00 85.94 711 ASP A N 1
ATOM 5544 C CA . ASP A 1 711 ? 9.711 -13.134 -13.042 1.00 85.94 711 ASP A CA 1
ATOM 5545 C C . ASP A 1 711 ? 10.090 -14.551 -13.514 1.00 85.94 711 ASP A C 1
ATOM 5547 O O . ASP A 1 711 ? 9.300 -15.246 -14.154 1.00 85.94 711 ASP A O 1
ATOM 5551 N N . ARG A 1 712 ? 11.341 -14.957 -13.222 1.00 88.81 712 ARG A N 1
ATOM 5552 C CA . ARG A 1 712 ? 11.975 -16.231 -13.645 1.00 88.81 712 ARG A CA 1
ATOM 5553 C C . ARG A 1 712 ? 11.074 -17.453 -13.440 1.00 88.81 712 ARG A C 1
ATOM 5555 O O . ARG A 1 712 ? 11.083 -18.362 -14.260 1.00 88.81 712 ARG A O 1
ATOM 5562 N N . TYR A 1 713 ? 10.296 -17.445 -12.361 1.00 92.06 713 TYR A N 1
ATOM 5563 C CA . TYR A 1 713 ? 9.459 -18.560 -11.920 1.00 92.06 713 TYR A CA 1
ATOM 5564 C C . TYR A 1 713 ? 7.950 -18.306 -12.079 1.00 92.06 713 TYR A C 1
ATOM 5566 O O . TYR A 1 713 ? 7.137 -19.068 -11.553 1.00 92.06 713 TYR A O 1
ATOM 5574 N N . LYS A 1 714 ? 7.564 -17.238 -12.793 1.00 93.38 714 LYS A N 1
ATOM 5575 C CA . LYS A 1 714 ? 6.165 -16.833 -13.016 1.00 93.38 714 LYS A CA 1
ATOM 5576 C C . LYS A 1 714 ? 5.354 -16.808 -11.715 1.00 93.38 714 LYS A C 1
ATOM 5578 O O . LYS A 1 714 ? 4.282 -17.399 -11.632 1.00 93.38 714 LYS A O 1
ATOM 5583 N N . ILE A 1 715 ? 5.858 -16.141 -10.682 1.00 92.81 715 ILE A N 1
ATOM 5584 C CA . ILE A 1 715 ? 5.232 -16.075 -9.355 1.00 92.81 715 ILE A CA 1
ATOM 5585 C C . ILE A 1 715 ? 3.802 -15.513 -9.435 1.00 92.81 715 ILE A C 1
ATOM 5587 O O . ILE A 1 715 ? 2.931 -15.971 -8.697 1.00 92.81 715 ILE A O 1
ATOM 5591 N N . ARG A 1 716 ? 3.497 -14.619 -10.395 1.00 94.19 716 ARG A N 1
ATOM 5592 C CA . ARG A 1 716 ? 2.102 -14.192 -10.650 1.00 94.19 716 ARG A CA 1
ATOM 5593 C C . ARG A 1 716 ? 1.143 -15.336 -11.011 1.00 94.19 716 ARG A C 1
ATOM 5595 O O . ARG A 1 716 ? -0.058 -15.180 -10.826 1.00 94.19 716 ARG A O 1
ATOM 5602 N N . GLN A 1 717 ? 1.633 -16.466 -11.521 1.00 95.31 717 GLN A N 1
ATOM 5603 C CA . GLN A 1 717 ? 0.798 -17.610 -11.901 1.00 95.31 717 GLN A CA 1
ATOM 5604 C C . GLN A 1 717 ? 0.199 -18.306 -10.670 1.00 95.31 717 GLN A C 1
ATOM 5606 O O . GLN A 1 717 ? -0.862 -18.911 -10.779 1.00 95.31 717 GLN A O 1
ATOM 5611 N N . ALA A 1 718 ? 0.830 -18.156 -9.499 1.00 95.00 718 ALA A N 1
ATOM 5612 C CA . ALA A 1 718 ? 0.320 -18.671 -8.234 1.00 95.00 718 ALA A CA 1
ATOM 5613 C C . ALA A 1 718 ? -0.961 -17.962 -7.764 1.00 95.00 718 ALA A C 1
ATOM 5615 O O . ALA A 1 718 ? -1.731 -18.548 -7.015 1.00 95.00 718 ALA A O 1
ATOM 5616 N N . PHE A 1 719 ? -1.198 -16.710 -8.170 1.00 95.38 719 PHE A N 1
ATOM 5617 C CA . PHE A 1 719 ? -2.379 -15.947 -7.760 1.00 95.38 719 PHE A CA 1
ATOM 5618 C C . PHE A 1 719 ? -3.540 -16.256 -8.710 1.00 95.38 719 PHE A C 1
ATOM 5620 O O . PHE A 1 719 ? -3.509 -15.870 -9.883 1.00 95.38 719 PHE A O 1
ATOM 5627 N N . VAL A 1 720 ? -4.547 -16.963 -8.202 1.00 96.69 720 VAL A N 1
ATOM 5628 C CA . VAL A 1 720 ? -5.601 -17.632 -8.985 1.00 96.69 720 VAL A CA 1
ATOM 5629 C C . VAL A 1 720 ? -6.999 -17.133 -8.613 1.00 96.69 720 VAL A C 1
ATOM 5631 O O . VAL A 1 720 ? -7.203 -16.581 -7.533 1.00 96.69 720 VAL A O 1
ATOM 5634 N N . ALA A 1 721 ? -7.974 -17.344 -9.498 1.00 97.19 721 ALA A N 1
ATOM 5635 C CA . ALA A 1 721 ? -9.389 -17.241 -9.144 1.00 97.19 721 ALA A CA 1
ATOM 5636 C C . ALA A 1 721 ? -9.845 -18.458 -8.313 1.00 97.19 721 ALA A C 1
ATOM 5638 O O . ALA A 1 721 ? -9.280 -19.549 -8.424 1.00 97.19 721 ALA A O 1
ATOM 5639 N N . GLY A 1 722 ? -10.893 -18.295 -7.503 1.00 94.62 722 GLY A N 1
ATOM 5640 C CA . GLY A 1 722 ? -11.601 -19.417 -6.888 1.00 94.62 722 GLY A CA 1
ATOM 5641 C C . GLY A 1 722 ? -12.355 -20.278 -7.917 1.00 94.62 722 GLY A C 1
ATOM 5642 O O . GLY A 1 722 ? -12.645 -19.812 -9.021 1.00 94.62 722 GLY A O 1
ATOM 5643 N N . PRO A 1 723 ? -12.721 -21.532 -7.584 1.00 94.50 723 PRO A N 1
ATOM 5644 C CA . PRO A 1 723 ? -13.441 -22.414 -8.505 1.00 94.50 723 PRO A CA 1
ATOM 5645 C C . PRO A 1 723 ? -14.742 -21.793 -9.042 1.00 94.50 723 PRO A C 1
ATOM 5647 O O . PRO A 1 723 ? -15.618 -21.405 -8.273 1.00 94.50 723 PRO A O 1
ATOM 5650 N N . GLY A 1 724 ? -14.871 -21.714 -10.371 1.00 96.31 724 GLY A N 1
ATOM 5651 C CA . GLY A 1 724 ? -16.007 -21.082 -11.062 1.00 96.31 724 GLY A CA 1
ATOM 5652 C C . GLY A 1 724 ? -15.856 -19.573 -11.306 1.00 96.31 724 GLY A C 1
ATOM 5653 O O . GLY A 1 724 ? -16.526 -19.023 -12.187 1.00 96.31 724 GLY A O 1
ATOM 5654 N N . ASN A 1 725 ? -14.929 -18.908 -10.616 1.00 97.81 725 ASN A N 1
ATOM 5655 C CA . ASN A 1 725 ? -14.619 -17.496 -10.819 1.00 97.81 725 ASN A CA 1
ATOM 5656 C C . ASN A 1 725 ? -13.544 -17.291 -11.896 1.00 97.81 725 ASN A C 1
ATOM 5658 O O . ASN A 1 725 ? -12.865 -18.224 -12.319 1.00 97.81 725 ASN A O 1
ATOM 5662 N N . SER A 1 726 ? -13.382 -16.045 -12.326 1.00 98.31 726 SER A N 1
ATOM 5663 C CA . SER A 1 726 ? -12.238 -15.557 -13.095 1.00 98.31 726 SER A CA 1
ATOM 5664 C C . SER A 1 726 ? -11.710 -14.272 -12.459 1.00 98.31 726 SER A C 1
ATOM 5666 O O . SER A 1 726 ? -12.439 -13.576 -11.752 1.00 98.31 726 SER A O 1
ATOM 5668 N N . LEU A 1 727 ? -10.448 -13.947 -12.728 1.00 98.56 727 LEU A N 1
ATOM 5669 C CA . LEU A 1 727 ? -9.867 -12.647 -12.415 1.00 98.56 727 LEU A CA 1
ATOM 5670 C C . LEU A 1 727 ? -10.104 -11.682 -13.578 1.00 98.56 727 LEU A C 1
ATOM 5672 O O . LEU A 1 727 ? -9.868 -12.048 -14.732 1.00 98.56 727 LEU A O 1
ATOM 5676 N N . ILE A 1 728 ? -10.483 -10.443 -13.268 1.00 98.50 728 ILE A N 1
ATOM 5677 C CA . ILE A 1 728 ? -10.261 -9.287 -14.144 1.00 98.50 728 ILE A CA 1
ATOM 5678 C C . ILE A 1 728 ? -9.016 -8.581 -13.627 1.00 98.50 728 ILE A C 1
ATOM 5680 O O . ILE A 1 728 ? -8.941 -8.240 -12.447 1.00 98.50 728 ILE A O 1
ATOM 5684 N N . VAL A 1 729 ? -8.067 -8.329 -14.521 1.00 98.06 729 VAL A N 1
ATOM 5685 C CA . VAL A 1 729 ? -6.922 -7.453 -14.263 1.00 98.06 729 VAL A CA 1
ATOM 5686 C C . VAL A 1 729 ? -7.022 -6.289 -15.235 1.00 98.06 729 VAL A C 1
ATOM 5688 O O . VAL A 1 729 ? -7.166 -6.512 -16.439 1.00 98.06 729 VAL A O 1
ATOM 5691 N N . ALA A 1 730 ? -7.007 -5.065 -14.711 1.00 98.00 730 ALA A N 1
ATOM 5692 C CA . ALA A 1 730 ? -7.173 -3.837 -15.483 1.00 98.00 730 ALA A CA 1
ATOM 5693 C C . ALA A 1 730 ? -6.141 -2.788 -15.047 1.00 98.00 730 ALA A C 1
ATOM 5695 O O . ALA A 1 730 ? -5.997 -2.523 -13.855 1.00 98.00 730 ALA A O 1
ATOM 5696 N N . ASP A 1 731 ? -5.413 -2.212 -16.003 1.00 96.25 731 ASP A N 1
ATOM 5697 C CA . ASP A 1 731 ? -4.257 -1.334 -15.777 1.00 96.25 731 ASP A CA 1
ATOM 5698 C C . ASP A 1 731 ? -4.337 -0.080 -16.655 1.00 96.25 731 ASP A C 1
ATOM 5700 O O . ASP A 1 731 ? -4.812 -0.129 -17.793 1.00 96.25 731 ASP A O 1
ATOM 5704 N N . TYR A 1 732 ? -3.876 1.059 -16.141 1.00 95.75 732 TYR A N 1
ATOM 5705 C CA . TYR A 1 732 ? -3.908 2.312 -16.891 1.00 95.75 732 TYR A CA 1
ATOM 5706 C C . TYR A 1 732 ? -2.739 2.431 -17.871 1.00 95.75 732 TYR A C 1
ATOM 5708 O O . TYR A 1 732 ? -1.562 2.377 -17.502 1.00 95.75 732 TYR A O 1
ATOM 5716 N N . GLY A 1 733 ? -3.056 2.755 -19.125 1.00 90.19 733 GLY A N 1
ATOM 5717 C CA . GLY A 1 733 ? -2.084 3.008 -20.183 1.00 90.19 733 GLY A CA 1
ATOM 5718 C C . GLY A 1 733 ? -1.238 4.265 -19.939 1.00 90.19 733 GLY A C 1
ATOM 5719 O O . GLY A 1 733 ? -1.507 5.315 -20.519 1.00 90.19 733 GLY A O 1
ATOM 5720 N N . GLN A 1 734 ? -0.178 4.144 -19.131 1.00 89.31 734 GLN A N 1
ATOM 5721 C CA . GLN A 1 734 ? 0.800 5.194 -18.795 1.00 89.31 734 GLN A CA 1
ATOM 5722 C C . GLN A 1 734 ? 0.217 6.400 -18.023 1.00 89.31 734 GLN A C 1
ATOM 5724 O O . GLN A 1 734 ? 0.489 7.555 -18.366 1.00 89.31 734 GLN A O 1
ATOM 5729 N N . LEU A 1 735 ? -0.553 6.127 -16.960 1.00 93.81 735 LEU A N 1
ATOM 5730 C CA . LEU A 1 735 ? -1.284 7.112 -16.144 1.00 93.81 735 LEU A CA 1
ATOM 5731 C C . LEU A 1 735 ? -0.485 8.384 -15.805 1.00 93.81 735 LEU A C 1
ATOM 5733 O O . LEU A 1 735 ? -0.915 9.490 -16.130 1.00 93.81 735 LEU A O 1
ATOM 5737 N N . GLU A 1 736 ? 0.702 8.240 -15.209 1.00 94.38 736 GLU A N 1
ATOM 5738 C CA . GLU A 1 736 ? 1.533 9.381 -14.791 1.00 94.38 736 GLU A CA 1
ATOM 5739 C C . GLU A 1 736 ? 1.934 10.309 -15.955 1.00 94.38 736 GLU A C 1
ATOM 5741 O O . GLU A 1 736 ? 2.026 11.522 -15.773 1.00 94.38 736 GLU A O 1
ATOM 5746 N N . LEU A 1 737 ? 2.115 9.786 -17.173 1.00 93.62 737 LEU A N 1
ATOM 5747 C CA . LEU A 1 737 ? 2.452 10.616 -18.337 1.00 93.62 737 LEU A CA 1
ATOM 5748 C C . LEU A 1 737 ? 1.227 11.327 -18.928 1.00 93.62 737 LEU A C 1
ATOM 5750 O O . LEU A 1 737 ? 1.369 12.438 -19.440 1.00 93.62 737 LEU A O 1
ATOM 5754 N N . ARG A 1 738 ? 0.028 10.739 -18.812 1.00 94.75 738 ARG A N 1
ATOM 5755 C CA . ARG A 1 738 ? -1.239 11.410 -19.159 1.00 94.75 738 ARG A CA 1
ATOM 5756 C C . ARG A 1 738 ? -1.534 12.551 -18.188 1.00 94.75 738 ARG A C 1
ATOM 5758 O O . ARG A 1 738 ? -1.836 13.663 -18.614 1.00 94.75 738 ARG A O 1
ATOM 5765 N N . ILE A 1 739 ? -1.340 12.306 -16.894 1.00 95.44 739 ILE A N 1
ATOM 5766 C CA . ILE A 1 739 ? -1.442 13.325 -15.844 1.00 95.44 739 ILE A CA 1
ATOM 5767 C C . ILE A 1 739 ? -0.442 14.460 -16.091 1.00 95.44 739 ILE A C 1
ATOM 5769 O O . ILE A 1 739 ? -0.844 15.620 -16.092 1.00 95.44 739 ILE A O 1
ATOM 5773 N N . LEU A 1 740 ? 0.827 14.155 -16.391 1.00 95.31 740 LEU A N 1
ATOM 5774 C CA . LEU A 1 740 ? 1.822 15.175 -16.743 1.00 95.31 740 LEU A CA 1
ATOM 5775 C C . LEU A 1 740 ? 1.407 16.000 -17.978 1.00 95.31 740 LEU A C 1
ATOM 5777 O O . LEU A 1 740 ? 1.579 17.217 -17.979 1.00 95.31 740 LEU A O 1
ATOM 5781 N N . ALA A 1 741 ? 0.827 15.367 -19.005 1.00 95.06 741 ALA A N 1
ATOM 5782 C CA . ALA A 1 741 ? 0.334 16.064 -20.195 1.00 95.06 741 ALA A CA 1
ATOM 5783 C C . ALA A 1 741 ? -0.805 17.051 -19.881 1.00 95.06 741 ALA A C 1
ATOM 5785 O O . ALA A 1 741 ? -0.842 18.137 -20.460 1.00 95.06 741 ALA A O 1
ATOM 5786 N N . HIS A 1 742 ? -1.709 16.691 -18.963 1.00 95.31 742 HIS A N 1
ATOM 5787 C CA . HIS A 1 742 ? -2.790 17.563 -18.498 1.00 95.31 742 HIS A CA 1
ATOM 5788 C C . HIS A 1 742 ? -2.277 18.686 -17.580 1.00 95.31 742 HIS A C 1
ATOM 5790 O O . HIS A 1 742 ? -2.526 19.848 -17.892 1.00 95.31 742 HIS A O 1
ATOM 5796 N N . LEU A 1 743 ? -1.508 18.366 -16.528 1.00 94.06 743 LEU A N 1
ATOM 5797 C CA . LEU A 1 743 ? -0.993 19.343 -15.553 1.00 94.06 743 LEU A CA 1
ATOM 5798 C C . LEU A 1 743 ? -0.083 20.403 -16.195 1.00 94.06 743 LEU A C 1
ATOM 5800 O O . LEU A 1 743 ? -0.174 21.580 -15.860 1.00 94.06 743 LEU A O 1
ATOM 5804 N N . ALA A 1 744 ? 0.771 20.002 -17.142 1.00 94.75 744 ALA A N 1
ATOM 5805 C CA . ALA A 1 744 ? 1.607 20.930 -17.904 1.00 94.75 744 ALA A CA 1
ATOM 5806 C C . ALA A 1 744 ? 0.906 21.510 -19.150 1.00 94.75 744 ALA A C 1
ATOM 5808 O O . ALA A 1 744 ? 1.522 22.282 -19.882 1.00 94.75 744 ALA A O 1
ATOM 5809 N N . ASN A 1 745 ? -0.338 21.102 -19.438 1.00 94.62 745 ASN A N 1
ATOM 5810 C CA . ASN A 1 745 ? -1.098 21.426 -20.655 1.00 94.62 745 ASN A CA 1
ATOM 5811 C C . ASN A 1 745 ? -0.271 21.297 -21.959 1.00 94.62 745 ASN A C 1
ATOM 5813 O O . ASN A 1 745 ? -0.363 22.122 -22.871 1.00 94.62 745 ASN A O 1
ATOM 5817 N N . CYS A 1 746 ? 0.604 20.287 -22.028 1.00 94.62 746 CYS A N 1
ATOM 5818 C CA . CYS A 1 746 ? 1.626 20.192 -23.068 1.00 94.62 746 CYS A CA 1
ATOM 5819 C C . CYS A 1 746 ? 1.033 19.635 -24.366 1.00 94.62 746 CYS A C 1
ATOM 5821 O O . CYS A 1 746 ? 0.729 18.441 -24.465 1.00 94.62 746 CYS A O 1
ATOM 5823 N N . LYS A 1 747 ? 0.911 20.495 -25.384 1.00 94.00 747 LYS A N 1
ATOM 5824 C CA . LYS A 1 747 ? 0.193 20.198 -26.637 1.00 94.00 747 LYS A CA 1
ATOM 5825 C C . LYS A 1 747 ? 0.750 18.963 -27.337 1.00 94.00 747 LYS A C 1
ATOM 5827 O O . LYS A 1 747 ? 0.001 18.038 -27.626 1.00 94.00 747 LYS A O 1
ATOM 5832 N N . SER A 1 748 ? 2.076 18.898 -27.466 1.00 90.88 748 SER A N 1
ATOM 5833 C CA . SER A 1 748 ? 2.817 17.763 -28.037 1.00 90.88 748 SER A CA 1
ATOM 5834 C C . SER A 1 748 ? 2.497 16.426 -27.351 1.00 90.88 748 SER A C 1
ATOM 5836 O O . SER A 1 748 ? 2.389 15.396 -28.015 1.00 90.88 748 SER A O 1
ATOM 5838 N N . MET A 1 749 ? 2.290 16.418 -26.027 1.00 92.38 749 MET A N 1
ATOM 5839 C CA . MET A 1 749 ? 1.908 15.200 -25.304 1.00 92.38 749 MET A CA 1
ATOM 5840 C C . MET A 1 749 ? 0.420 14.870 -25.474 1.00 92.38 749 MET A C 1
ATOM 5842 O O . MET A 1 749 ? 0.085 13.713 -25.721 1.00 92.38 749 MET A O 1
ATOM 5846 N N . LEU A 1 750 ? -0.466 15.868 -25.387 1.00 94.00 750 LEU A N 1
ATOM 5847 C CA . LEU A 1 750 ? -1.913 15.689 -25.567 1.00 94.00 750 LEU A CA 1
ATOM 5848 C C . LEU A 1 750 ? -2.253 15.188 -26.983 1.00 94.00 750 LEU A C 1
ATOM 5850 O O . LEU A 1 750 ? -3.044 14.260 -27.139 1.00 94.00 750 LEU A O 1
ATOM 5854 N N . GLU A 1 751 ? -1.616 15.749 -28.010 1.00 91.31 751 GLU A N 1
ATOM 5855 C CA . GLU A 1 751 ? -1.733 15.316 -29.407 1.00 91.31 751 GLU A CA 1
ATOM 5856 C C . GLU A 1 751 ? -1.180 13.899 -29.605 1.00 91.31 751 GLU A C 1
ATOM 5858 O O . GLU A 1 751 ? -1.844 13.065 -30.220 1.00 91.31 751 GLU A O 1
ATOM 5863 N N . ALA A 1 752 ? -0.017 13.579 -29.023 1.00 88.56 752 ALA A N 1
ATOM 5864 C CA . ALA A 1 752 ? 0.564 12.238 -29.103 1.00 88.56 752 ALA A CA 1
ATOM 5865 C C . ALA A 1 752 ? -0.296 11.153 -28.429 1.00 88.56 752 ALA A C 1
ATOM 5867 O O . ALA A 1 752 ? -0.288 10.019 -28.905 1.00 88.56 752 ALA A O 1
ATOM 5868 N N . PHE A 1 753 ? -1.042 11.479 -27.364 1.00 91.00 753 PHE A N 1
ATOM 5869 C CA . PHE A 1 753 ? -1.999 10.553 -26.745 1.00 91.00 753 PHE A CA 1
ATOM 5870 C C . PHE A 1 753 ? -3.311 10.430 -27.533 1.00 91.00 753 PHE A C 1
ATOM 5872 O O . PHE A 1 753 ? -3.815 9.318 -27.677 1.00 91.00 753 PHE A O 1
ATOM 5879 N N . ARG A 1 754 ? -3.846 11.532 -28.082 1.00 89.62 754 ARG A N 1
ATOM 5880 C CA . ARG A 1 754 ? -5.049 11.513 -28.944 1.00 89.62 754 ARG A CA 1
ATOM 5881 C C . ARG A 1 754 ? -4.818 10.783 -30.269 1.00 89.62 754 ARG A C 1
ATOM 5883 O O . ARG A 1 754 ? -5.752 10.227 -30.830 1.00 89.62 754 ARG A O 1
ATOM 5890 N N . ALA A 1 755 ? -3.579 10.770 -30.759 1.00 85.62 755 ALA A N 1
ATOM 5891 C CA . ALA A 1 755 ? -3.185 10.053 -31.968 1.00 85.62 755 ALA A CA 1
ATOM 5892 C C . ALA A 1 755 ? -3.031 8.527 -31.781 1.00 85.62 755 ALA A C 1
ATOM 5894 O O . ALA A 1 755 ? -2.643 7.859 -32.740 1.00 85.62 755 ALA A O 1
ATOM 5895 N N . GLY A 1 756 ? -3.276 7.985 -30.580 1.00 82.12 756 GLY A N 1
ATOM 5896 C CA . GLY A 1 756 ? -3.147 6.554 -30.275 1.00 82.12 756 GLY A CA 1
ATOM 5897 C C . GLY A 1 756 ? -1.700 6.051 -30.176 1.00 82.12 756 GLY A C 1
ATOM 5898 O O . GLY A 1 756 ? -0.732 6.804 -30.351 1.00 82.12 756 GLY A O 1
ATOM 5899 N N . GLY A 1 757 ? -1.542 4.756 -29.925 1.00 76.19 757 GLY A N 1
ATOM 5900 C CA . GLY A 1 757 ? -0.271 4.044 -30.004 1.00 76.19 757 GLY A CA 1
ATOM 5901 C C . GLY A 1 757 ? 0.685 4.267 -28.837 1.00 76.19 757 GLY A C 1
ATOM 5902 O O . GLY A 1 757 ? 0.479 5.085 -27.939 1.00 76.19 757 GLY A O 1
ATOM 5903 N N . ASP A 1 758 ? 1.781 3.508 -28.846 1.00 83.94 758 ASP A N 1
ATOM 5904 C CA . ASP A 1 758 ? 2.727 3.509 -27.733 1.00 83.94 758 ASP A CA 1
ATOM 5905 C C . ASP A 1 758 ? 3.529 4.824 -27.665 1.00 83.94 758 ASP A C 1
ATOM 5907 O O . ASP A 1 758 ? 4.408 5.109 -28.486 1.00 83.94 758 ASP A O 1
ATOM 5911 N N . PHE A 1 759 ? 3.261 5.619 -26.627 1.00 86.75 759 PHE A N 1
ATOM 5912 C CA . PHE A 1 759 ? 3.885 6.927 -26.401 1.00 86.75 759 PHE A CA 1
ATOM 5913 C C . PHE A 1 759 ? 5.425 6.858 -26.332 1.00 86.75 759 PHE A C 1
ATOM 5915 O O . PHE A 1 759 ? 6.130 7.756 -26.805 1.00 86.75 759 PHE A O 1
ATOM 5922 N N . HIS A 1 760 ? 5.982 5.768 -25.794 1.00 90.31 760 HIS A N 1
ATOM 5923 C CA . HIS A 1 760 ? 7.432 5.561 -25.744 1.00 90.31 760 HIS A CA 1
ATOM 5924 C C . HIS A 1 760 ? 8.035 5.295 -27.135 1.00 90.31 760 HIS A C 1
ATOM 5926 O O . HIS A 1 760 ? 9.145 5.745 -27.408 1.00 90.31 760 HIS A O 1
ATOM 5932 N N . SER A 1 761 ? 7.297 4.631 -28.026 1.00 89.06 761 SER A N 1
ATOM 5933 C CA . SER A 1 761 ? 7.657 4.390 -29.428 1.00 89.06 761 SER A CA 1
ATOM 5934 C C . SER A 1 761 ? 7.636 5.688 -30.233 1.00 89.06 761 SER A C 1
ATOM 5936 O O . SER A 1 761 ? 8.599 5.975 -30.943 1.00 89.06 761 SER A O 1
ATOM 5938 N N . ARG A 1 762 ? 6.617 6.540 -30.032 1.00 87.75 762 ARG A N 1
ATOM 5939 C CA . ARG A 1 762 ? 6.605 7.920 -30.562 1.00 87.75 762 ARG A CA 1
ATOM 5940 C C . ARG A 1 762 ? 7.807 8.727 -30.055 1.00 87.75 762 ARG A C 1
ATOM 5942 O O . ARG A 1 762 ? 8.461 9.417 -30.829 1.00 87.75 762 ARG A O 1
ATOM 5949 N N . THR A 1 763 ? 8.162 8.583 -28.776 1.00 88.50 763 THR A N 1
ATOM 5950 C CA . THR A 1 763 ? 9.354 9.239 -28.208 1.00 88.50 763 THR A CA 1
ATOM 5951 C C . THR A 1 763 ? 10.652 8.721 -28.852 1.00 88.50 763 THR A C 1
ATOM 5953 O O . THR A 1 763 ? 11.512 9.521 -29.215 1.00 88.50 763 THR A O 1
ATOM 5956 N N . ALA A 1 764 ? 10.792 7.405 -29.059 1.00 89.25 764 ALA A N 1
ATOM 5957 C CA . ALA A 1 764 ? 11.956 6.803 -29.717 1.00 89.25 764 ALA A CA 1
ATOM 5958 C C . ALA A 1 764 ? 12.104 7.259 -31.182 1.00 89.25 764 ALA A C 1
ATOM 5960 O O . ALA A 1 764 ? 13.210 7.564 -31.619 1.00 89.25 764 ALA A O 1
ATOM 5961 N N . MET A 1 765 ? 10.992 7.387 -31.911 1.00 88.50 765 MET A N 1
ATOM 5962 C CA . MET A 1 765 ? 10.934 7.935 -33.273 1.00 88.50 765 MET A CA 1
ATOM 5963 C C . MET A 1 765 ? 11.410 9.403 -33.349 1.00 88.50 765 MET A C 1
ATOM 5965 O O . MET A 1 765 ? 12.006 9.828 -34.344 1.00 88.50 765 MET A O 1
ATOM 5969 N N . ASN A 1 766 ? 11.203 10.187 -32.286 1.00 83.06 766 ASN A N 1
ATOM 5970 C CA . ASN A 1 766 ? 11.730 11.551 -32.205 1.00 83.06 766 ASN A CA 1
ATOM 5971 C C . ASN A 1 766 ? 13.219 11.568 -31.807 1.00 83.06 766 ASN A C 1
ATOM 5973 O O . ASN A 1 766 ? 13.971 12.371 -32.358 1.00 83.06 766 ASN A O 1
ATOM 5977 N N . MET A 1 767 ? 13.656 10.655 -30.929 1.00 83.94 767 MET A N 1
ATOM 5978 C CA . MET A 1 767 ? 15.054 10.519 -30.478 1.00 83.94 767 MET A CA 1
ATOM 5979 C C . MET A 1 767 ? 16.016 9.965 -31.543 1.00 83.94 767 MET A C 1
ATOM 5981 O O . MET A 1 767 ? 17.185 10.342 -31.543 1.00 83.94 767 MET A O 1
ATOM 5985 N N . TYR A 1 768 ? 15.557 9.067 -32.422 1.00 87.00 768 TYR A N 1
ATOM 5986 C CA . TYR A 1 768 ? 16.422 8.275 -33.302 1.00 87.00 768 TYR A CA 1
ATOM 5987 C C . TYR A 1 768 ? 15.997 8.361 -34.775 1.00 87.00 768 TYR A C 1
ATOM 5989 O O . TYR A 1 768 ? 14.874 8.010 -35.141 1.00 87.00 768 TYR A O 1
ATOM 5997 N N . SER A 1 769 ? 16.915 8.793 -35.645 1.00 89.12 769 SER A N 1
ATOM 5998 C CA . SER A 1 769 ? 16.657 8.982 -37.080 1.00 89.12 769 SER A CA 1
ATOM 5999 C C . SER A 1 769 ? 16.376 7.674 -37.825 1.00 89.12 769 SER A C 1
ATOM 6001 O O . SER A 1 769 ? 15.473 7.641 -38.657 1.00 89.12 769 SER A O 1
ATOM 6003 N N . HIS A 1 770 ? 17.079 6.583 -37.503 1.00 91.25 770 HIS A N 1
ATOM 6004 C CA . HIS A 1 770 ? 16.858 5.271 -38.128 1.00 91.25 770 HIS A CA 1
ATOM 6005 C C . HIS A 1 770 ? 15.497 4.667 -37.757 1.00 91.25 770 HIS A C 1
ATOM 6007 O O . HIS A 1 770 ? 14.826 4.080 -38.605 1.00 91.25 770 HIS A O 1
ATOM 6013 N N . VAL A 1 771 ? 15.050 4.880 -36.514 1.00 91.12 771 VAL A N 1
ATOM 6014 C CA . VAL A 1 771 ? 13.708 4.494 -36.049 1.00 91.12 771 VAL A CA 1
ATOM 6015 C C . VAL A 1 771 ? 12.634 5.289 -36.796 1.00 91.12 771 VAL A C 1
ATOM 6017 O O . VAL A 1 771 ? 11.634 4.717 -37.229 1.00 91.12 771 VAL A O 1
ATOM 6020 N N . ARG A 1 772 ? 12.853 6.594 -37.006 1.00 90.69 772 ARG A N 1
ATOM 6021 C CA . ARG A 1 772 ? 11.952 7.447 -37.793 1.00 90.69 772 ARG A CA 1
ATOM 6022 C C . ARG A 1 772 ? 11.838 6.990 -39.244 1.00 90.69 772 ARG A C 1
ATOM 6024 O O . ARG A 1 772 ? 10.728 6.762 -39.714 1.00 90.69 772 ARG A O 1
ATOM 6031 N N . GLU A 1 773 ? 12.971 6.758 -39.905 1.00 93.31 773 GLU A N 1
ATOM 6032 C CA . GLU A 1 773 ? 13.012 6.261 -41.285 1.00 93.31 773 GLU A CA 1
ATOM 6033 C C . GLU A 1 773 ? 12.262 4.922 -41.430 1.00 93.31 773 GLU A C 1
ATOM 6035 O O . GLU A 1 773 ? 11.586 4.683 -42.431 1.00 93.31 773 GLU A O 1
ATOM 6040 N N . ALA A 1 774 ? 12.346 4.041 -40.427 1.00 92.44 774 ALA A N 1
ATOM 6041 C CA . ALA A 1 774 ? 11.633 2.767 -40.430 1.00 92.44 774 ALA A CA 1
ATOM 6042 C C . ALA A 1 774 ? 10.102 2.926 -40.330 1.00 92.44 774 ALA A C 1
ATOM 6044 O O . ALA A 1 774 ? 9.382 2.179 -40.997 1.00 92.44 774 ALA A O 1
ATOM 6045 N N . VAL A 1 775 ? 9.602 3.902 -39.559 1.00 89.38 775 VAL A N 1
ATOM 6046 C CA . VAL A 1 775 ? 8.165 4.241 -39.503 1.00 89.38 775 VAL A CA 1
ATOM 6047 C C . VAL A 1 775 ? 7.712 4.896 -40.811 1.00 89.38 775 VAL A C 1
ATOM 6049 O O . VAL A 1 775 ? 6.725 4.465 -41.405 1.00 89.38 775 VAL A O 1
ATOM 6052 N N . GLU A 1 776 ? 8.453 5.892 -41.303 1.00 91.12 776 GLU A N 1
ATOM 6053 C CA . GLU A 1 776 ? 8.140 6.625 -42.540 1.00 91.12 776 GLU A CA 1
ATOM 6054 C C . GLU A 1 776 ? 8.094 5.694 -43.764 1.00 91.12 776 GLU A C 1
ATOM 6056 O O . GLU A 1 776 ? 7.190 5.793 -44.596 1.00 91.12 776 GLU A O 1
ATOM 6061 N N . LYS A 1 777 ? 9.011 4.719 -43.840 1.00 93.50 777 LYS A N 1
ATOM 6062 C CA . LYS A 1 777 ? 9.038 3.680 -44.888 1.00 93.50 777 LYS A CA 1
ATOM 6063 C C . LYS A 1 777 ? 8.108 2.489 -44.605 1.00 93.50 777 LYS A C 1
ATOM 6065 O O . LYS A 1 777 ? 8.219 1.474 -45.288 1.00 93.50 777 LYS A O 1
ATOM 6070 N N . LYS A 1 778 ? 7.212 2.590 -43.611 1.00 90.19 778 LYS A N 1
ATOM 6071 C CA . LYS A 1 778 ? 6.239 1.556 -43.197 1.00 90.19 778 LYS A CA 1
ATOM 6072 C C . LYS A 1 778 ? 6.855 0.172 -42.921 1.00 90.19 778 LYS A C 1
ATOM 6074 O O . LYS A 1 778 ? 6.180 -0.844 -43.053 1.00 90.19 778 LYS A O 1
ATOM 6079 N N . ARG A 1 779 ? 8.132 0.122 -42.522 1.00 91.31 779 ARG A N 1
ATOM 6080 C CA . ARG A 1 779 ? 8.822 -1.117 -42.112 1.00 91.31 779 ARG A CA 1
ATOM 6081 C C . ARG A 1 779 ? 8.397 -1.571 -40.715 1.00 91.31 779 ARG A C 1
ATOM 6083 O O . ARG A 1 779 ? 8.532 -2.746 -40.396 1.00 91.31 779 ARG A O 1
ATOM 6090 N N . VAL A 1 780 ? 7.917 -0.635 -39.893 1.00 90.19 780 VAL A N 1
ATOM 6091 C CA . VAL A 1 780 ? 7.348 -0.887 -38.565 1.00 90.19 780 VAL A CA 1
ATOM 6092 C C . VAL A 1 780 ? 6.106 -0.028 -38.329 1.00 90.19 780 VAL A C 1
ATOM 6094 O O . VAL A 1 780 ? 5.979 1.058 -38.896 1.00 90.19 780 VAL A O 1
ATOM 6097 N N . LEU A 1 781 ? 5.212 -0.495 -37.458 1.00 85.19 781 LEU A N 1
ATOM 6098 C CA . LEU A 1 781 ? 3.994 0.214 -37.046 1.00 85.19 781 LEU A CA 1
ATOM 6099 C C . LEU A 1 781 ? 4.115 0.780 -35.619 1.00 85.19 781 LEU A C 1
ATOM 6101 O O . LEU A 1 781 ? 4.730 0.173 -34.745 1.00 85.19 781 LEU A O 1
ATOM 6105 N N . LEU A 1 782 ? 3.508 1.943 -35.358 1.00 82.75 782 LEU A N 1
ATOM 6106 C CA . LEU A 1 782 ? 3.391 2.507 -33.998 1.00 82.75 782 LEU A CA 1
ATOM 6107 C C . LEU A 1 782 ? 2.258 1.857 -33.186 1.00 82.75 782 LEU A C 1
ATOM 6109 O O . LEU A 1 782 ? 2.307 1.835 -31.956 1.00 82.75 782 LEU A O 1
ATOM 6113 N N . GLU A 1 783 ? 1.250 1.344 -33.888 1.00 80.75 783 GLU A N 1
ATOM 6114 C CA . GLU A 1 783 ? 0.026 0.747 -33.367 1.00 80.75 783 GLU A CA 1
ATOM 6115 C C . GLU A 1 783 ? -0.560 -0.193 -34.429 1.00 80.75 783 GLU A C 1
ATOM 6117 O O . GLU A 1 783 ? -0.349 0.009 -35.627 1.00 80.75 783 GLU A O 1
ATOM 6122 N N . TRP A 1 784 ? -1.281 -1.221 -33.992 1.00 81.12 784 TRP A N 1
ATOM 6123 C CA . TRP A 1 784 ? -2.089 -2.092 -34.841 1.00 81.12 784 TRP A CA 1
ATOM 6124 C C . TRP A 1 784 ? -3.265 -2.603 -34.011 1.00 81.12 784 TRP A C 1
ATOM 6126 O O . TRP A 1 784 ? -3.090 -2.965 -32.846 1.00 81.12 784 TRP A O 1
ATOM 6136 N N . HIS A 1 785 ? -4.447 -2.632 -34.620 1.00 77.31 785 HIS A N 1
ATOM 6137 C CA . HIS A 1 785 ? -5.653 -3.208 -34.042 1.00 77.31 785 HIS A CA 1
ATOM 6138 C C . HIS A 1 785 ? -6.034 -4.424 -34.896 1.00 77.31 785 HIS A C 1
ATOM 6140 O O . HIS A 1 785 ? -6.230 -4.239 -36.100 1.00 77.31 785 HIS A O 1
ATOM 6146 N N . PRO A 1 786 ? -6.122 -5.639 -34.321 1.00 73.44 786 PRO A N 1
ATOM 6147 C CA . PRO A 1 786 ? -6.474 -6.835 -35.078 1.00 73.44 786 PRO A CA 1
ATOM 6148 C C . PRO A 1 786 ? -7.846 -6.702 -35.737 1.00 73.44 786 PRO A C 1
ATOM 6150 O O . PRO A 1 786 ? -8.827 -6.374 -35.063 1.00 73.44 786 PRO A O 1
ATOM 6153 N N . GLN A 1 787 ? -7.934 -6.991 -37.036 1.00 77.62 787 GLN A N 1
ATOM 6154 C CA . GLN A 1 787 ? -9.227 -7.207 -37.686 1.00 77.62 787 GLN A CA 1
ATOM 6155 C C . GLN A 1 787 ? -9.688 -8.661 -37.515 1.00 77.62 787 GLN A C 1
ATOM 6157 O O . GLN A 1 787 ? -8.921 -9.541 -37.119 1.00 77.62 787 GLN A O 1
ATOM 6162 N N . GLN A 1 788 ? -10.970 -8.927 -37.775 1.00 65.88 788 GLN A N 1
ATOM 6163 C CA . GLN A 1 788 ? -11.572 -10.242 -37.550 1.00 65.88 788 GLN A CA 1
ATOM 6164 C C . GLN A 1 788 ? -10.971 -11.296 -38.499 1.00 65.88 788 GLN A C 1
ATOM 6166 O O . GLN A 1 788 ? -11.386 -11.412 -39.649 1.00 65.88 788 GLN A O 1
ATOM 6171 N N . GLY A 1 789 ? -10.003 -12.067 -37.993 1.00 73.00 789 GLY A N 1
ATOM 6172 C CA . GLY A 1 789 ? -9.231 -13.059 -38.751 1.00 73.00 789 GLY A CA 1
ATOM 6173 C C . GLY A 1 789 ? -7.729 -12.759 -38.877 1.00 73.00 789 GLY A C 1
ATOM 6174 O O . GLY A 1 789 ? -7.018 -13.558 -39.478 1.00 73.00 789 GLY A O 1
ATOM 6175 N N . GLU A 1 790 ? -7.227 -11.650 -38.318 1.00 77.56 790 GLU A N 1
ATOM 6176 C CA . GLU A 1 790 ? -5.792 -11.335 -38.293 1.00 77.56 790 GLU A CA 1
ATOM 6177 C C . GLU A 1 790 ? -5.152 -11.655 -36.927 1.00 77.56 790 GLU A C 1
ATOM 6179 O O . GLU A 1 790 ? -5.324 -10.915 -35.961 1.00 77.56 790 GLU A O 1
ATOM 6184 N N . ASP A 1 791 ? -4.339 -12.713 -36.842 1.00 75.50 791 ASP A N 1
ATOM 6185 C CA . ASP A 1 791 ? -3.636 -13.076 -35.594 1.00 75.50 791 ASP A CA 1
ATOM 6186 C C . ASP A 1 791 ? -2.369 -12.236 -35.318 1.00 75.50 791 ASP A C 1
ATOM 6188 O O . ASP A 1 791 ? -1.833 -12.255 -34.205 1.00 75.50 791 ASP A O 1
ATOM 6192 N N . LYS A 1 792 ? -1.819 -11.551 -36.334 1.00 81.06 792 LYS A N 1
ATOM 6193 C CA . LYS A 1 792 ? -0.521 -10.847 -36.275 1.00 81.06 792 LYS A CA 1
ATOM 6194 C C . LYS A 1 792 ? -0.513 -9.589 -37.157 1.00 81.06 792 LYS A C 1
ATOM 6196 O O . LYS A 1 792 ? -1.140 -9.606 -38.214 1.00 81.06 792 LYS A O 1
ATOM 6201 N N . PRO A 1 793 ? 0.244 -8.536 -36.784 1.00 84.44 793 PRO A N 1
ATOM 6202 C CA . PRO A 1 793 ? 0.349 -7.323 -37.588 1.00 84.44 793 PRO A CA 1
ATOM 6203 C C . PRO A 1 793 ? 1.090 -7.582 -38.914 1.00 84.44 793 PRO A C 1
ATOM 6205 O O . PRO A 1 793 ? 2.009 -8.406 -38.947 1.00 84.44 793 PRO A O 1
ATOM 6208 N N . PRO A 1 794 ? 0.767 -6.843 -39.995 1.00 84.75 794 PRO A N 1
ATOM 6209 C CA . PRO A 1 794 ? 1.364 -7.048 -41.320 1.00 84.75 794 PRO A CA 1
ATOM 6210 C C . PRO A 1 794 ? 2.854 -6.668 -41.396 1.00 84.75 794 PRO A C 1
ATOM 6212 O O . PRO A 1 794 ? 3.568 -7.145 -42.274 1.00 84.75 794 PRO A O 1
ATOM 6215 N N . VAL A 1 795 ? 3.332 -5.829 -40.472 1.00 88.12 795 VAL A N 1
ATOM 6216 C CA . VAL A 1 795 ? 4.756 -5.562 -40.208 1.00 88.12 795 VAL A CA 1
ATOM 6217 C C . VAL A 1 795 ? 4.972 -5.447 -38.690 1.00 88.12 795 VAL A C 1
ATOM 6219 O O . VAL A 1 795 ? 4.016 -5.130 -37.977 1.00 88.12 795 VAL A O 1
ATOM 6222 N N . PRO A 1 796 ? 6.190 -5.673 -38.158 1.00 89.25 796 PRO A N 1
ATOM 6223 C CA . PRO A 1 796 ? 6.447 -5.592 -36.719 1.00 89.25 796 PRO A CA 1
ATOM 6224 C C . PRO A 1 796 ? 6.068 -4.235 -36.110 1.00 89.25 796 PRO A C 1
ATOM 6226 O O . PRO A 1 796 ? 6.210 -3.188 -36.745 1.00 89.25 796 PRO A O 1
ATOM 6229 N N . LEU A 1 797 ? 5.644 -4.220 -34.846 1.00 88.69 797 LEU A N 1
ATOM 6230 C CA . LEU A 1 797 ? 5.477 -2.959 -34.124 1.00 88.69 797 LEU A CA 1
ATOM 6231 C C . LEU A 1 797 ? 6.856 -2.409 -33.721 1.00 88.69 797 LEU A C 1
ATOM 6233 O O . LEU A 1 797 ? 7.775 -3.165 -33.399 1.00 88.69 797 LEU A O 1
ATOM 6237 N N . LEU A 1 798 ? 6.998 -1.081 -33.675 1.00 88.50 798 LEU A N 1
ATOM 6238 C CA . LEU A 1 798 ? 8.235 -0.393 -33.275 1.00 88.50 798 LEU A CA 1
ATOM 6239 C C . LEU A 1 798 ? 8.716 -0.882 -31.903 1.00 88.50 798 LEU A C 1
ATOM 6241 O O . LEU A 1 798 ? 9.906 -1.118 -31.715 1.00 88.50 798 LEU A O 1
ATOM 6245 N N . LYS A 1 799 ? 7.782 -1.118 -30.973 1.00 84.44 799 LYS A N 1
ATOM 6246 C CA . LYS A 1 799 ? 8.066 -1.643 -29.630 1.00 84.44 799 LYS A CA 1
ATOM 6247 C C . LYS A 1 799 ? 8.802 -2.992 -29.621 1.00 84.44 799 LYS A C 1
ATOM 6249 O O . LYS A 1 799 ? 9.508 -3.255 -28.650 1.00 84.44 799 LYS A O 1
ATOM 6254 N N . ASP A 1 800 ? 8.622 -3.799 -30.667 1.00 85.75 800 ASP A N 1
ATOM 6255 C CA . ASP A 1 800 ? 9.171 -5.149 -30.800 1.00 85.75 800 ASP A CA 1
ATOM 6256 C C . ASP A 1 800 ? 10.473 -5.114 -31.623 1.00 85.75 800 ASP A C 1
ATOM 6258 O O . ASP A 1 800 ? 11.482 -5.680 -31.211 1.00 85.75 800 ASP A O 1
ATOM 6262 N N . ALA A 1 801 ? 10.491 -4.369 -32.738 1.00 87.69 801 ALA A N 1
ATOM 6263 C CA . ALA A 1 801 ? 11.661 -4.234 -33.616 1.00 87.69 801 ALA A CA 1
ATOM 6264 C C . ALA A 1 801 ? 12.780 -3.331 -33.052 1.00 87.69 801 ALA A C 1
ATOM 6266 O O . ALA A 1 801 ? 13.959 -3.615 -33.243 1.00 87.69 801 ALA A O 1
ATOM 6267 N N . PHE A 1 802 ? 12.421 -2.258 -32.341 1.00 90.56 802 PHE A N 1
ATOM 6268 C CA . PHE A 1 802 ? 13.340 -1.277 -31.740 1.00 90.56 802 PHE A CA 1
ATOM 6269 C C . PHE A 1 802 ? 13.148 -1.217 -30.215 1.00 90.56 802 PHE A C 1
ATOM 6271 O O . PHE A 1 802 ? 13.071 -0.152 -29.593 1.00 90.56 802 PHE A O 1
ATOM 6278 N N . GLY A 1 803 ? 13.029 -2.393 -29.587 1.00 86.62 803 GLY A N 1
ATOM 6279 C CA . GLY A 1 803 ? 12.770 -2.522 -28.150 1.00 86.62 803 GLY A CA 1
ATOM 6280 C C . GLY A 1 803 ? 13.843 -1.881 -27.256 1.00 86.62 803 GLY A C 1
ATOM 6281 O O . GLY A 1 803 ? 13.529 -1.428 -26.154 1.00 86.62 803 GLY A O 1
ATOM 6282 N N . SER A 1 804 ? 15.092 -1.778 -27.727 1.00 85.94 804 SER A N 1
ATOM 6283 C CA . SER A 1 804 ? 16.200 -1.131 -27.002 1.00 85.94 804 SER A CA 1
ATOM 6284 C C . SER A 1 804 ? 16.026 0.392 -26.947 1.00 85.94 804 SER A C 1
ATOM 6286 O O . SER A 1 804 ? 16.022 0.996 -25.869 1.00 85.94 804 SER A O 1
ATOM 6288 N N . GLU A 1 805 ? 15.780 1.008 -28.101 1.00 88.81 805 GLU A N 1
ATOM 6289 C CA . GLU A 1 805 ? 15.481 2.426 -28.275 1.00 88.81 805 GLU A CA 1
ATOM 6290 C C . GLU A 1 805 ? 14.198 2.810 -27.537 1.00 88.81 805 GLU A C 1
ATOM 6292 O O . GLU A 1 805 ? 14.191 3.793 -26.792 1.00 88.81 805 GLU A O 1
ATOM 6297 N N . ARG A 1 806 ? 13.140 1.991 -27.640 1.00 90.00 806 ARG A N 1
ATOM 6298 C CA . ARG A 1 806 ? 11.919 2.164 -26.842 1.00 90.00 806 ARG A CA 1
ATOM 6299 C C . ARG A 1 806 ? 12.205 2.078 -25.343 1.00 90.00 806 ARG A C 1
ATOM 6301 O O . ARG A 1 806 ? 11.646 2.870 -24.588 1.00 90.00 806 ARG A O 1
ATOM 6308 N N . ARG A 1 807 ? 13.067 1.164 -24.878 1.00 85.75 807 ARG A N 1
ATOM 6309 C CA . ARG A 1 807 ? 13.434 1.058 -23.451 1.00 85.75 807 ARG A CA 1
ATOM 6310 C C . ARG A 1 807 ? 14.196 2.306 -22.978 1.00 85.75 807 ARG A C 1
ATOM 6312 O O . ARG A 1 807 ? 13.872 2.826 -21.908 1.00 85.75 807 ARG A O 1
ATOM 6319 N N . LYS A 1 808 ? 15.115 2.854 -23.790 1.00 86.69 808 LYS A N 1
ATOM 6320 C CA . LYS A 1 808 ? 15.770 4.156 -23.529 1.00 86.69 808 LYS A CA 1
ATOM 6321 C C . LYS A 1 808 ? 14.760 5.315 -23.514 1.00 86.69 808 LYS A C 1
ATOM 6323 O O . LYS A 1 808 ? 14.789 6.131 -22.595 1.00 86.69 808 LYS A O 1
ATOM 6328 N N . ALA A 1 809 ? 13.820 5.353 -24.456 1.00 89.12 809 ALA A N 1
ATOM 6329 C CA . ALA A 1 809 ? 12.789 6.389 -24.554 1.00 89.12 809 ALA A CA 1
ATOM 6330 C C . ALA A 1 809 ? 11.727 6.312 -23.436 1.00 89.12 809 ALA A C 1
ATOM 6332 O O . ALA A 1 809 ? 11.284 7.337 -22.915 1.00 89.12 809 ALA A O 1
ATOM 6333 N N . LYS A 1 810 ? 11.353 5.106 -22.991 1.00 89.12 810 LYS A N 1
ATOM 6334 C CA . LYS A 1 810 ? 10.546 4.884 -21.780 1.00 89.12 810 LYS A CA 1
ATOM 6335 C C . LYS A 1 810 ? 11.259 5.468 -20.563 1.00 89.12 810 LYS A C 1
ATOM 6337 O O . LYS A 1 810 ? 10.684 6.273 -19.835 1.00 89.12 810 LYS A O 1
ATOM 6342 N N . MET A 1 811 ? 12.533 5.120 -20.398 1.00 86.25 811 MET A N 1
ATOM 6343 C CA . MET A 1 811 ? 13.379 5.624 -19.319 1.00 86.25 811 MET A CA 1
ATOM 6344 C C . MET A 1 811 ? 13.543 7.154 -19.352 1.00 86.25 811 MET A C 1
ATOM 6346 O O . MET A 1 811 ? 13.535 7.757 -18.282 1.00 86.25 811 MET A O 1
ATOM 6350 N N . LEU A 1 812 ? 13.617 7.790 -20.532 1.00 88.00 812 LEU A N 1
ATOM 6351 C CA . LEU A 1 812 ? 13.627 9.256 -20.671 1.00 88.00 812 LEU A CA 1
ATOM 6352 C C . LEU A 1 812 ? 12.370 9.895 -20.075 1.00 88.00 812 LEU A C 1
ATOM 6354 O O . LEU A 1 812 ? 12.469 10.767 -19.216 1.00 88.00 812 LEU A O 1
ATOM 6358 N N . ASN A 1 813 ? 11.197 9.432 -20.515 1.00 88.12 813 ASN A N 1
ATOM 6359 C CA . ASN A 1 813 ? 9.909 10.008 -20.131 1.00 88.12 813 ASN A CA 1
ATOM 6360 C C . ASN A 1 813 ? 9.690 9.949 -18.610 1.00 88.12 813 ASN A C 1
ATOM 6362 O O . ASN A 1 813 ? 9.383 10.967 -17.991 1.00 88.12 813 ASN A O 1
ATOM 6366 N N . PHE A 1 814 ? 9.934 8.789 -17.989 1.00 82.94 814 PHE A N 1
ATOM 6367 C CA . PHE A 1 814 ? 9.852 8.653 -16.530 1.00 82.94 814 PHE A CA 1
ATOM 6368 C C . PHE A 1 814 ? 10.967 9.424 -15.802 1.00 82.94 814 PHE A C 1
ATOM 6370 O O . PHE A 1 814 ? 10.711 10.057 -14.782 1.00 82.94 814 PHE A O 1
ATOM 6377 N N . SER A 1 815 ? 12.193 9.467 -16.342 1.00 79.81 815 SER A N 1
ATOM 6378 C CA . SER A 1 815 ? 13.279 10.281 -15.765 1.00 79.81 815 SER A CA 1
ATOM 6379 C C . SER A 1 815 ? 12.928 11.768 -15.710 1.00 79.81 815 SER A C 1
ATOM 6381 O O . SER A 1 815 ? 13.255 12.428 -14.724 1.00 79.81 815 SER A O 1
ATOM 6383 N N . ILE A 1 816 ? 12.240 12.287 -16.729 1.00 76.81 816 ILE A N 1
ATOM 6384 C CA . ILE A 1 816 ? 11.785 13.680 -16.777 1.00 76.81 816 ILE A CA 1
ATOM 6385 C C . ILE A 1 816 ? 10.622 13.916 -15.806 1.00 76.81 816 ILE A C 1
ATOM 6387 O O . ILE A 1 816 ? 10.686 14.872 -15.033 1.00 76.81 816 ILE A O 1
ATOM 6391 N N . ALA A 1 817 ? 9.631 13.018 -15.750 1.00 70.50 817 ALA A N 1
ATOM 6392 C CA . ALA A 1 817 ? 8.535 13.081 -14.774 1.00 70.50 817 ALA A CA 1
ATOM 6393 C C . ALA A 1 817 ? 9.013 13.043 -13.302 1.00 70.50 817 ALA A C 1
ATOM 6395 O O . ALA A 1 817 ? 8.334 13.556 -12.415 1.00 70.50 817 ALA A O 1
ATOM 6396 N N . TYR A 1 818 ? 10.196 12.476 -13.034 1.00 71.25 818 TYR A N 1
ATOM 6397 C CA . TYR A 1 818 ? 10.801 12.394 -11.696 1.00 71.25 818 TYR A CA 1
ATOM 6398 C C . TYR A 1 818 ? 11.980 13.364 -11.466 1.00 71.25 818 TYR A C 1
ATOM 6400 O O . TYR A 1 818 ? 12.685 13.253 -10.456 1.00 71.25 818 TYR A O 1
ATOM 6408 N N . GLY A 1 819 ? 12.236 14.304 -12.386 1.00 71.56 819 GLY A N 1
ATOM 6409 C CA . GLY A 1 819 ? 13.301 15.309 -12.246 1.00 71.56 819 GLY A CA 1
ATOM 6410 C C . GLY A 1 819 ? 14.725 14.730 -12.155 1.00 71.56 819 GLY A C 1
ATOM 6411 O O . GLY A 1 819 ? 15.583 15.282 -11.459 1.00 71.56 819 GLY A O 1
ATOM 6412 N N . LYS A 1 820 ? 14.996 13.592 -12.808 1.00 79.62 820 LYS A N 1
ATOM 6413 C CA . LYS A 1 820 ? 16.326 12.962 -12.847 1.00 79.62 820 LYS A CA 1
ATOM 6414 C C . LYS A 1 820 ? 17.265 13.743 -13.775 1.00 79.62 820 LYS A C 1
ATOM 6416 O O . LYS A 1 820 ? 16.903 14.135 -14.879 1.00 79.62 820 LYS A O 1
ATOM 6421 N N . THR A 1 821 ? 18.500 13.968 -13.327 1.00 81.88 821 THR A N 1
ATOM 6422 C CA . THR A 1 821 ? 19.482 14.790 -14.054 1.00 81.88 821 THR A CA 1
ATOM 6423 C C . THR A 1 821 ? 20.119 14.042 -15.237 1.00 81.88 821 THR A C 1
ATOM 6425 O O . THR A 1 821 ? 20.240 12.814 -15.181 1.00 81.88 821 THR A O 1
ATOM 6428 N N . PRO A 1 822 ? 20.641 14.747 -16.264 1.00 84.06 822 PRO A N 1
ATOM 6429 C CA . PRO A 1 822 ? 21.365 14.118 -17.377 1.00 84.06 822 PRO A CA 1
ATOM 6430 C C . PRO A 1 822 ? 22.566 13.260 -16.947 1.00 84.06 822 PRO A C 1
ATOM 6432 O O . PRO A 1 822 ? 22.847 12.252 -17.582 1.00 84.06 822 PRO A O 1
ATOM 6435 N N . VAL A 1 823 ? 23.232 13.603 -15.835 1.00 83.69 823 VAL A N 1
ATOM 6436 C CA . VAL A 1 823 ? 24.328 12.803 -15.242 1.00 83.69 823 VAL A CA 1
ATOM 6437 C C . VAL A 1 823 ? 23.819 11.482 -14.653 1.00 83.69 823 VAL A C 1
ATOM 6439 O O . VAL A 1 823 ? 24.513 10.469 -14.695 1.00 83.69 823 VAL A O 1
ATOM 6442 N N . GLY A 1 824 ? 22.602 11.472 -14.103 1.00 81.12 824 GLY A N 1
ATOM 6443 C CA . GLY A 1 824 ? 21.944 10.235 -13.691 1.00 81.12 824 GLY A CA 1
ATOM 6444 C C . GLY A 1 824 ? 21.502 9.400 -14.892 1.00 81.12 824 GLY A C 1
ATOM 6445 O O . GLY A 1 824 ? 21.619 8.183 -14.860 1.00 81.12 824 GLY A O 1
ATOM 6446 N N . LEU A 1 825 ? 21.007 10.045 -15.950 1.00 83.75 825 LEU A N 1
ATOM 6447 C CA . LEU A 1 825 ? 20.511 9.379 -17.155 1.00 83.75 825 LEU A CA 1
ATOM 6448 C C . LEU A 1 825 ? 21.638 8.766 -18.005 1.00 83.75 825 LEU A C 1
ATOM 6450 O O . LEU A 1 825 ? 21.489 7.656 -18.511 1.00 83.75 825 LEU A O 1
ATOM 6454 N N . SER A 1 826 ? 22.789 9.440 -18.115 1.00 84.81 826 SER A N 1
ATOM 6455 C CA . SER A 1 826 ? 23.939 8.937 -18.878 1.00 84.81 826 SER A CA 1
ATOM 6456 C C . SER A 1 826 ? 24.504 7.637 -18.295 1.00 84.81 826 SER A C 1
ATOM 6458 O O . SER A 1 826 ? 24.970 6.782 -19.045 1.00 84.81 826 SER A O 1
ATOM 6460 N N . ARG A 1 827 ? 24.409 7.459 -16.967 1.00 79.19 827 ARG A N 1
ATOM 6461 C CA . ARG A 1 827 ? 24.768 6.216 -16.266 1.00 79.19 827 ARG A CA 1
ATOM 6462 C C . ARG A 1 827 ? 23.831 5.067 -16.638 1.00 79.19 827 ARG A C 1
ATOM 6464 O O . ARG A 1 827 ? 24.319 4.021 -17.052 1.00 79.19 827 ARG A O 1
ATOM 6471 N N . ASP A 1 828 ? 22.514 5.269 -16.554 1.00 78.75 828 ASP A N 1
ATOM 6472 C CA . ASP A 1 828 ? 21.529 4.235 -16.910 1.00 78.75 828 ASP A CA 1
ATOM 6473 C C . ASP A 1 828 ? 21.648 3.801 -18.383 1.00 78.75 828 ASP A C 1
ATOM 6475 O O . ASP A 1 828 ? 21.536 2.619 -18.705 1.00 78.75 828 ASP A O 1
ATOM 6479 N N . TRP A 1 829 ? 21.871 4.762 -19.285 1.00 80.38 829 TRP A N 1
ATOM 6480 C CA . TRP A 1 829 ? 21.994 4.522 -20.725 1.00 80.38 829 TRP A CA 1
ATOM 6481 C C . TRP A 1 829 ? 23.364 3.999 -21.166 1.00 80.38 829 TRP A C 1
ATOM 6483 O O . TRP A 1 829 ? 23.471 3.530 -22.301 1.00 80.38 829 TRP A O 1
ATOM 6493 N N . LYS A 1 830 ? 24.382 4.083 -20.296 1.00 79.69 830 LYS A N 1
ATOM 6494 C CA . LYS A 1 830 ? 25.804 3.837 -20.596 1.00 79.69 830 LYS A CA 1
ATOM 6495 C C . LYS A 1 830 ? 26.327 4.696 -21.761 1.00 79.69 830 LYS A C 1
ATOM 6497 O O . LYS A 1 830 ? 26.947 4.187 -22.688 1.00 79.69 830 LYS A O 1
ATOM 6502 N N . VAL A 1 831 ? 26.058 6.002 -21.706 1.00 83.19 831 VAL A N 1
ATOM 6503 C CA . VAL A 1 831 ? 26.450 6.991 -22.732 1.00 83.19 831 VAL A CA 1
ATOM 6504 C C . VAL A 1 831 ? 27.207 8.175 -22.129 1.00 83.19 831 VAL A C 1
ATOM 6506 O O . VAL A 1 831 ? 27.300 8.320 -20.907 1.00 83.19 831 VAL A O 1
ATOM 6509 N N . SER A 1 832 ? 27.730 9.065 -22.976 1.00 86.94 832 SER A N 1
ATOM 6510 C CA . SER A 1 832 ? 28.375 10.294 -22.500 1.00 86.94 832 SER A CA 1
ATOM 6511 C C . SER A 1 832 ? 27.373 11.252 -21.829 1.00 86.94 832 SER A C 1
ATOM 6513 O O . SER A 1 832 ? 26.204 11.344 -22.212 1.00 86.94 832 SER A O 1
ATOM 6515 N N . VAL A 1 833 ? 27.834 12.032 -20.842 1.00 87.31 833 VAL A N 1
ATOM 6516 C CA . VAL A 1 833 ? 27.004 13.072 -20.190 1.00 87.31 833 VAL A CA 1
ATOM 6517 C C . VAL A 1 833 ? 26.518 14.114 -21.208 1.00 87.31 833 VAL A C 1
ATOM 6519 O O . VAL A 1 833 ? 25.414 14.641 -21.069 1.00 87.31 833 VAL A O 1
ATOM 6522 N N . LYS A 1 834 ? 27.319 14.381 -22.250 1.00 90.31 834 LYS A N 1
ATOM 6523 C CA . LYS A 1 834 ? 26.954 15.262 -23.364 1.00 90.31 834 LYS A CA 1
ATOM 6524 C C . LYS A 1 834 ? 25.770 14.691 -24.149 1.00 90.31 834 LYS A C 1
ATOM 6526 O O . LYS A 1 834 ? 24.743 15.345 -24.228 1.00 90.31 834 LYS A O 1
ATOM 6531 N N . GLU A 1 835 ? 25.873 13.461 -24.642 1.00 86.31 835 GLU A N 1
ATOM 6532 C CA . GLU A 1 835 ? 24.815 12.788 -25.412 1.00 86.31 835 GLU A CA 1
ATOM 6533 C C . GLU A 1 835 ? 23.491 12.700 -24.636 1.00 86.31 835 GLU A C 1
ATOM 6535 O O . GLU A 1 835 ? 22.426 13.013 -25.174 1.00 86.31 835 GLU A O 1
ATOM 6540 N N . ALA A 1 836 ? 23.547 12.369 -23.340 1.00 87.44 836 ALA A N 1
ATOM 6541 C CA . ALA A 1 836 ? 22.365 12.377 -22.480 1.00 87.44 836 ALA A CA 1
ATOM 6542 C C . ALA A 1 836 ? 21.755 13.785 -22.333 1.00 87.44 836 ALA A C 1
ATOM 6544 O O . ALA A 1 836 ? 20.533 13.935 -22.385 1.00 87.44 836 ALA A O 1
ATOM 6545 N N . LYS A 1 837 ? 22.584 14.830 -22.184 1.00 89.06 837 LYS A N 1
ATOM 6546 C CA . LYS A 1 837 ? 22.127 16.229 -22.122 1.00 89.06 837 LYS A CA 1
ATOM 6547 C C . LYS A 1 837 ? 21.514 16.684 -23.448 1.00 89.06 837 LYS A C 1
ATOM 6549 O O . LYS A 1 837 ? 20.453 17.307 -23.432 1.00 89.06 837 LYS A O 1
ATOM 6554 N N . ASP A 1 838 ? 22.150 16.371 -24.571 1.00 88.00 838 ASP A N 1
ATOM 6555 C CA . ASP A 1 838 ? 21.703 16.763 -25.910 1.00 88.00 838 ASP A CA 1
ATOM 6556 C C . ASP A 1 838 ? 20.355 16.084 -26.238 1.00 88.00 838 ASP A C 1
ATOM 6558 O O . ASP A 1 838 ? 19.418 16.744 -26.689 1.00 88.00 838 ASP A O 1
ATOM 6562 N N . THR A 1 839 ? 20.194 14.807 -25.867 1.00 84.88 839 THR A N 1
ATOM 6563 C CA . THR A 1 839 ? 18.929 14.055 -26.000 1.00 84.88 839 THR A CA 1
ATOM 6564 C C . THR A 1 839 ? 17.805 14.624 -25.123 1.00 84.88 839 THR A C 1
ATOM 6566 O O . THR A 1 839 ? 16.679 14.799 -25.589 1.00 84.88 839 THR A O 1
ATOM 6569 N N . VAL A 1 840 ? 18.095 14.963 -23.859 1.00 86.62 840 VAL A N 1
ATOM 6570 C CA . VAL A 1 840 ? 17.128 15.630 -22.961 1.00 86.62 840 VAL A CA 1
ATOM 6571 C C . VAL A 1 840 ? 16.736 17.011 -23.503 1.00 86.62 840 VAL A C 1
ATOM 6573 O O . VAL A 1 840 ? 15.566 17.390 -23.452 1.00 86.62 840 VAL A O 1
ATOM 6576 N N . SER A 1 841 ? 17.689 17.746 -24.081 1.00 87.19 841 SER A N 1
ATOM 6577 C CA . SER A 1 841 ? 17.442 19.061 -24.688 1.00 87.19 841 SER A CA 1
ATOM 6578 C C . SER A 1 841 ? 16.543 18.955 -25.927 1.00 87.19 841 SER A C 1
ATOM 6580 O O . SER A 1 841 ? 15.654 19.787 -26.108 1.00 87.19 841 SER A O 1
ATOM 6582 N N . LEU A 1 842 ? 16.711 17.906 -26.743 1.00 84.69 842 LEU A N 1
ATOM 6583 C CA . LEU A 1 842 ? 15.822 17.602 -27.868 1.00 84.69 842 LEU A CA 1
ATOM 6584 C C . LEU A 1 842 ? 14.390 17.286 -27.402 1.00 84.69 842 LEU A C 1
ATOM 6586 O O . LEU A 1 842 ? 13.441 17.820 -27.972 1.00 84.69 842 LEU A O 1
ATOM 6590 N N . TRP A 1 843 ? 14.223 16.491 -26.338 1.00 86.12 843 TRP A N 1
ATOM 6591 C CA . TRP A 1 843 ? 12.898 16.167 -25.786 1.00 86.12 843 TRP A CA 1
ATOM 6592 C C . TRP A 1 843 ? 12.152 17.415 -25.299 1.00 86.12 843 TRP A C 1
ATOM 6594 O O . TRP A 1 843 ? 10.971 17.581 -25.616 1.00 86.12 843 TRP A O 1
ATOM 6604 N N . TYR A 1 844 ? 12.841 18.311 -24.580 1.00 87.50 844 TYR A N 1
ATOM 6605 C CA . TYR A 1 844 ? 12.253 19.568 -24.104 1.00 87.50 844 TYR A CA 1
ATOM 6606 C C . TYR A 1 844 ? 11.986 20.571 -25.228 1.00 87.50 844 TYR A C 1
ATOM 6608 O O . TYR A 1 844 ? 11.056 21.365 -25.099 1.00 87.50 844 TYR A O 1
ATOM 6616 N N . LYS A 1 845 ? 12.743 20.559 -26.335 1.00 86.88 845 LYS A N 1
ATOM 6617 C CA . LYS A 1 845 ? 12.530 21.480 -27.471 1.00 86.88 845 LYS A CA 1
ATOM 6618 C C . LYS A 1 845 ? 11.096 21.420 -28.018 1.00 86.88 845 LYS A C 1
ATOM 6620 O O . LYS A 1 845 ? 10.561 22.440 -28.433 1.00 86.88 845 LYS A O 1
ATOM 6625 N N . GLU A 1 846 ? 10.476 20.243 -27.979 1.00 81.19 846 GLU A N 1
ATOM 6626 C CA . GLU A 1 846 ? 9.094 19.995 -28.418 1.00 81.19 846 GLU A CA 1
ATOM 6627 C C . GLU A 1 846 ? 8.053 20.117 -27.283 1.00 81.19 846 GLU A C 1
ATOM 6629 O O . GLU A 1 846 ? 6.866 19.915 -27.531 1.00 81.19 846 GLU A O 1
ATOM 6634 N N . ARG A 1 847 ? 8.494 20.332 -26.032 1.00 89.00 847 ARG A N 1
ATOM 6635 C CA . ARG A 1 847 ? 7.706 20.187 -24.786 1.00 89.00 847 ARG A CA 1
ATOM 6636 C C . ARG A 1 847 ? 8.100 21.255 -23.758 1.00 89.00 847 ARG A C 1
ATOM 6638 O O . ARG A 1 847 ? 8.399 20.958 -22.599 1.00 89.00 847 ARG A O 1
ATOM 6645 N N . GLN A 1 848 ? 8.168 22.510 -24.202 1.00 90.94 848 GLN A N 1
ATOM 6646 C CA . GLN A 1 848 ? 8.570 23.647 -23.360 1.00 90.94 848 GLN A CA 1
ATOM 6647 C C . GLN A 1 848 ? 7.575 23.911 -22.220 1.00 90.94 848 GLN A C 1
ATOM 6649 O O . GLN A 1 848 ? 7.975 24.401 -21.165 1.00 90.94 848 GLN A O 1
ATOM 6654 N N . GLU A 1 849 ? 6.305 23.538 -22.391 1.00 94.81 849 GLU A N 1
ATOM 6655 C CA . GLU A 1 849 ? 5.271 23.684 -21.365 1.00 94.81 849 GLU A CA 1
ATOM 6656 C C . GLU A 1 849 ? 5.585 22.820 -20.133 1.00 94.81 849 GLU A C 1
ATOM 6658 O O . GLU A 1 849 ? 5.445 23.291 -19.008 1.00 94.81 849 GLU A O 1
ATOM 6663 N N . VAL A 1 850 ? 6.129 21.609 -20.331 1.00 92.81 850 VAL A N 1
ATOM 6664 C CA . VAL A 1 850 ? 6.590 20.735 -19.233 1.00 92.81 850 VAL A CA 1
ATOM 6665 C C . VAL A 1 850 ? 7.726 21.386 -18.450 1.00 92.81 850 VAL A C 1
ATOM 6667 O O . VAL A 1 850 ? 7.721 21.339 -17.224 1.00 92.81 850 VAL A O 1
ATOM 6670 N N . LEU A 1 851 ? 8.687 22.020 -19.130 1.00 90.19 851 LEU A N 1
ATOM 6671 C CA . LEU A 1 851 ? 9.791 22.712 -18.459 1.00 90.19 851 LEU A CA 1
ATOM 6672 C C . LEU A 1 851 ? 9.292 23.936 -17.674 1.00 90.19 851 LEU A C 1
ATOM 6674 O O . LEU A 1 851 ? 9.685 24.132 -16.527 1.00 90.19 851 LEU A O 1
ATOM 6678 N N . CYS A 1 852 ? 8.390 24.725 -18.264 1.00 93.69 852 CYS A N 1
ATOM 6679 C CA . CYS A 1 852 ? 7.774 25.879 -17.609 1.00 93.69 852 CYS A CA 1
ATOM 6680 C C . CYS A 1 852 ? 7.005 25.468 -16.341 1.00 93.69 852 CYS A C 1
ATOM 6682 O O . CYS A 1 852 ? 7.239 26.027 -15.269 1.00 93.69 852 CYS A O 1
ATOM 6684 N N . TRP A 1 853 ? 6.172 24.430 -16.452 1.00 94.75 853 TRP A N 1
ATOM 6685 C CA . TRP A 1 853 ? 5.432 23.831 -15.343 1.00 94.75 853 TRP A CA 1
ATOM 6686 C C . TRP A 1 853 ? 6.365 23.289 -14.242 1.00 94.75 853 TRP A C 1
ATOM 6688 O O . TRP A 1 853 ? 6.158 23.584 -13.066 1.00 94.75 853 TRP A O 1
ATOM 6698 N N . GLN A 1 854 ? 7.453 22.591 -14.599 1.00 93.19 854 GLN A N 1
ATOM 6699 C CA . GLN A 1 854 ? 8.437 22.101 -13.623 1.00 93.19 854 GLN A CA 1
ATOM 6700 C C . GLN A 1 854 ? 9.123 23.225 -12.836 1.00 93.19 854 GLN A C 1
ATOM 6702 O O . GLN A 1 854 ? 9.361 23.065 -11.637 1.00 93.19 854 GLN A O 1
ATOM 6707 N N . GLU A 1 855 ? 9.463 24.349 -13.475 1.00 92.88 855 GLU A N 1
ATOM 6708 C CA . GLU A 1 855 ? 10.023 25.499 -12.754 1.00 92.88 855 GLU A CA 1
ATOM 6709 C C . GLU A 1 855 ? 8.975 26.198 -11.876 1.00 92.88 855 GLU A C 1
ATOM 6711 O O . GLU A 1 855 ? 9.328 26.711 -10.813 1.00 92.88 855 GLU A O 1
ATOM 6716 N N . GLU A 1 856 ? 7.694 26.201 -12.258 1.00 93.81 856 GLU A N 1
ATOM 6717 C CA . GLU A 1 856 ? 6.636 26.775 -11.419 1.00 93.81 856 GLU A CA 1
ATOM 6718 C C . GLU A 1 856 ? 6.350 25.914 -10.180 1.00 93.81 856 GLU A C 1
ATOM 6720 O O . GLU A 1 856 ? 6.334 26.453 -9.077 1.00 93.81 856 GLU A O 1
ATOM 6725 N N . CYS A 1 857 ? 6.275 24.581 -10.298 1.00 93.56 857 CYS A N 1
ATOM 6726 C CA . CYS A 1 857 ? 6.144 23.698 -9.127 1.00 93.56 857 CYS A CA 1
ATOM 6727 C C . CYS A 1 857 ? 7.314 23.852 -8.135 1.00 93.56 857 CYS A C 1
ATOM 6729 O O . CYS A 1 857 ? 7.116 23.765 -6.922 1.00 93.56 857 CYS A O 1
ATOM 6731 N N . LYS A 1 858 ? 8.537 24.136 -8.612 1.00 92.75 858 LYS A N 1
ATOM 6732 C CA . LYS A 1 858 ? 9.664 24.484 -7.724 1.00 92.75 858 LYS A CA 1
ATOM 6733 C C . LYS A 1 858 ? 9.444 25.824 -7.021 1.00 92.75 858 LYS A C 1
ATOM 6735 O O . LYS A 1 858 ? 9.673 25.908 -5.816 1.00 92.75 858 LYS A O 1
ATOM 6740 N N . LYS A 1 859 ? 9.004 26.866 -7.739 1.00 92.88 859 LYS A N 1
ATOM 6741 C CA . LYS A 1 859 ? 8.680 28.176 -7.139 1.00 92.88 859 LYS A CA 1
ATOM 6742 C C . LYS A 1 859 ? 7.564 28.051 -6.103 1.00 92.88 859 LYS A C 1
ATOM 6744 O O . LYS A 1 859 ? 7.696 28.617 -5.020 1.00 92.88 859 LYS A O 1
ATOM 6749 N N . GLU A 1 860 ? 6.522 27.275 -6.398 1.00 91.19 860 GLU A N 1
ATOM 6750 C CA . GLU A 1 860 ? 5.433 26.964 -5.470 1.00 91.19 860 GLU A CA 1
ATOM 6751 C C . GLU A 1 860 ? 5.978 26.299 -4.197 1.00 91.19 860 GLU A C 1
ATOM 6753 O O . GLU A 1 860 ? 5.780 26.825 -3.103 1.00 91.19 860 GLU A O 1
ATOM 6758 N N . ALA A 1 861 ? 6.768 25.228 -4.333 1.00 92.19 861 ALA A N 1
ATOM 6759 C CA . ALA A 1 861 ? 7.377 24.529 -3.201 1.00 92.19 861 ALA A CA 1
ATOM 6760 C C . ALA A 1 861 ? 8.262 25.436 -2.324 1.00 92.19 861 ALA A C 1
ATOM 6762 O O . ALA A 1 861 ? 8.288 25.272 -1.104 1.00 92.19 861 ALA A O 1
ATOM 6763 N N . LEU A 1 862 ? 8.973 26.401 -2.920 1.00 89.12 862 LEU A N 1
ATOM 6764 C CA . LEU A 1 862 ? 9.794 27.377 -2.191 1.00 89.12 862 LEU A CA 1
ATOM 6765 C C . LEU A 1 862 ? 8.954 28.460 -1.493 1.00 89.12 862 LEU A C 1
ATOM 6767 O O . LEU A 1 862 ? 9.262 28.839 -0.363 1.00 89.12 862 LEU A O 1
ATOM 6771 N N . LYS A 1 863 ? 7.903 28.956 -2.156 1.00 89.88 863 LYS A N 1
ATOM 6772 C CA . LYS A 1 863 ? 7.042 30.056 -1.692 1.00 89.88 863 LYS A CA 1
ATOM 6773 C C . LYS A 1 863 ? 5.999 29.587 -0.672 1.00 89.88 863 LYS A C 1
ATOM 6775 O O . LYS A 1 863 ? 5.919 30.126 0.431 1.00 89.88 863 LYS A O 1
ATOM 6780 N N . ASN A 1 864 ? 5.212 28.583 -1.050 1.00 89.81 864 ASN A N 1
ATOM 6781 C CA . ASN A 1 864 ? 4.068 28.069 -0.298 1.00 89.81 864 ASN A CA 1
ATOM 6782 C C . ASN A 1 864 ? 4.484 27.011 0.738 1.00 89.81 864 ASN A C 1
ATOM 6784 O O . ASN A 1 864 ? 3.746 26.773 1.690 1.00 89.81 864 ASN A O 1
ATOM 6788 N N . LYS A 1 865 ? 5.672 26.399 0.582 1.00 91.62 865 LYS A N 1
ATOM 6789 C CA . LYS A 1 865 ? 6.196 25.293 1.418 1.00 91.62 865 LYS A CA 1
ATOM 6790 C C . LYS A 1 865 ? 5.397 23.989 1.285 1.00 91.62 865 LYS A C 1
ATOM 6792 O O . LYS A 1 865 ? 5.563 23.071 2.086 1.00 91.62 865 LYS A O 1
ATOM 6797 N N . PHE A 1 866 ? 4.584 23.886 0.239 1.00 92.44 866 PHE A N 1
ATOM 6798 C CA . PHE A 1 866 ? 3.929 22.668 -0.224 1.00 92.44 866 PHE A CA 1
ATOM 6799 C C . PHE A 1 866 ? 3.797 22.689 -1.753 1.00 92.44 866 PHE A C 1
ATOM 6801 O O . PHE A 1 866 ? 4.026 23.720 -2.382 1.00 92.44 866 PHE A O 1
ATOM 6808 N N . VAL A 1 867 ? 3.408 21.550 -2.326 1.00 94.06 867 VAL A N 1
ATOM 6809 C CA . VAL A 1 867 ? 2.769 21.454 -3.653 1.00 94.06 867 VAL A CA 1
ATOM 6810 C C . VAL A 1 867 ? 1.487 20.636 -3.531 1.00 94.06 867 VAL A C 1
ATOM 6812 O O . VAL A 1 867 ? 1.330 19.877 -2.564 1.00 94.06 867 VAL A O 1
ATOM 6815 N N . ARG A 1 868 ? 0.581 20.776 -4.501 1.00 93.94 868 ARG A N 1
ATOM 6816 C CA . ARG A 1 868 ? -0.710 20.074 -4.526 1.00 93.94 868 ARG A CA 1
ATOM 6817 C C . ARG A 1 868 ? -0.790 18.986 -5.599 1.00 93.94 868 ARG A C 1
ATOM 6819 O O . ARG A 1 868 ? -0.026 18.948 -6.560 1.00 93.94 868 ARG A O 1
ATOM 6826 N N . THR A 1 869 ? -1.725 18.074 -5.380 1.00 95.00 869 THR A N 1
ATOM 6827 C CA . THR A 1 869 ? -2.207 17.067 -6.336 1.00 95.00 869 THR A CA 1
ATOM 6828 C C . THR A 1 869 ? -3.450 17.581 -7.067 1.00 95.00 869 THR A C 1
ATOM 6830 O O . THR A 1 869 ? -4.001 18.614 -6.690 1.00 95.00 869 THR A O 1
ATOM 6833 N N . LEU A 1 870 ? -3.903 16.855 -8.092 1.00 92.56 870 LEU A N 1
ATOM 6834 C CA . LEU A 1 870 ? -5.092 17.161 -8.890 1.00 92.56 870 LEU A CA 1
ATOM 6835 C C . LEU A 1 870 ? -6.324 17.395 -8.010 1.00 92.56 870 LEU A C 1
ATOM 6837 O O . LEU A 1 870 ? -7.009 18.395 -8.181 1.00 92.56 870 LEU A O 1
ATOM 6841 N N . LEU A 1 871 ? -6.578 16.525 -7.024 1.00 94.00 871 LEU A N 1
ATOM 6842 C CA . LEU A 1 871 ? -7.705 16.699 -6.098 1.00 94.00 871 LEU A CA 1
ATOM 6843 C C . LEU A 1 871 ? -7.360 17.568 -4.876 1.00 94.00 871 LEU A C 1
ATOM 6845 O O . LEU A 1 871 ? -8.045 17.509 -3.858 1.00 94.00 871 LEU A O 1
ATOM 6849 N N . GLY A 1 872 ? -6.305 18.380 -4.955 1.00 93.12 872 GLY A N 1
ATOM 6850 C CA . GLY A 1 872 ? -5.970 19.412 -3.974 1.00 93.12 872 GLY A CA 1
ATOM 6851 C C . GLY A 1 872 ? -5.169 18.953 -2.751 1.00 93.12 872 GLY A C 1
ATOM 6852 O O . GLY A 1 872 ? -4.669 19.818 -2.030 1.00 93.12 872 GLY A O 1
ATOM 6853 N N . ARG A 1 873 ? -4.968 17.642 -2.520 1.00 94.19 873 ARG A N 1
ATOM 6854 C CA . ARG A 1 873 ? -4.161 17.149 -1.380 1.00 94.19 873 ARG A CA 1
ATOM 6855 C C . ARG A 1 873 ? -2.744 17.717 -1.435 1.00 94.19 873 ARG A C 1
ATOM 6857 O O . ARG A 1 873 ? -2.102 1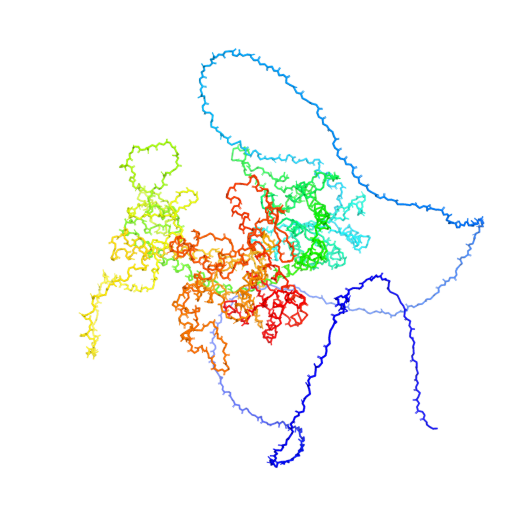7.666 -2.490 1.00 94.19 873 ARG A O 1
ATOM 6864 N N . SER A 1 874 ? -2.252 18.193 -0.297 1.00 92.12 874 SER A N 1
ATOM 6865 C CA . SER A 1 874 ? -0.949 18.837 -0.143 1.00 92.12 874 SER A CA 1
ATOM 6866 C C . SER A 1 874 ? 0.167 17.848 0.251 1.00 92.12 874 SER A C 1
ATOM 6868 O O . SER A 1 874 ? -0.053 16.807 0.881 1.00 92.12 874 SER A O 1
ATOM 6870 N N . ARG A 1 875 ? 1.413 18.178 -0.114 1.00 93.19 875 ARG A N 1
ATOM 6871 C CA . ARG A 1 875 ? 2.626 17.607 0.498 1.00 93.19 875 ARG A CA 1
ATOM 6872 C C . ARG A 1 875 ? 3.522 18.733 0.973 1.00 93.19 875 ARG A C 1
ATOM 6874 O O . ARG A 1 875 ? 3.987 19.537 0.168 1.00 93.19 875 ARG A O 1
ATOM 6881 N N . HIS A 1 876 ? 3.769 18.758 2.276 1.00 91.19 876 HIS A N 1
ATOM 6882 C CA . HIS A 1 876 ? 4.520 19.808 2.950 1.00 91.19 876 HIS A CA 1
ATOM 6883 C C . HIS A 1 876 ? 6.039 19.574 2.896 1.00 91.19 876 HIS A C 1
ATOM 6885 O O . HIS A 1 876 ? 6.516 18.434 2.910 1.00 91.19 876 HIS A O 1
ATOM 6891 N N . PHE A 1 877 ? 6.801 20.670 2.874 1.00 90.06 877 PHE A N 1
ATOM 6892 C CA . PHE A 1 877 ? 8.264 20.700 2.828 1.00 90.06 877 PHE A CA 1
ATOM 6893 C C . PHE A 1 877 ? 8.852 21.553 3.972 1.00 90.06 877 PHE A C 1
ATOM 6895 O O . PHE A 1 877 ? 8.224 22.515 4.420 1.00 90.06 877 PHE A O 1
ATOM 6902 N N . PRO A 1 878 ? 10.066 21.235 4.464 1.00 83.31 878 PRO A N 1
ATOM 6903 C CA . PRO A 1 878 ? 10.753 22.056 5.459 1.00 83.31 878 PRO A CA 1
ATOM 6904 C C . PRO A 1 878 ? 11.271 23.373 4.855 1.00 83.31 878 PRO A C 1
ATOM 6906 O O . PRO A 1 878 ? 11.401 23.513 3.640 1.00 83.31 878 PRO A O 1
ATOM 6909 N N . LEU A 1 879 ? 11.620 24.333 5.720 1.00 76.94 879 LEU A N 1
ATOM 6910 C CA . LEU A 1 879 ? 12.209 25.614 5.313 1.00 76.94 879 LEU A CA 1
ATOM 6911 C C . LEU A 1 879 ? 13.503 25.399 4.511 1.00 76.94 879 LEU A C 1
ATOM 6913 O O . LEU A 1 879 ? 14.422 24.715 4.957 1.00 76.94 879 LEU A O 1
ATOM 6917 N N . VAL A 1 880 ? 13.581 26.010 3.327 1.00 71.31 880 VAL A N 1
ATOM 6918 C CA . VAL A 1 880 ? 14.689 25.789 2.381 1.00 71.31 880 VAL A CA 1
ATOM 6919 C C . VAL A 1 880 ? 15.901 26.692 2.651 1.00 71.31 880 VAL A C 1
ATOM 6921 O O . VAL A 1 880 ? 16.996 26.415 2.163 1.00 71.31 880 VAL A O 1
ATOM 6924 N N . GLU A 1 881 ? 15.743 27.719 3.484 1.00 70.56 881 GLU A N 1
ATOM 6925 C CA . GLU A 1 881 ? 16.819 28.603 3.959 1.00 70.56 881 GLU A CA 1
ATOM 6926 C C . GLU A 1 881 ? 17.864 27.841 4.789 1.00 70.56 881 GLU A C 1
ATOM 6928 O O . GLU A 1 881 ? 19.063 28.010 4.585 1.00 70.56 881 GLU A O 1
ATOM 6933 N N . THR A 1 882 ? 17.418 26.931 5.662 1.00 72.06 882 THR A N 1
ATOM 6934 C CA . THR A 1 882 ? 18.280 26.074 6.497 1.00 72.06 882 THR A CA 1
ATOM 6935 C C . THR A 1 882 ? 18.610 24.724 5.847 1.00 72.06 882 THR A C 1
ATOM 6937 O O . THR A 1 882 ? 19.313 23.904 6.438 1.00 72.06 882 THR A O 1
ATOM 6940 N N . ALA A 1 883 ? 18.123 24.467 4.629 1.00 75.06 883 ALA A N 1
ATOM 6941 C CA . ALA A 1 883 ? 18.317 23.199 3.936 1.00 75.06 883 ALA A CA 1
ATOM 6942 C C . ALA A 1 883 ? 19.678 23.120 3.224 1.00 75.06 883 ALA A C 1
ATOM 6944 O O . ALA A 1 883 ? 20.058 23.998 2.442 1.00 75.06 883 ALA A O 1
ATOM 6945 N N . SER A 1 884 ? 20.379 22.000 3.417 1.00 83.31 884 SER A N 1
ATOM 6946 C CA . SER A 1 884 ? 21.585 21.666 2.652 1.00 83.31 884 SER A CA 1
ATOM 6947 C C . SER A 1 884 ? 21.292 21.525 1.152 1.00 83.31 884 SER A C 1
ATOM 6949 O O . SER A 1 884 ? 20.174 21.213 0.735 1.00 83.31 884 SER A O 1
ATOM 6951 N N . ASN A 1 885 ? 22.326 21.650 0.314 1.00 83.75 885 ASN A N 1
ATOM 6952 C CA . ASN A 1 885 ? 22.198 21.466 -1.139 1.00 83.75 885 ASN A CA 1
ATOM 6953 C C . ASN A 1 885 ? 21.663 20.072 -1.537 1.00 83.75 885 ASN A C 1
ATOM 6955 O O . ASN A 1 885 ? 21.040 19.936 -2.589 1.00 83.75 885 ASN A O 1
ATOM 6959 N N . ALA A 1 886 ? 21.863 19.043 -0.705 1.00 83.69 886 ALA A N 1
ATOM 6960 C CA . ALA A 1 886 ? 21.284 17.715 -0.917 1.00 83.69 886 ALA A CA 1
ATOM 6961 C C . ALA A 1 886 ? 19.771 17.688 -0.624 1.00 83.69 886 ALA A C 1
ATOM 6963 O O . ALA A 1 886 ? 19.006 17.135 -1.414 1.00 83.69 886 ALA A O 1
ATOM 6964 N N . GLN A 1 887 ? 19.334 18.332 0.465 1.00 83.31 887 GLN A N 1
ATOM 6965 C CA . GLN A 1 887 ? 17.915 18.472 0.814 1.00 83.31 887 GLN A CA 1
ATOM 6966 C C . GLN A 1 887 ? 17.171 19.356 -0.195 1.00 83.31 887 GLN A C 1
ATOM 6968 O O . GLN A 1 887 ? 16.093 18.977 -0.643 1.00 83.31 887 GLN A O 1
ATOM 6973 N N . ARG A 1 888 ? 17.764 20.473 -0.640 1.00 86.31 888 ARG A N 1
ATOM 6974 C CA . ARG A 1 888 ? 17.180 21.346 -1.674 1.00 86.31 888 ARG A CA 1
ATOM 6975 C C . ARG A 1 888 ? 16.918 20.579 -2.980 1.00 86.31 888 ARG A C 1
ATOM 6977 O O . ARG A 1 888 ? 15.782 20.536 -3.440 1.00 86.31 888 ARG A O 1
ATOM 6984 N N . ARG A 1 889 ? 17.907 19.816 -3.466 1.00 85.81 889 ARG A N 1
ATOM 6985 C CA . ARG A 1 889 ? 17.770 18.889 -4.616 1.00 85.81 889 ARG A CA 1
ATOM 6986 C C . ARG A 1 889 ? 16.833 17.697 -4.378 1.00 85.81 889 ARG A C 1
ATOM 6988 O O . ARG A 1 889 ? 16.529 16.959 -5.318 1.00 85.81 889 ARG A O 1
ATOM 6995 N N . HIS A 1 890 ? 16.425 17.421 -3.141 1.00 86.81 890 HIS A N 1
ATOM 6996 C CA . HIS A 1 890 ? 15.366 16.454 -2.850 1.00 86.81 890 HIS A CA 1
ATOM 6997 C C . HIS A 1 890 ? 13.991 17.123 -2.941 1.00 86.81 890 HIS A C 1
ATOM 6999 O O . HIS A 1 890 ? 13.126 16.597 -3.636 1.00 86.81 890 HIS A O 1
ATOM 7005 N N . ILE A 1 891 ? 13.830 18.306 -2.340 1.00 89.56 891 ILE A N 1
ATOM 7006 C CA . ILE A 1 891 ? 12.602 19.113 -2.389 1.00 89.56 891 ILE A CA 1
ATOM 7007 C C . ILE A 1 891 ? 12.250 19.489 -3.835 1.00 89.56 891 ILE A C 1
ATOM 7009 O O . ILE A 1 891 ? 11.124 19.257 -4.250 1.00 89.56 891 ILE A O 1
ATOM 7013 N N . GLU A 1 892 ? 13.211 19.945 -4.645 1.00 89.81 892 GLU A N 1
ATOM 7014 C CA . GLU A 1 892 ? 12.999 20.267 -6.071 1.00 89.81 892 GLU A CA 1
ATOM 7015 C C . GLU A 1 892 ? 12.442 19.082 -6.881 1.00 89.81 892 GLU A C 1
ATOM 7017 O O . GLU A 1 892 ? 11.553 19.253 -7.713 1.00 89.81 892 GLU A O 1
ATOM 7022 N N . ARG A 1 893 ? 12.935 17.860 -6.631 1.00 90.00 893 ARG A N 1
ATOM 7023 C CA . ARG A 1 893 ? 12.426 16.646 -7.293 1.00 90.00 893 ARG A CA 1
ATOM 7024 C C . ARG A 1 893 ? 11.077 16.218 -6.733 1.00 90.00 893 ARG A C 1
ATOM 7026 O O . ARG A 1 893 ? 10.213 15.808 -7.499 1.00 90.00 893 ARG A O 1
ATOM 7033 N N . ALA A 1 894 ? 10.885 16.327 -5.420 1.00 91.75 894 ALA A N 1
ATOM 7034 C CA . ALA A 1 894 ? 9.616 16.039 -4.763 1.00 91.75 894 ALA A CA 1
ATOM 7035 C C . ALA A 1 894 ? 8.500 16.993 -5.225 1.00 91.75 894 ALA A C 1
ATOM 7037 O O . ALA A 1 894 ? 7.369 16.546 -5.408 1.00 91.75 894 ALA A O 1
ATOM 7038 N N . ALA A 1 895 ? 8.823 18.263 -5.476 1.00 93.62 895 ALA A N 1
ATOM 7039 C CA . ALA A 1 895 ? 7.913 19.272 -6.007 1.00 93.62 895 ALA A CA 1
ATOM 7040 C C . ALA A 1 895 ? 7.400 18.929 -7.417 1.00 93.62 895 ALA A C 1
ATOM 7042 O O . ALA A 1 895 ? 6.229 19.137 -7.697 1.00 93.62 895 ALA A O 1
ATOM 7043 N N . ILE A 1 896 ? 8.245 18.346 -8.276 1.00 93.19 896 ILE A N 1
ATOM 7044 C CA . ILE A 1 896 ? 7.854 17.864 -9.616 1.00 93.19 896 ILE A CA 1
ATOM 7045 C C . ILE A 1 896 ? 7.101 16.526 -9.532 1.00 93.19 896 ILE A C 1
ATOM 7047 O O . ILE A 1 896 ? 6.077 16.325 -10.180 1.00 93.19 896 ILE A O 1
ATOM 7051 N N . ASN A 1 897 ? 7.610 15.586 -8.733 1.00 93.12 897 ASN A N 1
ATOM 7052 C CA . ASN A 1 897 ? 7.091 14.220 -8.664 1.00 93.12 897 ASN A CA 1
ATOM 7053 C C . ASN A 1 897 ? 5.722 14.128 -7.968 1.00 93.12 897 ASN A C 1
ATOM 7055 O O . ASN A 1 897 ? 4.897 13.317 -8.380 1.00 93.12 897 ASN A O 1
ATOM 7059 N N . THR A 1 898 ? 5.466 14.930 -6.929 1.00 94.19 898 THR A N 1
ATOM 7060 C CA . THR A 1 898 ? 4.241 14.786 -6.119 1.00 94.19 898 THR A CA 1
ATOM 7061 C C . THR A 1 898 ? 2.963 15.135 -6.878 1.00 94.19 898 THR A C 1
ATOM 7063 O O . THR A 1 898 ? 2.042 14.322 -6.812 1.00 94.19 898 THR A O 1
ATOM 7066 N N . PRO A 1 899 ? 2.874 16.248 -7.634 1.00 95.12 899 PRO A N 1
ATOM 7067 C CA . PRO A 1 899 ? 1.688 16.537 -8.432 1.00 95.12 899 PRO A CA 1
ATOM 7068 C C . PRO A 1 899 ? 1.385 15.426 -9.442 1.00 95.12 899 PRO A C 1
ATOM 7070 O O . PRO A 1 899 ? 0.227 15.078 -9.623 1.00 95.12 899 PRO A O 1
ATOM 7073 N N . VAL A 1 900 ? 2.398 14.791 -10.045 1.00 95.19 900 VAL A N 1
ATOM 7074 C CA . VAL A 1 900 ? 2.179 13.684 -10.994 1.00 95.19 900 VAL A CA 1
ATOM 7075 C C . VAL A 1 900 ? 1.773 12.392 -10.275 1.00 95.19 900 VAL A C 1
ATOM 7077 O O . VAL A 1 900 ? 0.680 11.868 -10.487 1.00 95.19 900 VAL A O 1
ATOM 7080 N N . GLN A 1 901 ? 2.636 11.880 -9.395 1.00 94.25 901 GLN A N 1
ATOM 7081 C CA . GLN A 1 901 ? 2.462 10.575 -8.748 1.00 94.25 901 GLN A CA 1
ATOM 7082 C C . GLN A 1 901 ? 1.326 10.572 -7.712 1.00 94.25 901 GLN A C 1
ATOM 7084 O O . GLN A 1 901 ? 0.679 9.547 -7.496 1.00 94.25 901 GLN A O 1
ATOM 7089 N N . GLY A 1 902 ? 1.081 11.704 -7.051 1.00 95.38 902 GLY A N 1
ATOM 7090 C CA . GLY A 1 902 ? -0.020 11.849 -6.104 1.00 95.38 902 GLY A CA 1
ATOM 7091 C C . GLY A 1 902 ? -1.374 11.932 -6.799 1.00 95.38 902 GLY A C 1
ATOM 7092 O O . GLY A 1 902 ? -2.309 11.276 -6.357 1.00 95.38 902 GLY A O 1
ATOM 7093 N N . SER A 1 903 ? -1.457 12.610 -7.947 1.00 96.44 903 SER A N 1
ATOM 7094 C CA . SER A 1 903 ? -2.671 12.591 -8.776 1.00 96.44 903 SER A CA 1
ATOM 7095 C C . SER A 1 903 ? -2.924 11.222 -9.410 1.00 96.44 903 SER A C 1
ATOM 7097 O O . SER A 1 903 ? -4.072 10.854 -9.625 1.00 96.44 903 SER A O 1
ATOM 7099 N N . ALA A 1 904 ? -1.878 10.429 -9.678 1.00 96.44 904 ALA A N 1
ATOM 7100 C CA . ALA A 1 904 ? -2.047 9.038 -10.103 1.00 96.44 904 ALA A CA 1
ATOM 7101 C C . ALA A 1 904 ? -2.684 8.185 -8.991 1.00 96.44 904 ALA A C 1
ATOM 7103 O O . ALA A 1 904 ? -3.571 7.377 -9.261 1.00 96.44 904 ALA A O 1
ATOM 7104 N N . ALA A 1 905 ? -2.300 8.421 -7.730 1.00 96.31 905 ALA A N 1
ATOM 7105 C CA . ALA A 1 905 ? -2.972 7.820 -6.580 1.00 96.31 905 ALA A CA 1
ATOM 7106 C C . ALA A 1 905 ? -4.425 8.308 -6.427 1.00 96.31 905 ALA A C 1
ATOM 7108 O O . ALA A 1 905 ? -5.292 7.498 -6.107 1.00 96.31 905 ALA A O 1
ATOM 7109 N N . ASP A 1 906 ? -4.702 9.589 -6.698 1.00 96.62 906 ASP A N 1
ATOM 7110 C CA . ASP A 1 906 ? -6.063 10.143 -6.678 1.00 96.62 906 ASP A CA 1
ATOM 7111 C C . ASP A 1 906 ? -6.956 9.488 -7.742 1.00 96.62 906 ASP A C 1
ATOM 7113 O O . ASP A 1 906 ? -8.042 9.012 -7.426 1.00 96.62 906 ASP A O 1
ATOM 7117 N N . VAL A 1 907 ? -6.481 9.394 -8.990 1.00 97.81 907 VAL A N 1
ATOM 7118 C CA . VAL A 1 907 ? -7.200 8.739 -10.097 1.00 97.81 907 VAL A CA 1
ATOM 7119 C C . VAL A 1 907 ? -7.464 7.260 -9.796 1.00 97.81 907 VAL A C 1
ATOM 7121 O O . VAL A 1 907 ? -8.576 6.781 -10.018 1.00 97.81 907 VAL A O 1
ATOM 7124 N N . ALA A 1 908 ? -6.480 6.537 -9.249 1.00 97.50 908 ALA A N 1
ATOM 7125 C CA . ALA A 1 908 ? -6.657 5.143 -8.844 1.00 97.50 908 ALA A CA 1
ATOM 7126 C C . ALA A 1 908 ? -7.683 4.996 -7.701 1.00 97.50 908 ALA A C 1
ATOM 7128 O O . ALA A 1 908 ? -8.578 4.159 -7.788 1.00 97.50 908 ALA A O 1
ATOM 7129 N N . MET A 1 909 ? -7.608 5.846 -6.671 1.00 97.69 909 MET A N 1
ATOM 7130 C CA . MET A 1 909 ? -8.579 5.902 -5.571 1.00 97.69 909 MET A CA 1
ATOM 7131 C C . MET A 1 909 ? -10.002 6.162 -6.085 1.00 97.69 909 MET A C 1
ATOM 7133 O O . MET A 1 909 ? -10.933 5.450 -5.707 1.00 97.69 909 MET A O 1
ATOM 7137 N N . CYS A 1 910 ? -10.176 7.153 -6.960 1.00 98.06 910 CYS A N 1
ATOM 7138 C CA . CYS A 1 910 ? -11.465 7.491 -7.554 1.00 98.06 910 CYS A CA 1
ATOM 7139 C C . CYS A 1 910 ? -12.025 6.339 -8.400 1.00 98.06 910 CYS A C 1
ATOM 7141 O O . CYS A 1 910 ? -13.176 5.958 -8.209 1.00 98.06 910 CYS A O 1
ATOM 7143 N N . ALA A 1 911 ? -11.203 5.694 -9.232 1.00 98.44 911 ALA A N 1
ATOM 7144 C CA . ALA A 1 911 ? -11.620 4.522 -10.002 1.00 98.44 911 ALA A CA 1
ATOM 7145 C C . ALA A 1 911 ? -12.056 3.341 -9.121 1.00 98.44 911 ALA A C 1
ATOM 7147 O O . ALA A 1 911 ? -13.065 2.699 -9.403 1.00 98.44 911 ALA A O 1
ATOM 7148 N N . MET A 1 912 ? -11.333 3.070 -8.029 1.00 98.56 912 MET A N 1
ATOM 7149 C CA . MET A 1 912 ? -11.710 2.039 -7.056 1.00 98.56 912 MET A CA 1
ATOM 7150 C C . MET A 1 912 ? -13.040 2.369 -6.363 1.00 98.56 912 MET A C 1
ATOM 7152 O O . MET A 1 912 ? -13.859 1.475 -6.157 1.00 98.56 912 MET A O 1
ATOM 7156 N N . LEU A 1 913 ? -13.285 3.647 -6.051 1.00 98.50 913 LEU A N 1
ATOM 7157 C CA . LEU A 1 913 ? -14.565 4.110 -5.511 1.00 98.50 913 LEU A CA 1
ATOM 7158 C C . LEU A 1 913 ? -15.706 3.968 -6.528 1.00 98.50 913 LEU A C 1
ATOM 7160 O O . LEU A 1 913 ? -16.781 3.522 -6.143 1.00 98.50 913 LEU A O 1
ATOM 7164 N N . GLU A 1 914 ? -15.496 4.283 -7.808 1.00 98.31 914 GLU A N 1
ATOM 7165 C CA . GLU A 1 914 ? -16.513 4.081 -8.855 1.00 98.31 914 GLU A CA 1
ATOM 7166 C C . GLU A 1 914 ? -16.804 2.595 -9.112 1.00 98.31 914 GLU A C 1
ATOM 7168 O O . GLU A 1 914 ? -17.963 2.225 -9.298 1.00 98.31 914 GLU A O 1
ATOM 7173 N N . ILE A 1 915 ? -15.782 1.732 -9.044 1.00 98.50 915 ILE A N 1
ATOM 7174 C CA . ILE A 1 915 ? -15.934 0.268 -9.076 1.00 98.50 915 ILE A CA 1
ATOM 7175 C C . ILE A 1 915 ? -16.794 -0.215 -7.898 1.00 98.50 915 ILE A C 1
ATOM 7177 O O . ILE A 1 915 ? -17.722 -0.995 -8.108 1.00 98.50 915 ILE A O 1
ATOM 7181 N N . ASP A 1 916 ? -16.544 0.261 -6.672 1.00 97.56 916 ASP A N 1
ATOM 7182 C CA . ASP A 1 916 ? -17.354 -0.118 -5.506 1.00 97.56 916 ASP A CA 1
ATOM 7183 C C . ASP A 1 916 ? -18.785 0.449 -5.564 1.00 97.56 916 ASP A C 1
ATOM 7185 O O . ASP A 1 916 ? -19.754 -0.244 -5.243 1.00 97.56 916 ASP A O 1
ATOM 7189 N N . ARG A 1 917 ? -18.951 1.694 -6.019 1.00 96.62 917 ARG A N 1
ATOM 7190 C CA . ARG A 1 917 ? -20.267 2.328 -6.215 1.00 96.62 917 ARG A CA 1
ATOM 7191 C C . ARG A 1 917 ? -21.099 1.620 -7.293 1.00 96.62 917 ARG A C 1
ATOM 7193 O O . ARG A 1 917 ? -22.319 1.788 -7.321 1.00 96.62 917 ARG A O 1
ATOM 7200 N N . ASN A 1 918 ? -20.478 0.819 -8.162 1.00 98.00 918 ASN A N 1
ATOM 7201 C CA . ASN A 1 918 ? -21.161 0.142 -9.254 1.00 98.00 918 ASN A CA 1
ATOM 7202 C C . ASN A 1 918 ? -22.063 -1.009 -8.767 1.00 98.00 918 ASN A C 1
ATOM 7204 O O . ASN A 1 918 ? -21.628 -2.141 -8.538 1.00 98.00 918 ASN A O 1
ATOM 7208 N N . ILE A 1 919 ? -23.366 -0.722 -8.681 1.00 97.25 919 ILE A N 1
ATOM 7209 C CA . ILE A 1 919 ? -24.404 -1.692 -8.298 1.00 97.25 919 ILE A CA 1
ATOM 7210 C C . ILE A 1 919 ? -24.354 -2.943 -9.188 1.00 97.25 919 ILE A C 1
ATOM 7212 O O . ILE A 1 919 ? -24.508 -4.050 -8.679 1.00 97.25 919 ILE A O 1
ATOM 7216 N N . ARG A 1 920 ? -24.080 -2.804 -10.494 1.00 97.94 920 ARG A N 1
ATOM 7217 C CA . ARG A 1 920 ? -24.106 -3.939 -11.425 1.00 97.94 920 ARG A CA 1
ATOM 7218 C C . ARG A 1 920 ? -22.942 -4.909 -11.216 1.00 97.94 920 ARG A C 1
ATOM 7220 O O . ARG A 1 920 ? -23.155 -6.111 -11.334 1.00 97.94 920 ARG A O 1
ATOM 7227 N N . LEU A 1 921 ? -21.747 -4.434 -10.854 1.00 97.62 921 LEU A N 1
ATOM 7228 C CA . LEU A 1 921 ? -20.650 -5.326 -10.444 1.00 97.62 921 LEU A CA 1
ATOM 7229 C C . LEU A 1 921 ? -21.016 -6.106 -9.173 1.00 97.62 921 LEU A C 1
ATOM 7231 O O . LEU A 1 921 ? -20.809 -7.319 -9.122 1.00 97.62 921 LEU A O 1
ATOM 7235 N N . LYS A 1 922 ? -21.640 -5.438 -8.193 1.00 96.62 922 LYS A N 1
ATOM 7236 C CA . LYS A 1 922 ? -22.107 -6.066 -6.946 1.00 96.62 922 LYS A CA 1
ATOM 7237 C C . LYS A 1 922 ? -23.230 -7.088 -7.178 1.00 96.62 922 LYS A C 1
ATOM 7239 O O . LYS A 1 922 ? -23.177 -8.169 -6.599 1.00 96.62 922 LYS A O 1
ATOM 7244 N N . GLU A 1 923 ? -24.190 -6.808 -8.063 1.00 97.62 923 GLU A N 1
ATOM 7245 C CA . GLU A 1 923 ? -25.217 -7.772 -8.508 1.00 97.62 923 GLU A CA 1
ATOM 7246 C C . GLU A 1 923 ? -24.619 -9.008 -9.192 1.00 97.62 923 GLU A C 1
ATOM 7248 O O . GLU A 1 923 ? -25.094 -10.121 -8.983 1.00 97.62 923 GLU A O 1
ATOM 7253 N N . LEU A 1 924 ? -23.583 -8.814 -10.015 1.00 97.69 924 LEU A N 1
ATOM 7254 C CA . LEU A 1 924 ? -22.876 -9.890 -10.713 1.00 97.69 924 LEU A CA 1
ATOM 7255 C C . LEU A 1 924 ? -21.896 -10.655 -9.801 1.00 97.69 924 LEU A C 1
ATOM 7257 O O . LEU A 1 924 ? -21.227 -11.567 -10.274 1.00 97.69 924 LEU A O 1
ATOM 7261 N N . GLY A 1 925 ? -21.785 -10.299 -8.517 1.00 97.44 925 GLY A N 1
ATOM 7262 C CA . GLY A 1 925 ? -20.905 -10.968 -7.555 1.00 97.44 925 GLY A CA 1
ATOM 7263 C C . GLY A 1 925 ? -19.414 -10.644 -7.702 1.00 97.44 925 GLY A C 1
ATOM 7264 O O . GLY A 1 925 ? -18.589 -11.383 -7.164 1.00 97.44 925 GLY A O 1
ATOM 7265 N N . TRP A 1 926 ? -19.054 -9.568 -8.409 1.00 98.19 926 TRP A N 1
ATOM 7266 C CA . TRP A 1 926 ? -17.659 -9.153 -8.587 1.00 98.19 926 TRP A CA 1
ATOM 7267 C C . TRP A 1 926 ? -17.143 -8.349 -7.399 1.00 98.19 926 TRP A C 1
ATOM 7269 O O . TRP A 1 926 ? -17.809 -7.441 -6.896 1.00 98.19 926 TRP A O 1
ATOM 7279 N N . LYS A 1 927 ? -15.921 -8.673 -6.975 1.00 97.31 927 LYS A N 1
ATOM 7280 C CA . LYS A 1 927 ? -15.256 -8.082 -5.813 1.00 97.31 927 LYS A CA 1
ATOM 7281 C C . LYS A 1 927 ? -13.899 -7.514 -6.193 1.00 97.31 927 LYS A C 1
ATOM 7283 O O . LYS A 1 927 ? -13.121 -8.185 -6.863 1.00 97.31 927 LYS A O 1
ATOM 7288 N N . LEU A 1 928 ? -13.592 -6.310 -5.717 1.00 97.94 928 LEU A N 1
ATOM 7289 C CA . LEU A 1 928 ? -12.248 -5.739 -5.785 1.00 97.94 928 LEU A CA 1
ATOM 7290 C C . LEU A 1 928 ? -11.362 -6.399 -4.719 1.00 97.94 928 LEU A C 1
ATOM 7292 O O . LEU A 1 928 ? -11.709 -6.376 -3.540 1.00 97.94 928 LEU A O 1
ATOM 7296 N N . LEU A 1 929 ? -10.239 -6.988 -5.136 1.00 96.38 929 LEU A N 1
ATOM 7297 C CA . LEU A 1 929 ? -9.334 -7.730 -4.251 1.00 96.38 929 LEU A CA 1
ATOM 7298 C C . LEU A 1 929 ? -8.054 -6.957 -3.943 1.00 96.38 929 LEU A C 1
ATOM 7300 O O . LEU A 1 929 ? -7.605 -6.905 -2.802 1.00 96.38 929 LEU A O 1
ATOM 7304 N N . LEU A 1 930 ? -7.432 -6.382 -4.976 1.00 95.50 930 LEU A N 1
ATOM 7305 C CA . LEU A 1 930 ? -6.103 -5.796 -4.860 1.00 95.50 930 LEU A CA 1
ATOM 7306 C C . LEU A 1 930 ? -5.921 -4.611 -5.811 1.00 95.50 930 LEU A C 1
ATOM 7308 O O . LEU A 1 930 ? -6.523 -4.538 -6.880 1.00 95.50 930 LEU A O 1
ATOM 7312 N N . GLN A 1 931 ? -5.042 -3.701 -5.406 1.00 95.25 931 GLN A N 1
ATOM 7313 C CA . GLN A 1 931 ? -4.504 -2.614 -6.213 1.00 95.25 931 GLN A CA 1
ATOM 7314 C C . GLN A 1 931 ? -2.976 -2.770 -6.227 1.00 95.25 931 GLN A C 1
ATOM 7316 O O . GLN A 1 931 ? -2.385 -2.999 -5.165 1.00 95.25 931 GLN A O 1
ATOM 7321 N N . VAL A 1 932 ? -2.342 -2.661 -7.398 1.00 91.75 932 VAL A N 1
ATOM 7322 C CA . VAL A 1 932 ? -0.882 -2.767 -7.583 1.00 91.75 932 VAL A CA 1
ATOM 7323 C C . VAL A 1 932 ? -0.414 -1.701 -8.573 1.00 91.75 932 VAL A C 1
ATOM 7325 O O . VAL A 1 932 ? -0.819 -1.716 -9.723 1.00 91.75 932 VAL A O 1
ATOM 7328 N N . HIS A 1 933 ? 0.466 -0.781 -8.170 1.00 89.56 933 HIS A N 1
ATOM 7329 C CA . HIS A 1 933 ? 0.929 0.325 -9.031 1.00 89.56 933 HIS A CA 1
ATOM 7330 C C . HIS A 1 933 ? -0.231 1.170 -9.600 1.00 89.56 933 HIS A C 1
ATOM 7332 O O . HIS A 1 933 ? -0.809 1.936 -8.832 1.00 89.56 933 HIS A O 1
ATOM 7338 N N . ASP A 1 934 ? -0.584 1.024 -10.883 1.00 92.00 934 ASP A N 1
ATOM 7339 C CA . ASP A 1 934 ? -1.727 1.673 -11.556 1.00 92.00 934 ASP A CA 1
ATOM 7340 C C . ASP A 1 934 ? -2.838 0.659 -11.945 1.00 92.00 934 ASP A C 1
ATOM 7342 O O . ASP A 1 934 ? -3.830 1.017 -12.576 1.00 92.00 934 ASP A O 1
ATOM 7346 N N . GLU A 1 935 ? -2.694 -0.601 -11.521 1.00 95.12 935 GLU A N 1
ATOM 7347 C CA . GLU A 1 935 ? -3.568 -1.742 -11.811 1.00 95.12 935 GLU A CA 1
ATOM 7348 C C . GLU A 1 935 ? -4.551 -2.029 -10.664 1.00 95.12 935 GLU A C 1
ATOM 7350 O O . GLU A 1 935 ? -4.245 -1.810 -9.483 1.00 95.12 935 GLU A O 1
ATOM 7355 N N . VAL A 1 936 ? -5.719 -2.572 -11.014 1.00 97.31 936 VAL A N 1
ATOM 7356 C CA . VAL A 1 936 ? -6.696 -3.184 -10.102 1.00 97.31 936 VAL A CA 1
ATOM 7357 C C . VAL A 1 936 ? -6.976 -4.635 -10.498 1.00 97.31 936 VAL A C 1
ATOM 7359 O O . VAL A 1 936 ? -6.973 -4.990 -11.680 1.00 97.31 936 VAL A O 1
ATOM 7362 N N . ILE A 1 937 ? -7.242 -5.472 -9.494 1.00 98.12 937 ILE A N 1
ATOM 7363 C CA . ILE A 1 937 ? -7.571 -6.892 -9.648 1.00 98.12 937 ILE A CA 1
ATOM 7364 C C . ILE A 1 937 ? -8.919 -7.162 -8.982 1.00 98.12 937 ILE A C 1
ATOM 7366 O O . ILE A 1 937 ? -9.095 -6.886 -7.789 1.00 98.12 937 ILE A O 1
ATOM 7370 N N . LEU A 1 938 ? -9.855 -7.722 -9.748 1.00 98.44 938 LEU A N 1
ATOM 7371 C CA . LEU A 1 938 ? -11.167 -8.158 -9.279 1.00 98.44 938 LEU A CA 1
ATOM 7372 C C . LEU A 1 938 ? -11.348 -9.665 -9.493 1.00 98.44 938 LEU A C 1
ATOM 7374 O O . LEU A 1 938 ? -10.764 -10.233 -10.414 1.00 98.44 938 LEU A O 1
ATOM 7378 N N . GLU A 1 939 ? -12.215 -10.292 -8.703 1.00 98.38 939 GLU A N 1
ATOM 7379 C CA . GLU A 1 939 ? -12.654 -11.684 -8.877 1.00 98.38 939 GLU A CA 1
ATOM 7380 C C . GLU A 1 939 ? -14.186 -11.772 -8.870 1.00 98.38 939 GLU A C 1
ATOM 7382 O O . GLU A 1 939 ? -14.848 -11.075 -8.098 1.00 98.38 939 GLU A O 1
ATOM 7387 N N . GLY A 1 940 ? -14.746 -12.641 -9.712 1.00 98.06 940 GLY A N 1
ATOM 7388 C CA . GLY A 1 940 ? -16.179 -12.934 -9.759 1.00 98.06 940 GLY A CA 1
ATOM 7389 C C . GLY A 1 940 ? -16.534 -14.030 -10.775 1.00 98.06 940 GLY A C 1
ATOM 7390 O O . GLY A 1 940 ? -15.637 -14.581 -11.421 1.00 98.06 940 GLY A O 1
ATOM 7391 N N . PRO A 1 941 ? -17.825 -14.380 -10.925 1.00 98.44 941 PRO A N 1
ATOM 7392 C CA . PRO A 1 941 ? -18.277 -15.539 -11.698 1.00 98.44 941 PRO A CA 1
ATOM 7393 C C . PRO A 1 941 ? -17.896 -15.472 -13.182 1.00 98.44 941 PRO A C 1
ATOM 7395 O O . PRO A 1 941 ? -18.238 -14.512 -13.880 1.00 98.44 941 PRO A O 1
ATOM 7398 N N . THR A 1 942 ? -17.251 -16.528 -13.692 1.00 98.06 942 THR A N 1
ATOM 7399 C CA . THR A 1 942 ? -16.703 -16.586 -15.067 1.00 98.06 942 THR A CA 1
ATOM 7400 C C . THR A 1 942 ? -17.744 -16.283 -16.148 1.00 98.06 942 THR A C 1
ATOM 7402 O O . THR A 1 942 ? -17.437 -15.599 -17.120 1.00 98.06 942 THR A O 1
ATOM 7405 N N . GLU A 1 943 ? -18.991 -16.720 -15.952 1.00 97.50 943 GLU A N 1
ATOM 7406 C CA . GLU A 1 943 ? -20.124 -16.481 -16.863 1.00 97.50 943 GLU A CA 1
ATOM 7407 C C . GLU A 1 943 ? -20.428 -14.995 -17.134 1.00 97.50 943 GLU A C 1
ATOM 7409 O O . GLU A 1 943 ? -21.037 -14.662 -18.148 1.00 97.50 943 GLU A O 1
ATOM 7414 N N . SER A 1 944 ? -19.980 -14.096 -16.253 1.00 98.06 944 SER A N 1
ATOM 7415 C CA . SER A 1 944 ? -20.223 -12.652 -16.340 1.00 98.06 944 SER A CA 1
ATOM 7416 C C . SER A 1 944 ? -18.958 -11.823 -16.601 1.00 98.06 944 SER A C 1
ATOM 7418 O O . SER A 1 944 ? -19.046 -10.598 -16.702 1.00 98.06 944 SER A O 1
ATOM 7420 N N . ALA A 1 945 ? -17.794 -12.468 -16.748 1.00 97.56 945 ALA A N 1
ATOM 7421 C CA . ALA A 1 945 ? -16.488 -11.805 -16.760 1.00 97.56 945 ALA A CA 1
ATOM 7422 C C . ALA A 1 945 ? -16.332 -10.750 -17.867 1.00 97.56 945 ALA A C 1
ATOM 7424 O O . ALA A 1 945 ? -15.840 -9.658 -17.603 1.00 97.56 945 ALA A O 1
ATOM 7425 N N . GLU A 1 946 ? -16.811 -11.016 -19.084 1.00 97.50 946 GLU A N 1
ATOM 7426 C CA . GLU A 1 946 ? -16.716 -10.048 -20.188 1.00 97.50 946 GLU A CA 1
ATOM 7427 C C . GLU A 1 946 ? -17.596 -8.804 -19.972 1.00 97.50 946 GLU A C 1
ATOM 7429 O O . GLU A 1 946 ? -17.175 -7.690 -20.289 1.00 97.50 946 GLU A O 1
ATOM 7434 N N . LEU A 1 947 ? -18.779 -8.969 -19.367 1.00 98.06 947 LEU A N 1
ATOM 7435 C CA . LEU A 1 947 ? -19.657 -7.855 -18.996 1.00 98.06 947 LEU A CA 1
ATOM 7436 C C . LEU A 1 947 ? -19.055 -7.043 -17.842 1.00 98.06 947 LEU A C 1
ATOM 7438 O O . LEU A 1 947 ? -19.006 -5.816 -17.908 1.00 98.06 947 LEU A O 1
ATOM 7442 N N . ALA A 1 948 ? -18.557 -7.720 -16.805 1.00 98.50 948 ALA A N 1
ATOM 7443 C CA . ALA A 1 948 ? -17.901 -7.071 -15.676 1.00 98.50 948 ALA A CA 1
ATOM 7444 C C . ALA A 1 948 ? -16.625 -6.323 -16.106 1.00 98.50 948 ALA A C 1
ATOM 7446 O O . ALA A 1 948 ? -16.415 -5.190 -15.679 1.00 98.50 948 ALA A O 1
ATOM 7447 N N . LYS A 1 949 ? -15.824 -6.885 -17.022 1.00 98.50 949 LYS A N 1
ATOM 7448 C CA . LYS A 1 949 ? -14.640 -6.229 -17.600 1.00 98.50 949 LYS A CA 1
ATOM 7449 C C . LYS A 1 949 ? -15.000 -4.928 -18.311 1.00 98.50 949 LYS A C 1
ATOM 7451 O O . LYS A 1 949 ? -14.333 -3.922 -18.085 1.00 98.50 949 LYS A O 1
ATOM 7456 N N . ALA A 1 950 ? -16.053 -4.925 -19.131 1.00 98.50 950 ALA A N 1
ATOM 7457 C CA . ALA A 1 950 ? -16.513 -3.710 -19.806 1.00 98.50 950 ALA A CA 1
ATOM 7458 C C . ALA A 1 950 ? -16.910 -2.612 -18.799 1.00 98.50 950 ALA A C 1
ATOM 7460 O O . ALA A 1 950 ? -16.543 -1.452 -18.977 1.00 98.50 950 ALA A O 1
ATOM 7461 N N . ILE A 1 951 ? -17.581 -2.989 -17.705 1.00 98.56 951 ILE A N 1
ATOM 7462 C CA . ILE A 1 951 ? -17.963 -2.063 -16.629 1.00 98.56 951 ILE A CA 1
ATOM 7463 C C . ILE A 1 951 ? -16.730 -1.540 -15.868 1.00 98.56 951 ILE A C 1
ATOM 7465 O O . ILE A 1 951 ? -16.642 -0.343 -15.607 1.00 98.56 951 ILE A O 1
ATOM 7469 N N . VAL A 1 952 ? -15.748 -2.395 -15.552 1.00 98.62 952 VAL A N 1
ATOM 7470 C CA . VAL A 1 952 ? -14.482 -1.983 -14.908 1.00 98.62 952 VAL A CA 1
ATOM 7471 C C . VAL A 1 952 ? -13.710 -0.992 -15.786 1.00 98.62 952 VAL A C 1
ATOM 7473 O O . VAL A 1 952 ? -13.241 0.028 -15.283 1.00 98.62 952 VAL A O 1
ATOM 7476 N N . VAL A 1 953 ? -13.633 -1.241 -17.099 1.00 98.56 953 VAL A N 1
ATOM 7477 C CA . VAL A 1 953 ? -13.017 -0.318 -18.070 1.00 98.56 953 VAL A CA 1
ATOM 7478 C C . VAL A 1 953 ? -13.750 1.026 -18.109 1.00 98.56 953 VAL A C 1
ATOM 7480 O O . VAL A 1 953 ? -13.094 2.067 -18.162 1.00 98.56 953 VAL A O 1
ATOM 7483 N N . GLU A 1 954 ? -15.084 1.050 -18.027 1.00 98.31 954 GLU A N 1
ATOM 7484 C CA . GLU A 1 954 ? -15.843 2.306 -17.938 1.00 98.31 954 GLU A CA 1
ATOM 7485 C C . GLU A 1 954 ? -15.583 3.055 -16.618 1.00 98.31 954 GLU A C 1
ATOM 7487 O O . GLU A 1 954 ? -15.245 4.239 -16.654 1.00 98.31 954 GLU A O 1
ATOM 7492 N N . CYS A 1 955 ? -15.652 2.378 -15.467 1.00 98.44 955 CYS A N 1
ATOM 7493 C CA . CYS A 1 955 ? -15.376 2.986 -14.158 1.00 98.44 955 CYS A CA 1
ATOM 7494 C C . CYS A 1 955 ? -13.943 3.540 -14.048 1.00 98.44 955 CYS A C 1
ATOM 7496 O O . CYS A 1 955 ? -13.741 4.594 -13.450 1.00 98.44 955 CYS A O 1
ATOM 7498 N N . MET A 1 956 ? -12.947 2.865 -14.634 1.00 98.50 956 MET A N 1
ATOM 7499 C CA . MET A 1 956 ? -11.562 3.350 -14.654 1.00 98.50 956 MET A CA 1
ATOM 7500 C C . MET A 1 956 ? -11.338 4.469 -15.680 1.00 98.50 956 MET A C 1
ATOM 7502 O O . MET A 1 956 ? -10.665 5.447 -15.379 1.00 98.50 956 MET A O 1
ATOM 7506 N N . SER A 1 957 ? -11.908 4.383 -16.885 1.00 98.06 957 SER A N 1
ATOM 7507 C CA . SER A 1 957 ? -11.745 5.451 -17.892 1.00 98.06 957 SER A CA 1
ATOM 7508 C C . SER A 1 957 ? -12.505 6.739 -17.542 1.00 98.06 957 SER A C 1
ATOM 7510 O O . SER A 1 957 ? -12.168 7.809 -18.057 1.00 98.06 957 SER A O 1
ATOM 7512 N N . LYS A 1 958 ? -13.493 6.657 -16.640 1.00 97.81 958 LYS A N 1
ATOM 7513 C CA . LYS A 1 958 ? -14.328 7.773 -16.169 1.00 97.81 958 LYS A CA 1
ATOM 7514 C C . LYS A 1 958 ? -14.401 7.838 -14.626 1.00 97.81 958 LYS A C 1
ATOM 7516 O O . LYS A 1 958 ? -15.491 7.743 -14.057 1.00 97.81 958 LYS A O 1
ATOM 7521 N N . PRO A 1 959 ? -13.265 8.005 -13.924 1.00 97.12 959 PRO A N 1
ATOM 7522 C CA . PRO A 1 959 ? -13.164 7.751 -12.486 1.00 97.12 959 PRO A CA 1
ATOM 7523 C C . PRO A 1 959 ? -13.814 8.833 -11.611 1.00 97.12 959 PRO A C 1
ATOM 7525 O O . PRO A 1 959 ? -13.950 8.650 -10.404 1.00 97.12 959 PRO A O 1
ATOM 7528 N N . PHE A 1 960 ? -14.212 9.973 -12.178 1.00 95.25 960 PHE A N 1
ATOM 7529 C CA . PHE A 1 960 ? -14.781 11.091 -11.431 1.00 95.25 960 PHE A CA 1
ATOM 7530 C C . PHE A 1 960 ? -16.306 11.103 -11.590 1.00 95.25 960 PHE A C 1
ATOM 7532 O O . PHE A 1 960 ? -16.840 11.834 -12.424 1.00 95.25 960 PHE A O 1
ATOM 7539 N N . TYR A 1 961 ? -17.010 10.272 -10.811 1.00 92.75 961 TYR A N 1
ATOM 7540 C CA . TYR A 1 961 ? -18.479 10.143 -10.846 1.00 92.75 961 TYR A CA 1
ATOM 7541 C C . TYR A 1 961 ? -19.027 9.840 -12.255 1.00 92.75 961 TYR A C 1
ATOM 7543 O O . TYR A 1 961 ? -19.898 10.545 -12.769 1.00 92.75 961 TYR A O 1
ATOM 7551 N N . GLY A 1 962 ? -18.459 8.833 -12.922 1.00 94.38 962 GLY A N 1
ATOM 7552 C CA . GLY A 1 962 ? -18.780 8.499 -14.313 1.00 94.38 962 GLY A CA 1
ATOM 7553 C C . GLY A 1 962 ? -18.310 9.528 -15.353 1.00 94.38 962 GLY A C 1
ATOM 7554 O O . GLY A 1 962 ? -18.781 9.497 -16.492 1.00 94.38 962 GLY A O 1
ATOM 7555 N N . THR A 1 963 ? -17.373 10.423 -15.008 1.00 95.38 963 THR A N 1
ATOM 7556 C CA . THR A 1 963 ? -16.764 11.393 -15.941 1.00 95.38 963 THR A CA 1
ATOM 7557 C C . THR A 1 963 ? -15.230 11.367 -15.926 1.00 95.38 963 THR A C 1
ATOM 7559 O O . THR A 1 963 ? -14.597 10.880 -14.989 1.00 95.38 963 THR A O 1
ATOM 7562 N N . ASN A 1 964 ? -14.622 11.923 -16.977 1.00 95.31 964 ASN A N 1
ATOM 7563 C CA . ASN A 1 964 ? -13.209 12.293 -17.023 1.00 95.31 964 ASN A CA 1
ATOM 7564 C C . ASN A 1 964 ? -13.116 13.790 -17.358 1.00 95.31 964 ASN A C 1
ATOM 7566 O O . ASN A 1 964 ? -13.599 14.197 -18.412 1.00 95.31 964 ASN A O 1
ATOM 7570 N N . PHE A 1 965 ? -12.519 14.596 -16.476 1.00 93.31 965 PHE A N 1
ATOM 7571 C CA . PHE A 1 965 ? -12.313 16.036 -16.703 1.00 93.31 965 PHE A CA 1
ATOM 7572 C C . PHE A 1 965 ? -10.894 16.380 -17.191 1.00 93.31 965 PHE A C 1
ATOM 7574 O O . PHE A 1 965 ? -10.604 17.539 -17.482 1.00 93.31 965 PHE A O 1
ATOM 7581 N N . LEU A 1 966 ? -10.005 15.387 -17.304 1.00 94.62 966 LEU A N 1
ATOM 7582 C CA . LEU A 1 966 ? -8.647 15.582 -17.806 1.00 94.62 966 LEU A CA 1
ATOM 7583 C C . LEU A 1 966 ? -8.664 15.931 -19.302 1.00 94.62 966 LEU A C 1
ATOM 7585 O O . LEU A 1 966 ? -9.473 15.422 -20.073 1.00 94.62 966 LEU A O 1
ATOM 7589 N N . ASN A 1 967 ? -7.672 16.703 -19.754 1.00 94.06 967 ASN A N 1
ATOM 7590 C CA . ASN A 1 967 ? -7.509 17.086 -21.171 1.00 94.06 967 ASN A CA 1
ATOM 7591 C C . ASN A 1 967 ? -7.124 15.914 -22.111 1.00 94.06 967 ASN A C 1
ATOM 7593 O O . ASN A 1 967 ? -6.834 16.132 -23.294 1.00 94.06 967 ASN A O 1
ATOM 7597 N N . VAL A 1 968 ? -7.070 14.690 -21.581 1.00 94.06 968 VAL A N 1
ATOM 7598 C CA . VAL A 1 968 ? -6.591 13.457 -22.209 1.00 94.06 968 VAL A CA 1
ATOM 7599 C C . VAL A 1 968 ? -7.389 12.262 -21.683 1.00 94.06 968 VAL A C 1
ATOM 7601 O O . VAL A 1 968 ? -7.704 12.185 -20.494 1.00 94.06 968 VAL A O 1
ATOM 7604 N N . ASP A 1 969 ? -7.692 11.315 -22.565 1.00 94.12 969 ASP A N 1
ATOM 7605 C CA . ASP A 1 969 ? -8.452 10.113 -22.229 1.00 94.12 969 ASP A CA 1
ATOM 7606 C C . ASP A 1 969 ? -7.643 9.149 -21.356 1.00 94.12 969 ASP A C 1
ATOM 7608 O O . ASP A 1 969 ? -6.458 8.902 -21.606 1.00 94.12 969 ASP A O 1
ATOM 7612 N N . LEU A 1 970 ? -8.291 8.563 -20.350 1.00 95.50 970 LEU A N 1
ATOM 7613 C CA . LEU A 1 970 ? -7.714 7.519 -19.509 1.00 95.50 970 LEU A CA 1
ATOM 7614 C C . LEU A 1 970 ? -7.936 6.149 -20.162 1.00 95.50 970 LEU A C 1
ATOM 7616 O O . LEU A 1 970 ? -8.969 5.513 -19.980 1.00 95.50 970 LEU A O 1
ATOM 7620 N N . VAL A 1 971 ? -6.955 5.710 -20.954 1.00 92.81 971 VAL A N 1
ATOM 7621 C CA . VAL A 1 971 ? -6.951 4.378 -21.583 1.00 92.81 971 VAL A CA 1
ATOM 7622 C C . VAL A 1 971 ? -6.676 3.307 -20.527 1.00 92.81 971 VAL A C 1
ATOM 7624 O O . VAL A 1 971 ? -5.765 3.465 -19.710 1.00 92.81 971 VAL A O 1
ATOM 7627 N N . VAL A 1 972 ? -7.450 2.223 -20.570 1.00 95.56 972 VAL A N 1
ATOM 7628 C CA . VAL A 1 972 ? -7.412 1.108 -19.616 1.00 95.56 972 VAL A CA 1
ATOM 7629 C C . VAL A 1 972 ? -7.295 -0.197 -20.395 1.00 95.56 972 VAL A C 1
ATOM 7631 O O . VAL A 1 972 ? -8.207 -0.554 -21.141 1.00 95.56 972 VAL A O 1
ATOM 7634 N N . ASP A 1 973 ? -6.189 -0.911 -20.209 1.00 93.88 973 ASP A N 1
ATOM 7635 C CA . ASP A 1 973 ? -5.985 -2.249 -20.763 1.00 93.88 973 ASP A CA 1
ATOM 7636 C C . ASP A 1 973 ? -6.509 -3.276 -19.749 1.00 93.88 973 ASP A C 1
ATOM 7638 O O . ASP A 1 973 ? -6.018 -3.335 -18.621 1.00 93.88 973 ASP A O 1
ATOM 7642 N N . ALA A 1 974 ? -7.512 -4.078 -20.126 1.00 96.44 974 ALA A N 1
ATOM 7643 C CA . ALA A 1 974 ? -8.157 -5.035 -19.222 1.00 96.44 974 ALA A CA 1
ATOM 7644 C C . ALA A 1 974 ? -8.346 -6.425 -19.843 1.00 96.44 974 ALA A C 1
ATOM 7646 O O . ALA A 1 974 ? -8.682 -6.559 -21.024 1.00 96.44 974 ALA A O 1
ATOM 7647 N N . LYS A 1 975 ? -8.174 -7.474 -19.031 1.00 97.25 975 LYS A N 1
ATOM 7648 C CA . LYS A 1 975 ? -8.183 -8.874 -19.480 1.00 97.25 975 LYS A CA 1
ATOM 7649 C C . LYS A 1 975 ? -8.738 -9.812 -18.405 1.00 97.25 975 LYS A C 1
ATOM 7651 O O . LYS A 1 975 ? -8.495 -9.628 -17.214 1.00 97.25 975 LYS A O 1
ATOM 7656 N N . CYS A 1 976 ? -9.474 -10.827 -18.854 1.00 97.06 976 CYS A N 1
ATOM 7657 C CA . CYS A 1 976 ? -10.025 -11.895 -18.021 1.00 97.06 976 CYS A CA 1
ATOM 7658 C C . CYS A 1 976 ? -9.109 -13.127 -18.080 1.00 97.06 976 CYS A C 1
ATOM 7660 O O . CYS A 1 976 ? -8.757 -13.557 -19.181 1.00 97.06 976 CYS A O 1
ATOM 7662 N N . ALA A 1 977 ? -8.749 -13.726 -16.941 1.00 97.12 977 ALA A N 1
ATOM 7663 C CA . ALA A 1 977 ? -8.079 -15.034 -16.912 1.00 97.12 977 ALA A CA 1
ATOM 7664 C C . ALA A 1 977 ? -8.278 -15.777 -15.579 1.00 97.12 977 ALA A C 1
ATOM 7666 O O . ALA A 1 977 ? -8.818 -15.242 -14.617 1.00 97.12 977 ALA A O 1
ATOM 7667 N N . GLN A 1 978 ? -7.797 -17.019 -15.509 1.00 96.94 978 GLN A N 1
ATOM 7668 C CA . GLN A 1 978 ? -7.838 -17.852 -14.297 1.00 96.94 978 GLN A CA 1
ATOM 7669 C C . GLN A 1 978 ? -6.695 -17.564 -13.302 1.00 96.94 978 GLN A C 1
ATOM 7671 O O . GLN A 1 978 ? -6.776 -17.970 -12.146 1.00 96.94 978 GLN A O 1
ATOM 7676 N N . ASN A 1 979 ? -5.633 -16.866 -13.724 1.00 96.38 979 ASN A N 1
ATOM 7677 C CA . ASN A 1 979 ? -4.528 -16.436 -12.861 1.00 96.38 979 ASN A CA 1
ATOM 7678 C C . ASN A 1 979 ? -3.934 -15.095 -13.321 1.00 96.38 979 ASN A C 1
ATOM 7680 O O . ASN A 1 979 ? -4.069 -14.716 -14.488 1.00 96.38 979 ASN A O 1
ATOM 7684 N N . TRP A 1 980 ? -3.264 -14.386 -12.410 1.00 95.69 980 TRP A N 1
ATOM 7685 C CA . TRP A 1 980 ? -2.762 -13.025 -12.643 1.00 95.69 980 TRP A CA 1
ATOM 7686 C C . TRP A 1 980 ? -1.683 -12.967 -13.736 1.00 95.69 980 TRP A C 1
ATOM 7688 O O . TRP A 1 980 ? -1.682 -12.033 -14.534 1.00 95.69 980 TRP A O 1
ATOM 7698 N N . TYR A 1 981 ? -0.811 -13.978 -13.851 1.00 94.44 981 TYR A N 1
ATOM 7699 C CA . TYR A 1 981 ? 0.196 -14.026 -14.926 1.00 94.44 981 TYR A CA 1
ATOM 7700 C C . TYR A 1 981 ? -0.452 -14.125 -16.313 1.00 94.44 981 TYR A C 1
ATOM 7702 O O . TYR A 1 981 ? -0.005 -13.469 -17.247 1.00 94.44 981 TYR A O 1
ATOM 7710 N N . ALA A 1 982 ? -1.520 -14.915 -16.445 1.00 94.19 982 ALA A N 1
ATOM 7711 C CA . ALA A 1 982 ? -2.255 -15.076 -17.695 1.00 94.19 982 ALA A CA 1
ATOM 7712 C C . ALA A 1 982 ? -3.179 -13.889 -18.020 1.00 94.19 982 ALA A C 1
ATOM 7714 O O . ALA A 1 982 ? -3.536 -13.721 -19.185 1.00 94.19 982 ALA A O 1
ATOM 7715 N N . ALA A 1 983 ? -3.562 -13.079 -17.027 1.00 92.69 983 ALA A N 1
ATOM 7716 C CA . ALA A 1 983 ? -4.316 -11.836 -17.213 1.00 92.69 983 ALA A CA 1
ATOM 7717 C C . ALA A 1 983 ? -3.422 -10.611 -17.497 1.00 92.69 983 ALA A C 1
ATOM 7719 O O . ALA A 1 983 ? -3.933 -9.591 -17.951 1.00 92.69 983 ALA A O 1
ATOM 7720 N N . LYS A 1 984 ? -2.108 -10.710 -17.269 1.00 86.88 984 LYS A N 1
ATOM 7721 C CA . LYS A 1 984 ? -1.121 -9.721 -17.725 1.00 86.88 984 LYS A CA 1
ATOM 7722 C C . LYS A 1 984 ? -0.576 -10.054 -19.126 1.00 86.88 984 LYS A C 1
ATOM 7724 O O . LYS A 1 984 ? 0.408 -9.401 -19.528 1.00 86.88 984 LYS A O 1
#

pLDDT: mean 75.11, std 27.36, range [21.05, 98.75]

Nearest PDB structures (foldseek):
  3eyz-assembly1_A  TM=8.964E-01  e=1.599E-32  unclassified
  2xy7-assembly1_A  TM=8.916E-01  e=5.645E-32  Geobacillus stearothermophilus
  4ds4-assembly1_A  TM=8.824E-01  e=6.805E-32  Geobacillus kaustophilus HTA426
  6ur2-assembly1_A  TM=8.647E-01  e=2.897E-31  Geobacillus stearothermophilus
  2hhx-assembly1_A  TM=8.532E-01  e=4.210E-31  Geobacillus stearothermophilus

Foldseek 3Di:
DDDDDDDDDDDDDDDDDDDDDDDDDDDDDDDDDDDDDDDDDDDDDDDYDDDDDDDDDDDDDDDDDDDDDDDDDDDDDDDDDDDDDDDDDDDDDDDDDDDDDDDDDDDDDDDDDDDDDDDDDDDDDDDDDDDDDDDDDDDDDDDDDDDDDDDDDDDDDDDDDDDDDDDDDPDPDPPPPPLPQPPVVLLLVLLVQEDEALELVLLLLQLVCCVPVLQQFEKEKDWDWFQAPPAQFDLQLTTATQKMKIARDQPDDSDPSHRMYIYGCNNSHLSSVVSNLSVQQPQSRAYEYALVLNVCNNVVNSVRRGHNYDYHLLVLVCLLALPCPVQVHRPQQSQLLDCVQAPDPDPSNDTADDPCSQQFDFDADPVRDGDPDTDHDTLSVCCPPVVSSSSSNNSRRSVSRVRSCVSSLVVQQVAFFDFPNHTPHGNVVVCVVFVRVLVVQLSQLLNVFFFFFLVLLVVLLVVLVVLLVVLQQLLQVLLCVQFVLSVQDDLVDPVQVLCQAPADPDDDDDDDDPPDPPPPARDKDKDWGAPPVFDDDPPDPGRDRTDIGIHHHRFNPDDFPDADPVRGGDLALVRLCQQQFQDDLDDDDPDPPPDDDDDDDDDDDDDDDDPDDPPPDDPDDDDDDPCNRGHPQCVRLPHDPRSNSRSSSSVSSSSSNLSCCCCVQASVLLNDPSQADPVNGGRWNWDLNHLLRAIFTVSPTPQCPDDPVSCPSPSLQRGFFDVQKWKKKKFWLCQLLLLLCQLLVFPLSQVLQVVDARSLLVQLLLLDVVSVVCVVVVQAARDDDDDDPDPDDPHHHSCVVVVVSSVLSVVLSVCLLQVNQLVRSCVVNVHDSVSSVVSNVSVCVSGVSSVVSLVVLLVCCQPVQWAAASSGRIHGHDHCVPDDPVSSVVSSSCSSNSNRQSNLSVLLSLLSVLLVVDPVCVVQVKGWNDDHRRMTMIMGRPVCVVVSQVSSQQSSQASHNSHDPGSHTGGMDMAIGRTRSVRD

Organism: NCBI:txid320322

Sequence (984 aa):
MAMGVSVRGSVVRHPFPPSTSPWFSSCLRRAVSGIASSSRVSQGPDVRGEEGSEHKWLLASRRERSKKILHSTWFQVKGGKTNLSHSDSHPKIGSSVEPISQESPHSSRYVSPPRQEGRTASHCTKPDKSLTHVQETCDPLLSERNAVPGQSAGSNGMPINGHDIGTSSDTIPPVEGLHKVVDQKQLARVYDKVIVVDNVSTAKQVARLLTTKYKNFIHACDTEVAKIDVMSETPVGHGELICFSIYSGPLADFGNGKSCIWVDVLDGGRNVLKEFIPFFEDSSIKKVWHNYSFDSHVLGNCDIKLSGFHADTMHLARLFDSSRRANGGYSLEALTNDRKIMSSDDELKMGKITMKSIFGKRKLKKDGSEGKLITLAPVDVLQREERISWICYSALDSISTFKLFDNLKAKLELEPWTLDDTPRGTMYDFYEEYWRPFCVLLVQMESEGMLVDRSYLSEIEKLAITEKQIASDKFRKWASKHCPDAKYMNVGSDAQIRQLFFGDTLRNNTNKCENDQDKCLSKPKSFKVPNTENVIENGRKSPSKYRTIVLNKICEELQTDMYTDSGLPSVSGDALKVFAGKVSNNQNFLIDDASYQSGSDEEVNNNHDSTKEMTEMSHVLTHDEDTSDYGTAYKAFGEGKEGRAACQAIAALCDICSIDSLISNFILPLQGNHISGVHGRIHCSLNINTETGRLSARRPNLQNQPALEKDRYKIRQAFVAGPGNSLIVADYGQLELRILAHLANCKSMLEAFRAGGDFHSRTAMNMYSHVREAVEKKRVLLEWHPQQGEDKPPVPLLKDAFGSERRKAKMLNFSIAYGKTPVGLSRDWKVSVKEAKDTVSLWYKERQEVLCWQEECKKEALKNKFVRTLLGRSRHFPLVETASNAQRRHIERAAINTPVQGSAADVAMCAMLEIDRNIRLKELGWKLLLQVHDEVILEGPTESAELAKAIVVECMSKPFYGTNFLNVDLVVDAKCAQNWYAAK